Protein AF-A0A2E8MEG9-F1 (afdb_monomer)

Nearest PDB structures (foldseek):
  6i50-assembly1_A  TM=1.799E-01  e=8.057E-01  Spodoptera frugiperda

Structure (mmCIF, N/CA/C/O backbone):
data_AF-A0A2E8MEG9-F1
#
_entry.id   AF-A0A2E8MEG9-F1
#
loop_
_atom_site.group_PDB
_atom_site.id
_atom_site.type_symbol
_atom_site.label_atom_id
_atom_site.label_alt_id
_atom_site.label_comp_id
_atom_site.label_asym_id
_atom_site.label_entity_id
_atom_site.label_seq_id
_atom_site.pdbx_PDB_ins_code
_atom_site.Cartn_x
_atom_site.Cartn_y
_atom_site.Cartn_z
_atom_site.occupancy
_atom_site.B_iso_or_equiv
_atom_site.auth_seq_id
_atom_site.auth_comp_id
_atom_site.auth_asym_id
_atom_site.auth_atom_id
_atom_site.pdbx_PDB_model_num
ATOM 1 N N . MET A 1 1 ? -13.287 -32.154 57.785 1.00 28.23 1 MET A N 1
ATOM 2 C CA . MET A 1 1 ? -14.737 -32.148 57.503 1.00 28.23 1 MET A CA 1
ATOM 3 C C . MET A 1 1 ? -14.896 -32.378 56.016 1.00 28.23 1 MET A C 1
ATOM 5 O O . MET A 1 1 ? -14.355 -31.595 55.249 1.00 28.23 1 MET A O 1
ATOM 9 N N . ASN A 1 2 ? -15.532 -33.488 55.642 1.00 28.30 2 ASN A N 1
ATOM 10 C CA . ASN A 1 2 ? -15.845 -33.823 54.256 1.00 28.30 2 ASN A CA 1
ATOM 11 C C . ASN A 1 2 ? -16.824 -32.796 53.682 1.00 28.30 2 ASN A C 1
ATOM 13 O O . ASN A 1 2 ? -17.896 -32.609 54.253 1.00 28.30 2 ASN A O 1
ATOM 17 N N . VAL A 1 3 ? -16.477 -32.196 52.545 1.00 24.28 3 VAL A N 1
ATOM 18 C CA . VAL A 1 3 ? -17.452 -31.635 51.609 1.00 24.28 3 VAL A CA 1
ATOM 19 C C . VAL A 1 3 ? -17.237 -32.379 50.299 1.00 24.28 3 VAL A C 1
ATOM 21 O O . VAL A 1 3 ? -16.159 -32.345 49.712 1.00 24.28 3 VAL A O 1
ATOM 24 N N . SER A 1 4 ? -18.248 -33.159 49.945 1.00 22.20 4 SER A N 1
ATOM 25 C CA . SER A 1 4 ? -18.367 -33.967 48.741 1.00 22.20 4 SER A CA 1
ATOM 26 C C . SER A 1 4 ? -18.271 -33.099 47.488 1.00 22.20 4 SER A C 1
ATOM 28 O O . SER A 1 4 ? -19.048 -32.160 47.325 1.00 22.20 4 SER A O 1
ATOM 30 N N . VAL A 1 5 ? -17.332 -33.442 46.610 1.00 24.45 5 VAL A N 1
ATOM 31 C CA . VAL A 1 5 ? -17.238 -32.934 45.240 1.00 24.45 5 VAL A CA 1
ATOM 32 C C . VAL A 1 5 ? -18.034 -33.897 44.364 1.00 24.45 5 VAL A C 1
ATOM 34 O O . VAL A 1 5 ? -17.640 -35.054 44.223 1.00 24.45 5 VAL A O 1
ATOM 37 N N . GLU A 1 6 ? -19.162 -33.452 43.815 1.00 23.41 6 GLU A N 1
ATOM 38 C CA . GLU A 1 6 ? -19.813 -34.169 42.717 1.00 23.41 6 GLU A CA 1
ATOM 39 C C . GLU A 1 6 ? -19.018 -33.926 41.429 1.00 23.41 6 GLU A C 1
ATOM 41 O O . GLU A 1 6 ? -18.715 -32.794 41.053 1.00 23.41 6 GLU A O 1
ATOM 46 N N . VAL A 1 7 ? -18.618 -35.033 40.810 1.00 25.20 7 VAL A N 1
ATOM 47 C CA . VAL A 1 7 ? -17.787 -35.137 39.610 1.00 25.20 7 VAL A CA 1
ATOM 48 C C . VAL A 1 7 ? -18.721 -35.466 38.446 1.00 25.20 7 VAL A C 1
ATOM 50 O O . VAL A 1 7 ? -19.502 -36.408 38.551 1.00 25.20 7 VAL A O 1
ATOM 53 N N . MET A 1 8 ? -18.626 -34.734 37.334 1.00 24.84 8 MET A N 1
ATOM 54 C CA . MET A 1 8 ? -19.164 -35.181 36.045 1.00 24.84 8 MET A CA 1
ATOM 55 C C . MET A 1 8 ? -18.037 -35.250 35.012 1.00 24.84 8 MET A C 1
ATOM 57 O O . MET A 1 8 ? -17.285 -34.291 34.838 1.00 24.84 8 MET A O 1
ATOM 61 N N . GLU A 1 9 ? -17.918 -36.413 34.371 1.00 24.98 9 GLU A N 1
ATOM 62 C CA . GLU A 1 9 ? -16.908 -36.768 33.370 1.00 24.98 9 GLU A CA 1
ATOM 63 C C . GLU A 1 9 ? -17.319 -36.317 31.956 1.00 24.98 9 GLU A C 1
ATOM 65 O O . GLU A 1 9 ? -18.491 -36.377 31.583 1.00 24.98 9 GLU A O 1
ATOM 70 N N . GLY A 1 10 ? -16.334 -35.888 31.160 1.00 28.39 10 GLY A N 1
ATOM 71 C CA . GLY A 1 10 ? -16.440 -35.645 29.718 1.00 28.39 10 GLY A CA 1
ATOM 72 C C . GLY A 1 10 ? -15.236 -36.251 28.981 1.00 28.39 10 GLY A C 1
ATOM 73 O O . GLY A 1 10 ? -14.130 -36.277 29.521 1.00 28.39 10 GLY A O 1
ATOM 74 N N . GLU A 1 11 ? -15.466 -36.744 27.760 1.00 33.59 11 GLU A N 1
ATOM 75 C CA . GLU A 1 11 ? -14.656 -37.740 27.024 1.00 33.59 11 GLU A CA 1
ATOM 76 C C . GLU A 1 11 ? -13.222 -37.351 26.590 1.00 33.59 11 GLU A C 1
ATOM 78 O O . GLU A 1 11 ? -12.560 -38.162 25.949 1.00 33.59 11 GLU A O 1
ATOM 83 N N . SER A 1 12 ? -12.673 -36.187 26.958 1.00 37.06 12 SER A N 1
ATOM 84 C CA . SER A 1 12 ? -11.257 -35.855 26.680 1.00 37.06 12 SER A CA 1
ATOM 85 C C . SER A 1 12 ? -10.356 -35.763 27.915 1.00 37.06 12 SER A C 1
ATOM 87 O O . SER A 1 12 ? -9.155 -35.564 27.768 1.00 37.06 12 SER A O 1
ATOM 89 N N . GLY A 1 13 ? -10.883 -35.941 29.132 1.00 27.03 13 GLY A N 1
ATOM 90 C CA . GLY A 1 13 ? -10.065 -36.131 30.339 1.00 27.03 13 GLY A CA 1
ATOM 91 C C . GLY A 1 13 ? -9.182 -34.954 30.791 1.00 27.03 13 GLY A C 1
ATOM 92 O O . GLY A 1 13 ? -8.553 -35.060 31.842 1.00 27.03 13 GLY A O 1
ATOM 93 N N . THR A 1 14 ? -9.153 -33.819 30.087 1.00 26.39 14 THR A N 1
ATOM 94 C CA . THR A 1 14 ? -8.329 -32.663 30.474 1.00 26.39 14 THR A CA 1
ATOM 95 C C . THR A 1 14 ? -9.180 -31.584 31.144 1.00 26.39 14 THR A C 1
ATOM 97 O O . THR A 1 14 ? -9.912 -30.843 30.490 1.00 26.39 14 THR A O 1
ATOM 100 N N . ARG A 1 15 ? -9.064 -31.465 32.474 1.00 27.94 15 ARG A N 1
ATOM 101 C CA . ARG A 1 15 ? -9.470 -30.260 33.216 1.00 27.94 15 ARG A CA 1
ATOM 102 C C . ARG A 1 15 ? -8.554 -29.106 32.801 1.00 27.94 15 ARG A C 1
ATOM 104 O O . ARG A 1 15 ? -7.378 -29.129 33.143 1.00 27.94 15 ARG A O 1
ATOM 111 N N . LEU A 1 16 ? -9.078 -28.070 32.150 1.00 27.38 16 LEU A N 1
ATOM 112 C CA . LEU A 1 16 ? -8.387 -26.778 32.091 1.00 27.38 16 LEU A CA 1
ATOM 113 C C . LEU A 1 16 ? -8.713 -25.983 33.360 1.00 27.38 16 LEU A C 1
ATOM 115 O O . LEU A 1 16 ? -9.565 -25.090 33.371 1.00 27.38 16 LEU A O 1
ATOM 119 N N . GLU A 1 17 ? -8.021 -26.321 34.450 1.00 29.55 17 GLU A N 1
ATOM 120 C CA . GLU A 1 17 ? -7.773 -25.340 35.503 1.00 29.55 17 GLU A CA 1
ATOM 121 C C . GLU A 1 17 ? -6.985 -24.192 34.859 1.00 29.55 17 GLU A C 1
ATOM 123 O O . GLU A 1 17 ? -5.905 -24.402 34.315 1.00 29.55 17 GLU A O 1
ATOM 128 N N . LEU A 1 18 ? -7.544 -22.978 34.845 1.00 31.56 18 LEU A N 1
ATOM 129 C CA . LEU A 1 18 ? -6.774 -21.802 34.440 1.00 31.56 18 LEU A CA 1
ATOM 130 C C . LEU A 1 18 ? -5.615 -21.653 35.429 1.00 31.56 18 LEU A C 1
ATOM 132 O O . LEU A 1 18 ? -5.858 -21.363 36.606 1.00 31.56 18 LEU A O 1
ATOM 136 N N . GLU A 1 19 ? -4.383 -21.843 34.958 1.00 38.91 19 GLU A N 1
ATOM 137 C CA . GLU A 1 19 ? -3.193 -21.517 35.739 1.00 38.91 19 GLU A CA 1
ATOM 138 C C . GLU A 1 19 ? -3.262 -20.054 36.201 1.00 38.91 19 GLU A C 1
ATOM 140 O O . GLU A 1 19 ? -3.795 -19.177 35.509 1.00 38.91 19 GLU A O 1
ATOM 145 N N . GLU A 1 20 ? -2.750 -19.785 37.403 1.00 43.16 20 GLU A N 1
ATOM 146 C CA . GLU A 1 20 ? -2.835 -18.467 38.044 1.00 43.16 20 GLU A CA 1
ATOM 147 C C . GLU A 1 20 ? -2.249 -17.336 37.183 1.00 43.16 20 GLU A C 1
ATOM 149 O O . GLU A 1 20 ? -2.760 -16.216 37.231 1.00 43.16 20 GLU A O 1
ATOM 154 N N . ASP A 1 21 ? -1.263 -17.627 36.333 1.00 45.53 21 ASP A N 1
ATOM 155 C CA . ASP A 1 21 ? -0.681 -16.647 35.410 1.00 45.53 21 ASP A CA 1
ATOM 156 C C . ASP A 1 21 ? -1.572 -16.321 34.210 1.00 45.53 21 ASP A C 1
ATOM 158 O O . ASP A 1 21 ? -1.576 -15.182 33.745 1.00 45.53 21 ASP A O 1
ATOM 162 N N . THR A 1 22 ? -2.425 -17.248 33.769 1.00 44.69 22 THR A N 1
ATOM 163 C CA . THR A 1 22 ? -3.424 -16.954 32.729 1.00 44.69 22 THR A CA 1
ATOM 164 C C . THR A 1 22 ? -4.550 -16.076 33.286 1.00 44.69 22 THR A C 1
ATOM 166 O O . THR A 1 22 ? -5.076 -15.217 32.583 1.00 44.69 22 THR A O 1
ATOM 169 N N . LYS A 1 23 ? -4.889 -16.216 34.578 1.00 41.72 23 LYS A N 1
ATOM 170 C CA . LYS A 1 23 ? -5.914 -15.378 35.230 1.00 41.72 23 LYS A CA 1
ATOM 171 C C . LYS A 1 23 ? -5.493 -13.914 35.383 1.00 41.72 23 LYS A C 1
ATOM 173 O O . LYS A 1 23 ? -6.356 -13.048 35.327 1.00 41.72 23 LYS A O 1
ATOM 178 N N . LYS A 1 24 ? -4.198 -13.620 35.563 1.00 47.66 24 LYS A N 1
ATOM 179 C CA . LYS A 1 24 ? -3.685 -12.235 35.647 1.00 47.66 24 LYS A CA 1
ATOM 180 C C . LYS A 1 24 ? -3.814 -11.482 34.317 1.00 47.66 24 LYS A C 1
ATOM 182 O O . LYS A 1 24 ? -4.026 -10.274 34.322 1.00 47.66 24 LYS A O 1
ATOM 187 N N . LYS A 1 25 ? -3.754 -12.200 33.189 1.00 50.53 25 LYS A N 1
ATOM 188 C CA . LYS A 1 25 ? -3.904 -11.656 31.824 1.00 50.53 25 LYS A CA 1
ATOM 189 C C . LYS A 1 25 ? -5.346 -11.250 31.470 1.00 50.53 25 LYS A C 1
ATOM 191 O O . LYS A 1 25 ? -5.564 -10.569 30.474 1.00 50.53 25 LYS A O 1
ATOM 196 N N . LEU A 1 26 ? -6.335 -11.627 32.287 1.00 47.44 26 LEU A N 1
ATOM 197 C CA . LEU A 1 26 ? -7.734 -11.201 32.155 1.00 47.44 26 LEU A CA 1
ATOM 198 C C . LEU A 1 26 ? -7.957 -9.905 32.934 1.00 47.44 26 LEU A C 1
ATOM 200 O O . LEU A 1 26 ? -7.698 -9.940 34.136 1.00 47.44 26 LEU A O 1
ATOM 204 N N . ILE A 1 27 ? -8.485 -8.837 32.301 1.00 50.03 27 ILE A N 1
ATOM 205 C CA . ILE A 1 27 ? -8.783 -7.528 32.939 1.00 50.03 27 ILE A CA 1
ATOM 206 C C . ILE A 1 27 ? -9.724 -7.715 34.134 1.00 50.03 27 ILE A C 1
ATOM 208 O O . ILE A 1 27 ? -10.947 -7.677 34.019 1.00 50.03 27 ILE A O 1
ATOM 212 N N . THR A 1 28 ? -9.113 -7.923 35.291 1.00 52.62 28 THR A N 1
ATOM 213 C CA . THR A 1 28 ? -9.723 -8.201 36.593 1.00 52.62 28 THR A CA 1
ATOM 214 C C . THR A 1 28 ? -8.899 -7.489 37.668 1.00 52.62 28 THR A C 1
ATOM 216 O O . THR A 1 28 ? -7.893 -6.842 37.363 1.00 52.62 28 THR A O 1
ATOM 219 N N . ASP A 1 29 ? -9.260 -7.636 38.947 1.00 49.31 29 ASP A N 1
ATOM 220 C CA . ASP A 1 29 ? -8.415 -7.152 40.052 1.00 49.31 29 ASP A CA 1
ATOM 221 C C . ASP A 1 29 ? -6.985 -7.722 39.996 1.00 49.31 29 ASP A C 1
ATOM 223 O O . ASP A 1 29 ? -6.046 -7.093 40.480 1.00 49.31 29 ASP A O 1
ATOM 227 N N . ARG A 1 30 ? -6.810 -8.891 39.365 1.00 54.12 30 ARG A N 1
ATOM 228 C CA . ARG A 1 30 ? -5.523 -9.565 39.193 1.00 54.12 30 ARG A CA 1
ATOM 229 C C . ARG A 1 30 ? -4.687 -9.003 38.051 1.00 54.12 30 ARG A C 1
ATOM 231 O O . ARG A 1 30 ? -3.485 -9.224 38.056 1.00 54.12 30 ARG A O 1
ATOM 238 N N . SER A 1 31 ? -5.249 -8.239 37.113 1.00 57.75 31 SER A N 1
ATOM 239 C CA . SER A 1 31 ? -4.428 -7.558 36.092 1.00 57.75 31 SER A CA 1
ATOM 240 C C . SER A 1 31 ? -3.558 -6.468 36.676 1.00 57.75 31 SER A C 1
ATOM 242 O O . SER A 1 31 ? -2.495 -6.170 36.146 1.00 57.75 31 SER A O 1
ATOM 244 N N . LEU A 1 32 ? -3.966 -5.919 37.816 1.00 59.88 32 LEU A N 1
ATOM 245 C CA . LEU A 1 32 ? -3.130 -5.026 38.596 1.00 59.88 32 LEU A CA 1
ATOM 246 C C . LEU A 1 32 ? -1.842 -5.763 39.059 1.00 59.88 32 LEU A C 1
ATOM 248 O O . LEU A 1 32 ? -0.781 -5.147 39.128 1.00 59.88 32 LEU A O 1
ATOM 252 N N . ASP A 1 33 ? -1.852 -7.090 39.249 1.00 61.41 33 ASP A N 1
ATOM 253 C CA . ASP A 1 33 ? -0.630 -7.863 39.561 1.00 61.41 33 ASP A CA 1
ATOM 254 C C . ASP A 1 33 ? 0.383 -7.934 38.420 1.00 61.41 33 ASP A C 1
ATOM 256 O O . ASP A 1 33 ? 1.547 -8.248 38.666 1.00 61.41 33 ASP A O 1
ATOM 260 N N . LEU A 1 34 ? -0.032 -7.648 37.182 1.00 59.22 34 LEU A N 1
ATOM 261 C CA . LEU A 1 34 ? 0.905 -7.510 36.066 1.00 59.22 34 LEU A CA 1
ATOM 262 C C . LEU A 1 34 ? 1.777 -6.259 36.225 1.00 59.22 34 LEU A C 1
ATOM 264 O O . LEU A 1 34 ? 2.869 -6.208 35.671 1.00 59.22 34 LEU A O 1
ATOM 268 N N . VAL A 1 35 ? 1.304 -5.274 36.997 1.00 62.88 35 VAL A N 1
ATOM 269 C CA . VAL A 1 35 ? 1.916 -3.949 37.133 1.00 62.88 35 VAL A CA 1
ATOM 270 C C . VAL A 1 35 ? 2.602 -3.764 38.491 1.00 62.88 35 VAL A C 1
ATOM 272 O O . VAL A 1 35 ? 3.703 -3.220 38.577 1.00 62.88 35 VAL A O 1
ATOM 275 N N . GLY A 1 36 ? 1.985 -4.231 39.579 1.00 59.94 36 GLY A N 1
ATOM 276 C CA . GLY A 1 36 ? 2.583 -4.220 40.913 1.00 59.94 36 GLY A CA 1
ATOM 277 C C . GLY A 1 36 ? 3.261 -5.552 41.225 1.00 59.94 36 GLY A C 1
ATOM 278 O O . GLY A 1 36 ? 2.625 -6.587 41.094 1.00 59.94 36 GLY A O 1
ATOM 279 N N . LYS A 1 37 ? 4.513 -5.551 41.719 1.00 57.34 37 LYS A N 1
ATOM 280 C CA . LYS A 1 37 ? 5.269 -6.756 42.153 1.00 57.34 37 LYS A CA 1
ATOM 281 C C . LYS A 1 37 ? 4.584 -7.527 43.308 1.00 57.34 37 LYS A C 1
ATOM 283 O O . LYS A 1 37 ? 5.076 -7.513 44.435 1.00 57.34 37 LYS A O 1
ATOM 288 N N . ASN A 1 38 ? 3.434 -8.158 43.062 1.00 55.94 38 ASN A N 1
ATOM 289 C CA . ASN A 1 38 ? 2.628 -8.958 43.993 1.00 55.94 38 ASN A CA 1
ATOM 290 C C . ASN A 1 38 ? 2.406 -8.333 45.392 1.00 55.94 38 ASN A C 1
ATOM 292 O O . ASN A 1 38 ? 2.306 -9.056 46.386 1.00 55.94 38 ASN A O 1
ATOM 296 N N . SER A 1 39 ? 2.334 -6.999 45.524 1.00 59.97 39 SER A N 1
ATOM 297 C CA . SER A 1 39 ? 2.170 -6.365 46.842 1.00 59.97 39 SER A CA 1
ATOM 298 C C . SER A 1 39 ? 0.700 -6.030 47.133 1.00 59.97 39 SER A C 1
ATOM 300 O O . SER A 1 39 ? 0.082 -5.200 46.466 1.00 59.97 39 SER A O 1
ATOM 302 N N . GLN A 1 40 ? 0.130 -6.646 48.178 1.00 62.12 40 GLN A N 1
ATOM 303 C CA . GLN A 1 40 ? -1.236 -6.357 48.656 1.00 62.12 40 GLN A CA 1
ATOM 304 C C . GLN A 1 40 ? -1.464 -4.868 48.963 1.00 62.12 40 GLN A C 1
ATOM 306 O O . GLN A 1 40 ? -2.588 -4.378 48.874 1.00 62.12 40 GLN A O 1
ATOM 311 N N . ARG A 1 41 ? -0.400 -4.149 49.341 1.00 64.81 41 ARG A N 1
ATOM 312 C CA . ARG A 1 41 ? -0.440 -2.710 49.609 1.00 64.81 41 ARG A CA 1
ATOM 313 C C . ARG A 1 41 ? -0.724 -1.914 48.339 1.00 64.81 41 ARG A C 1
ATOM 315 O O . ARG A 1 41 ? -1.647 -1.114 48.330 1.00 64.81 41 ARG A O 1
ATOM 322 N N . TRP A 1 42 ? -0.017 -2.215 47.254 1.00 66.44 42 TRP A N 1
ATOM 323 C CA . TRP A 1 42 ? -0.220 -1.530 45.983 1.00 66.44 42 TRP A CA 1
ATOM 324 C C . TRP A 1 42 ? -1.625 -1.788 45.406 1.00 66.44 42 TRP A C 1
ATOM 326 O O . TRP A 1 42 ? -2.245 -0.848 44.917 1.00 66.44 42 TRP A O 1
ATOM 336 N N . ARG A 1 43 ? -2.196 -2.997 45.573 1.00 65.19 43 ARG A N 1
ATOM 337 C CA . ARG A 1 43 ? -3.607 -3.255 45.208 1.00 65.19 43 ARG A CA 1
ATOM 338 C C . ARG A 1 43 ? -4.597 -2.401 45.997 1.00 65.19 43 ARG A C 1
ATOM 340 O O . ARG A 1 43 ? -5.585 -1.953 45.431 1.00 65.19 43 ARG A O 1
ATOM 347 N N . LYS A 1 44 ? -4.359 -2.188 47.296 1.00 65.25 44 LYS A N 1
ATOM 348 C CA . LYS A 1 44 ? -5.211 -1.311 48.117 1.00 65.25 44 LYS A CA 1
ATOM 349 C C . LYS A 1 44 ? -5.124 0.139 47.658 1.00 65.25 44 LYS A C 1
ATOM 351 O O . LYS A 1 44 ? -6.157 0.784 47.529 1.00 65.25 44 LYS A O 1
ATOM 356 N N . ASP A 1 45 ? -3.915 0.609 47.372 1.00 68.81 45 ASP A N 1
ATOM 357 C CA . ASP A 1 45 ? -3.673 1.993 46.957 1.00 68.81 45 ASP A CA 1
ATOM 358 C C . ASP A 1 45 ? -4.282 2.295 45.568 1.00 68.81 45 ASP A C 1
ATOM 360 O O . ASP A 1 45 ? -4.660 3.431 45.297 1.00 68.81 45 ASP A O 1
ATOM 364 N N . HIS A 1 46 ? -4.456 1.272 44.719 1.00 66.44 46 HIS A N 1
ATOM 365 C CA . HIS A 1 46 ? -4.991 1.388 43.352 1.00 66.44 46 HIS A CA 1
ATOM 366 C C . HIS A 1 46 ? -6.324 0.654 43.150 1.00 66.44 46 HIS A C 1
ATOM 368 O O . HIS A 1 46 ? -6.723 0.379 42.019 1.00 66.44 46 HIS A O 1
ATOM 374 N N . PHE A 1 47 ? -7.043 0.348 44.233 1.00 63.44 47 PHE A N 1
ATOM 375 C CA . PHE A 1 47 ? -8.305 -0.397 44.176 1.00 63.44 47 PHE A CA 1
ATOM 376 C C . PHE A 1 47 ? -9.348 0.282 43.270 1.00 63.44 47 PHE A C 1
ATOM 378 O O . PHE A 1 47 ? -10.097 -0.388 42.567 1.00 63.44 47 PHE A O 1
ATOM 385 N N . HIS A 1 48 ? -9.357 1.618 43.232 1.00 67.62 48 HIS A N 1
ATOM 386 C CA . HIS A 1 48 ? -10.270 2.415 42.406 1.00 67.62 48 HIS A CA 1
ATOM 387 C C . HIS A 1 48 ? -9.817 2.608 40.956 1.00 67.62 48 HIS A C 1
ATOM 389 O O . HIS A 1 48 ? -10.541 3.210 40.167 1.00 67.62 48 HIS A O 1
ATOM 395 N N . SER A 1 49 ? -8.642 2.097 40.589 1.00 64.00 49 SER A N 1
ATOM 396 C CA . SER A 1 49 ? -8.101 2.239 39.238 1.00 64.00 49 SER A CA 1
ATOM 397 C C . SER A 1 49 ? -8.750 1.292 38.227 1.00 64.00 49 SER A C 1
ATOM 399 O O . SER A 1 49 ? -8.626 1.532 37.031 1.00 64.00 49 SER A O 1
ATOM 401 N N . SER A 1 50 ? -9.438 0.230 38.667 1.00 60.03 50 SER A N 1
ATOM 402 C CA . SER A 1 50 ? -10.098 -0.734 37.776 1.00 60.03 50 SER A CA 1
ATOM 403 C C . SER A 1 50 ? -11.442 -1.205 38.340 1.00 60.03 50 SER A C 1
ATOM 405 O O . SER A 1 50 ? -11.631 -1.265 39.553 1.00 60.03 50 SER A O 1
ATOM 407 N N . THR A 1 51 ? -12.389 -1.543 37.460 1.00 59.19 51 THR A N 1
ATOM 408 C CA . THR A 1 51 ? -13.672 -2.139 37.864 1.00 59.19 51 THR A CA 1
ATOM 409 C C . THR A 1 51 ? -13.586 -3.655 37.722 1.00 59.19 51 THR A C 1
ATOM 411 O O . THR A 1 51 ? -13.580 -4.183 36.616 1.00 59.19 51 THR A O 1
ATOM 414 N N . ILE A 1 52 ? -13.547 -4.354 38.854 1.00 53.84 52 ILE A N 1
ATOM 415 C CA . ILE A 1 52 ? -13.281 -5.802 38.961 1.00 53.84 52 ILE A CA 1
ATOM 416 C C . ILE A 1 52 ? -14.441 -6.703 38.490 1.00 53.84 52 ILE A C 1
ATOM 418 O O . ILE A 1 52 ? -14.293 -7.918 38.417 1.00 53.84 52 ILE A O 1
ATOM 422 N N . HIS A 1 53 ? -15.596 -6.104 38.188 1.00 60.84 53 HIS A N 1
ATOM 423 C CA . HIS A 1 53 ? -16.814 -6.763 37.701 1.00 60.84 53 HIS A CA 1
ATOM 424 C C . HIS A 1 53 ? -17.268 -6.202 36.345 1.00 60.84 53 HIS A C 1
ATOM 426 O O . HIS A 1 53 ? -18.445 -6.296 36.013 1.00 60.84 53 HIS A O 1
ATOM 432 N N . SER A 1 54 ? -16.377 -5.529 35.604 1.00 76.06 54 SER A N 1
ATOM 433 C CA . SER A 1 54 ? -16.765 -4.842 34.369 1.00 76.06 54 SER A CA 1
ATOM 434 C C . SER A 1 54 ? -17.261 -5.846 33.336 1.00 76.06 54 SER A C 1
ATOM 436 O O . SER A 1 54 ? -16.507 -6.713 32.919 1.00 76.06 54 SER A O 1
ATOM 438 N N . GLN A 1 55 ? -18.504 -5.712 32.892 1.00 86.50 55 GLN A N 1
ATOM 439 C CA . GLN A 1 55 ? -19.011 -6.395 31.709 1.00 86.50 55 GLN A CA 1
ATOM 440 C C . GLN A 1 55 ? -19.534 -5.350 30.724 1.00 86.50 55 GLN A C 1
ATOM 442 O O . GLN A 1 55 ? -20.279 -4.448 31.115 1.00 86.50 55 GLN A O 1
ATOM 447 N N . GLY A 1 56 ? -19.100 -5.449 29.467 1.00 89.25 56 GLY A N 1
ATOM 448 C CA . GLY A 1 56 ? -19.415 -4.514 28.389 1.00 89.25 56 GLY A CA 1
ATOM 449 C C . GLY A 1 56 ? -20.480 -5.050 27.447 1.00 89.25 56 GLY A C 1
ATOM 450 O O . GLY A 1 56 ? -20.399 -6.194 26.997 1.00 89.25 56 GLY A O 1
ATOM 451 N N . VAL A 1 57 ? -21.454 -4.208 27.115 1.00 92.75 57 VAL A N 1
ATOM 452 C CA . VAL A 1 57 ? -22.467 -4.507 26.104 1.00 92.75 57 VAL A CA 1
ATOM 453 C C . VAL A 1 57 ? -21.890 -4.197 24.726 1.00 92.75 57 VAL A C 1
ATOM 455 O O . VAL A 1 57 ? -21.337 -3.123 24.498 1.00 92.75 57 VAL A O 1
ATOM 458 N N . LEU A 1 58 ? -22.080 -5.111 23.775 1.00 93.69 58 LEU A N 1
ATOM 459 C CA . LEU A 1 58 ? -21.703 -4.932 22.371 1.00 93.69 58 LEU A CA 1
ATOM 460 C C . LEU A 1 58 ? -22.694 -3.993 21.662 1.00 93.69 58 LEU A C 1
ATOM 462 O O . LEU A 1 58 ? -23.469 -4.405 20.804 1.00 93.69 58 LEU A O 1
ATOM 466 N N . ALA A 1 59 ? -22.721 -2.728 22.077 1.00 90.62 59 ALA A N 1
ATOM 467 C CA . ALA A 1 59 ? -23.625 -1.715 21.546 1.00 90.62 59 ALA A CA 1
ATOM 468 C C . ALA A 1 59 ? -23.037 -1.026 20.306 1.00 90.62 59 ALA A C 1
ATOM 470 O O . ALA A 1 59 ? -21.875 -0.615 20.324 1.00 90.62 59 ALA A O 1
ATOM 471 N N . ASP A 1 60 ? -23.863 -0.840 19.274 1.00 89.94 60 ASP A N 1
ATOM 472 C CA . ASP A 1 60 ? -23.567 0.109 18.199 1.00 89.94 60 ASP A CA 1
ATOM 473 C C . ASP A 1 60 ? -23.868 1.513 18.730 1.00 89.94 60 ASP A C 1
ATOM 475 O O . ASP A 1 60 ? -25.004 1.842 19.091 1.00 89.94 60 ASP A O 1
ATOM 479 N N . VAL A 1 61 ? -22.819 2.318 18.883 1.00 82.38 61 VAL A N 1
ATOM 480 C CA . VAL A 1 61 ? -22.927 3.657 19.466 1.00 82.38 61 VAL A CA 1
ATOM 481 C C . VAL A 1 61 ? -23.264 4.713 18.416 1.00 82.38 61 VAL A C 1
ATOM 483 O O . VAL A 1 61 ? -23.843 5.739 18.778 1.00 82.38 61 VAL A O 1
ATOM 486 N N . ARG A 1 62 ? -22.925 4.467 17.146 1.00 81.69 62 ARG A N 1
ATOM 487 C CA . ARG A 1 62 ? -23.104 5.428 16.056 1.00 81.69 62 ARG A CA 1
ATOM 488 C C . ARG A 1 62 ? -24.543 5.415 15.559 1.00 81.69 62 ARG A C 1
ATOM 490 O O . ARG A 1 62 ? -25.197 6.451 15.564 1.00 81.69 62 ARG A O 1
ATOM 497 N N . ASP A 1 63 ? -25.022 4.243 15.154 1.00 78.50 63 ASP A N 1
ATOM 498 C CA . ASP A 1 63 ? -26.355 4.071 14.568 1.00 78.50 63 ASP A CA 1
ATOM 499 C C . ASP A 1 63 ? -27.413 3.714 15.633 1.00 78.50 63 ASP A C 1
ATOM 501 O O . ASP A 1 63 ? -28.619 3.831 15.400 1.00 78.50 63 ASP A O 1
ATOM 505 N N . GLY A 1 64 ? -26.963 3.337 16.836 1.00 80.31 64 GLY A N 1
ATOM 506 C CA . GLY A 1 64 ? -27.814 2.841 17.910 1.00 80.31 64 GLY A CA 1
ATOM 507 C C . GLY A 1 64 ? -28.155 1.359 17.734 1.00 80.31 64 GLY A C 1
ATOM 508 O O . GLY A 1 64 ? -28.161 0.821 16.634 1.00 80.31 64 GLY A O 1
ATOM 509 N N . GLY A 1 65 ? -28.456 0.675 18.839 1.00 87.44 65 GLY A N 1
ATOM 510 C CA . GLY A 1 65 ? -28.756 -0.759 18.816 1.00 87.44 65 GLY A CA 1
ATOM 511 C C . GLY A 1 65 ? -27.606 -1.619 19.341 1.00 87.44 65 GLY A C 1
ATOM 512 O O . GLY A 1 65 ? -26.988 -1.268 20.354 1.00 87.44 65 GLY A O 1
ATOM 513 N N . LEU A 1 66 ? -27.428 -2.808 18.770 1.00 92.12 66 LEU A N 1
ATOM 514 C CA . LEU A 1 66 ? -26.329 -3.735 19.057 1.00 92.12 66 LEU A CA 1
ATOM 515 C C . LEU A 1 66 ? -25.444 -3.885 17.821 1.00 92.12 66 LEU A C 1
ATOM 517 O O . LEU A 1 66 ? -25.916 -3.724 16.700 1.00 92.12 66 LEU A O 1
ATOM 521 N N . LYS A 1 67 ? -24.174 -4.218 18.047 1.00 94.44 67 LYS A N 1
ATOM 522 C CA . LYS A 1 67 ? -23.227 -4.532 16.980 1.00 94.44 67 LYS A CA 1
ATOM 523 C C . LYS A 1 67 ? -23.607 -5.833 16.280 1.00 94.44 67 LYS A C 1
ATOM 525 O O . LYS A 1 67 ? -24.063 -6.772 16.930 1.00 94.44 67 LYS A O 1
ATOM 530 N N . ALA A 1 68 ? -23.312 -5.918 14.990 1.00 95.12 68 ALA A N 1
ATOM 531 C CA . ALA A 1 68 ? -23.453 -7.148 14.225 1.00 95.12 68 ALA A CA 1
ATOM 532 C C . ALA A 1 68 ? -22.201 -8.036 14.344 1.00 95.12 68 ALA A C 1
ATOM 534 O O . ALA A 1 68 ? -21.067 -7.542 14.384 1.00 95.12 68 ALA A O 1
ATOM 535 N N . ASN A 1 69 ? -22.396 -9.355 14.393 1.00 95.12 69 ASN A N 1
ATOM 536 C CA . ASN A 1 69 ? -21.303 -10.321 14.482 1.00 95.12 69 ASN A CA 1
ATOM 537 C C . ASN A 1 69 ? -20.704 -10.603 13.103 1.00 95.12 69 ASN A C 1
ATOM 539 O O . ASN A 1 69 ? -21.190 -11.453 12.353 1.00 95.12 69 ASN A O 1
ATOM 543 N N . LEU A 1 70 ? -19.608 -9.923 12.775 1.00 95.81 70 LEU A N 1
ATOM 544 C CA . LEU A 1 70 ? -18.962 -10.061 11.473 1.00 95.81 70 LEU A CA 1
ATOM 545 C C . LEU A 1 70 ? -18.407 -11.478 11.250 1.00 95.81 70 LEU A C 1
ATOM 547 O O . LEU A 1 70 ? -18.370 -11.939 10.113 1.00 95.81 70 LEU A O 1
ATOM 551 N N . THR A 1 71 ? -18.064 -12.217 12.314 1.00 92.25 71 THR A N 1
ATOM 552 C CA . THR A 1 71 ? -17.610 -13.615 12.213 1.00 92.25 71 THR A CA 1
ATOM 553 C C . THR A 1 71 ? -18.625 -14.504 11.488 1.00 92.25 71 THR A C 1
ATOM 555 O O . THR A 1 71 ? -18.218 -15.392 10.737 1.00 92.25 71 THR A O 1
ATOM 558 N N . THR A 1 72 ? -19.930 -14.246 11.643 1.00 93.00 72 THR A N 1
ATOM 559 C CA . THR A 1 72 ? -20.982 -14.981 10.927 1.00 93.00 72 THR A CA 1
ATOM 560 C C . THR A 1 72 ? -20.845 -14.791 9.416 1.00 93.00 72 THR A C 1
ATOM 562 O O . THR A 1 72 ? -20.756 -15.773 8.682 1.00 93.00 72 THR A O 1
ATOM 565 N N . PHE A 1 73 ? -20.735 -13.544 8.949 1.00 95.06 73 PHE A N 1
ATOM 566 C CA . PHE A 1 73 ? -20.579 -13.225 7.525 1.00 95.06 73 PHE A CA 1
ATOM 567 C C . PHE A 1 73 ? -19.296 -13.814 6.926 1.00 95.06 73 PHE A C 1
ATOM 569 O O . PHE A 1 73 ? -19.325 -14.423 5.857 1.00 95.06 73 PHE A O 1
ATOM 576 N N . LEU A 1 74 ? -18.171 -13.692 7.640 1.00 93.38 74 LEU A N 1
ATOM 577 C CA . LEU A 1 74 ? -16.883 -14.222 7.179 1.00 93.38 74 LEU A CA 1
ATOM 578 C C . LEU A 1 74 ? -16.947 -15.747 6.968 1.00 93.38 74 LEU A C 1
ATOM 580 O O . LEU A 1 74 ? -16.315 -16.297 6.060 1.00 93.38 74 LEU A O 1
ATOM 584 N N . ASN A 1 75 ? -17.763 -16.446 7.764 1.00 87.56 75 ASN A N 1
ATOM 585 C CA . ASN A 1 75 ? -17.801 -17.901 7.764 1.00 87.56 75 ASN A CA 1
ATOM 586 C C . ASN A 1 75 ? -18.853 -18.549 6.855 1.00 87.56 75 ASN A C 1
ATOM 588 O O . ASN A 1 75 ? -18.602 -19.675 6.416 1.00 87.56 75 ASN A O 1
ATOM 592 N N . ILE A 1 76 ? -19.953 -17.866 6.510 1.00 88.62 76 ILE A N 1
ATOM 593 C CA . ILE A 1 76 ? -21.050 -18.436 5.700 1.00 88.62 76 ILE A CA 1
ATOM 594 C C . ILE A 1 76 ? -21.022 -17.998 4.235 1.00 88.62 76 ILE A C 1
ATOM 596 O O . ILE A 1 76 ? -20.703 -16.856 3.911 1.00 88.62 76 ILE A O 1
ATOM 600 N N . ASP A 1 77 ? -21.346 -18.901 3.314 1.00 90.38 77 ASP A N 1
ATOM 601 C CA . ASP A 1 77 ? -21.284 -18.625 1.874 1.00 90.38 77 ASP A CA 1
ATOM 602 C C . ASP A 1 77 ? -22.606 -18.097 1.304 1.00 90.38 77 ASP A C 1
ATOM 604 O O . ASP A 1 77 ? -23.183 -18.655 0.377 1.00 90.38 77 ASP A O 1
ATOM 608 N N . ARG A 1 78 ? -23.143 -17.048 1.934 1.00 93.62 78 ARG A N 1
ATOM 609 C CA . ARG A 1 78 ? -24.356 -16.348 1.493 1.00 93.62 78 ARG A CA 1
ATOM 610 C C . ARG A 1 78 ? -24.418 -14.944 2.080 1.00 93.62 78 ARG A C 1
ATOM 612 O O . ARG A 1 78 ? -23.803 -14.689 3.115 1.00 93.62 78 ARG A O 1
ATOM 619 N N . ASP A 1 79 ? -25.200 -14.085 1.444 1.00 96.06 79 ASP A N 1
ATOM 620 C CA . ASP A 1 79 ? -25.531 -12.768 1.978 1.00 96.06 79 ASP A CA 1
ATOM 621 C C . ASP A 1 79 ? -26.481 -12.881 3.179 1.00 96.06 79 ASP A C 1
ATOM 623 O O . ASP A 1 79 ? -27.209 -13.867 3.356 1.00 96.06 79 ASP A O 1
ATOM 627 N N . LEU A 1 80 ? -26.449 -11.861 4.028 1.00 95.88 80 LEU A N 1
ATOM 628 C CA . LEU A 1 80 ? -27.224 -11.762 5.254 1.00 95.88 80 LEU A CA 1
ATOM 629 C C . LEU A 1 80 ? -28.325 -10.727 5.071 1.00 95.88 80 LEU A C 1
ATOM 631 O O . LEU A 1 80 ? -28.052 -9.568 4.774 1.00 95.88 80 LEU A O 1
ATOM 635 N N . ALA A 1 81 ? -29.572 -11.147 5.265 1.00 94.06 81 ALA A N 1
ATOM 636 C CA . ALA A 1 81 ? -30.729 -10.281 5.091 1.00 94.06 81 ALA A CA 1
ATOM 637 C C . ALA A 1 81 ? -30.819 -9.199 6.181 1.00 94.06 81 ALA A C 1
ATOM 639 O O . ALA A 1 81 ? -30.396 -9.397 7.325 1.00 94.06 81 ALA A O 1
ATOM 640 N N . SER A 1 82 ? -31.428 -8.067 5.825 1.00 92.06 82 SER A N 1
ATOM 641 C CA . SER A 1 82 ? -31.838 -7.033 6.776 1.00 92.06 82 SER A CA 1
ATOM 642 C C . SER A 1 82 ? -32.877 -7.571 7.765 1.00 92.06 82 SER A C 1
ATOM 644 O O . SER A 1 82 ? -33.726 -8.395 7.422 1.00 92.06 82 SER A O 1
ATOM 646 N N . LEU A 1 83 ? -32.812 -7.094 9.007 1.00 89.69 83 LEU A N 1
ATOM 647 C CA . LEU A 1 83 ? -33.723 -7.472 10.084 1.00 89.69 83 LEU A CA 1
ATOM 648 C C . LEU A 1 83 ? -34.784 -6.385 10.264 1.00 89.69 83 LEU A C 1
ATOM 650 O O . LEU A 1 83 ? -34.449 -5.266 10.639 1.00 89.69 83 LEU A O 1
ATOM 654 N N . GLY A 1 84 ? -36.058 -6.705 10.035 1.00 85.19 84 GLY A N 1
ATOM 655 C CA . GLY A 1 84 ? -37.158 -5.758 10.246 1.00 85.19 84 GLY A CA 1
ATOM 656 C C . GLY A 1 84 ? -37.368 -5.417 11.726 1.00 85.19 84 GLY A C 1
ATOM 657 O O . GLY A 1 84 ? -37.422 -6.312 12.570 1.00 85.19 84 GLY A O 1
ATOM 658 N N . THR A 1 85 ? -37.518 -4.129 12.035 1.00 81.00 85 THR A N 1
ATOM 659 C CA . THR A 1 85 ? -37.722 -3.601 13.397 1.00 81.00 85 THR A CA 1
ATOM 660 C C . THR A 1 85 ? -39.056 -2.872 13.582 1.00 81.00 85 THR A C 1
ATOM 662 O O . THR A 1 85 ? -39.425 -2.562 14.713 1.00 81.00 85 THR A O 1
ATOM 665 N N . GLY A 1 86 ? -39.818 -2.648 12.507 1.00 76.62 86 GLY A N 1
ATOM 666 C CA . GLY A 1 86 ? -41.123 -1.981 12.533 1.00 76.62 86 GLY A CA 1
ATOM 667 C C . GLY A 1 86 ? -41.720 -1.805 11.133 1.00 76.62 86 GLY A C 1
ATOM 668 O O . GLY A 1 86 ? -41.234 -2.397 10.169 1.00 76.62 86 GLY A O 1
ATOM 669 N N . GLU A 1 87 ? -42.768 -0.984 11.002 1.00 68.31 87 GLU A N 1
ATOM 670 C CA . GLU A 1 87 ? -43.301 -0.598 9.686 1.00 68.31 87 GLU A CA 1
ATOM 671 C C . GLU A 1 87 ? -42.274 0.284 8.955 1.00 68.31 87 GLU A C 1
ATOM 673 O O . GLU A 1 87 ? -42.078 1.441 9.311 1.00 68.31 87 GLU A O 1
ATOM 678 N N . ASN A 1 88 ? -41.613 -0.275 7.934 1.00 64.94 88 ASN A N 1
ATOM 679 C CA . ASN A 1 88 ? -40.543 0.363 7.148 1.00 64.94 88 ASN A CA 1
ATOM 680 C C . ASN A 1 88 ? -39.255 0.704 7.929 1.00 64.94 88 ASN A C 1
ATOM 682 O O . ASN A 1 88 ? -38.450 1.503 7.457 1.00 64.94 88 ASN A O 1
ATOM 686 N N . GLU A 1 89 ? -39.023 0.081 9.088 1.00 76.75 89 GLU A N 1
ATOM 687 C CA . GLU A 1 89 ? -37.751 0.177 9.814 1.00 76.75 89 GLU A CA 1
ATOM 688 C C . GLU A 1 89 ? -37.009 -1.163 9.805 1.00 76.75 89 GLU A C 1
ATOM 690 O O . GLU A 1 89 ? -37.622 -2.226 9.944 1.00 76.75 89 GLU A O 1
ATOM 695 N N . TYR A 1 90 ? -35.683 -1.117 9.667 1.00 81.12 90 TYR A N 1
ATOM 696 C CA . TYR A 1 90 ? -34.831 -2.301 9.682 1.00 81.12 90 TYR A CA 1
ATOM 697 C C . TYR A 1 90 ? -33.413 -1.999 10.188 1.00 81.12 90 TYR A C 1
ATOM 699 O O . TYR A 1 90 ? -32.920 -0.872 10.098 1.00 81.12 90 TYR A O 1
ATOM 707 N N . VAL A 1 91 ? -32.739 -3.038 10.687 1.00 86.56 91 VAL A N 1
ATOM 708 C CA . VAL A 1 91 ? -31.281 -3.082 10.852 1.00 86.56 91 VAL A CA 1
ATOM 709 C C . VAL A 1 91 ? -30.690 -3.669 9.569 1.00 86.56 91 VAL A C 1
ATOM 711 O O . VAL A 1 91 ? -31.089 -4.775 9.185 1.00 86.56 91 VAL A O 1
ATOM 714 N N . PRO A 1 92 ? -29.769 -2.971 8.878 1.00 89.81 92 PRO A N 1
ATOM 715 C CA . PRO A 1 92 ? -29.304 -3.434 7.578 1.00 89.81 92 PRO A CA 1
ATOM 716 C C . PRO A 1 92 ? -28.502 -4.731 7.687 1.00 89.81 92 PRO A C 1
ATOM 718 O O . PRO A 1 92 ? -27.692 -4.901 8.606 1.00 89.81 92 PRO A O 1
ATOM 721 N N . GLY A 1 93 ? -28.734 -5.624 6.727 1.00 93.88 93 GLY A N 1
ATOM 722 C CA . GLY A 1 93 ? -27.975 -6.851 6.526 1.00 93.88 93 GLY A CA 1
ATOM 723 C C . GLY A 1 93 ? -26.549 -6.594 6.035 1.00 93.88 93 GLY A C 1
ATOM 724 O O . GLY A 1 93 ? -25.993 -5.509 6.236 1.00 93.88 93 GLY A O 1
ATOM 725 N N . LEU A 1 94 ? -25.958 -7.615 5.416 1.00 96.56 94 LEU A N 1
ATOM 726 C CA . LEU A 1 94 ? -24.623 -7.529 4.833 1.00 96.56 94 LEU A CA 1
ATOM 727 C C . LEU A 1 94 ? -24.476 -8.473 3.640 1.00 96.56 94 LEU A C 1
ATOM 729 O O . LEU A 1 94 ? -24.654 -9.687 3.779 1.00 96.56 94 LEU A O 1
ATOM 733 N N . ALA A 1 95 ? -24.111 -7.920 2.492 1.00 96.69 95 ALA A N 1
ATOM 734 C CA . ALA A 1 95 ? -23.855 -8.648 1.260 1.00 96.69 95 ALA A CA 1
ATOM 735 C C . ALA A 1 95 ? -22.390 -8.536 0.825 1.00 96.69 95 ALA A C 1
ATOM 737 O O . ALA A 1 95 ? -21.660 -7.626 1.217 1.00 96.69 95 ALA A O 1
ATOM 738 N N . VAL A 1 96 ? -21.946 -9.456 -0.031 1.00 96.31 96 VAL A N 1
ATOM 739 C CA . VAL A 1 96 ? -20.583 -9.417 -0.596 1.00 96.31 96 VAL A CA 1
ATOM 740 C C . VAL A 1 96 ? -20.293 -8.168 -1.410 1.00 96.31 96 VAL A C 1
ATOM 742 O O . VAL A 1 96 ? -19.154 -7.715 -1.412 1.00 96.31 96 VAL A O 1
ATOM 745 N N . GLY A 1 97 ? -21.311 -7.635 -2.086 1.00 94.94 97 GLY A N 1
ATOM 746 C CA . GLY A 1 97 ? -21.208 -6.450 -2.932 1.00 94.94 97 GLY A CA 1
ATOM 747 C C . GLY A 1 97 ? -21.327 -5.133 -2.170 1.00 94.94 97 GLY A C 1
ATOM 748 O O . GLY A 1 97 ? -21.248 -4.085 -2.802 1.00 94.94 97 GLY A O 1
ATOM 749 N N . ASP A 1 98 ? -21.519 -5.170 -0.848 1.00 96.06 98 ASP A N 1
ATOM 750 C CA . ASP A 1 98 ? -21.607 -3.954 -0.044 1.00 96.06 98 ASP A CA 1
ATOM 751 C C . ASP A 1 98 ? -20.238 -3.273 0.060 1.00 96.06 98 ASP A C 1
ATOM 753 O O . ASP A 1 98 ? -19.215 -3.919 0.300 1.00 96.06 98 ASP A O 1
ATOM 757 N N . ASN A 1 99 ? -20.235 -1.953 -0.073 1.00 96.31 99 ASN A N 1
ATOM 758 C CA . ASN A 1 99 ? -19.061 -1.098 0.033 1.00 96.31 99 ASN A CA 1
ATOM 759 C C . ASN A 1 99 ? -18.563 -0.973 1.482 1.00 96.31 99 ASN A C 1
ATOM 761 O O . ASN A 1 99 ? -19.349 -0.851 2.425 1.00 96.31 99 ASN A O 1
ATOM 765 N N . LEU A 1 100 ? -17.240 -0.948 1.660 1.00 96.25 100 LEU A N 1
ATOM 766 C CA . LEU A 1 100 ? -16.588 -0.660 2.944 1.00 96.25 100 LEU A CA 1
ATOM 767 C C . LEU A 1 100 ? -16.371 0.840 3.179 1.00 96.25 100 LEU A C 1
ATOM 769 O O . LEU A 1 100 ? -16.260 1.270 4.327 1.00 96.25 100 LEU A O 1
ATOM 773 N N . VAL A 1 101 ? -16.298 1.624 2.107 1.00 95.25 101 VAL A N 1
ATOM 774 C CA . VAL A 1 101 ? -16.134 3.084 2.118 1.00 95.25 101 VAL A CA 1
ATOM 775 C C . VAL A 1 101 ? -17.385 3.738 1.538 1.00 95.25 101 VAL A C 1
ATOM 777 O O . VAL A 1 101 ? -17.921 3.244 0.545 1.00 95.25 101 VAL A O 1
ATOM 780 N N . GLY A 1 102 ? -17.833 4.842 2.141 1.00 93.44 102 GLY A N 1
ATOM 781 C CA . GLY A 1 102 ? -19.057 5.536 1.743 1.00 93.44 102 GLY A CA 1
ATOM 782 C C . GLY A 1 102 ? -20.335 4.823 2.201 1.00 93.44 102 GLY A C 1
ATOM 783 O O . GLY A 1 102 ? -20.388 4.210 3.274 1.00 93.44 102 GLY A O 1
ATOM 784 N N . TYR A 1 103 ? -21.401 4.935 1.407 1.00 94.25 103 TYR A N 1
ATOM 785 C CA . TYR A 1 103 ? -22.621 4.158 1.633 1.00 94.25 103 TYR A CA 1
ATOM 786 C C . TYR A 1 103 ? -22.372 2.698 1.277 1.00 94.25 103 TYR A C 1
ATOM 788 O O . TYR A 1 103 ? -21.760 2.426 0.252 1.00 94.25 103 TYR A O 1
ATOM 796 N N . ALA A 1 104 ? -22.867 1.761 2.089 1.00 93.81 104 ALA A N 1
ATOM 797 C CA . ALA A 1 104 ? -22.679 0.334 1.816 1.00 93.81 104 ALA A CA 1
ATOM 798 C C . ALA A 1 104 ? -23.385 -0.097 0.517 1.00 93.81 104 ALA A C 1
ATOM 800 O O . ALA A 1 104 ? -22.849 -0.869 -0.270 1.00 93.81 104 ALA A O 1
ATOM 801 N N . ASN A 1 105 ? -24.593 0.417 0.300 1.00 94.31 105 ASN A N 1
ATOM 802 C CA . ASN A 1 105 ? -25.449 0.144 -0.847 1.00 94.31 105 ASN A CA 1
ATOM 803 C C . ASN A 1 105 ? -26.556 1.213 -0.920 1.00 94.31 105 ASN A C 1
ATOM 805 O O . ASN A 1 105 ? -26.604 2.137 -0.098 1.00 94.31 105 ASN A O 1
ATOM 809 N N . LYS A 1 106 ? -27.475 1.071 -1.883 1.00 93.75 106 LYS A N 1
ATOM 810 C CA . LYS A 1 106 ? -28.598 1.999 -2.072 1.00 93.75 106 LYS A CA 1
ATOM 811 C C . LYS A 1 106 ? -29.505 2.120 -0.841 1.00 93.75 106 LYS A C 1
ATOM 813 O O . LYS A 1 106 ? -29.869 3.230 -0.467 1.00 93.75 106 LYS A O 1
ATOM 818 N N . GLU A 1 107 ? -29.814 1.004 -0.181 1.00 90.38 107 GLU A N 1
ATOM 819 C CA . GLU A 1 107 ? -30.640 0.999 1.034 1.00 90.38 107 GLU A CA 1
ATOM 820 C C . GLU A 1 107 ? -29.970 1.771 2.185 1.00 90.38 107 GLU A C 1
ATOM 822 O O . GLU A 1 107 ? -30.637 2.483 2.936 1.00 90.38 107 GLU A O 1
ATOM 827 N N . ASP A 1 108 ? -28.647 1.656 2.343 1.00 90.75 108 ASP A N 1
ATOM 828 C CA . ASP A 1 108 ? -27.901 2.403 3.361 1.00 90.75 108 ASP A CA 1
ATOM 829 C C . ASP A 1 108 ? -27.814 3.902 3.036 1.00 90.75 108 ASP A C 1
ATOM 831 O O . ASP A 1 108 ? -27.911 4.717 3.955 1.00 90.75 108 ASP A O 1
ATOM 835 N N . ALA A 1 109 ? -27.692 4.275 1.757 1.00 92.94 109 ALA A N 1
ATOM 836 C CA . ALA A 1 109 ? -27.749 5.674 1.330 1.00 92.94 109 ALA A CA 1
ATOM 837 C C . ALA A 1 109 ? -29.098 6.308 1.701 1.00 92.94 109 ALA A C 1
ATOM 839 O O . ALA A 1 109 ? -29.127 7.308 2.421 1.00 92.94 109 ALA A O 1
ATOM 840 N N . GLU A 1 110 ? -30.208 5.667 1.323 1.00 89.94 110 GLU A N 1
ATOM 841 C CA . GLU A 1 110 ? -31.566 6.127 1.638 1.00 89.94 110 GLU A CA 1
ATOM 842 C C . GLU A 1 110 ? -31.783 6.249 3.157 1.00 89.94 110 GLU A C 1
ATOM 844 O O . GLU A 1 110 ? -32.276 7.270 3.643 1.00 89.94 110 GLU A O 1
ATOM 849 N N . ARG A 1 111 ? -31.329 5.256 3.936 1.00 85.06 111 ARG A N 1
ATOM 850 C CA . ARG A 1 111 ? -31.408 5.267 5.409 1.00 85.06 111 ARG A CA 1
ATOM 851 C C . ARG A 1 111 ? -30.644 6.436 6.033 1.00 85.06 111 ARG A C 1
ATOM 853 O O . ARG A 1 111 ? -31.089 6.993 7.037 1.00 85.06 111 ARG A O 1
ATOM 860 N N . ARG A 1 112 ? -29.483 6.789 5.476 1.00 87.12 112 ARG A N 1
ATOM 861 C CA . ARG A 1 112 ? -28.656 7.914 5.941 1.00 87.12 112 ARG A CA 1
ATOM 862 C C . ARG A 1 112 ? -29.085 9.259 5.334 1.00 87.12 112 ARG A C 1
ATOM 864 O O . ARG A 1 112 ? -28.442 10.266 5.617 1.00 87.12 112 ARG A O 1
ATOM 871 N N . GLY A 1 113 ? -30.164 9.288 4.545 1.00 89.88 113 GLY A N 1
ATOM 872 C CA . GLY A 1 113 ? -30.681 10.492 3.890 1.00 89.88 113 GLY A CA 1
ATOM 873 C C . GLY A 1 113 ? -29.813 10.996 2.734 1.00 89.88 113 GLY A C 1
ATOM 874 O O . GLY A 1 113 ? -29.874 12.180 2.410 1.00 89.88 113 GLY A O 1
ATOM 875 N N . GLY A 1 114 ? -28.981 10.127 2.160 1.00 92.38 114 GLY A N 1
ATOM 876 C CA . GLY A 1 114 ? -28.131 10.412 1.009 1.00 92.38 114 GLY A CA 1
ATOM 877 C C . GLY A 1 114 ? -28.689 9.868 -0.301 1.00 92.38 114 GLY A C 1
ATOM 878 O O . GLY A 1 114 ? -29.652 9.102 -0.317 1.00 92.38 114 GLY A O 1
ATOM 879 N N . ASP A 1 115 ? -28.039 10.248 -1.398 1.00 93.25 115 ASP A N 1
ATOM 880 C CA . ASP A 1 115 ? -28.305 9.724 -2.735 1.00 93.25 115 ASP A CA 1
ATOM 881 C C . ASP A 1 115 ? -27.164 8.787 -3.160 1.00 93.25 115 ASP A C 1
ATOM 883 O O . ASP A 1 115 ? -25.985 9.146 -3.138 1.00 93.25 115 ASP A O 1
ATOM 887 N N . TRP A 1 116 ? -27.527 7.552 -3.501 1.00 93.62 116 TRP A N 1
ATOM 888 C CA . TRP A 1 116 ? -26.595 6.528 -3.965 1.00 93.62 116 TRP A CA 1
ATOM 889 C C . TRP A 1 116 ? -26.034 6.848 -5.347 1.00 93.62 116 TRP A C 1
ATOM 891 O O . TRP A 1 116 ? -24.865 6.578 -5.614 1.00 93.62 116 TRP A O 1
ATOM 901 N N . ASP A 1 117 ? -26.862 7.407 -6.229 1.00 91.69 117 ASP A N 1
ATOM 902 C CA . ASP A 1 117 ? -26.493 7.602 -7.628 1.00 91.69 117 ASP A CA 1
ATOM 903 C C . ASP A 1 117 ? -25.575 8.818 -7.808 1.00 91.69 117 ASP A C 1
ATOM 905 O O . ASP A 1 117 ? -24.781 8.839 -8.744 1.00 91.69 117 ASP A O 1
ATOM 909 N N . SER A 1 118 ? -25.599 9.771 -6.869 1.00 89.25 118 SER A N 1
ATOM 910 C CA . SER A 1 118 ? -24.644 10.884 -6.803 1.00 89.25 118 SER A CA 1
ATOM 911 C C . SER A 1 118 ? -23.394 10.584 -5.959 1.00 89.25 118 SER A C 1
ATOM 913 O O . SER A 1 118 ? -22.556 11.467 -5.773 1.00 89.25 118 SER A O 1
ATOM 915 N N . SER A 1 119 ? -23.286 9.394 -5.357 1.00 90.81 119 SER A N 1
ATOM 916 C CA . SER A 1 119 ? -22.171 9.051 -4.471 1.00 90.81 119 SER A CA 1
ATOM 917 C C . SER A 1 119 ? -20.926 8.661 -5.266 1.00 90.81 119 SER A C 1
ATOM 919 O O . SER A 1 119 ? -20.951 7.717 -6.051 1.00 90.81 119 SER A O 1
ATOM 921 N N . ARG A 1 120 ? -19.809 9.332 -4.976 1.00 92.38 120 ARG A N 1
ATOM 922 C CA . ARG A 1 120 ? -18.479 9.052 -5.537 1.00 92.38 120 ARG A CA 1
ATOM 923 C C . ARG A 1 120 ? -17.642 8.146 -4.630 1.00 92.38 120 ARG A C 1
ATOM 925 O O . ARG A 1 120 ? -16.490 8.445 -4.348 1.00 92.38 120 ARG A O 1
ATOM 932 N N . PHE A 1 121 ? -18.265 7.096 -4.104 1.00 90.88 121 PHE A N 1
ATOM 933 C CA . PHE A 1 121 ? -17.599 6.000 -3.389 1.00 90.88 121 PHE A CA 1
ATOM 934 C C . PHE A 1 121 ? -18.261 4.672 -3.762 1.00 90.88 121 PHE A C 1
ATOM 936 O O . PHE A 1 121 ? -18.620 3.874 -2.895 1.00 90.88 121 PHE A O 1
ATOM 943 N N . LYS A 1 122 ? -18.534 4.462 -5.053 1.00 88.56 122 LYS A N 1
ATOM 944 C CA . LYS A 1 122 ? -19.458 3.420 -5.526 1.00 88.56 122 LYS A CA 1
ATOM 945 C C . LYS A 1 122 ? -18.728 2.259 -6.192 1.00 88.56 122 LYS A C 1
ATOM 947 O O . LYS A 1 122 ? -18.865 1.120 -5.742 1.00 88.56 122 LYS A O 1
ATOM 952 N N . LYS A 1 123 ? -17.968 2.541 -7.244 1.00 87.06 123 LYS A N 1
ATOM 953 C CA . LYS A 1 123 ? -17.138 1.605 -8.004 1.00 87.06 123 LYS A CA 1
ATOM 954 C C . LYS A 1 123 ? -15.872 1.247 -7.220 1.00 87.06 123 LYS A C 1
ATOM 956 O O . LYS A 1 123 ? -15.701 0.076 -6.898 1.00 87.06 123 LYS A O 1
ATOM 961 N N . THR A 1 124 ? -15.063 2.232 -6.825 1.00 89.94 124 THR A N 1
ATOM 962 C CA . THR A 1 124 ? -13.693 2.029 -6.287 1.00 89.94 124 THR A CA 1
ATOM 963 C C . THR A 1 124 ? -13.633 1.515 -4.856 1.00 89.94 124 THR A C 1
ATOM 965 O O . THR A 1 124 ? -12.611 0.985 -4.417 1.00 89.94 124 THR A O 1
ATOM 968 N N . SER A 1 125 ? -14.729 1.669 -4.113 1.00 93.94 125 SER A N 1
ATOM 969 C CA . SER A 1 125 ? -14.820 1.232 -2.725 1.00 93.94 125 SER A CA 1
ATOM 970 C C . SER A 1 125 ? -14.578 -0.283 -2.619 1.00 93.94 125 SER A C 1
ATOM 972 O O . SER A 1 125 ? -15.275 -1.045 -3.307 1.00 93.94 125 SER A O 1
ATOM 974 N N . PRO A 1 126 ? -13.636 -0.752 -1.770 1.00 95.31 126 PRO A N 1
ATOM 975 C CA . PRO A 1 126 ? -13.435 -2.180 -1.548 1.00 95.31 126 PRO A CA 1
ATOM 976 C C . PRO A 1 126 ? -14.708 -2.790 -0.955 1.00 95.31 126 PRO A C 1
ATOM 978 O O . PRO A 1 126 ? -15.393 -2.156 -0.148 1.00 95.31 126 PRO A O 1
ATOM 981 N N . LYS A 1 127 ? -15.044 -4.021 -1.346 1.00 95.94 127 LYS A N 1
ATOM 982 C CA . LYS A 1 127 ? -16.302 -4.652 -0.924 1.00 95.94 127 LYS A CA 1
ATOM 983 C C . LYS A 1 127 ? -16.123 -5.529 0.314 1.00 95.94 127 LYS A C 1
ATOM 985 O O . LYS A 1 127 ? -15.053 -6.088 0.550 1.00 95.94 127 LYS A O 1
ATOM 990 N N . PHE A 1 128 ? -17.191 -5.751 1.077 1.00 97.19 128 PHE A N 1
ATOM 991 C CA . PHE A 1 128 ? -17.182 -6.700 2.200 1.00 97.19 128 PHE A CA 1
ATOM 992 C C . PHE A 1 128 ? -16.838 -8.132 1.765 1.00 97.19 128 PHE A C 1
ATOM 994 O O . PHE A 1 128 ? -16.229 -8.878 2.540 1.00 97.19 128 PHE A O 1
ATOM 1001 N N . GLY A 1 129 ? -17.159 -8.508 0.521 1.00 96.25 129 GLY A N 1
ATOM 1002 C CA . GLY A 1 129 ? -16.739 -9.769 -0.091 1.00 96.25 129 GLY A CA 1
ATOM 1003 C C . GLY A 1 129 ? -15.231 -10.011 0.013 1.00 96.25 129 GLY A C 1
ATOM 1004 O O . GLY A 1 129 ? -14.828 -11.132 0.325 1.00 96.25 129 GLY A O 1
ATOM 1005 N N . LEU A 1 130 ? -14.418 -8.953 -0.100 1.00 96.06 130 LEU A N 1
ATOM 1006 C CA . LEU A 1 130 ? -12.962 -9.037 -0.009 1.00 96.06 130 LEU A CA 1
ATOM 1007 C C . LEU A 1 130 ? -12.511 -9.463 1.388 1.00 96.06 130 LEU A C 1
ATOM 1009 O O . LEU A 1 130 ? -11.666 -10.346 1.512 1.00 96.06 130 LEU A O 1
ATOM 1013 N N . LEU A 1 131 ? -13.098 -8.902 2.452 1.00 96.00 131 LEU A N 1
ATOM 1014 C CA . LEU A 1 131 ? -12.769 -9.302 3.828 1.00 96.00 131 LEU A CA 1
ATOM 1015 C C . LEU A 1 131 ? -13.125 -10.767 4.086 1.00 96.00 131 LEU A C 1
ATOM 1017 O O . LEU A 1 131 ? -12.378 -11.479 4.760 1.00 96.00 131 LEU A O 1
ATOM 1021 N N . ARG A 1 132 ? -14.260 -11.222 3.542 1.00 94.62 132 ARG A N 1
ATOM 1022 C CA . ARG A 1 132 ? -14.693 -12.620 3.632 1.00 94.62 132 ARG A CA 1
ATOM 1023 C C . ARG A 1 132 ? -13.739 -13.546 2.890 1.00 94.62 132 ARG A C 1
ATOM 1025 O O . ARG A 1 132 ? -13.355 -14.571 3.446 1.00 94.62 132 ARG A O 1
ATOM 1032 N N . ASP A 1 133 ? -13.367 -13.194 1.666 1.00 94.06 133 ASP A N 1
ATOM 1033 C CA . ASP A 1 133 ? -12.426 -13.963 0.856 1.00 94.06 133 ASP A CA 1
ATOM 1034 C C . ASP A 1 133 ? -11.037 -14.024 1.515 1.00 94.06 133 ASP A C 1
ATOM 1036 O O . ASP A 1 133 ? -10.487 -15.109 1.701 1.00 94.06 133 ASP A O 1
ATOM 1040 N N . TRP A 1 134 ? -10.530 -12.886 2.004 1.00 93.56 134 TRP A N 1
ATOM 1041 C CA . TRP A 1 134 ? -9.268 -12.808 2.742 1.00 93.56 134 TRP A CA 1
ATOM 1042 C C . TRP A 1 134 ? -9.284 -13.673 4.006 1.00 93.56 134 TRP A C 1
ATOM 1044 O O . TRP A 1 134 ? -8.392 -14.492 4.201 1.00 93.56 134 TRP A O 1
ATOM 1054 N N . ALA A 1 135 ? -10.320 -13.569 4.847 1.00 91.06 135 ALA A N 1
ATOM 1055 C CA . ALA A 1 135 ? -10.430 -14.380 6.062 1.00 91.06 135 ALA A CA 1
ATOM 1056 C C . ALA A 1 135 ? -10.478 -15.891 5.760 1.00 91.06 135 ALA A C 1
ATOM 1058 O O . ALA A 1 135 ? -10.023 -16.709 6.563 1.00 91.06 135 ALA A O 1
ATOM 1059 N N . ARG A 1 136 ? -11.019 -16.274 4.598 1.00 88.31 136 ARG A N 1
ATOM 1060 C CA . ARG A 1 136 ? -11.139 -17.671 4.168 1.00 88.31 136 ARG A CA 1
ATOM 1061 C C . ARG A 1 136 ? -9.884 -18.248 3.543 1.00 88.31 136 ARG A C 1
ATOM 1063 O O . ARG A 1 136 ? -9.768 -19.470 3.585 1.00 88.31 136 ARG A O 1
ATOM 1070 N N . LEU A 1 137 ? -8.938 -17.430 3.077 1.00 85.94 137 LEU A N 1
ATOM 1071 C CA . LEU A 1 137 ? -7.603 -17.905 2.680 1.00 85.94 137 LEU A CA 1
ATOM 1072 C C . LEU A 1 137 ? -6.976 -18.786 3.765 1.00 85.94 137 LEU A C 1
ATOM 1074 O O . LEU A 1 137 ? -6.393 -19.827 3.475 1.00 85.94 137 LEU A O 1
ATOM 1078 N N . GLY A 1 138 ? -7.195 -18.436 5.035 1.00 74.19 138 GLY A N 1
ATOM 1079 C CA . GLY A 1 138 ? -6.702 -19.227 6.157 1.00 74.19 138 GLY A CA 1
ATOM 1080 C C . GLY A 1 138 ? -7.288 -20.630 6.264 1.00 74.19 138 GLY A C 1
ATOM 1081 O O . GLY A 1 138 ? -6.711 -21.458 6.950 1.00 74.19 138 GLY A O 1
ATOM 1082 N N . ARG A 1 139 ? -8.388 -20.966 5.580 1.00 76.69 139 ARG A N 1
ATOM 1083 C CA . ARG A 1 139 ? -8.893 -22.351 5.537 1.00 76.69 139 ARG A CA 1
ATOM 1084 C C . ARG A 1 139 ? -7.984 -23.271 4.723 1.00 76.69 139 ARG A C 1
ATOM 1086 O O . ARG A 1 139 ? -7.976 -24.474 4.976 1.00 76.69 139 ARG A O 1
ATOM 1093 N N . GLU A 1 140 ? -7.244 -22.701 3.778 1.00 74.62 140 GLU A N 1
ATOM 1094 C CA . GLU A 1 140 ? -6.345 -23.403 2.860 1.00 74.62 140 GLU A CA 1
ATOM 1095 C C . GLU A 1 140 ? -4.893 -23.388 3.359 1.00 74.62 140 GLU A C 1
ATOM 1097 O O . GLU A 1 140 ? -4.098 -24.225 2.940 1.00 74.62 140 GLU A O 1
ATOM 1102 N N . ILE A 1 141 ? -4.566 -22.478 4.287 1.00 75.00 141 ILE A N 1
ATOM 1103 C CA . ILE A 1 141 ? -3.206 -22.223 4.771 1.00 75.00 141 ILE A CA 1
ATOM 1104 C C . ILE A 1 141 ? -3.090 -22.565 6.267 1.00 75.00 141 ILE A C 1
ATOM 1106 O O . ILE A 1 141 ? -3.731 -21.982 7.145 1.00 75.00 141 ILE A O 1
ATOM 1110 N N . THR A 1 142 ? -2.222 -23.525 6.558 1.00 67.12 142 THR A N 1
ATOM 1111 C CA . THR A 1 142 ? -1.785 -23.989 7.884 1.00 67.12 142 THR A CA 1
ATOM 1112 C C . THR A 1 142 ? -0.346 -23.548 8.166 1.00 67.12 142 THR A C 1
ATOM 1114 O O . THR A 1 142 ? 0.374 -23.122 7.264 1.00 67.12 142 THR A O 1
ATOM 1117 N N . LEU A 1 143 ? 0.111 -23.697 9.414 1.00 61.47 143 LEU A N 1
ATOM 1118 C CA . LEU A 1 143 ? 1.504 -23.420 9.806 1.00 61.47 143 LEU A CA 1
ATOM 1119 C C . LEU A 1 143 ? 2.555 -24.255 9.047 1.00 61.47 143 LEU A C 1
ATOM 1121 O O . LEU A 1 143 ? 3.700 -23.829 8.939 1.00 61.47 143 LEU A O 1
ATOM 1125 N N . GLU A 1 144 ? 2.168 -25.420 8.527 1.00 65.50 144 GLU A N 1
ATOM 1126 C CA . GLU A 1 144 ? 3.032 -26.355 7.788 1.00 65.50 144 GLU A CA 1
ATOM 1127 C C . GLU A 1 144 ? 2.708 -26.391 6.284 1.00 65.50 144 GLU A C 1
ATOM 1129 O O . GLU A 1 144 ? 3.113 -27.316 5.579 1.00 65.50 144 GLU A O 1
ATOM 1134 N N . SER A 1 145 ? 1.910 -25.441 5.788 1.00 61.19 145 SER A N 1
ATOM 1135 C CA . SER A 1 145 ? 1.403 -25.511 4.419 1.00 61.19 145 SER A CA 1
ATOM 1136 C C . SER A 1 145 ? 2.499 -25.413 3.358 1.00 61.19 145 SER A C 1
ATOM 1138 O O . SER A 1 145 ? 3.505 -24.730 3.565 1.00 61.19 145 SER A O 1
ATOM 1140 N N . PRO A 1 146 ? 2.301 -26.078 2.203 1.00 70.69 146 PRO A N 1
ATOM 1141 C CA . PRO A 1 146 ? 3.159 -25.885 1.042 1.00 70.69 146 PRO A CA 1
ATOM 1142 C C . PRO A 1 146 ? 3.120 -24.419 0.573 1.00 70.69 146 PRO A C 1
ATOM 1144 O O . PRO A 1 146 ? 2.210 -23.677 0.958 1.00 70.69 146 PRO A O 1
ATOM 1147 N N . PRO A 1 147 ? 4.073 -24.003 -0.282 1.00 80.62 147 PRO A N 1
ATOM 1148 C CA . PRO A 1 147 ? 4.025 -22.701 -0.936 1.00 80.62 147 PRO A CA 1
ATOM 1149 C C . PRO A 1 147 ? 2.644 -22.397 -1.523 1.00 80.62 147 PRO A C 1
ATOM 1151 O O . PRO A 1 147 ? 2.019 -23.247 -2.164 1.00 80.62 147 PRO A O 1
ATOM 1154 N N . VAL A 1 148 ? 2.165 -21.178 -1.292 1.00 87.88 148 VAL A N 1
ATOM 1155 C CA . VAL A 1 148 ? 0.852 -20.735 -1.754 1.00 87.88 148 VAL A CA 1
ATOM 1156 C C . VAL A 1 148 ? 0.969 -20.333 -3.218 1.00 87.88 148 VAL A C 1
ATOM 1158 O O . VAL A 1 148 ? 1.837 -19.545 -3.590 1.00 87.88 148 VAL A O 1
ATOM 1161 N N . THR A 1 149 ? 0.100 -20.865 -4.074 1.00 90.38 149 THR A N 1
ATOM 1162 C CA . THR A 1 149 ? 0.032 -20.408 -5.467 1.00 90.38 149 THR A CA 1
ATOM 1163 C C . THR A 1 149 ? -0.440 -18.957 -5.504 1.00 90.38 149 THR A C 1
ATOM 1165 O O . THR A 1 149 ? -1.419 -18.608 -4.844 1.00 90.38 149 THR A O 1
ATOM 1168 N N . VAL A 1 150 ? 0.248 -18.116 -6.279 1.00 92.31 150 VAL A N 1
ATOM 1169 C CA . VAL A 1 150 ? -0.116 -16.703 -6.446 1.00 92.31 150 VAL A CA 1
ATOM 1170 C C . VAL A 1 150 ? -1.583 -16.564 -6.868 1.00 92.31 150 VAL A C 1
ATOM 1172 O O . VAL A 1 150 ? -2.028 -17.172 -7.844 1.00 92.31 150 VAL A O 1
ATOM 1175 N N . ARG A 1 151 ? -2.326 -15.719 -6.146 1.00 92.56 151 ARG A N 1
ATOM 1176 C CA . ARG A 1 151 ? -3.676 -15.272 -6.510 1.00 92.56 151 ARG A CA 1
ATOM 1177 C C . ARG A 1 151 ? -3.564 -13.869 -7.085 1.00 92.56 151 ARG A C 1
ATOM 1179 O O . ARG A 1 151 ? -3.358 -12.921 -6.334 1.00 92.56 151 ARG A O 1
ATOM 1186 N N . ILE A 1 152 ? -3.659 -13.738 -8.400 1.00 92.69 152 ILE A N 1
ATOM 1187 C CA . ILE A 1 152 ? -3.585 -12.433 -9.069 1.00 92.69 152 ILE A CA 1
ATOM 1188 C C . ILE A 1 152 ? -4.854 -11.597 -8.806 1.00 92.69 152 ILE A C 1
ATOM 1190 O O . ILE A 1 152 ? -5.874 -12.165 -8.396 1.00 92.69 152 ILE A O 1
ATOM 1194 N N . PRO A 1 153 ? -4.817 -10.268 -9.011 1.00 92.38 153 PRO A N 1
ATOM 1195 C CA . PRO A 1 153 ? -6.022 -9.444 -9.003 1.00 92.38 153 PRO A CA 1
ATOM 1196 C C . PRO A 1 153 ? -7.082 -9.981 -9.972 1.00 92.38 153 PRO A C 1
ATOM 1198 O O . PRO A 1 153 ? -6.761 -10.475 -11.051 1.00 92.38 153 PRO A O 1
ATOM 1201 N N . LYS A 1 154 ? -8.356 -9.885 -9.581 1.00 92.00 154 LYS A N 1
ATOM 1202 C CA . LYS A 1 154 ? -9.488 -10.196 -10.462 1.00 92.00 154 LYS A CA 1
ATOM 1203 C C . LYS A 1 154 ? -9.468 -9.225 -11.638 1.00 92.00 154 LYS A C 1
ATOM 1205 O O . LYS A 1 154 ? -9.342 -8.027 -11.412 1.00 92.00 154 LYS A O 1
ATOM 1210 N N . SER A 1 155 ? -9.610 -9.723 -12.858 1.00 89.12 155 SER A N 1
ATOM 1211 C CA . SER A 1 155 ? -9.617 -8.868 -14.042 1.00 89.12 155 SER A CA 1
ATOM 1212 C C . SER A 1 155 ? -11.001 -8.302 -14.367 1.00 89.12 155 SER A C 1
ATOM 1214 O O . SER A 1 155 ? -12.025 -8.874 -13.987 1.00 89.12 155 SER A O 1
ATOM 1216 N N . GLU A 1 156 ? -11.027 -7.198 -15.110 1.00 82.12 156 GLU A N 1
ATOM 1217 C CA . GLU A 1 156 ? -12.236 -6.555 -15.640 1.00 82.12 156 GLU A CA 1
ATOM 1218 C C . GLU A 1 156 ? -12.139 -6.435 -17.175 1.00 82.12 156 GLU A C 1
ATOM 1220 O O . GLU A 1 156 ? -11.760 -5.386 -17.698 1.00 82.12 156 GLU A O 1
ATOM 1225 N N . PRO A 1 157 ? -12.424 -7.530 -17.913 1.00 67.94 157 PRO A N 1
ATOM 1226 C CA . PRO A 1 157 ? -12.213 -7.605 -19.356 1.00 67.94 157 PRO A CA 1
ATOM 1227 C C . PRO A 1 157 ? -13.416 -7.049 -20.127 1.00 67.94 157 PRO A C 1
ATOM 1229 O O . PRO A 1 157 ? -14.145 -7.832 -20.720 1.00 67.94 157 PRO A O 1
ATOM 1232 N N . ASP A 1 158 ? -13.694 -5.743 -20.085 1.00 53.06 158 ASP A N 1
ATOM 1233 C CA . ASP A 1 158 ? -14.706 -5.147 -20.989 1.00 53.06 158 ASP A CA 1
ATOM 1234 C C . ASP A 1 158 ? -14.756 -3.608 -20.984 1.00 53.06 158 ASP A C 1
ATOM 1236 O O . ASP A 1 158 ? -15.819 -3.013 -21.171 1.00 53.06 158 ASP A O 1
ATOM 1240 N N . PHE A 1 159 ? -13.638 -2.912 -20.758 1.00 54.34 159 PHE A N 1
ATOM 1241 C CA . PHE A 1 159 ? -13.627 -1.492 -21.107 1.00 54.34 159 PHE A CA 1
ATOM 1242 C C . PHE A 1 159 ? -13.472 -1.397 -22.617 1.00 54.34 159 PHE A C 1
ATOM 1244 O O . PHE A 1 159 ? -12.466 -1.845 -23.170 1.00 54.34 159 PHE A O 1
ATOM 1251 N N . SER A 1 160 ? -14.501 -0.859 -23.282 1.00 43.22 160 SER A N 1
ATOM 1252 C CA . SER A 1 160 ? -14.416 -0.451 -24.680 1.00 43.22 160 SER A CA 1
ATOM 1253 C C . SER A 1 160 ? -13.097 0.285 -24.846 1.00 43.22 160 SER A C 1
ATOM 1255 O O . SER A 1 160 ? -12.908 1.316 -24.199 1.00 43.22 160 SER A O 1
ATOM 1257 N N . THR A 1 161 ? -12.186 -0.255 -25.661 1.00 43.56 161 THR A N 1
ATOM 1258 C CA . THR A 1 161 ? -11.044 0.511 -26.168 1.00 43.56 161 THR A CA 1
ATOM 1259 C C . THR A 1 161 ? -11.575 1.898 -26.498 1.00 43.56 161 THR A C 1
ATOM 1261 O O . THR A 1 161 ? -12.527 1.954 -27.288 1.00 43.56 161 THR A O 1
ATOM 1264 N N . PRO A 1 162 ? -11.070 2.976 -25.870 1.00 44.19 162 PRO A N 1
ATOM 1265 C CA . PRO A 1 162 ? -11.516 4.316 -26.209 1.00 44.19 162 PRO A CA 1
ATOM 1266 C C . PRO A 1 162 ? -11.504 4.456 -27.736 1.00 44.19 162 PRO A C 1
ATOM 1268 O O . PRO A 1 162 ? -10.603 3.921 -28.389 1.00 44.19 162 PRO A O 1
ATOM 1271 N N . ASP A 1 163 ? -12.513 5.118 -28.319 1.00 38.34 163 ASP A N 1
ATOM 1272 C CA . ASP A 1 163 ? -12.680 5.235 -29.785 1.00 38.34 163 ASP A CA 1
ATOM 1273 C C . ASP A 1 163 ? -11.418 5.789 -30.488 1.00 38.34 163 ASP A C 1
ATOM 1275 O O . ASP A 1 163 ? -11.250 5.651 -31.702 1.00 38.34 163 ASP A O 1
ATOM 1279 N N . VAL A 1 164 ? -10.501 6.379 -29.716 1.00 41.31 164 VAL A N 1
ATOM 1280 C CA . VAL A 1 164 ? -9.123 6.672 -30.094 1.00 41.31 164 VAL A CA 1
ATOM 1281 C C . VAL A 1 164 ? -8.193 5.874 -29.171 1.00 41.31 164 VAL A C 1
ATOM 1283 O O . VAL A 1 164 ? -8.178 6.099 -27.966 1.00 41.31 164 VAL A O 1
ATOM 1286 N N . LEU A 1 165 ? -7.407 4.945 -29.725 1.00 42.41 165 LEU A N 1
ATOM 1287 C CA . LEU A 1 165 ? -6.307 4.261 -29.027 1.00 42.41 165 LEU A CA 1
ATOM 1288 C C . LEU A 1 165 ? -5.237 5.295 -28.635 1.00 42.41 165 LEU A C 1
ATOM 1290 O O . LEU A 1 165 ? -4.253 5.473 -29.351 1.00 42.41 165 LEU A O 1
ATOM 1294 N N . VAL A 1 166 ? -5.437 6.017 -27.532 1.00 45.19 166 VAL A N 1
ATOM 1295 C CA . VAL A 1 166 ? -4.447 6.963 -27.007 1.00 45.19 166 VAL A CA 1
ATOM 1296 C C . VAL A 1 166 ? -3.593 6.264 -25.948 1.00 45.19 166 VAL A C 1
ATOM 1298 O O . VAL A 1 166 ? -3.821 6.383 -24.752 1.00 45.19 166 VAL A O 1
ATOM 1301 N N . GLY A 1 167 ? -2.655 5.448 -26.439 1.00 45.41 167 GLY A N 1
ATOM 1302 C CA . GLY A 1 167 ? -1.416 4.973 -25.802 1.00 45.41 167 GLY A CA 1
ATOM 1303 C C . GLY A 1 167 ? -1.458 4.161 -24.492 1.00 45.41 167 GLY A C 1
ATOM 1304 O O . GLY A 1 167 ? -0.665 3.238 -24.368 1.00 45.41 167 GLY A O 1
ATOM 1305 N N . SER A 1 168 ? -2.408 4.341 -23.569 1.00 49.59 168 SER A N 1
ATOM 1306 C CA . SER A 1 168 ? -2.495 3.550 -22.321 1.00 49.59 168 SER A CA 1
ATOM 1307 C C . SER A 1 168 ? -3.132 2.157 -22.519 1.00 49.59 168 SER A C 1
ATOM 1309 O O . SER A 1 168 ? -3.300 1.381 -21.579 1.00 49.59 168 SER A O 1
ATOM 1311 N N . SER A 1 169 ? -3.462 1.807 -23.766 1.00 52.91 169 SER A N 1
ATOM 1312 C CA . SER A 1 169 ? -4.338 0.701 -24.178 1.00 52.91 169 SER A CA 1
ATOM 1313 C C . SER A 1 169 ? -3.689 -0.687 -24.340 1.00 52.91 169 SER A C 1
ATOM 1315 O O . SER A 1 169 ? -4.321 -1.578 -24.901 1.00 52.91 169 SER A O 1
ATOM 1317 N N . GLN A 1 170 ? -2.466 -0.926 -23.847 1.00 63.69 170 GLN A N 1
ATOM 1318 C CA . GLN A 1 170 ? -1.819 -2.263 -23.898 1.00 63.69 170 GLN A CA 1
ATOM 1319 C C . GLN A 1 170 ? -2.346 -3.255 -22.851 1.00 63.69 170 GLN A C 1
ATOM 1321 O O . GLN A 1 170 ? -1.889 -4.394 -22.720 1.00 63.69 170 GLN A O 1
ATOM 1326 N N . ASN A 1 171 ? -3.279 -2.826 -22.014 1.00 79.25 171 ASN A N 1
ATOM 1327 C CA . ASN A 1 171 ? -3.802 -3.671 -20.963 1.00 79.25 171 ASN A CA 1
ATOM 1328 C C . ASN A 1 171 ? -5.299 -3.866 -21.132 1.00 79.25 171 ASN A C 1
ATOM 1330 O O . ASN A 1 171 ? -6.107 -3.273 -20.428 1.00 79.25 171 ASN A O 1
ATOM 1334 N N . LEU A 1 172 ? -5.642 -4.721 -22.095 1.00 83.38 172 LEU A N 1
ATOM 1335 C CA . LEU A 1 172 ? -7.015 -5.070 -22.457 1.00 83.38 172 LEU A CA 1
ATOM 1336 C C . LEU A 1 172 ? -7.657 -6.065 -21.479 1.00 83.38 172 LEU A C 1
ATOM 1338 O O . LEU A 1 172 ? -8.832 -6.394 -21.614 1.00 83.38 172 LEU A O 1
ATOM 1342 N N . ASN A 1 173 ? -6.900 -6.551 -20.494 1.00 87.75 173 ASN A N 1
ATOM 1343 C CA . ASN A 1 173 ? -7.406 -7.406 -19.425 1.00 87.75 173 ASN A CA 1
ATOM 1344 C C . ASN A 1 173 ? -6.878 -6.945 -18.050 1.00 87.75 173 ASN A C 1
ATOM 1346 O O . ASN A 1 173 ? -6.132 -7.671 -17.372 1.00 87.75 173 ASN A O 1
ATOM 1350 N N . PRO A 1 174 ? -7.207 -5.699 -17.663 1.00 89.69 174 PRO A N 1
ATOM 1351 C CA . PRO A 1 174 ? -6.611 -5.051 -16.513 1.00 89.69 174 PRO A CA 1
ATOM 1352 C C . PRO A 1 174 ? -7.250 -5.534 -15.200 1.00 89.69 174 PRO A C 1
ATOM 1354 O O . PRO A 1 174 ? -8.294 -6.192 -15.201 1.00 89.69 174 PRO A O 1
ATOM 1357 N N . ALA A 1 175 ? -6.620 -5.226 -14.066 1.00 91.38 175 ALA A N 1
ATOM 1358 C CA . ALA A 1 175 ? -7.171 -5.522 -12.744 1.00 91.38 175 ALA A CA 1
ATOM 1359 C C . ALA A 1 175 ? -8.461 -4.715 -12.491 1.00 91.38 175 ALA A C 1
ATOM 1361 O O . ALA A 1 175 ? -8.567 -3.557 -12.864 1.00 91.38 175 ALA A O 1
ATOM 1362 N N . THR A 1 176 ? -9.464 -5.298 -11.841 1.00 89.75 176 THR A N 1
ATOM 1363 C CA . THR A 1 176 ? -10.736 -4.602 -11.602 1.00 89.75 176 THR A CA 1
ATOM 1364 C C . THR A 1 176 ? -10.574 -3.427 -10.639 1.00 89.75 176 THR A C 1
ATOM 1366 O O . THR A 1 176 ? -9.931 -3.553 -9.595 1.00 89.75 176 THR A O 1
ATOM 1369 N N . LEU A 1 177 ? -11.225 -2.306 -10.961 1.00 86.25 177 LEU A N 1
ATOM 1370 C CA . LEU A 1 177 ? -11.394 -1.168 -10.051 1.00 86.25 177 LEU A CA 1
ATOM 1371 C C . LEU A 1 177 ? -12.830 -1.066 -9.513 1.00 86.25 177 LEU A C 1
ATOM 1373 O O . LEU A 1 177 ? -13.037 -0.451 -8.473 1.00 86.25 177 LEU A O 1
ATOM 1377 N N . SER A 1 178 ? -13.822 -1.673 -10.178 1.00 79.44 178 SER A N 1
ATOM 1378 C CA . SER A 1 178 ? -15.248 -1.532 -9.832 1.00 79.44 178 SER A CA 1
ATOM 1379 C C . SER A 1 178 ? -15.805 -2.661 -8.950 1.00 79.44 178 SER A C 1
ATOM 1381 O O . SER A 1 178 ? -16.758 -2.476 -8.186 1.00 79.44 178 SER A O 1
ATOM 1383 N N . SER A 1 179 ? -15.214 -3.854 -9.056 1.00 78.94 179 SER A N 1
ATOM 1384 C CA . SER A 1 179 ? -15.716 -5.098 -8.466 1.00 78.94 179 SER A CA 1
ATOM 1385 C C . SER A 1 179 ? -14.693 -5.711 -7.517 1.00 78.94 179 SER A C 1
ATOM 1387 O O . SER A 1 179 ? -14.431 -6.915 -7.573 1.00 78.94 179 SER A O 1
ATOM 1389 N N . TYR A 1 180 ? -14.097 -4.875 -6.663 1.00 90.12 180 TYR A N 1
ATOM 1390 C CA . TYR A 1 180 ? -13.015 -5.270 -5.765 1.00 90.12 180 TYR A CA 1
ATOM 1391 C C . TYR A 1 180 ? -13.522 -6.047 -4.534 1.00 90.12 180 TYR A C 1
ATOM 1393 O O . TYR A 1 180 ? -13.585 -5.544 -3.410 1.00 90.12 180 TYR A O 1
ATOM 1401 N N . ASP A 1 181 ? -13.940 -7.289 -4.784 1.00 92.44 181 ASP A N 1
ATOM 1402 C CA . ASP A 1 181 ? -14.626 -8.201 -3.862 1.00 92.44 181 ASP A CA 1
ATOM 1403 C C . ASP A 1 181 ? -13.824 -9.469 -3.517 1.00 92.44 181 ASP A C 1
ATOM 1405 O O . ASP A 1 181 ? -14.320 -10.334 -2.795 1.00 92.44 181 ASP A O 1
ATOM 1409 N N . GLN A 1 182 ? -12.590 -9.586 -4.011 1.00 91.75 182 GLN A N 1
ATOM 1410 C CA . GLN A 1 182 ? -11.717 -10.745 -3.817 1.00 91.75 182 GLN A CA 1
ATOM 1411 C C . GLN A 1 182 ? -10.327 -10.307 -3.373 1.00 91.75 182 GLN A C 1
ATOM 1413 O O . GLN A 1 182 ? -9.774 -9.329 -3.875 1.00 91.75 182 GLN A O 1
ATOM 1418 N N . ALA A 1 183 ? -9.744 -11.059 -2.443 1.00 92.12 183 ALA A N 1
ATOM 1419 C CA . ALA A 1 183 ? -8.390 -10.819 -1.985 1.00 92.12 183 ALA A CA 1
ATOM 1420 C C . ALA A 1 183 ? -7.384 -11.419 -2.975 1.00 92.12 183 ALA A C 1
ATOM 1422 O O . ALA A 1 183 ? -7.510 -12.572 -3.391 1.00 92.12 183 ALA A O 1
ATOM 1423 N N . ASN A 1 184 ? -6.350 -10.649 -3.310 1.00 92.12 184 ASN A N 1
ATOM 1424 C CA . ASN A 1 184 ? -5.207 -11.127 -4.081 1.00 92.12 184 ASN A CA 1
ATOM 1425 C C . ASN A 1 184 ? -3.942 -11.253 -3.215 1.00 92.12 184 ASN A C 1
ATOM 1427 O O . ASN A 1 184 ? -3.800 -10.633 -2.157 1.00 92.12 184 ASN A O 1
ATOM 1431 N N . LEU A 1 185 ? -3.053 -12.132 -3.666 1.00 92.69 185 LEU A N 1
ATOM 1432 C CA . LEU A 1 185 ? -1.808 -12.535 -3.028 1.00 92.69 185 LEU A CA 1
ATOM 1433 C C . LEU A 1 185 ? -0.770 -12.733 -4.138 1.00 92.69 185 LEU A C 1
ATOM 1435 O O . LEU A 1 185 ? -0.645 -13.826 -4.694 1.00 92.69 185 LEU A O 1
ATOM 1439 N N . ALA A 1 186 ? -0.075 -11.654 -4.490 1.00 94.88 186 ALA A N 1
ATOM 1440 C CA . ALA A 1 186 ? 0.879 -11.611 -5.592 1.00 94.88 186 ALA A CA 1
ATOM 1441 C C . ALA A 1 186 ? 2.172 -10.895 -5.172 1.00 94.88 186 ALA A C 1
ATOM 1443 O O . ALA A 1 186 ? 2.129 -10.035 -4.288 1.00 94.88 186 ALA A O 1
ATOM 1444 N N . PRO A 1 187 ? 3.324 -11.239 -5.773 1.00 96.88 187 PRO A N 1
ATOM 1445 C CA . PRO A 1 187 ? 4.558 -10.509 -5.526 1.00 96.88 187 PRO A CA 1
ATOM 1446 C C . PRO A 1 187 ? 4.477 -9.072 -6.055 1.00 96.88 187 PRO A C 1
ATOM 1448 O O . PRO A 1 187 ? 3.754 -8.777 -7.006 1.00 96.88 187 PRO A O 1
ATOM 1451 N N . VAL A 1 188 ? 5.261 -8.189 -5.445 1.00 98.00 188 VAL A N 1
ATOM 1452 C CA . VAL A 1 188 ? 5.413 -6.785 -5.832 1.00 98.00 188 VAL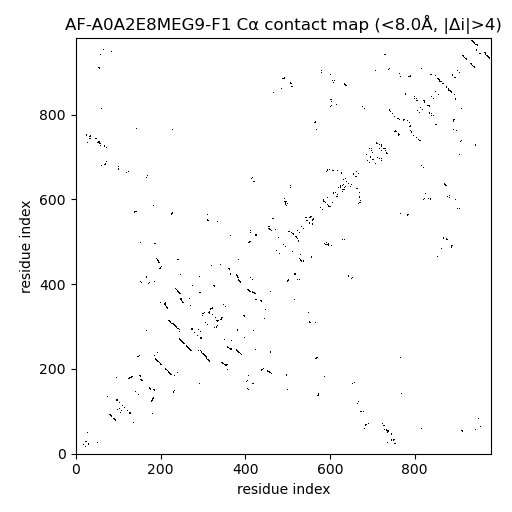 A CA 1
ATOM 1453 C C . VAL A 1 188 ? 6.438 -6.675 -6.957 1.00 98.00 188 VAL A C 1
ATOM 1455 O O . VAL A 1 188 ? 7.539 -7.217 -6.834 1.00 98.00 188 VAL A O 1
ATOM 1458 N N . LEU A 1 189 ? 6.093 -5.958 -8.030 1.00 97.94 189 LEU A N 1
ATOM 1459 C CA . LEU A 1 189 ? 7.020 -5.587 -9.100 1.00 97.94 189 LEU A CA 1
ATOM 1460 C C . LEU A 1 189 ? 7.883 -4.408 -8.636 1.00 97.94 189 LEU A C 1
ATOM 1462 O O . LEU A 1 189 ? 7.490 -3.256 -8.761 1.00 97.94 189 LEU A O 1
ATOM 1466 N N . VAL A 1 190 ? 9.051 -4.707 -8.073 1.00 97.81 190 VAL A N 1
ATOM 1467 C CA . VAL A 1 190 ? 9.950 -3.703 -7.480 1.00 97.81 190 VAL A CA 1
ATOM 1468 C C . VAL A 1 190 ? 10.675 -2.905 -8.557 1.00 97.81 190 VAL A C 1
ATOM 1470 O O . VAL A 1 190 ? 10.922 -1.713 -8.389 1.00 97.81 190 VAL A O 1
ATOM 1473 N N . GLU A 1 191 ? 11.043 -3.559 -9.657 1.00 97.06 191 GLU A N 1
ATOM 1474 C CA . GLU A 1 191 ? 11.850 -2.945 -10.702 1.00 97.06 191 GLU A CA 1
ATOM 1475 C C . GLU A 1 191 ? 11.694 -3.645 -12.050 1.00 97.06 191 GLU A C 1
ATOM 1477 O O . GLU A 1 191 ? 11.651 -4.876 -12.125 1.00 97.06 191 GLU A O 1
ATOM 1482 N N . GLY A 1 192 ? 11.729 -2.835 -13.105 1.00 96.38 192 GLY A N 1
ATOM 1483 C CA . GLY A 1 192 ? 11.960 -3.234 -14.484 1.00 96.38 192 GLY A CA 1
ATOM 1484 C C . GLY A 1 192 ? 12.988 -2.286 -15.091 1.00 96.38 192 GLY A C 1
ATOM 1485 O O . GLY A 1 192 ? 12.699 -1.112 -15.321 1.00 96.38 192 GLY A O 1
ATOM 1486 N N . SER A 1 193 ? 14.201 -2.780 -15.326 1.00 94.56 193 SER A N 1
ATOM 1487 C CA . SER A 1 193 ? 15.289 -1.994 -15.911 1.00 94.56 193 SER A CA 1
ATOM 1488 C C . SER A 1 193 ? 16.094 -2.792 -16.923 1.00 94.56 193 SER A C 1
ATOM 1490 O O . SER A 1 193 ? 16.003 -4.015 -16.995 1.00 94.56 193 SER A O 1
ATOM 1492 N N . MET A 1 194 ? 16.887 -2.103 -17.735 1.00 92.81 194 MET A N 1
ATOM 1493 C CA . MET A 1 194 ? 17.864 -2.734 -18.607 1.00 92.81 194 MET A CA 1
ATOM 1494 C C . MET A 1 194 ? 19.050 -1.819 -18.870 1.00 92.81 194 MET A C 1
ATOM 1496 O O . MET A 1 194 ? 18.909 -0.600 -18.949 1.00 92.81 194 MET A O 1
ATOM 1500 N N . PHE A 1 195 ? 20.222 -2.413 -19.058 1.00 94.00 195 PHE A N 1
ATOM 1501 C CA . PHE A 1 195 ? 21.330 -1.723 -19.711 1.00 94.00 195 PHE A CA 1
ATOM 1502 C C . PHE A 1 195 ? 21.296 -1.972 -21.216 1.00 94.00 195 PHE A C 1
ATOM 1504 O O . PHE A 1 195 ? 20.780 -3.002 -21.659 1.00 94.00 195 PHE A O 1
ATOM 1511 N N . VAL A 1 196 ? 21.901 -1.068 -21.989 1.00 90.69 196 VAL A N 1
ATOM 1512 C CA . VAL A 1 196 ? 22.052 -1.222 -23.441 1.00 90.69 196 VAL A CA 1
ATOM 1513 C C . VAL A 1 196 ? 23.486 -0.919 -23.864 1.00 90.69 196 VAL A C 1
ATOM 1515 O O . VAL A 1 196 ? 24.003 0.157 -23.589 1.00 90.69 196 VAL A O 1
ATOM 1518 N N . THR A 1 197 ? 24.135 -1.823 -24.592 1.00 92.44 197 THR A N 1
ATOM 1519 C CA . THR A 1 197 ? 25.423 -1.534 -25.242 1.00 92.44 197 THR A CA 1
ATOM 1520 C C . THR A 1 197 ? 25.390 -1.899 -26.718 1.00 92.44 197 THR A C 1
ATOM 1522 O O . THR A 1 197 ? 24.464 -2.559 -27.183 1.00 92.44 197 THR A O 1
ATOM 1525 N N . HIS A 1 198 ? 26.408 -1.471 -27.459 1.00 91.56 198 HIS A N 1
ATOM 1526 C CA . HIS A 1 198 ? 26.513 -1.719 -28.889 1.00 91.56 198 HIS A CA 1
ATOM 1527 C C . HIS A 1 198 ? 27.835 -2.408 -29.230 1.00 91.56 198 HIS A C 1
ATOM 1529 O O . HIS A 1 198 ? 28.905 -2.030 -28.744 1.00 91.56 198 HIS A O 1
ATOM 1535 N N . SER A 1 199 ? 27.765 -3.406 -30.106 1.00 93.25 199 SER A N 1
ATOM 1536 C CA . SER A 1 199 ? 28.925 -4.088 -30.679 1.00 93.25 199 SER A CA 1
ATOM 1537 C C . SER A 1 199 ? 28.951 -3.946 -32.197 1.00 93.25 199 SER A C 1
ATOM 1539 O O . SER A 1 199 ? 28.019 -3.430 -32.817 1.00 93.25 199 SER A O 1
ATOM 1541 N N . ILE A 1 200 ? 30.059 -4.364 -32.800 1.00 92.75 200 ILE A N 1
ATOM 1542 C CA . ILE A 1 200 ? 30.307 -4.287 -34.235 1.00 92.75 200 ILE A CA 1
ATOM 1543 C C . ILE A 1 200 ? 30.675 -5.678 -34.718 1.00 92.75 200 ILE A C 1
ATOM 1545 O O . ILE A 1 200 ? 31.500 -6.355 -34.103 1.00 92.75 200 ILE A O 1
ATOM 1549 N N . HIS A 1 201 ? 30.132 -6.089 -35.857 1.00 91.56 201 HIS A N 1
ATOM 1550 C CA . HIS A 1 201 ? 30.541 -7.328 -36.507 1.00 91.56 201 HIS A CA 1
ATOM 1551 C C . HIS A 1 201 ? 30.802 -7.125 -37.999 1.00 91.56 201 HIS A C 1
ATOM 1553 O O . HIS A 1 201 ? 30.366 -6.153 -38.619 1.00 91.56 201 HIS A O 1
ATOM 1559 N N . LEU A 1 202 ? 31.535 -8.068 -38.593 1.00 90.31 202 LEU A N 1
ATOM 1560 C CA . LEU A 1 202 ? 31.707 -8.134 -40.041 1.00 90.31 202 LEU A CA 1
ATOM 1561 C C . LEU A 1 202 ? 30.476 -8.771 -40.681 1.00 90.31 202 LEU A C 1
ATOM 1563 O O . LEU A 1 202 ? 29.958 -9.789 -40.206 1.00 90.31 202 LEU A O 1
ATOM 1567 N N . ASN A 1 203 ? 30.033 -8.189 -41.787 1.00 87.31 203 ASN A N 1
ATOM 1568 C CA . ASN A 1 203 ? 29.054 -8.818 -42.656 1.00 87.31 203 ASN A CA 1
ATOM 1569 C C . ASN A 1 203 ? 29.714 -9.889 -43.546 1.00 87.31 203 ASN A C 1
ATOM 1571 O O . ASN A 1 203 ? 30.921 -9.828 -43.810 1.00 87.31 203 ASN A O 1
ATOM 1575 N N . PRO A 1 204 ? 28.946 -10.888 -44.026 1.00 87.75 204 PRO A N 1
ATOM 1576 C CA . PRO A 1 204 ? 29.428 -11.883 -44.973 1.00 87.75 204 PRO A CA 1
ATOM 1577 C C . PRO A 1 204 ? 30.042 -11.236 -46.223 1.00 87.75 204 PRO A C 1
ATOM 1579 O O . PRO A 1 204 ? 29.540 -10.206 -46.687 1.00 87.75 204 PRO A O 1
ATOM 1582 N N . PRO A 1 205 ? 31.089 -11.840 -46.817 1.00 87.12 205 PRO A N 1
ATOM 1583 C CA . PRO A 1 205 ? 31.639 -11.366 -48.081 1.00 87.12 205 PRO A CA 1
ATOM 1584 C C . PRO A 1 205 ? 30.562 -11.228 -49.169 1.00 87.12 205 PRO A C 1
ATOM 1586 O O . PRO A 1 205 ? 29.790 -12.157 -49.390 1.00 87.12 205 PRO A O 1
ATOM 1589 N N . GLY A 1 206 ? 30.535 -10.086 -49.860 1.00 84.19 206 GLY A N 1
ATOM 1590 C CA . GLY A 1 206 ? 29.537 -9.775 -50.894 1.00 84.19 206 GLY A CA 1
ATOM 1591 C C . GLY A 1 206 ? 28.285 -9.045 -50.394 1.00 84.19 206 GLY A C 1
ATOM 1592 O O . GLY A 1 206 ? 27.437 -8.712 -51.215 1.00 84.19 206 GLY A O 1
ATOM 1593 N N . SER A 1 207 ? 28.177 -8.775 -49.088 1.00 85.62 207 SER A N 1
ATOM 1594 C CA . SER A 1 207 ? 27.171 -7.844 -48.551 1.00 85.62 207 SER A CA 1
ATOM 1595 C C . SER A 1 207 ? 27.431 -6.416 -49.044 1.00 85.62 207 SER A C 1
ATOM 1597 O O . SER A 1 207 ? 28.582 -6.071 -49.312 1.00 85.62 207 SER A O 1
ATOM 1599 N N . GLU A 1 208 ? 26.376 -5.599 -49.136 1.00 85.69 208 GLU A N 1
ATOM 1600 C CA . GLU A 1 208 ? 26.464 -4.191 -49.561 1.00 85.69 208 GLU A CA 1
ATOM 1601 C C . GLU A 1 208 ? 27.444 -3.393 -48.697 1.00 85.69 208 GLU A C 1
ATOM 1603 O O . GLU A 1 208 ? 28.314 -2.710 -49.229 1.00 85.69 208 GLU A O 1
ATOM 1608 N N . PHE A 1 209 ? 27.364 -3.573 -47.376 1.00 88.25 209 PHE A N 1
ATOM 1609 C CA . PHE A 1 209 ? 28.255 -2.940 -46.414 1.00 88.25 209 PHE A CA 1
ATOM 1610 C C . PHE A 1 209 ? 29.103 -3.963 -45.664 1.00 88.25 209 PHE A C 1
ATOM 1612 O O . PHE A 1 209 ? 28.643 -5.059 -45.324 1.00 88.25 209 PHE A O 1
ATOM 1619 N N . LYS A 1 210 ? 30.351 -3.591 -45.362 1.00 89.25 210 LYS A N 1
ATOM 1620 C CA . LYS A 1 210 ? 31.331 -4.484 -44.725 1.00 89.25 210 LYS A CA 1
ATOM 1621 C C . LYS A 1 210 ? 31.099 -4.718 -43.227 1.00 89.25 210 LYS A C 1
ATOM 1623 O O . LYS A 1 210 ? 31.382 -5.816 -42.741 1.00 89.25 210 LYS A O 1
ATOM 1628 N N . TYR A 1 211 ? 30.641 -3.710 -42.500 1.00 90.75 211 TYR A N 1
ATOM 1629 C CA . TYR A 1 211 ? 30.447 -3.737 -41.051 1.00 90.75 211 TYR A CA 1
ATOM 1630 C C . TYR A 1 211 ? 28.979 -3.501 -40.707 1.00 90.75 211 TYR A C 1
ATOM 1632 O O . TYR A 1 211 ? 28.253 -2.886 -41.484 1.00 90.75 211 TYR A O 1
ATOM 1640 N N . ASN A 1 212 ? 28.549 -3.959 -39.535 1.00 89.19 212 ASN A N 1
ATOM 1641 C CA . ASN A 1 212 ? 27.241 -3.620 -38.986 1.00 89.19 212 ASN A CA 1
ATOM 1642 C C . ASN A 1 212 ? 27.322 -3.406 -37.468 1.00 89.19 212 ASN A C 1
ATOM 1644 O O . ASN A 1 212 ? 28.210 -3.968 -36.817 1.00 89.19 212 ASN A O 1
ATOM 1648 N N . ILE A 1 213 ? 26.410 -2.592 -36.934 1.00 88.69 213 ILE A N 1
ATOM 1649 C CA . ILE A 1 213 ? 26.217 -2.378 -35.497 1.00 88.69 213 ILE A CA 1
ATOM 1650 C C . ILE A 1 213 ? 25.139 -3.345 -35.004 1.00 88.69 213 ILE A C 1
ATOM 1652 O O . ILE A 1 213 ? 24.157 -3.603 -35.695 1.00 88.69 213 ILE A O 1
ATOM 1656 N N . ARG A 1 214 ? 25.333 -3.861 -33.793 1.00 88.88 214 ARG A N 1
ATOM 1657 C CA . ARG A 1 214 ? 24.392 -4.716 -33.070 1.00 88.88 214 ARG A CA 1
ATOM 1658 C C . ARG A 1 214 ? 24.119 -4.116 -31.696 1.00 88.88 214 ARG A C 1
ATOM 1660 O O . ARG A 1 214 ? 25.072 -3.765 -30.998 1.00 88.88 214 ARG A O 1
ATOM 1667 N N . SER A 1 215 ? 22.854 -4.045 -31.299 1.00 89.94 215 SER A N 1
ATOM 1668 C CA . SER A 1 215 ? 22.442 -3.674 -29.942 1.00 89.94 215 SER A CA 1
ATOM 1669 C C . SER A 1 215 ? 22.446 -4.909 -29.028 1.00 89.94 215 SER A C 1
ATOM 1671 O O . SER A 1 215 ? 22.221 -6.038 -29.469 1.00 89.94 215 SER A O 1
ATOM 1673 N N . HIS A 1 216 ? 22.760 -4.702 -27.752 1.00 92.75 216 HIS A N 1
ATOM 1674 C CA . HIS A 1 216 ? 22.761 -5.713 -26.696 1.00 92.75 216 HIS A CA 1
ATOM 1675 C C . HIS A 1 216 ? 22.027 -5.157 -25.479 1.00 92.75 216 HIS A C 1
ATOM 1677 O O . HIS A 1 216 ? 22.367 -4.074 -25.005 1.00 92.75 216 HIS A O 1
ATOM 1683 N N . THR A 1 217 ? 21.069 -5.909 -24.953 1.00 93.50 217 THR A N 1
ATOM 1684 C CA . THR A 1 217 ? 20.212 -5.535 -23.828 1.00 93.50 217 THR A CA 1
ATOM 1685 C C . THR A 1 217 ? 20.408 -6.486 -22.650 1.00 93.50 217 THR A C 1
ATOM 1687 O O . THR A 1 217 ? 20.478 -7.708 -22.803 1.00 93.50 217 THR A O 1
ATOM 1690 N N . PHE A 1 218 ? 20.492 -5.911 -21.451 1.00 96.69 218 PHE A N 1
ATOM 1691 C CA . PHE A 1 218 ? 20.701 -6.635 -20.194 1.00 96.69 218 PHE A CA 1
ATOM 1692 C C . PHE A 1 218 ? 19.512 -6.364 -19.271 1.00 96.69 218 PHE A C 1
ATOM 1694 O O . PHE A 1 218 ? 19.610 -5.502 -18.393 1.00 96.69 218 PHE A O 1
ATOM 1701 N N . PRO A 1 219 ? 18.361 -7.011 -19.516 1.00 96.50 219 PRO A N 1
ATOM 1702 C CA . PRO A 1 219 ? 17.149 -6.781 -18.743 1.00 96.50 219 PRO A CA 1
ATOM 1703 C C . PRO A 1 219 ? 17.271 -7.305 -17.313 1.00 96.50 219 PRO A C 1
ATOM 1705 O O . PRO A 1 219 ? 17.924 -8.312 -17.042 1.00 96.50 219 PRO A O 1
ATOM 1708 N N . ARG A 1 220 ? 16.582 -6.630 -16.401 1.00 96.69 220 ARG A N 1
ATOM 1709 C CA . ARG A 1 220 ? 16.456 -6.982 -14.996 1.00 96.69 220 ARG A CA 1
ATOM 1710 C C . ARG A 1 220 ? 15.021 -6.744 -14.556 1.00 96.69 220 ARG A C 1
ATOM 1712 O O . ARG A 1 220 ? 14.495 -5.645 -14.717 1.00 96.69 220 ARG A O 1
ATOM 1719 N N . VAL A 1 221 ? 14.416 -7.768 -13.962 1.00 98.38 221 VAL A N 1
ATOM 1720 C CA . VAL A 1 221 ? 13.104 -7.664 -13.312 1.00 98.38 221 VAL A CA 1
ATOM 1721 C C . VAL A 1 221 ? 13.246 -8.109 -11.867 1.00 98.38 221 VAL A C 1
ATOM 1723 O O . VAL A 1 221 ? 13.851 -9.146 -11.601 1.00 98.38 221 VAL A O 1
ATOM 1726 N N . VAL A 1 222 ? 12.717 -7.334 -10.925 1.00 98.38 222 VAL A N 1
ATOM 1727 C CA . VAL A 1 222 ? 12.824 -7.638 -9.493 1.00 98.38 222 VAL A CA 1
ATOM 1728 C C . VAL A 1 222 ? 11.436 -7.855 -8.911 1.00 98.38 222 VAL A C 1
ATOM 1730 O O . VAL A 1 222 ? 10.566 -6.993 -9.036 1.00 98.38 222 VAL A O 1
ATOM 1733 N N . LEU A 1 223 ? 11.240 -9.009 -8.269 1.00 98.50 223 LEU A N 1
ATOM 1734 C CA . LEU A 1 223 ? 9.988 -9.370 -7.608 1.00 98.50 223 LEU A CA 1
ATOM 1735 C C . LEU A 1 223 ? 10.211 -9.590 -6.115 1.00 98.50 223 LEU A C 1
ATOM 1737 O O . LEU A 1 223 ? 11.120 -10.318 -5.715 1.00 98.50 223 LEU A O 1
ATOM 1741 N N . TRP A 1 224 ? 9.338 -9.019 -5.292 1.00 98.31 224 TRP A N 1
ATOM 1742 C CA . TRP A 1 224 ? 9.374 -9.175 -3.841 1.00 98.31 224 TRP A CA 1
ATOM 1743 C C . TRP A 1 224 ? 8.117 -9.865 -3.323 1.00 98.31 224 TRP A C 1
ATOM 1745 O O . TRP A 1 224 ? 7.003 -9.495 -3.682 1.00 98.31 224 TRP A O 1
ATOM 1755 N N . ASN A 1 225 ? 8.290 -10.868 -2.463 1.00 97.50 225 ASN A N 1
ATOM 1756 C CA . ASN A 1 225 ? 7.207 -11.451 -1.682 1.00 97.50 225 ASN A CA 1
ATOM 1757 C C . ASN A 1 225 ? 7.130 -10.758 -0.305 1.00 97.50 225 ASN A C 1
ATOM 1759 O O . ASN A 1 225 ? 7.900 -11.125 0.583 1.00 97.50 225 ASN A O 1
ATOM 1763 N N . PRO A 1 226 ? 6.206 -9.804 -0.082 1.00 96.19 226 PRO A N 1
ATOM 1764 C CA . PRO A 1 226 ? 6.091 -9.096 1.194 1.00 96.19 226 PRO A CA 1
ATOM 1765 C C . PRO A 1 226 ? 5.318 -9.885 2.266 1.00 96.19 226 PRO A C 1
ATOM 1767 O O . PRO A 1 226 ? 5.047 -9.348 3.342 1.00 96.19 226 PRO A O 1
ATOM 1770 N N . TYR A 1 227 ? 4.908 -11.123 1.984 1.00 93.94 227 TYR A N 1
ATOM 1771 C CA . TYR A 1 227 ? 4.053 -11.921 2.857 1.00 93.94 227 TYR A CA 1
ATOM 1772 C C . TYR A 1 227 ? 4.861 -12.892 3.717 1.00 93.94 227 TYR A C 1
ATOM 1774 O O . TYR A 1 227 ? 5.990 -13.271 3.401 1.00 93.94 227 TYR A O 1
ATOM 1782 N N . ASN A 1 228 ? 4.255 -13.340 4.813 1.00 89.56 228 ASN A N 1
ATOM 1783 C CA . ASN A 1 228 ? 4.851 -14.297 5.744 1.00 89.56 228 ASN A CA 1
ATOM 1784 C C . ASN A 1 228 ? 4.720 -15.776 5.321 1.00 89.56 228 ASN A C 1
ATOM 1786 O O . ASN A 1 228 ? 4.964 -16.668 6.136 1.00 89.56 228 ASN A O 1
ATOM 1790 N N . VAL A 1 229 ? 4.350 -16.036 4.064 1.00 89.25 229 VAL A N 1
ATOM 1791 C CA . VAL A 1 229 ? 4.246 -17.373 3.458 1.00 89.25 229 VAL A CA 1
ATOM 1792 C C . VAL A 1 229 ? 5.007 -17.412 2.127 1.00 89.25 229 VAL A C 1
ATOM 1794 O O . VAL A 1 229 ? 5.072 -16.387 1.446 1.00 89.25 229 VAL A O 1
ATOM 1797 N N . PRO A 1 230 ? 5.587 -18.556 1.722 1.00 93.12 230 PRO A N 1
ATOM 1798 C CA . PRO A 1 230 ? 6.186 -18.697 0.395 1.00 93.12 230 PRO A CA 1
ATOM 1799 C C . PRO A 1 230 ? 5.124 -18.581 -0.705 1.00 93.12 230 PRO A C 1
ATOM 1801 O O . PRO A 1 230 ? 4.033 -19.137 -0.559 1.00 93.12 230 PRO A O 1
ATOM 1804 N N . LEU A 1 231 ? 5.451 -17.900 -1.807 1.00 94.50 231 LEU A N 1
ATOM 1805 C CA . LEU A 1 231 ? 4.574 -17.739 -2.969 1.00 94.50 231 LEU A CA 1
ATOM 1806 C C . LEU A 1 231 ? 5.162 -18.423 -4.200 1.00 94.50 231 LEU A C 1
ATOM 1808 O O . LEU A 1 231 ? 6.285 -18.117 -4.592 1.00 94.50 231 LEU A O 1
ATOM 1812 N N . THR A 1 232 ? 4.394 -19.292 -4.850 1.00 95.00 232 THR A N 1
ATOM 1813 C CA . THR A 1 232 ? 4.757 -19.867 -6.151 1.00 95.00 232 THR A CA 1
ATOM 1814 C C . THR A 1 232 ? 4.105 -19.056 -7.260 1.00 95.00 232 THR A C 1
ATOM 1816 O O . THR A 1 232 ? 2.884 -19.098 -7.445 1.00 95.00 232 THR A O 1
ATOM 1819 N N . LEU A 1 233 ? 4.930 -18.306 -7.990 1.00 93.75 233 LEU A N 1
ATOM 1820 C CA . LEU A 1 233 ? 4.534 -17.616 -9.208 1.00 93.75 233 LEU A CA 1
ATOM 1821 C C . LEU A 1 233 ? 4.812 -18.553 -10.384 1.00 93.75 233 LEU A C 1
ATOM 1823 O O . LEU A 1 233 ? 5.969 -18.883 -10.641 1.00 93.75 233 LEU A O 1
ATOM 1827 N N . GLY A 1 234 ? 3.754 -18.983 -11.077 1.00 93.12 234 GLY A N 1
ATOM 1828 C CA . GLY A 1 234 ? 3.885 -19.710 -12.342 1.00 93.12 234 GLY A CA 1
ATOM 1829 C C . GLY A 1 234 ? 4.566 -18.859 -13.417 1.00 93.12 234 GLY A C 1
ATOM 1830 O O . GLY A 1 234 ? 4.801 -17.665 -13.214 1.00 93.12 234 GLY A O 1
ATOM 1831 N N . ASP A 1 235 ? 4.848 -19.453 -14.578 1.00 94.12 235 ASP A N 1
ATOM 1832 C CA . ASP A 1 235 ? 5.394 -18.699 -15.710 1.00 94.12 235 ASP A CA 1
ATOM 1833 C C . ASP A 1 235 ? 4.598 -17.395 -15.932 1.00 94.12 235 ASP A C 1
ATOM 1835 O O . ASP A 1 235 ? 3.361 -17.371 -15.960 1.00 94.12 235 ASP A O 1
ATOM 1839 N N . SER A 1 236 ? 5.331 -16.292 -16.034 1.00 96.31 236 SER A N 1
ATOM 1840 C CA . SER A 1 236 ? 4.783 -14.936 -16.114 1.00 96.31 236 SER A CA 1
ATOM 1841 C C . SER A 1 236 ? 5.508 -14.151 -17.199 1.00 96.31 236 SER A C 1
ATOM 1843 O O . SER A 1 236 ? 6.595 -14.534 -17.623 1.00 96.31 236 SER A O 1
ATOM 1845 N N . MET A 1 237 ? 4.914 -13.059 -17.666 1.00 96.44 237 MET A N 1
ATOM 1846 C CA . MET A 1 237 ? 5.493 -12.196 -18.691 1.00 96.44 237 MET A CA 1
ATOM 1847 C C . MET A 1 237 ? 5.624 -10.781 -18.138 1.00 96.44 237 MET A C 1
ATOM 1849 O O . MET A 1 237 ? 4.642 -10.201 -17.677 1.00 96.44 237 MET A O 1
ATOM 1853 N N . ALA A 1 238 ? 6.834 -10.236 -18.173 1.00 96.56 238 ALA A N 1
ATOM 1854 C CA . ALA A 1 238 ? 7.117 -8.858 -17.813 1.00 96.56 238 ALA A CA 1
ATOM 1855 C C . ALA A 1 238 ? 7.383 -8.049 -19.081 1.00 96.56 238 ALA A C 1
ATOM 1857 O O . ALA A 1 238 ? 8.233 -8.422 -19.885 1.00 96.56 238 ALA A O 1
ATOM 1858 N N . MET A 1 239 ? 6.683 -6.935 -19.240 1.00 94.25 239 MET A N 1
ATOM 1859 C CA . MET A 1 239 ? 7.011 -5.908 -20.215 1.00 94.25 239 MET A CA 1
ATOM 1860 C C . MET A 1 239 ? 7.795 -4.798 -19.522 1.00 94.25 239 MET A C 1
ATOM 1862 O O . MET A 1 239 ? 7.399 -4.344 -18.448 1.00 94.25 239 MET A O 1
ATOM 1866 N N . ILE A 1 240 ? 8.878 -4.352 -20.147 1.00 93.06 240 ILE A N 1
ATOM 1867 C CA . ILE A 1 240 ? 9.626 -3.154 -19.773 1.00 93.06 240 ILE A CA 1
ATOM 1868 C C . ILE A 1 240 ? 9.622 -2.242 -20.995 1.00 93.06 240 ILE A C 1
ATOM 1870 O O . ILE A 1 240 ? 10.222 -2.580 -22.018 1.00 93.06 240 ILE A O 1
ATOM 1874 N N . GLN A 1 241 ? 8.952 -1.101 -20.890 1.00 88.81 241 GLN A N 1
ATOM 1875 C CA . GLN A 1 241 ? 8.993 -0.067 -21.909 1.00 88.81 241 GLN A CA 1
ATOM 1876 C C . GLN A 1 241 ? 9.981 1.014 -21.489 1.00 88.81 241 GLN A C 1
ATOM 1878 O O . GLN A 1 241 ? 9.873 1.626 -20.424 1.00 88.81 241 GLN A O 1
ATOM 1883 N N . VAL A 1 242 ? 10.996 1.178 -22.325 1.00 84.62 242 VAL A N 1
ATOM 1884 C CA . VAL A 1 242 ? 12.032 2.196 -22.183 1.00 84.62 242 VAL A CA 1
ATOM 1885 C C . VAL A 1 242 ? 12.090 3.025 -23.458 1.00 84.62 242 VAL A C 1
ATOM 1887 O O . VAL A 1 242 ? 11.341 2.798 -24.405 1.00 84.62 242 VAL A O 1
ATOM 1890 N N . ASN A 1 243 ? 13.034 3.959 -23.524 1.00 80.31 243 ASN A N 1
ATOM 1891 C CA . ASN A 1 243 ? 13.219 4.802 -24.691 1.00 80.31 243 ASN A CA 1
ATOM 1892 C C . ASN A 1 243 ? 13.556 3.974 -25.945 1.00 80.31 243 ASN A C 1
ATOM 1894 O O . ASN A 1 243 ? 14.708 3.559 -26.149 1.00 80.31 243 ASN A O 1
ATOM 1898 N N . GLY A 1 244 ? 12.530 3.755 -26.768 1.00 76.75 244 GLY A N 1
ATOM 1899 C CA . GLY A 1 244 ? 12.590 2.950 -27.975 1.00 76.75 244 GLY A CA 1
ATOM 1900 C C . GLY A 1 244 ? 13.111 3.670 -29.212 1.00 76.75 244 GLY A C 1
ATOM 1901 O O . GLY A 1 244 ? 13.570 2.983 -30.113 1.00 76.75 244 GLY A O 1
ATOM 1902 N N . ARG A 1 245 ? 13.086 5.013 -29.252 1.00 79.56 245 ARG A N 1
ATOM 1903 C CA . ARG A 1 245 ? 13.523 5.844 -30.399 1.00 79.56 245 ARG A CA 1
ATOM 1904 C C . ARG A 1 245 ? 14.861 6.519 -30.110 1.00 79.56 245 ARG A C 1
ATOM 1906 O O . ARG A 1 245 ? 14.969 7.746 -30.033 1.00 79.56 245 ARG A O 1
ATOM 1913 N N . ARG A 1 246 ? 15.852 5.662 -29.870 1.00 80.44 246 ARG A N 1
ATOM 1914 C CA . ARG A 1 246 ? 17.208 5.950 -29.385 1.00 80.44 246 ARG A CA 1
ATOM 1915 C C . ARG A 1 246 ? 18.066 6.779 -30.339 1.00 80.44 246 ARG A C 1
ATOM 1917 O O . ARG A 1 246 ? 18.698 6.166 -31.192 1.00 80.44 246 ARG A O 1
ATOM 1924 N N . GLY A 1 247 ? 18.164 8.101 -30.204 1.00 81.88 247 GLY A N 1
ATOM 1925 C CA . GLY A 1 247 ? 19.202 8.878 -30.892 1.00 81.88 247 GLY A CA 1
ATOM 1926 C C . GLY A 1 247 ? 20.599 8.586 -30.325 1.00 81.88 247 GLY A C 1
ATOM 1927 O O . GLY A 1 247 ? 20.820 8.683 -29.115 1.00 81.88 247 GLY A O 1
ATOM 1928 N N . PHE A 1 248 ? 21.561 8.217 -31.173 1.00 86.31 248 PHE A N 1
ATOM 1929 C CA . PHE A 1 248 ? 22.961 8.101 -30.751 1.00 86.31 248 PHE A CA 1
ATOM 1930 C C . PHE A 1 248 ? 23.943 8.477 -31.853 1.00 86.31 248 PHE A C 1
ATOM 1932 O O . PHE A 1 248 ? 23.644 8.430 -33.044 1.00 86.31 248 PHE A O 1
ATOM 1939 N N . ARG A 1 249 ? 25.155 8.842 -31.442 1.00 89.00 249 ARG A N 1
ATOM 1940 C CA . ARG A 1 249 ? 26.273 9.128 -32.335 1.00 89.00 249 ARG A CA 1
ATOM 1941 C C . ARG A 1 249 ? 27.392 8.133 -32.150 1.00 89.00 249 ARG A C 1
ATOM 1943 O O . ARG A 1 249 ? 27.627 7.656 -31.044 1.00 89.00 249 ARG A O 1
ATOM 1950 N N . THR A 1 250 ? 28.127 7.885 -33.224 1.00 91.88 250 THR A N 1
ATOM 1951 C CA . THR A 1 250 ? 29.363 7.105 -33.194 1.00 91.88 250 THR A CA 1
ATOM 1952 C C . THR A 1 250 ? 30.498 7.854 -33.869 1.00 91.88 250 THR A C 1
ATOM 1954 O O . THR A 1 250 ? 30.274 8.664 -34.770 1.00 91.88 250 THR A O 1
ATOM 1957 N N . ASP A 1 251 ? 31.736 7.556 -33.488 1.00 93.06 251 ASP A N 1
ATOM 1958 C CA . ASP A 1 251 ? 32.886 7.924 -34.307 1.00 93.06 251 ASP A CA 1
ATOM 1959 C C . ASP A 1 251 ? 32.974 7.002 -35.534 1.00 93.06 251 ASP A C 1
ATOM 1961 O O . ASP A 1 251 ? 32.419 5.907 -35.551 1.00 93.06 251 ASP A O 1
ATOM 1965 N N . ALA A 1 252 ? 33.636 7.454 -36.596 1.00 93.12 252 ALA A N 1
ATOM 1966 C CA . ALA A 1 252 ? 33.782 6.675 -37.821 1.00 93.12 252 ALA A CA 1
ATOM 1967 C C . ALA A 1 252 ? 35.258 6.457 -38.147 1.00 93.12 252 ALA A C 1
ATOM 1969 O O . ALA A 1 252 ? 35.996 7.418 -38.367 1.00 93.12 252 ALA A O 1
ATOM 1970 N N . TRP A 1 253 ? 35.693 5.196 -38.214 1.00 94.06 253 TRP A N 1
ATOM 1971 C CA . TRP A 1 253 ? 37.069 4.819 -38.537 1.00 94.06 253 TRP A CA 1
ATOM 1972 C C . TRP A 1 253 ? 37.143 3.910 -39.752 1.00 94.06 253 TRP A C 1
ATOM 1974 O O . TRP A 1 253 ? 36.325 3.018 -39.944 1.00 94.06 253 TRP A O 1
ATOM 1984 N N . MET A 1 254 ? 38.184 4.082 -40.558 1.00 92.50 254 MET A N 1
ATOM 1985 C CA . MET A 1 254 ? 38.453 3.196 -41.683 1.00 92.50 254 MET A CA 1
ATOM 1986 C C . MET A 1 254 ? 39.904 2.744 -41.672 1.00 92.50 254 MET A C 1
ATOM 1988 O O . MET A 1 254 ? 40.823 3.528 -41.422 1.00 92.50 254 MET A O 1
ATOM 1992 N N . ARG A 1 255 ? 40.126 1.466 -41.991 1.00 88.19 255 ARG A N 1
ATOM 1993 C CA . ARG A 1 255 ? 41.468 0.935 -42.215 1.00 88.19 255 ARG A CA 1
ATOM 1994 C C . ARG A 1 255 ? 41.832 1.080 -43.693 1.00 88.19 255 ARG A C 1
ATOM 1996 O O . ARG A 1 255 ? 41.214 0.472 -44.560 1.00 88.19 255 ARG A O 1
ATOM 2003 N N . THR A 1 256 ? 42.846 1.892 -43.966 1.00 84.50 256 THR A N 1
ATOM 2004 C CA . THR A 1 256 ? 43.381 2.135 -45.314 1.00 84.50 256 THR A CA 1
ATOM 2005 C C . THR A 1 256 ? 44.050 0.885 -45.896 1.00 84.50 256 THR A C 1
ATOM 2007 O O . THR A 1 256 ? 44.431 -0.034 -45.167 1.00 84.50 256 THR A O 1
ATOM 2010 N N . SER A 1 257 ? 44.285 0.875 -47.212 1.00 81.00 257 SER A N 1
ATOM 2011 C CA . SER A 1 257 ? 45.015 -0.197 -47.914 1.00 81.00 257 SER A CA 1
ATOM 2012 C C . SER A 1 257 ? 46.444 -0.428 -47.396 1.00 81.00 257 SER A C 1
ATOM 2014 O O . SER A 1 257 ? 46.998 -1.507 -47.583 1.00 81.00 257 SER A O 1
ATOM 2016 N N . LEU A 1 258 ? 47.029 0.558 -46.704 1.00 84.62 258 LEU A N 1
ATOM 2017 C CA . LEU A 1 258 ? 48.344 0.488 -46.053 1.00 84.62 258 LEU A CA 1
ATOM 2018 C C . LEU A 1 258 ? 48.272 0.021 -44.584 1.00 84.62 258 LEU A C 1
ATOM 2020 O O . LEU A 1 258 ? 49.270 0.090 -43.870 1.00 84.62 258 LEU A O 1
ATOM 2024 N N . GLY A 1 259 ? 47.097 -0.398 -44.104 1.00 82.69 259 GLY A N 1
ATOM 2025 C CA . GLY A 1 259 ? 46.886 -0.885 -42.738 1.00 82.69 259 GLY A CA 1
ATOM 2026 C C . GLY A 1 259 ? 46.786 0.204 -41.663 1.00 82.69 259 GLY A C 1
ATOM 2027 O O . GLY A 1 259 ? 46.638 -0.131 -40.491 1.00 82.69 259 GLY A O 1
ATOM 2028 N N . ARG A 1 260 ? 46.841 1.493 -42.030 1.00 89.06 260 ARG A N 1
ATOM 2029 C CA . ARG A 1 260 ? 46.646 2.617 -41.094 1.00 89.06 260 ARG A CA 1
ATOM 2030 C C . ARG A 1 260 ? 45.164 2.865 -40.850 1.00 89.06 260 ARG A C 1
ATOM 2032 O O . ARG A 1 260 ? 44.392 2.827 -41.807 1.00 89.06 260 ARG A O 1
ATOM 2039 N N . GLU A 1 261 ? 44.797 3.170 -39.612 1.00 91.31 261 GLU A N 1
ATOM 2040 C CA . GLU A 1 261 ? 43.447 3.611 -39.251 1.00 91.31 261 GLU A CA 1
ATOM 2041 C C . GLU A 1 261 ? 43.351 5.135 -39.347 1.00 91.31 261 GLU A C 1
ATOM 2043 O O . GLU A 1 261 ? 44.234 5.845 -38.864 1.00 91.31 261 GLU A O 1
ATOM 2048 N N . VAL A 1 262 ? 42.293 5.630 -39.986 1.00 92.19 262 VAL A N 1
ATOM 2049 C CA . VAL A 1 262 ? 41.987 7.060 -40.111 1.00 92.19 262 VAL A CA 1
ATOM 2050 C C . VAL A 1 262 ? 40.572 7.324 -39.610 1.00 92.19 262 VAL A C 1
ATOM 2052 O O . VAL A 1 262 ? 39.671 6.531 -39.886 1.00 92.19 262 VAL A O 1
ATOM 2055 N N . GLN A 1 263 ? 40.387 8.416 -38.868 1.00 91.62 263 GLN A N 1
ATOM 2056 C CA . GLN A 1 263 ? 39.065 8.885 -38.459 1.00 91.62 263 GLN A CA 1
ATOM 2057 C C . GLN A 1 263 ? 38.438 9.660 -39.622 1.00 91.62 263 GLN A C 1
ATOM 2059 O O . GLN A 1 263 ? 39.080 10.537 -40.201 1.00 91.62 263 GLN A O 1
ATOM 2064 N N . LEU A 1 264 ? 37.204 9.315 -39.971 1.00 91.50 264 LEU A N 1
ATOM 2065 C CA . LEU A 1 264 ? 36.429 9.936 -41.045 1.00 91.50 264 LEU A CA 1
ATOM 2066 C C . LEU A 1 264 ? 35.506 11.050 -40.534 1.00 91.50 264 LEU A C 1
ATOM 2068 O O . LEU A 1 264 ? 35.125 11.921 -41.309 1.00 91.50 264 LEU A O 1
ATOM 2072 N N . GLY A 1 265 ? 35.159 11.026 -39.246 1.00 91.12 265 GLY A N 1
ATOM 2073 C CA . GLY A 1 265 ? 34.237 11.970 -38.620 1.00 91.12 265 GLY A CA 1
ATOM 2074 C C . GLY A 1 265 ? 33.342 11.269 -37.603 1.00 91.12 265 GLY A C 1
ATOM 2075 O O . GLY A 1 265 ? 33.798 10.356 -36.907 1.00 91.12 265 GLY A O 1
ATOM 2076 N N . TYR A 1 266 ? 32.082 11.696 -37.557 1.00 89.69 266 TYR A N 1
ATOM 2077 C CA . TYR A 1 266 ? 31.022 11.127 -36.728 1.00 89.69 266 TYR A CA 1
ATOM 2078 C C . TYR A 1 266 ? 29.823 10.755 -37.598 1.00 89.69 266 TYR A C 1
ATOM 2080 O O . TYR A 1 266 ? 29.620 11.350 -38.657 1.00 89.69 266 TYR A O 1
ATOM 2088 N N . ALA A 1 267 ? 29.036 9.792 -37.136 1.00 88.06 267 ALA A N 1
ATOM 2089 C CA . ALA A 1 267 ? 27.773 9.401 -37.743 1.00 88.06 267 ALA A CA 1
ATOM 2090 C C . ALA A 1 267 ? 26.654 9.464 -36.701 1.00 88.06 267 ALA A C 1
ATOM 2092 O O . ALA A 1 267 ? 26.892 9.179 -35.525 1.00 88.06 267 ALA A O 1
ATOM 2093 N N . SER A 1 268 ? 25.457 9.833 -37.150 1.00 86.00 268 SER A N 1
ATOM 2094 C CA . SER A 1 268 ? 24.241 9.872 -36.337 1.00 86.00 268 SER A CA 1
ATOM 2095 C C . SER A 1 268 ? 23.351 8.685 -36.689 1.00 86.00 268 SER A C 1
ATOM 2097 O O . SER A 1 268 ? 23.212 8.328 -37.859 1.00 86.00 268 SER A O 1
ATOM 2099 N N . TRP A 1 269 ? 22.748 8.096 -35.666 1.00 83.75 269 TRP A N 1
ATOM 2100 C CA . TRP A 1 269 ? 21.948 6.884 -35.740 1.00 83.75 269 TRP A CA 1
ATOM 2101 C C . TRP A 1 269 ? 20.656 7.050 -34.946 1.00 83.75 269 TRP A C 1
ATOM 2103 O O . TRP A 1 269 ? 20.576 7.856 -34.016 1.00 83.75 269 TRP A O 1
ATOM 2113 N N . LEU A 1 270 ? 19.654 6.258 -35.320 1.00 80.88 270 LEU A N 1
ATOM 2114 C CA . LEU A 1 270 ? 18.405 6.111 -34.589 1.00 80.88 270 LEU A CA 1
ATOM 2115 C C . LEU A 1 270 ? 18.150 4.612 -34.395 1.00 80.88 270 LEU A C 1
ATOM 2117 O O . LEU A 1 270 ? 18.095 3.874 -35.374 1.00 80.88 270 LEU A O 1
ATOM 2121 N N . SER A 1 271 ? 18.080 4.176 -33.140 1.00 78.25 271 SER A N 1
ATOM 2122 C CA . SER A 1 271 ? 17.769 2.799 -32.737 1.00 78.25 271 SER A CA 1
ATOM 2123 C C . SER A 1 271 ? 16.267 2.630 -32.526 1.00 78.25 271 SER A C 1
ATOM 2125 O O . SER A 1 271 ? 15.618 3.563 -32.043 1.00 78.25 271 SER A O 1
ATOM 2127 N N . TRP A 1 272 ? 15.762 1.431 -32.834 1.00 76.06 272 TRP A N 1
ATOM 2128 C CA . TRP A 1 272 ? 14.378 0.999 -32.620 1.00 76.06 272 TRP A CA 1
ATOM 2129 C C . TRP A 1 272 ? 14.373 -0.281 -31.790 1.00 76.06 272 TRP A C 1
ATOM 2131 O O . TRP A 1 272 ? 14.737 -1.348 -32.279 1.00 76.06 272 TRP A O 1
ATOM 2141 N N . GLY A 1 273 ? 13.988 -0.172 -30.523 1.00 71.19 273 GLY A N 1
ATOM 2142 C CA . GLY A 1 273 ? 13.975 -1.307 -29.598 1.00 71.19 273 GLY A CA 1
ATOM 2143 C C . GLY A 1 273 ? 12.624 -2.016 -29.499 1.00 71.19 273 GLY A C 1
ATOM 2144 O O . GLY A 1 273 ? 11.581 -1.375 -29.620 1.00 71.19 273 GLY A O 1
ATOM 2145 N N . GLY A 1 274 ? 12.625 -3.313 -29.178 1.00 75.06 274 GLY A N 1
ATOM 2146 C CA . GLY A 1 274 ? 11.431 -4.010 -28.682 1.00 75.06 274 GLY A CA 1
ATOM 2147 C C . GLY A 1 274 ? 10.467 -4.558 -29.748 1.00 75.06 274 GLY A C 1
ATOM 2148 O O . GLY A 1 274 ? 10.876 -5.334 -30.611 1.00 75.06 274 GLY A O 1
ATOM 2149 N N . ARG A 1 275 ? 9.173 -4.207 -29.636 1.00 73.31 275 ARG A N 1
ATOM 2150 C CA . ARG A 1 275 ? 8.029 -4.780 -30.384 1.00 73.31 275 ARG A CA 1
ATOM 2151 C C . ARG A 1 275 ? 8.111 -4.653 -31.910 1.00 73.31 275 ARG A C 1
ATOM 2153 O O . ARG A 1 275 ? 7.701 -5.576 -32.603 1.00 73.31 275 ARG A O 1
ATOM 2160 N N . ASN A 1 276 ? 8.599 -3.529 -32.436 1.00 69.88 276 ASN A N 1
ATOM 2161 C CA . ASN A 1 276 ? 8.493 -3.216 -33.866 1.00 69.88 276 ASN A CA 1
ATOM 2162 C C . ASN A 1 276 ? 9.814 -2.698 -34.467 1.00 69.88 276 ASN A C 1
ATOM 2164 O O . ASN A 1 276 ? 9.958 -1.501 -34.731 1.00 69.88 276 ASN A O 1
ATOM 2168 N N . PRO A 1 277 ? 10.802 -3.581 -34.695 1.00 63.19 277 PRO A N 1
ATOM 2169 C CA . PRO A 1 277 ? 12.136 -3.161 -35.112 1.00 63.19 277 PRO A CA 1
ATOM 2170 C C . PRO A 1 277 ? 12.267 -2.878 -36.624 1.00 63.19 277 PRO A C 1
ATOM 2172 O O . PRO A 1 277 ? 13.373 -2.593 -37.081 1.00 63.19 277 PRO A O 1
ATOM 2175 N N . VAL A 1 278 ? 11.194 -2.998 -37.422 1.00 64.31 278 VAL A N 1
ATOM 2176 C CA . VAL A 1 278 ? 11.253 -2.909 -38.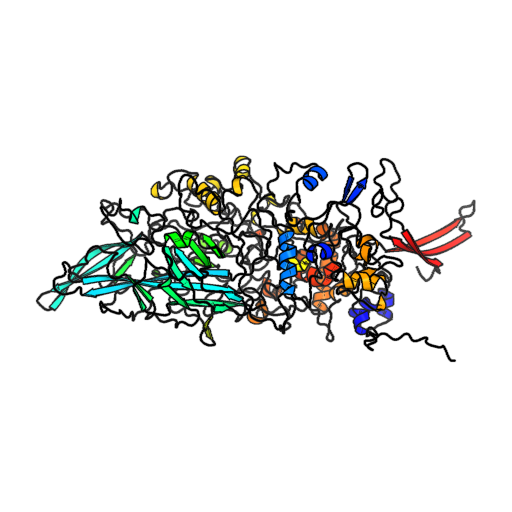894 1.00 64.31 278 VAL A CA 1
ATOM 2177 C C . VAL A 1 278 ? 10.761 -1.553 -39.395 1.00 64.31 278 VAL A C 1
ATOM 2179 O O . VAL A 1 278 ? 9.566 -1.279 -39.410 1.00 64.31 278 VAL A O 1
ATOM 2182 N N . VAL A 1 279 ? 11.682 -0.735 -39.904 1.00 65.75 279 VAL A N 1
ATOM 2183 C CA . VAL A 1 279 ? 11.356 0.555 -40.526 1.00 65.75 279 VAL A CA 1
ATOM 2184 C C . VAL A 1 279 ? 11.069 0.373 -42.017 1.00 65.75 279 VAL A C 1
ATOM 2186 O O . VAL A 1 279 ? 11.978 0.096 -42.801 1.00 65.75 279 VAL A O 1
ATOM 2189 N N . GLU A 1 280 ? 9.820 0.587 -42.430 1.00 64.44 280 GLU A N 1
ATOM 2190 C CA . GLU A 1 280 ? 9.446 0.732 -43.842 1.00 64.44 280 GLU A CA 1
ATOM 2191 C C . GLU A 1 280 ? 9.225 2.214 -44.194 1.00 64.44 280 GLU A C 1
ATOM 2193 O O . GLU A 1 280 ? 8.502 2.929 -43.499 1.00 64.44 280 GLU A O 1
ATOM 2198 N N . GLY A 1 281 ? 9.818 2.682 -45.298 1.00 70.00 281 GLY A N 1
ATOM 2199 C CA . GLY A 1 281 ? 9.637 4.053 -45.792 1.00 70.00 281 GLY A CA 1
ATOM 2200 C C . GLY A 1 281 ? 10.579 5.090 -45.166 1.00 70.00 281 GLY A C 1
ATOM 2201 O O . GLY A 1 281 ? 11.704 4.781 -44.780 1.00 70.00 281 GLY A O 1
ATOM 2202 N N . GLU A 1 282 ? 10.147 6.352 -45.145 1.00 74.69 282 GLU A N 1
ATOM 2203 C CA . GLU A 1 282 ? 10.897 7.455 -44.534 1.00 74.69 282 GLU A CA 1
ATOM 2204 C C . GLU A 1 282 ? 10.834 7.358 -43.003 1.00 74.69 282 GLU A C 1
ATOM 2206 O O . GLU A 1 282 ? 9.761 7.178 -42.432 1.00 74.69 282 GLU A O 1
ATOM 2211 N N . ILE A 1 283 ? 11.983 7.492 -42.330 1.00 74.81 283 ILE A N 1
ATOM 2212 C CA . ILE A 1 283 ? 12.121 7.262 -40.883 1.00 74.81 283 ILE A CA 1
ATOM 2213 C C . ILE A 1 283 ? 11.086 8.042 -40.063 1.00 74.81 283 ILE A C 1
ATOM 2215 O O . ILE A 1 283 ? 10.410 7.439 -39.237 1.00 74.81 283 ILE A O 1
ATOM 2219 N N . THR A 1 284 ? 10.908 9.337 -40.324 1.00 74.88 284 THR A N 1
ATOM 2220 C CA . THR A 1 284 ? 10.031 10.242 -39.556 1.00 74.88 284 THR A CA 1
ATOM 2221 C C . THR A 1 284 ? 8.536 10.055 -39.820 1.00 74.88 284 THR A C 1
ATOM 2223 O O . THR A 1 284 ? 7.714 10.607 -39.094 1.00 74.88 284 THR A O 1
ATOM 2226 N N . SER A 1 285 ? 8.159 9.270 -40.831 1.00 75.50 285 SER A N 1
ATOM 2227 C CA . SER A 1 285 ? 6.762 8.940 -41.144 1.00 75.50 285 SER A CA 1
ATOM 2228 C C . SER A 1 285 ? 6.466 7.436 -41.104 1.00 75.50 285 SER A C 1
ATOM 2230 O O . SER A 1 285 ? 5.324 7.027 -41.321 1.00 75.50 285 SER A O 1
ATOM 2232 N N . SER A 1 286 ? 7.472 6.615 -40.790 1.00 74.50 286 SER A N 1
ATOM 2233 C CA . SER A 1 286 ? 7.370 5.156 -40.731 1.00 74.50 286 SER A CA 1
ATOM 2234 C C . SER A 1 286 ? 6.399 4.665 -39.652 1.00 74.50 286 SER A C 1
ATOM 2236 O O . SER A 1 286 ? 6.112 5.357 -38.670 1.00 74.50 286 SER A O 1
ATOM 2238 N N . SER A 1 287 ? 5.915 3.430 -39.810 1.00 73.81 287 SER A N 1
ATOM 2239 C CA . SER A 1 287 ? 5.081 2.761 -38.806 1.00 73.81 287 SER A CA 1
ATOM 2240 C C . SER A 1 287 ? 5.797 2.634 -37.463 1.00 73.81 287 SER A C 1
ATOM 2242 O O . SER A 1 287 ? 5.198 2.965 -36.451 1.00 73.81 287 SER A O 1
ATOM 2244 N N . SER A 1 288 ? 7.080 2.255 -37.438 1.00 72.94 288 SER A N 1
ATOM 2245 C CA . SER A 1 288 ? 7.867 2.172 -36.195 1.00 72.94 288 SER A CA 1
ATOM 2246 C C . SER A 1 288 ? 8.034 3.532 -35.513 1.00 72.94 288 SER A C 1
ATOM 2248 O O . SER A 1 288 ? 7.980 3.631 -34.290 1.00 72.94 288 SER A O 1
ATOM 2250 N N . TYR A 1 289 ? 8.183 4.619 -36.277 1.00 73.94 289 TYR A N 1
ATOM 2251 C CA . TYR A 1 289 ? 8.275 5.954 -35.679 1.00 73.94 289 TYR A CA 1
ATOM 2252 C C . TYR A 1 289 ? 6.959 6.454 -35.092 1.00 73.94 289 TYR A C 1
ATOM 2254 O O . TYR A 1 289 ? 6.988 7.197 -34.116 1.00 73.94 289 TYR A O 1
ATOM 2262 N N . ASN A 1 290 ? 5.821 6.029 -35.635 1.00 73.94 290 ASN A N 1
ATOM 2263 C CA . ASN A 1 290 ? 4.503 6.420 -35.135 1.00 73.94 290 ASN A CA 1
ATOM 2264 C C . ASN A 1 290 ? 3.888 5.408 -34.153 1.00 73.94 290 ASN A C 1
ATOM 2266 O O . ASN A 1 290 ? 2.854 5.695 -33.556 1.00 73.94 290 ASN A O 1
ATOM 2270 N N . ASP A 1 291 ? 4.509 4.242 -33.973 1.00 74.44 291 ASP A N 1
ATOM 2271 C CA . ASP A 1 291 ? 4.068 3.207 -33.040 1.00 74.44 291 ASP A CA 1
ATOM 2272 C C . ASP A 1 291 ? 4.393 3.607 -31.596 1.00 74.44 291 ASP A C 1
ATOM 2274 O O . ASP A 1 291 ? 5.559 3.555 -31.198 1.00 74.44 291 ASP A O 1
ATOM 2278 N N . ALA A 1 292 ? 3.364 3.969 -30.822 1.00 72.19 292 ALA A N 1
ATOM 2279 C CA . ALA A 1 292 ? 3.445 4.351 -29.405 1.00 72.19 292 ALA A CA 1
ATOM 2280 C C . ALA A 1 292 ? 4.058 3.268 -28.492 1.00 72.19 292 ALA A C 1
ATOM 2282 O O . ALA A 1 292 ? 4.350 3.513 -27.324 1.00 72.19 292 ALA A O 1
ATOM 2283 N N . TYR A 1 293 ? 4.249 2.052 -29.008 1.00 75.69 293 TYR A N 1
ATOM 2284 C CA . TYR A 1 293 ? 4.755 0.903 -28.262 1.00 75.69 293 TYR A CA 1
ATOM 2285 C C . TYR A 1 293 ? 6.189 0.532 -28.603 1.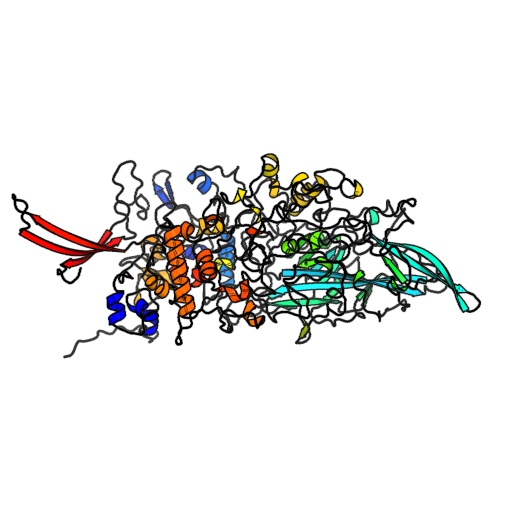00 75.69 293 TYR A C 1
ATOM 2287 O O . TYR A 1 293 ? 6.721 -0.458 -28.083 1.00 75.69 293 TYR A O 1
ATOM 2295 N N . THR A 1 294 ? 6.841 1.318 -29.453 1.00 79.81 294 THR A N 1
ATOM 2296 C CA . THR A 1 294 ? 8.272 1.172 -29.693 1.00 79.81 294 THR A CA 1
ATOM 2297 C C . THR A 1 294 ? 9.030 1.271 -28.359 1.00 79.81 294 THR A C 1
ATOM 2299 O O . THR A 1 294 ? 8.622 1.952 -27.429 1.00 79.81 294 THR A O 1
ATOM 2302 N N . GLY A 1 295 ? 10.091 0.484 -28.181 1.00 82.81 295 GLY A N 1
ATOM 2303 C CA . GLY A 1 295 ? 10.802 0.376 -26.899 1.00 82.81 295 GLY A CA 1
ATOM 2304 C C . GLY A 1 295 ? 10.185 -0.576 -25.873 1.00 82.81 295 GLY A C 1
ATOM 2305 O O . GLY A 1 295 ? 10.762 -0.725 -24.796 1.00 82.81 295 GLY A O 1
ATOM 2306 N N . SER A 1 296 ? 9.073 -1.249 -26.194 1.00 88.06 296 SER A N 1
ATOM 2307 C CA . SER A 1 296 ? 8.502 -2.314 -25.355 1.00 88.06 296 SER A CA 1
ATOM 2308 C C . SER A 1 296 ? 9.272 -3.620 -25.534 1.00 88.06 296 SER A C 1
ATOM 2310 O O . SER A 1 296 ? 9.221 -4.233 -26.603 1.00 88.06 296 SER A O 1
ATOM 2312 N N . TYR A 1 297 ? 9.966 -4.062 -24.488 1.00 92.00 297 TYR A N 1
ATOM 2313 C CA . TYR A 1 297 ? 10.618 -5.368 -24.434 1.00 92.00 297 TYR A CA 1
ATOM 2314 C C . TYR A 1 297 ? 9.852 -6.309 -23.514 1.00 92.00 297 TYR A C 1
ATOM 2316 O O . TYR A 1 297 ? 9.409 -5.900 -22.443 1.00 92.00 297 TYR A O 1
ATOM 2324 N N . TYR A 1 298 ? 9.746 -7.575 -23.901 1.00 94.75 298 TYR A N 1
ATOM 2325 C CA . TYR A 1 298 ? 8.966 -8.574 -23.182 1.00 94.75 298 TYR A CA 1
ATOM 2326 C C . TYR A 1 298 ? 9.849 -9.738 -22.770 1.00 94.75 298 TYR A C 1
ATOM 2328 O O . TYR A 1 298 ? 10.646 -10.246 -23.561 1.00 94.75 298 TYR A O 1
ATOM 2336 N N . PHE A 1 299 ? 9.680 -10.167 -21.526 1.00 96.88 299 PHE A N 1
ATOM 2337 C CA . PHE A 1 299 ? 10.504 -11.181 -20.905 1.00 96.88 299 PHE A CA 1
ATOM 2338 C C . PHE A 1 299 ? 9.658 -12.164 -20.105 1.00 96.88 299 PHE A C 1
ATOM 2340 O O . PHE A 1 299 ? 8.997 -11.806 -19.128 1.00 96.88 299 PHE A O 1
ATOM 2347 N N . LYS A 1 300 ? 9.737 -13.436 -20.482 1.00 97.56 300 LYS A N 1
ATOM 2348 C CA . LYS A 1 300 ? 9.202 -14.547 -19.712 1.00 97.56 300 LYS A CA 1
ATOM 2349 C C . LYS A 1 300 ? 10.011 -14.715 -18.428 1.00 97.56 300 LYS A C 1
ATOM 2351 O O . LYS A 1 300 ? 11.186 -15.082 -18.463 1.00 97.56 300 LYS A O 1
ATOM 2356 N N . LEU A 1 301 ? 9.368 -14.531 -17.285 1.00 97.56 301 LEU A N 1
ATOM 2357 C CA . LEU A 1 301 ? 9.903 -14.930 -15.990 1.00 97.56 301 LEU A CA 1
ATOM 2358 C C . LEU A 1 301 ? 9.560 -16.402 -15.775 1.00 97.56 301 LEU A C 1
ATOM 2360 O O . LEU A 1 301 ? 8.383 -16.772 -15.792 1.00 97.56 301 LEU A O 1
ATOM 2364 N N . LYS A 1 302 ? 10.584 -17.244 -15.617 1.00 94.88 302 LYS A N 1
ATOM 2365 C CA . LYS A 1 302 ? 10.377 -18.666 -15.318 1.00 94.88 302 LYS A CA 1
ATOM 2366 C C . LYS A 1 302 ? 9.678 -18.834 -13.974 1.00 94.88 302 LYS A C 1
ATOM 2368 O O . LYS A 1 302 ? 9.938 -18.058 -13.057 1.00 94.88 302 LYS A O 1
ATOM 2373 N N . GLU A 1 303 ? 8.855 -19.874 -13.865 1.00 95.12 303 GLU A N 1
ATOM 2374 C CA . GLU A 1 303 ? 8.241 -20.277 -12.600 1.00 95.12 303 GLU A CA 1
ATOM 2375 C C . GLU A 1 303 ? 9.267 -20.307 -11.456 1.00 95.12 303 GLU A C 1
ATOM 2377 O O . GLU A 1 303 ? 10.316 -20.957 -11.540 1.00 95.12 303 GLU A O 1
ATOM 2382 N N . THR A 1 304 ? 8.938 -19.610 -10.369 1.00 94.50 304 THR A N 1
ATOM 2383 C CA . THR A 1 304 ? 9.796 -19.474 -9.192 1.00 94.50 304 THR A CA 1
ATOM 2384 C C . THR A 1 304 ? 8.937 -19.457 -7.932 1.00 94.50 304 THR A C 1
ATOM 2386 O O . THR A 1 304 ? 7.900 -18.793 -7.865 1.00 94.50 304 THR A O 1
ATOM 2389 N N . THR A 1 305 ? 9.396 -20.163 -6.897 1.00 95.81 305 THR A N 1
ATOM 2390 C CA . THR A 1 305 ? 8.861 -20.002 -5.540 1.00 95.81 305 THR A CA 1
ATOM 2391 C C . THR A 1 305 ? 9.685 -18.960 -4.796 1.00 95.81 305 THR A C 1
ATOM 2393 O O . THR A 1 305 ? 10.871 -19.159 -4.549 1.00 95.81 305 THR A O 1
ATOM 2396 N N . ILE A 1 306 ? 9.056 -17.845 -4.442 1.00 96.06 306 ILE A N 1
ATOM 2397 C CA . ILE A 1 306 ? 9.662 -16.757 -3.680 1.00 96.06 306 ILE A CA 1
ATOM 2398 C C . ILE A 1 306 ? 9.326 -16.980 -2.204 1.00 96.06 306 ILE A C 1
ATOM 2400 O O . ILE A 1 306 ? 8.172 -16.839 -1.796 1.00 96.06 306 ILE A O 1
ATOM 2404 N N . GLU A 1 307 ? 10.315 -17.346 -1.388 1.00 94.50 307 GLU A N 1
ATOM 2405 C CA . GLU A 1 307 ? 10.096 -17.546 0.055 1.00 94.50 307 GLU A CA 1
ATOM 2406 C C . GLU A 1 307 ? 9.604 -16.269 0.753 1.00 94.50 307 GLU A C 1
ATOM 2408 O O . GLU A 1 307 ? 9.803 -15.156 0.263 1.00 94.50 307 GLU A O 1
ATOM 2413 N N . ALA A 1 308 ? 9.001 -16.440 1.931 1.00 92.44 308 ALA A N 1
ATOM 2414 C CA . ALA A 1 308 ? 8.477 -15.347 2.746 1.00 92.44 308 ALA A CA 1
ATOM 2415 C C . ALA A 1 308 ? 9.504 -14.217 2.947 1.00 92.44 308 ALA A C 1
ATOM 2417 O O . ALA A 1 308 ? 10.623 -14.449 3.421 1.00 92.44 308 ALA A O 1
ATOM 2418 N N . GLY A 1 309 ? 9.111 -12.995 2.592 1.00 93.75 309 GLY A N 1
ATOM 2419 C CA . GLY A 1 309 ? 9.921 -11.785 2.717 1.00 93.75 309 GLY A CA 1
ATOM 2420 C C . GLY A 1 309 ? 11.051 -11.623 1.698 1.00 93.75 309 GLY A C 1
ATOM 2421 O O . GLY A 1 309 ? 11.718 -10.589 1.722 1.00 93.75 309 GLY A O 1
ATOM 2422 N N . LYS A 1 310 ? 11.317 -12.603 0.824 1.00 95.75 310 LYS A N 1
ATOM 2423 C CA . LYS A 1 310 ? 12.453 -12.532 -0.108 1.00 95.75 310 LYS A CA 1
ATOM 2424 C C . LYS A 1 310 ? 12.164 -11.628 -1.303 1.00 95.75 310 LYS A C 1
ATOM 2426 O O . LYS A 1 310 ? 11.066 -11.635 -1.859 1.00 95.75 310 LYS A O 1
ATOM 2431 N N . CYS A 1 311 ? 13.197 -10.913 -1.737 1.00 97.69 311 CYS A N 1
ATOM 2432 C CA . CYS A 1 311 ? 13.227 -10.122 -2.962 1.00 97.69 311 CYS A CA 1
ATOM 2433 C C . CYS A 1 311 ? 14.217 -10.767 -3.940 1.00 97.69 311 CYS A C 1
ATOM 2435 O O . CYS A 1 311 ? 15.383 -10.946 -3.589 1.00 97.69 311 CYS A O 1
ATOM 2437 N N . LEU A 1 312 ? 13.759 -11.170 -5.128 1.00 97.81 312 LEU A N 1
ATOM 2438 C CA . LEU A 1 312 ? 14.557 -11.902 -6.118 1.00 97.81 312 LEU A CA 1
ATOM 2439 C C . LEU A 1 312 ? 14.774 -11.088 -7.391 1.00 97.81 312 LEU A C 1
ATOM 2441 O O . LEU A 1 312 ? 13.866 -10.413 -7.876 1.00 97.81 312 LEU A O 1
ATOM 2445 N N . VAL A 1 313 ? 15.972 -11.220 -7.960 1.00 98.00 313 VAL A N 1
ATOM 2446 C CA . VAL A 1 313 ? 16.401 -10.536 -9.185 1.00 98.00 313 VAL A CA 1
ATOM 2447 C C . VAL A 1 313 ? 16.440 -11.523 -10.351 1.00 98.00 313 VAL A C 1
ATOM 2449 O O . VAL A 1 313 ? 17.259 -12.443 -10.371 1.00 98.00 313 VAL A O 1
ATOM 2452 N N . PHE A 1 314 ? 15.575 -11.317 -11.340 1.00 98.44 314 PHE A N 1
ATOM 2453 C CA . PHE A 1 314 ? 15.489 -12.112 -12.562 1.00 98.44 314 PHE A CA 1
ATOM 2454 C C . PHE A 1 314 ? 16.382 -11.507 -13.646 1.00 98.44 314 PHE A C 1
ATOM 2456 O O . PHE A 1 314 ? 16.260 -10.326 -13.976 1.00 98.44 314 PHE A O 1
ATOM 2463 N N . LEU A 1 315 ? 17.272 -12.335 -14.195 1.00 98.12 315 LEU A N 1
ATOM 2464 C CA . LEU A 1 315 ? 18.304 -11.948 -15.164 1.00 98.12 315 LEU A CA 1
ATOM 2465 C C . LEU A 1 315 ? 18.285 -12.874 -16.391 1.00 98.12 315 LEU A C 1
ATOM 2467 O O . LEU A 1 315 ? 17.742 -13.981 -16.288 1.00 98.12 315 LEU A O 1
ATOM 2471 N N . PRO A 1 316 ? 18.910 -12.487 -17.522 1.00 97.69 316 PRO A N 1
ATOM 2472 C CA . PRO A 1 316 ? 19.066 -13.353 -18.683 1.00 97.69 316 PRO A CA 1
ATOM 2473 C C . PRO A 1 316 ? 19.797 -14.633 -18.307 1.00 97.69 316 PRO A C 1
ATOM 2475 O O . PRO A 1 316 ? 20.871 -14.609 -17.713 1.00 97.69 316 PRO A O 1
ATOM 2478 N N . ASP A 1 317 ? 19.228 -15.769 -18.683 1.00 95.25 317 ASP A N 1
ATOM 2479 C CA . ASP A 1 317 ? 19.835 -17.077 -18.458 1.00 95.25 317 ASP A CA 1
ATOM 2480 C C . ASP A 1 317 ? 20.654 -17.571 -19.661 1.00 95.25 317 ASP A C 1
ATOM 2482 O O . ASP A 1 317 ? 21.220 -18.666 -19.622 1.00 95.25 317 ASP A O 1
ATOM 2486 N N . ARG A 1 318 ? 20.733 -16.764 -20.727 1.00 95.38 318 ARG A N 1
ATOM 2487 C CA . ARG A 1 318 ? 21.453 -17.060 -21.969 1.00 95.38 318 ARG A CA 1
ATOM 2488 C C . ARG A 1 318 ? 21.866 -15.800 -22.726 1.00 95.38 318 ARG A C 1
ATOM 2490 O O . ARG A 1 318 ? 21.344 -14.719 -22.477 1.00 95.38 318 ARG A O 1
ATOM 2497 N N . ALA A 1 319 ? 22.769 -15.989 -23.688 1.00 94.88 319 ALA A N 1
ATOM 2498 C CA . ALA A 1 319 ? 22.982 -15.066 -24.797 1.00 94.88 319 ALA A CA 1
ATOM 2499 C C . ALA A 1 319 ? 22.151 -15.513 -26.004 1.00 94.88 319 ALA A C 1
ATOM 2501 O O . ALA A 1 319 ? 22.351 -16.632 -26.486 1.00 94.88 319 ALA A O 1
ATOM 2502 N N . ALA A 1 320 ? 21.243 -14.679 -26.505 1.00 94.81 320 ALA A N 1
ATOM 2503 C CA . ALA A 1 320 ? 20.410 -15.023 -27.659 1.00 94.81 320 ALA A CA 1
ATOM 2504 C C . ALA A 1 320 ? 20.000 -13.789 -28.469 1.00 94.81 320 ALA A C 1
ATOM 2506 O O . ALA A 1 320 ? 19.986 -12.675 -27.951 1.00 94.81 320 ALA A O 1
ATOM 2507 N N . GLU A 1 321 ? 19.652 -14.001 -29.738 1.00 92.00 321 GLU A N 1
ATOM 2508 C CA . GLU A 1 321 ? 18.937 -12.977 -30.501 1.00 92.00 321 GLU A CA 1
ATOM 2509 C C . GLU A 1 321 ? 17.580 -12.726 -29.812 1.00 92.00 321 GLU A C 1
ATOM 2511 O O . GLU A 1 321 ? 16.927 -13.687 -29.399 1.00 92.00 321 GLU A O 1
ATOM 2516 N N . TYR A 1 322 ? 17.191 -11.462 -29.637 1.00 92.12 322 TYR A N 1
ATOM 2517 C CA . TYR A 1 322 ? 15.886 -11.101 -29.079 1.00 92.12 322 TYR A CA 1
ATOM 2518 C C . TYR A 1 322 ? 14.771 -11.493 -30.053 1.00 92.12 322 TYR A C 1
ATOM 2520 O O . TYR A 1 322 ? 14.828 -11.143 -31.232 1.00 92.12 322 TYR A O 1
ATOM 2528 N N . ASP A 1 323 ? 13.757 -12.196 -29.556 1.00 91.94 323 ASP A N 1
ATOM 2529 C CA . ASP A 1 323 ? 12.620 -12.640 -30.357 1.00 91.94 323 ASP A CA 1
ATOM 2530 C C . ASP A 1 323 ? 11.442 -11.672 -30.183 1.00 91.94 323 ASP A C 1
ATOM 2532 O O . ASP A 1 323 ? 10.801 -11.634 -29.131 1.00 91.94 323 ASP A O 1
ATOM 2536 N N . SER A 1 324 ? 11.183 -10.845 -31.196 1.00 86.88 324 SER A N 1
ATOM 2537 C CA . SER A 1 324 ? 10.054 -9.906 -31.204 1.00 86.88 324 SER A CA 1
ATOM 2538 C C . SER A 1 324 ? 8.747 -10.528 -31.705 1.00 86.88 324 SER A C 1
ATOM 2540 O O . SER A 1 324 ? 7.715 -9.867 -31.634 1.00 86.88 324 SER A O 1
ATOM 2542 N N . GLU A 1 325 ? 8.778 -11.757 -32.229 1.00 88.12 325 GLU A N 1
ATOM 2543 C CA . GLU A 1 325 ? 7.598 -12.451 -32.762 1.00 88.12 325 GLU A CA 1
ATOM 2544 C C . GLU A 1 325 ? 7.006 -13.413 -31.728 1.00 88.12 325 GLU A C 1
ATOM 2546 O O . GLU A 1 325 ? 5.797 -13.411 -31.512 1.00 88.12 325 GLU A O 1
ATOM 2551 N N . ASP A 1 326 ? 7.848 -14.204 -31.059 1.00 93.50 326 ASP A N 1
ATOM 2552 C CA . ASP A 1 326 ? 7.450 -15.078 -29.957 1.00 93.50 326 ASP A CA 1
ATOM 2553 C C . ASP A 1 326 ? 8.159 -14.673 -28.664 1.00 93.50 326 ASP A C 1
ATOM 2555 O O . ASP A 1 326 ? 9.270 -15.098 -28.335 1.00 93.50 326 ASP A O 1
ATOM 2559 N N . LEU A 1 327 ? 7.446 -13.876 -27.874 1.00 93.25 327 LEU A N 1
ATOM 2560 C CA . LEU A 1 327 ? 7.942 -13.268 -26.646 1.00 93.25 327 LEU A CA 1
ATOM 2561 C C . LEU A 1 327 ? 8.340 -14.304 -25.582 1.00 93.25 327 LEU A C 1
ATOM 2563 O O . LEU A 1 327 ? 9.113 -14.006 -24.669 1.00 93.25 327 LEU A O 1
ATOM 2567 N N . THR A 1 328 ? 7.851 -15.546 -25.688 1.00 94.69 328 THR A N 1
ATOM 2568 C CA . THR A 1 328 ? 8.199 -16.623 -24.747 1.00 94.69 328 THR A CA 1
ATOM 2569 C C . THR A 1 328 ? 9.643 -17.107 -24.893 1.00 94.69 328 THR A C 1
ATOM 2571 O O . THR A 1 328 ? 10.184 -17.711 -23.958 1.00 94.69 328 THR A O 1
ATOM 2574 N N . ASN A 1 329 ? 10.298 -16.781 -26.013 1.00 95.00 329 ASN A N 1
ATOM 2575 C CA . ASN A 1 329 ? 11.711 -17.056 -26.257 1.00 95.00 329 ASN A CA 1
ATOM 2576 C C . ASN A 1 329 ? 12.649 -16.052 -25.569 1.00 95.00 329 ASN A C 1
ATOM 2578 O O . ASN A 1 329 ? 13.865 -16.238 -25.590 1.00 95.00 329 ASN A O 1
ATOM 2582 N N . ASN A 1 330 ? 12.140 -15.040 -24.877 1.00 96.00 330 ASN A N 1
ATOM 2583 C CA . ASN A 1 330 ? 12.970 -14.129 -24.094 1.00 96.00 330 ASN A CA 1
ATOM 2584 C C . ASN A 1 330 ? 12.836 -14.483 -22.606 1.00 96.00 330 ASN A C 1
ATOM 2586 O O . ASN A 1 330 ? 11.979 -13.951 -21.917 1.00 96.00 330 ASN A O 1
ATOM 2590 N N . SER A 1 331 ? 13.636 -15.416 -22.087 1.00 96.75 331 SER A N 1
ATOM 2591 C CA . SER A 1 331 ? 13.556 -15.875 -20.692 1.00 96.75 331 SER A CA 1
ATOM 2592 C C . SER A 1 331 ? 14.485 -15.144 -19.720 1.00 96.75 331 SER A C 1
ATOM 2594 O O . SER A 1 331 ? 15.646 -14.873 -20.037 1.00 96.75 331 SER A O 1
ATOM 2596 N N . LEU A 1 332 ? 13.992 -14.925 -18.498 1.00 98.38 332 LEU A N 1
ATOM 2597 C CA . LEU A 1 332 ? 14.761 -14.515 -17.323 1.00 98.38 332 LEU A CA 1
ATOM 2598 C C . LEU A 1 332 ? 14.574 -15.517 -16.176 1.00 98.38 332 LEU A C 1
ATOM 2600 O O . LEU A 1 332 ? 13.531 -16.164 -16.045 1.00 98.38 332 LEU A O 1
ATOM 2604 N N . SER A 1 333 ? 15.584 -15.637 -15.318 1.00 97.31 333 SER A N 1
ATOM 2605 C CA . SER A 1 333 ? 15.566 -16.527 -14.154 1.00 97.31 333 SER A CA 1
ATOM 2606 C C . SER A 1 333 ? 16.235 -15.885 -12.943 1.00 97.31 333 SER A C 1
ATOM 2608 O O . SER A 1 333 ? 17.286 -15.254 -13.071 1.00 97.31 333 SER A O 1
ATOM 2610 N N . SER A 1 334 ? 15.670 -16.111 -11.753 1.00 96.38 334 SER A N 1
ATOM 2611 C CA . SER A 1 334 ? 16.288 -15.732 -10.475 1.00 96.38 334 SER A CA 1
ATOM 2612 C C . SER A 1 334 ? 17.585 -16.494 -10.183 1.00 96.38 334 SER A C 1
ATOM 2614 O O . SER A 1 334 ? 18.390 -16.045 -9.371 1.00 96.38 334 SER A O 1
ATOM 2616 N N . SER A 1 335 ? 17.818 -17.635 -10.842 1.00 96.31 335 SER A N 1
ATOM 2617 C CA . SER A 1 335 ? 19.012 -18.469 -10.651 1.00 96.31 335 SER A CA 1
ATOM 2618 C C . SER A 1 335 ? 20.120 -18.221 -11.679 1.00 96.31 335 SER A C 1
ATOM 2620 O O . SER A 1 335 ? 21.206 -18.798 -11.563 1.00 96.31 335 SER A O 1
ATOM 2622 N N . ALA A 1 336 ? 19.882 -17.373 -12.685 1.00 96.31 336 ALA A N 1
ATOM 2623 C CA . ALA A 1 336 ? 20.886 -17.020 -13.689 1.00 96.31 336 ALA A CA 1
ATOM 2624 C C . ALA A 1 336 ? 22.112 -16.345 -13.048 1.00 96.31 336 ALA A C 1
ATOM 2626 O O . ALA A 1 336 ? 22.018 -15.775 -11.962 1.00 96.31 336 ALA A O 1
ATOM 2627 N N . ASN A 1 337 ? 23.285 -16.434 -13.675 1.00 95.19 337 ASN A N 1
ATOM 2628 C CA . ASN A 1 337 ? 24.464 -15.716 -13.185 1.00 95.19 337 ASN A CA 1
ATOM 2629 C C . ASN A 1 337 ? 24.361 -14.233 -13.565 1.00 95.19 337 ASN A C 1
ATOM 2631 O O . ASN A 1 337 ? 23.900 -13.911 -14.655 1.00 95.19 337 ASN A O 1
ATOM 2635 N N . TYR A 1 338 ? 24.827 -13.339 -12.694 1.00 95.19 338 TYR A N 1
ATOM 2636 C CA . TYR A 1 338 ? 25.020 -11.936 -13.056 1.00 95.19 338 TYR A CA 1
ATOM 2637 C C . TYR A 1 338 ? 26.317 -11.803 -13.863 1.00 95.19 338 TYR A C 1
ATOM 2639 O O . TYR A 1 338 ? 27.408 -11.741 -13.298 1.00 95.19 338 TYR A O 1
ATOM 2647 N N . ASP A 1 339 ? 26.195 -11.875 -15.188 1.00 95.38 339 ASP A N 1
ATOM 2648 C CA . ASP A 1 339 ? 27.318 -11.968 -16.124 1.00 95.38 339 ASP A CA 1
ATOM 2649 C C . ASP A 1 339 ? 26.972 -11.233 -17.425 1.00 95.38 339 ASP A C 1
ATOM 2651 O O . ASP A 1 339 ? 25.947 -11.518 -18.045 1.00 95.38 339 ASP A O 1
ATOM 2655 N N . GLN A 1 340 ? 27.829 -10.305 -17.864 1.00 94.38 340 GLN A N 1
ATOM 2656 C CA . GLN A 1 340 ? 27.631 -9.559 -19.111 1.00 94.38 340 GLN A CA 1
ATOM 2657 C C . GLN A 1 340 ? 27.624 -10.464 -20.357 1.00 94.38 340 GLN A C 1
ATOM 2659 O O . GLN A 1 340 ? 27.102 -10.092 -21.408 1.00 94.38 340 GLN A O 1
ATOM 2664 N N . ALA A 1 341 ? 28.153 -11.684 -20.270 1.00 95.50 341 ALA A N 1
ATOM 2665 C CA . ALA A 1 341 ? 28.036 -12.648 -21.353 1.00 95.50 341 ALA A CA 1
ATOM 2666 C C . ALA A 1 341 ? 26.583 -13.105 -21.589 1.00 95.50 341 ALA A C 1
ATOM 2668 O O . ALA A 1 341 ? 26.300 -13.601 -22.673 1.00 95.50 341 ALA A O 1
ATOM 2669 N N . LEU A 1 342 ? 25.666 -12.938 -20.625 1.00 96.38 342 LEU A N 1
ATOM 2670 C CA . LEU A 1 342 ? 24.254 -13.319 -20.728 1.00 96.38 342 LEU A CA 1
ATOM 2671 C C . LEU A 1 342 ? 23.396 -12.077 -21.026 1.00 96.38 342 LEU A C 1
ATOM 2673 O O . LEU A 1 342 ? 23.223 -11.206 -20.178 1.00 96.38 342 LEU A O 1
ATOM 2677 N N . ASN A 1 343 ? 22.890 -11.972 -22.255 1.00 96.44 343 ASN A N 1
ATOM 2678 C CA . ASN A 1 343 ? 22.151 -10.809 -22.755 1.00 96.44 343 ASN A CA 1
ATOM 2679 C C . ASN A 1 343 ? 21.285 -11.171 -23.972 1.00 96.44 343 ASN A C 1
ATOM 2681 O O . ASN A 1 343 ? 21.477 -12.215 -24.596 1.00 96.44 343 ASN A O 1
ATOM 2685 N N . TYR A 1 344 ? 20.370 -10.282 -24.345 1.00 94.81 344 TYR A N 1
ATOM 2686 C CA . TYR A 1 344 ? 19.643 -10.384 -25.610 1.00 94.81 344 TYR A CA 1
ATOM 2687 C C . TYR A 1 344 ? 20.205 -9.389 -26.622 1.00 94.81 344 TYR A C 1
ATOM 2689 O O . TYR A 1 344 ? 20.531 -8.265 -26.252 1.00 94.81 344 TYR A O 1
ATOM 2697 N N . TYR A 1 345 ? 20.337 -9.773 -27.890 1.00 91.06 345 TYR A N 1
ATOM 2698 C CA . TYR A 1 345 ? 20.920 -8.911 -28.924 1.00 91.06 345 TYR A CA 1
ATOM 2699 C C . TYR A 1 345 ? 20.088 -8.851 -30.205 1.00 91.06 345 TYR A C 1
ATOM 2701 O O . TYR A 1 345 ? 19.330 -9.771 -30.493 1.00 91.06 345 TYR A O 1
ATOM 2709 N N . GLN A 1 346 ? 20.239 -7.776 -30.984 1.00 86.56 346 GLN A N 1
ATOM 2710 C CA . GLN A 1 346 ? 19.537 -7.586 -32.262 1.00 86.56 346 GLN A CA 1
ATOM 2711 C C . GLN A 1 346 ? 20.547 -7.271 -33.378 1.00 86.56 346 GLN A C 1
ATOM 2713 O O . GLN A 1 346 ? 21.282 -6.284 -33.327 1.00 86.56 346 GLN A O 1
ATOM 2718 N N . SER A 1 347 ? 20.635 -8.152 -34.379 1.00 75.12 347 SER A N 1
ATOM 2719 C CA . SER A 1 347 ? 21.747 -8.231 -35.338 1.00 75.12 347 SER A CA 1
ATOM 2720 C C . SER A 1 347 ? 21.480 -7.613 -36.715 1.00 75.12 347 SER A C 1
ATOM 2722 O O . SER A 1 347 ? 22.438 -7.350 -37.444 1.00 75.12 347 SER A O 1
ATOM 2724 N N . SER A 1 348 ? 20.222 -7.457 -37.146 1.00 58.78 348 SER A N 1
ATOM 2725 C CA . SER A 1 348 ? 19.943 -7.169 -38.569 1.00 58.78 348 SER A CA 1
ATOM 2726 C C . SER A 1 348 ? 18.719 -6.312 -38.904 1.00 58.78 348 SER A C 1
ATOM 2728 O O . SER A 1 348 ? 18.477 -6.099 -40.089 1.00 58.78 348 SER A O 1
ATOM 2730 N N . SER A 1 349 ? 17.983 -5.783 -37.928 1.00 51.50 349 SER A N 1
ATOM 2731 C CA . SER A 1 349 ? 16.772 -4.982 -38.184 1.00 51.50 349 SER A CA 1
ATOM 2732 C C . SER A 1 349 ? 16.961 -3.469 -38.005 1.00 51.50 349 SER A C 1
ATOM 2734 O O . SER A 1 349 ? 16.383 -2.704 -38.765 1.00 51.50 349 SER A O 1
ATOM 2736 N N . GLU A 1 350 ? 17.810 -3.015 -37.075 1.00 54.62 350 GLU A N 1
ATOM 2737 C CA . GLU A 1 350 ? 17.786 -1.605 -36.641 1.00 54.62 350 GLU A CA 1
ATOM 2738 C C . GLU A 1 350 ? 18.429 -0.584 -37.611 1.00 54.62 350 GLU A C 1
ATOM 2740 O O . GLU A 1 350 ? 17.999 0.566 -37.630 1.00 54.62 350 GLU A O 1
ATOM 2745 N N . TYR A 1 351 ? 19.435 -0.956 -38.424 1.00 61.59 351 TYR A N 1
ATOM 2746 C CA . TYR A 1 351 ? 20.309 0.033 -39.106 1.00 61.59 351 TYR A CA 1
ATOM 2747 C C . TYR A 1 351 ? 20.486 -0.137 -40.626 1.00 61.59 351 TYR A C 1
ATOM 2749 O O . TYR A 1 351 ? 21.531 0.216 -41.174 1.00 61.59 351 TYR A O 1
ATOM 2757 N N . GLY A 1 352 ? 19.482 -0.673 -41.330 1.00 57.41 352 GLY A N 1
ATOM 2758 C CA . GLY A 1 352 ? 19.334 -0.457 -42.782 1.00 57.41 352 GLY A CA 1
ATOM 2759 C C . GLY A 1 352 ? 20.517 -0.865 -43.680 1.00 57.41 352 GLY A C 1
ATOM 2760 O O . GLY A 1 352 ? 20.763 -0.211 -44.688 1.00 57.41 352 GLY A O 1
ATOM 2761 N N . GLY A 1 353 ? 21.254 -1.927 -43.333 1.00 62.03 353 GLY A N 1
ATOM 2762 C CA . GLY A 1 353 ? 22.267 -2.547 -44.204 1.00 62.03 353 GLY A CA 1
ATOM 2763 C C . GLY A 1 353 ? 23.713 -2.497 -43.692 1.00 62.03 353 GLY A C 1
ATOM 2764 O O . GLY A 1 353 ? 24.495 -3.381 -44.052 1.00 62.03 353 GLY A O 1
ATOM 2765 N N . GLY A 1 354 ? 24.067 -1.553 -42.812 1.00 79.00 354 GLY A N 1
ATOM 2766 C CA . GLY A 1 354 ? 25.397 -1.455 -42.190 1.00 79.00 354 GLY A CA 1
ATOM 2767 C C . GLY A 1 354 ? 26.246 -0.265 -42.666 1.00 79.00 354 GLY A C 1
ATOM 2768 O O . GLY A 1 354 ? 25.726 0.780 -43.039 1.00 79.00 354 GLY A O 1
ATOM 2769 N N . MET A 1 355 ? 27.576 -0.389 -42.590 1.00 89.56 355 MET A N 1
ATOM 2770 C CA . MET A 1 355 ? 28.539 0.673 -42.921 1.00 89.56 355 MET A CA 1
ATOM 2771 C C . MET A 1 355 ? 29.880 0.141 -43.478 1.00 89.56 355 MET A C 1
ATOM 2773 O O . MET A 1 355 ? 30.306 -0.972 -43.172 1.00 89.56 355 MET A O 1
ATOM 2777 N N . ASP A 1 356 ? 30.579 0.935 -44.300 1.00 89.38 356 ASP A N 1
ATOM 2778 C CA . ASP A 1 356 ? 31.910 0.586 -44.856 1.00 89.38 356 ASP A CA 1
ATOM 2779 C C . ASP A 1 356 ? 33.096 0.970 -43.955 1.00 89.38 356 ASP A C 1
ATOM 2781 O O . ASP A 1 356 ? 34.242 0.552 -44.166 1.00 89.38 356 ASP A O 1
ATOM 2785 N N . TRP A 1 357 ? 32.817 1.770 -42.936 1.00 91.75 357 TRP A N 1
ATOM 2786 C CA . TRP A 1 357 ? 33.716 2.145 -41.852 1.00 91.75 357 TRP A CA 1
ATOM 2787 C C . TRP A 1 357 ? 33.330 1.365 -40.585 1.00 91.75 357 TRP A C 1
ATOM 2789 O O . TRP A 1 357 ? 32.472 0.497 -40.636 1.00 91.75 357 TRP A O 1
ATOM 2799 N N . TYR A 1 358 ? 33.978 1.593 -39.450 1.00 92.00 358 TYR A N 1
ATOM 2800 C CA . TYR A 1 358 ? 33.560 1.007 -38.176 1.00 92.00 358 TYR A CA 1
ATOM 2801 C C . TYR A 1 358 ? 33.704 2.006 -37.031 1.00 92.00 358 TYR A C 1
ATOM 2803 O O . TYR A 1 358 ? 34.670 2.779 -37.023 1.00 92.00 358 TYR A O 1
ATOM 2811 N N . PRO A 1 359 ? 32.776 2.003 -36.066 1.00 93.38 359 PRO A N 1
ATOM 2812 C CA . PRO A 1 359 ? 32.924 2.809 -34.871 1.00 93.38 359 PRO A CA 1
ATOM 2813 C C . PRO A 1 359 ? 33.883 2.178 -33.860 1.00 93.38 359 PRO A C 1
ATOM 2815 O O . PRO A 1 359 ? 34.318 1.035 -33.982 1.00 93.38 359 PRO A O 1
ATOM 2818 N N . LYS A 1 360 ? 34.270 2.953 -32.859 1.00 93.50 360 LYS A N 1
ATOM 2819 C CA . LYS A 1 360 ? 34.983 2.497 -31.661 1.00 93.50 360 LYS A CA 1
ATOM 2820 C C . LYS A 1 360 ? 34.271 2.952 -30.396 1.00 93.50 360 LYS A C 1
ATOM 2822 O O . LYS A 1 360 ? 34.391 2.274 -29.376 1.00 93.50 360 LYS A O 1
ATOM 2827 N N . TYR A 1 361 ? 33.556 4.071 -30.466 1.00 94.44 361 TYR A N 1
ATOM 2828 C CA . TYR A 1 361 ? 32.823 4.656 -29.356 1.00 94.44 361 TYR A CA 1
ATOM 2829 C C . TYR A 1 361 ? 31.448 5.155 -29.803 1.00 94.44 361 TYR A C 1
ATOM 2831 O O . TYR A 1 361 ? 31.285 5.593 -30.945 1.00 94.44 361 TYR A O 1
ATOM 2839 N N . PHE A 1 362 ? 30.487 5.130 -28.879 1.00 92.81 362 PHE A N 1
ATOM 2840 C CA . PHE A 1 362 ? 29.178 5.751 -29.051 1.00 92.81 362 PHE A CA 1
ATOM 2841 C C . PHE A 1 362 ? 28.811 6.690 -27.895 1.00 92.81 362 PHE A C 1
ATOM 2843 O O . PHE A 1 362 ? 29.340 6.576 -26.787 1.00 92.81 362 PHE A O 1
ATOM 2850 N N . TRP A 1 363 ? 27.883 7.608 -28.165 1.00 91.00 363 TRP A N 1
ATOM 2851 C CA . TRP A 1 363 ? 27.308 8.567 -27.218 1.00 91.00 363 TRP A CA 1
ATOM 2852 C C . TRP A 1 363 ? 25.805 8.684 -27.469 1.00 91.00 363 TRP A C 1
ATOM 2854 O O . TRP A 1 363 ? 25.405 8.730 -28.633 1.00 91.00 363 TRP A O 1
ATOM 2864 N N . TYR A 1 364 ? 24.976 8.794 -26.425 1.00 85.56 364 TYR A N 1
ATOM 2865 C CA . TYR A 1 364 ? 23.581 9.203 -26.631 1.00 85.56 364 TYR A CA 1
ATOM 2866 C C . TYR A 1 364 ? 23.502 10.714 -26.820 1.00 85.56 364 TYR A C 1
ATOM 2868 O O . TYR A 1 364 ? 23.998 11.486 -25.994 1.00 85.56 364 TYR A O 1
ATOM 2876 N N . ALA A 1 365 ? 22.912 11.098 -27.948 1.00 81.81 365 ALA A N 1
ATOM 2877 C CA . ALA A 1 365 ? 22.729 12.468 -28.392 1.00 81.81 365 ALA A CA 1
ATOM 2878 C C . ALA A 1 365 ? 21.579 12.509 -29.414 1.00 81.81 365 ALA A C 1
ATOM 2880 O O . ALA A 1 365 ? 21.406 11.528 -30.147 1.00 81.81 365 ALA A O 1
ATOM 2881 N N . PRO A 1 366 ? 20.838 13.626 -29.522 1.00 78.94 366 PRO A N 1
ATOM 2882 C CA . PRO A 1 366 ? 19.742 13.740 -30.473 1.00 78.94 366 PRO A CA 1
ATOM 2883 C C . PRO A 1 366 ? 20.253 13.553 -31.905 1.00 78.94 366 PRO A C 1
ATOM 2885 O O . PRO A 1 366 ? 21.302 14.091 -32.276 1.00 78.94 366 PRO A O 1
ATOM 2888 N N . SER A 1 367 ? 19.527 12.783 -32.716 1.00 77.81 367 SER A N 1
ATOM 2889 C CA . SER A 1 367 ? 19.916 12.552 -34.110 1.00 77.81 367 SER A CA 1
ATOM 2890 C C . SER A 1 367 ? 19.543 13.750 -34.985 1.00 77.81 367 SER A C 1
ATOM 2892 O O . SER A 1 367 ? 18.406 14.202 -34.959 1.00 77.81 367 SER A O 1
ATOM 2894 N N . ASP A 1 368 ? 20.479 14.255 -35.786 1.00 77.62 368 ASP A N 1
ATOM 2895 C CA . ASP A 1 368 ? 20.282 15.349 -36.752 1.00 77.62 368 ASP A CA 1
ATOM 2896 C C . ASP A 1 368 ? 20.114 14.870 -38.201 1.00 77.62 368 ASP A C 1
ATOM 2898 O O . ASP A 1 368 ? 19.646 15.620 -39.055 1.00 77.62 368 ASP A O 1
ATOM 2902 N N . ALA A 1 369 ? 20.452 13.610 -38.482 1.00 75.62 369 ALA A N 1
ATOM 2903 C CA . ALA A 1 369 ? 20.486 13.065 -39.839 1.00 75.62 369 ALA A CA 1
ATOM 2904 C C . ALA A 1 369 ? 19.099 12.870 -40.478 1.00 75.62 369 ALA A C 1
ATOM 2906 O O . ALA A 1 369 ? 19.010 12.774 -41.700 1.00 75.62 369 ALA A O 1
ATOM 2907 N N . PHE A 1 370 ? 18.037 12.805 -39.668 1.00 74.88 370 PHE A N 1
ATOM 2908 C CA . PHE A 1 370 ? 16.683 12.443 -40.111 1.00 74.88 370 PHE A CA 1
ATOM 2909 C C . PHE A 1 370 ? 15.642 13.553 -39.904 1.00 74.88 370 PHE A C 1
ATOM 2911 O O . PHE A 1 370 ? 14.475 13.337 -40.199 1.00 74.88 370 PHE A O 1
ATOM 2918 N N . PHE A 1 371 ? 16.050 14.724 -39.406 1.00 75.25 371 PHE A N 1
ATOM 2919 C CA . PHE A 1 371 ? 15.148 15.797 -38.962 1.00 75.25 371 PHE A CA 1
ATOM 2920 C C . PHE A 1 371 ? 15.518 17.149 -39.587 1.00 75.25 371 PHE A C 1
ATOM 2922 O O . PHE A 1 371 ? 15.660 18.142 -38.881 1.00 75.25 371 PHE A O 1
ATOM 2929 N N . ASP A 1 372 ? 15.791 17.172 -40.896 1.00 71.31 372 ASP A N 1
ATOM 2930 C CA . ASP A 1 372 ? 16.143 18.379 -41.671 1.00 71.31 372 ASP A CA 1
ATOM 2931 C C . ASP A 1 372 ? 17.278 19.247 -41.078 1.00 71.31 372 ASP A C 1
ATOM 2933 O 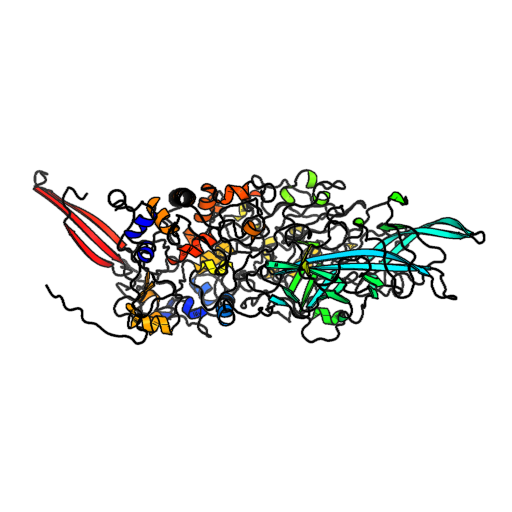O . ASP A 1 372 ? 17.431 20.425 -41.402 1.00 71.31 372 ASP A O 1
ATOM 2937 N N . GLY A 1 373 ? 18.128 18.653 -40.233 1.00 68.94 373 GLY A N 1
ATOM 2938 C CA . GLY A 1 373 ? 19.211 19.335 -39.526 1.00 68.94 373 GLY A CA 1
ATOM 2939 C C . GLY A 1 373 ? 18.799 20.086 -38.254 1.00 68.94 373 GLY A C 1
ATOM 2940 O O . GLY A 1 373 ? 19.680 20.641 -37.600 1.00 68.94 373 GLY A O 1
ATOM 2941 N N . GLU A 1 374 ? 17.517 20.086 -37.870 1.00 66.12 374 GLU A N 1
ATOM 2942 C CA . GLU A 1 374 ? 17.041 20.688 -36.610 1.00 66.12 374 GLU A CA 1
ATOM 2943 C C . GLU A 1 374 ? 17.322 19.803 -35.385 1.00 66.12 374 GLU A C 1
ATOM 2945 O O . GLU A 1 374 ? 17.389 20.298 -34.260 1.00 66.12 374 GLU A O 1
ATOM 2950 N N . GLY A 1 375 ? 17.591 18.513 -35.610 1.00 70.75 375 GLY A N 1
ATOM 2951 C CA . GLY A 1 375 ? 17.834 17.547 -34.543 1.00 70.75 375 GLY A CA 1
ATOM 2952 C C . GLY A 1 375 ? 16.541 16.995 -33.949 1.00 70.75 375 GLY A C 1
ATOM 2953 O O . GLY A 1 375 ? 15.489 17.620 -33.986 1.00 70.75 375 GLY A O 1
ATOM 2954 N N . GLN A 1 376 ? 16.622 15.788 -33.402 1.00 73.06 376 GLN A N 1
ATOM 2955 C CA . GLN A 1 376 ? 15.513 15.138 -32.717 1.00 73.06 376 GLN A CA 1
ATOM 2956 C C . GLN A 1 376 ? 15.078 15.949 -31.478 1.00 73.06 376 GLN A C 1
ATOM 2958 O O . GLN A 1 376 ? 15.811 16.037 -30.496 1.00 73.06 376 GLN A O 1
ATOM 2963 N N . THR A 1 377 ? 13.880 16.529 -31.516 1.00 68.19 377 THR A N 1
ATOM 2964 C CA . THR A 1 377 ? 13.306 17.393 -30.463 1.00 68.19 377 THR A CA 1
ATOM 2965 C C . THR A 1 377 ? 12.665 16.616 -29.317 1.00 68.19 377 THR A C 1
ATOM 2967 O O . THR A 1 377 ? 12.689 17.056 -28.167 1.00 68.19 377 THR A O 1
ATOM 2970 N N . VAL A 1 378 ? 12.115 15.441 -29.615 1.00 69.75 378 VAL A N 1
ATOM 2971 C CA . VAL A 1 378 ? 11.555 14.494 -28.644 1.00 69.75 378 VAL A CA 1
ATOM 2972 C C . VAL A 1 378 ? 12.045 13.093 -28.960 1.00 69.75 378 VAL A C 1
ATOM 2974 O O . VAL A 1 378 ? 12.251 12.731 -30.126 1.00 69.75 378 VAL A O 1
ATOM 2977 N N . GLN A 1 379 ? 12.233 12.277 -27.930 1.00 65.69 379 GLN A N 1
ATOM 2978 C CA . GLN A 1 379 ? 12.649 10.904 -28.127 1.00 65.69 379 GLN A CA 1
ATOM 2979 C C . GLN A 1 379 ? 12.090 9.973 -27.065 1.00 65.69 379 GLN A C 1
ATOM 2981 O O . GLN A 1 379 ? 11.972 10.317 -25.895 1.00 65.69 379 GLN A O 1
ATOM 2986 N N . GLY A 1 380 ? 11.823 8.749 -27.494 1.00 61.59 380 GLY A N 1
ATOM 2987 C CA . GLY A 1 380 ? 11.255 7.725 -26.642 1.00 61.59 380 GLY A CA 1
ATOM 2988 C C . GLY A 1 380 ? 9.745 7.691 -26.683 1.00 61.59 380 GLY A C 1
ATOM 2989 O O . GLY A 1 380 ? 9.061 8.704 -26.821 1.00 61.59 380 GLY A O 1
ATOM 2990 N N . ASP A 1 381 ? 9.280 6.460 -26.619 1.00 63.47 381 ASP A N 1
ATOM 2991 C CA . ASP A 1 381 ? 7.961 6.094 -26.162 1.00 63.47 381 ASP A CA 1
ATOM 2992 C C . ASP A 1 381 ? 7.995 5.908 -24.653 1.00 63.47 381 ASP A C 1
ATOM 2994 O O . ASP A 1 381 ? 9.042 5.964 -23.998 1.00 63.47 381 ASP A O 1
ATOM 2998 N N . ASP A 1 382 ? 6.811 5.677 -24.143 1.00 73.38 382 ASP A N 1
ATOM 2999 C CA . ASP A 1 382 ? 6.444 5.655 -22.756 1.00 73.38 382 ASP A CA 1
ATOM 3000 C C . ASP A 1 382 ? 7.303 4.854 -21.788 1.00 73.38 382 ASP A C 1
ATOM 3002 O O . ASP A 1 382 ? 7.948 3.853 -22.082 1.00 73.38 382 ASP A O 1
ATOM 3006 N N . SER A 1 383 ? 7.266 5.336 -20.556 1.00 81.88 383 SER A N 1
ATOM 3007 C CA . SER A 1 383 ? 8.014 4.818 -19.426 1.00 81.88 383 SER A CA 1
ATOM 3008 C C . SER A 1 383 ? 7.095 3.958 -18.569 1.00 81.88 383 SER A C 1
ATOM 3010 O O . SER A 1 383 ? 6.393 4.491 -17.712 1.00 81.88 383 SER A O 1
ATOM 3012 N N . GLN A 1 384 ? 7.061 2.645 -18.795 1.00 87.31 384 GLN A N 1
ATOM 3013 C CA . GLN A 1 384 ? 6.189 1.749 -18.029 1.00 87.31 384 GLN A CA 1
ATOM 3014 C C . GLN A 1 384 ? 6.743 0.333 -17.884 1.00 87.31 384 GLN A C 1
ATOM 3016 O O . GLN A 1 384 ? 7.612 -0.112 -18.632 1.00 87.31 384 GLN A O 1
ATOM 3021 N N . MET A 1 385 ? 6.209 -0.400 -16.913 1.00 92.94 385 MET A N 1
ATOM 3022 C CA . MET A 1 385 ? 6.435 -1.830 -16.762 1.00 92.94 385 MET A CA 1
ATOM 3023 C C . MET A 1 385 ? 5.148 -2.536 -16.348 1.00 92.94 385 MET A C 1
ATOM 3025 O O . MET A 1 385 ? 4.404 -2.056 -15.493 1.00 92.94 385 MET A O 1
ATOM 3029 N N . ILE A 1 386 ? 4.880 -3.687 -16.960 1.00 94.12 386 ILE A N 1
ATOM 3030 C CA . ILE A 1 386 ? 3.652 -4.451 -16.724 1.00 94.12 386 ILE A CA 1
ATOM 3031 C C . ILE A 1 386 ? 4.022 -5.909 -16.490 1.00 94.12 386 ILE A C 1
ATOM 3033 O O . ILE A 1 386 ? 4.706 -6.523 -17.304 1.00 94.12 386 ILE A O 1
ATOM 3037 N N . LEU A 1 387 ? 3.544 -6.477 -15.387 1.00 97.00 387 LEU A N 1
ATOM 3038 C CA . LEU A 1 387 ? 3.646 -7.899 -15.092 1.00 97.00 387 LEU A CA 1
ATOM 3039 C C . LEU A 1 387 ? 2.297 -8.559 -15.362 1.00 97.00 387 LEU A C 1
ATOM 3041 O O . LEU A 1 387 ? 1.280 -8.148 -14.800 1.00 97.00 387 LEU A O 1
ATOM 3045 N N . LYS A 1 388 ? 2.296 -9.605 -16.186 1.00 95.62 388 LYS A N 1
ATOM 3046 C CA . LYS A 1 388 ? 1.111 -10.393 -16.528 1.00 95.62 388 LYS A CA 1
ATOM 3047 C C . LYS A 1 388 ? 1.348 -11.880 -16.299 1.00 95.62 388 LYS A C 1
ATOM 3049 O O . LYS A 1 388 ? 2.472 -12.377 -16.395 1.00 95.62 388 LYS A O 1
ATOM 3054 N N . LYS A 1 389 ? 0.278 -12.609 -16.007 1.00 94.25 389 LYS A N 1
ATOM 3055 C CA . LYS A 1 389 ? 0.310 -14.068 -15.868 1.00 94.25 389 LYS A CA 1
ATOM 3056 C C . LYS A 1 389 ? 0.296 -14.716 -17.255 1.00 94.25 389 LYS A C 1
ATOM 3058 O O . LYS A 1 389 ? -0.574 -14.407 -18.061 1.00 94.25 389 LYS A O 1
ATOM 3063 N N . LEU A 1 390 ? 1.229 -15.635 -17.526 1.00 92.38 390 LEU A N 1
ATOM 3064 C CA . LEU A 1 390 ? 1.326 -16.302 -18.836 1.00 92.38 390 LEU A CA 1
ATOM 3065 C C . LEU A 1 390 ? 0.321 -17.457 -18.984 1.00 92.38 390 LEU A C 1
ATOM 3067 O O . LEU A 1 390 ? -0.178 -17.727 -20.074 1.00 92.38 390 LEU A O 1
ATOM 3071 N N . GLY A 1 391 ? 0.021 -18.155 -17.885 1.00 84.12 391 GLY A N 1
ATOM 3072 C CA . GLY A 1 391 ? -0.868 -19.318 -17.895 1.00 84.12 391 GLY A CA 1
ATOM 3073 C C . GLY A 1 391 ? -0.235 -20.523 -18.597 1.00 84.12 391 GLY A C 1
ATOM 3074 O O . GLY A 1 391 ? 0.903 -20.883 -18.314 1.00 84.12 391 GLY A O 1
ATOM 3075 N N . THR A 1 392 ? -0.983 -21.179 -19.488 1.00 83.31 392 THR A N 1
ATOM 3076 C CA . THR A 1 392 ? -0.525 -22.373 -20.230 1.00 83.31 392 THR A CA 1
ATOM 3077 C C . THR A 1 392 ? -0.067 -22.065 -21.657 1.00 83.31 392 THR A C 1
ATOM 3079 O O . THR A 1 392 ? 0.166 -22.993 -22.432 1.00 83.31 392 THR A O 1
ATOM 3082 N N . SER A 1 393 ? 0.007 -20.788 -22.036 1.00 84.88 393 SER A N 1
ATOM 3083 C CA . SER A 1 393 ? 0.391 -20.367 -23.383 1.00 84.88 393 SER A CA 1
ATOM 3084 C C . SER A 1 393 ? 1.843 -20.741 -23.673 1.00 84.88 393 SER A C 1
ATOM 3086 O O . SER A 1 393 ? 2.752 -20.400 -22.918 1.00 84.88 393 SER A O 1
ATOM 3088 N N . SER A 1 394 ? 2.062 -21.460 -24.775 1.00 85.50 394 SER A N 1
ATOM 3089 C CA . SER A 1 394 ? 3.396 -21.904 -25.197 1.00 85.50 394 SER A CA 1
ATOM 3090 C C . SER A 1 394 ? 4.122 -20.910 -26.098 1.00 85.50 394 SER A C 1
ATOM 3092 O O . SER A 1 394 ? 5.328 -21.033 -26.249 1.00 85.50 394 SER A O 1
ATOM 3094 N N . THR A 1 395 ? 3.383 -19.983 -26.706 1.00 91.19 395 THR A N 1
ATOM 3095 C CA . THR A 1 395 ? 3.863 -18.935 -27.615 1.00 91.19 395 THR A CA 1
ATOM 3096 C C . THR A 1 395 ? 3.012 -17.693 -27.385 1.00 91.19 395 THR A C 1
ATOM 3098 O O . THR A 1 395 ? 1.809 -17.833 -27.144 1.00 91.19 395 THR A O 1
ATOM 3101 N N . VAL A 1 396 ? 3.604 -16.504 -27.450 1.00 92.31 396 VAL A N 1
ATOM 3102 C CA . VAL A 1 396 ? 2.886 -15.231 -27.259 1.00 92.31 396 VAL A CA 1
ATOM 3103 C C . VAL A 1 396 ? 3.420 -14.211 -28.249 1.00 92.31 396 VAL A C 1
ATOM 3105 O O . VAL A 1 396 ? 4.600 -13.873 -28.177 1.00 92.31 396 VAL A O 1
ATOM 3108 N N . ALA A 1 397 ? 2.555 -13.717 -29.136 1.00 90.25 397 ALA A N 1
ATOM 3109 C CA . ALA A 1 397 ? 2.853 -12.566 -29.979 1.00 90.25 397 ALA A CA 1
ATOM 3110 C C . ALA A 1 397 ? 2.666 -11.250 -29.198 1.00 90.25 397 ALA A C 1
ATOM 3112 O O . ALA A 1 397 ? 1.986 -11.239 -28.166 1.00 90.25 397 ALA A O 1
ATOM 3113 N N . PRO A 1 398 ? 3.228 -10.120 -29.661 1.00 83.88 398 PRO A N 1
ATOM 3114 C CA . PRO A 1 398 ? 3.071 -8.838 -28.979 1.00 83.88 398 PRO A CA 1
ATOM 3115 C C . PRO A 1 398 ? 1.622 -8.410 -28.712 1.00 83.88 398 PRO A C 1
ATOM 3117 O O . PRO A 1 398 ? 1.325 -7.926 -27.629 1.00 83.88 398 PRO A O 1
ATOM 3120 N N . GLU A 1 399 ? 0.705 -8.608 -29.655 1.00 82.38 399 GLU A N 1
ATOM 3121 C CA . GLU A 1 399 ? -0.726 -8.325 -29.485 1.00 82.38 399 GLU A CA 1
ATOM 3122 C C . GLU A 1 399 ? -1.423 -9.270 -28.494 1.00 82.38 399 GLU A C 1
ATOM 3124 O O . GLU A 1 399 ? -2.363 -8.866 -27.811 1.00 82.38 399 GLU A O 1
ATOM 3129 N N . ASP A 1 400 ? -0.939 -10.507 -28.355 1.00 87.94 400 ASP A N 1
ATOM 3130 C CA . ASP A 1 400 ? -1.494 -11.479 -27.410 1.00 87.94 400 ASP A CA 1
ATOM 3131 C C . ASP A 1 400 ? -1.096 -11.155 -25.962 1.00 87.94 400 ASP A C 1
ATOM 3133 O O . ASP A 1 400 ? -1.792 -11.548 -25.023 1.00 87.94 400 ASP A O 1
ATOM 3137 N N . PHE A 1 401 ? 0.001 -10.414 -25.753 1.00 89.69 401 PHE A N 1
ATOM 3138 C CA . PHE A 1 401 ? 0.363 -9.906 -24.428 1.00 89.69 401 PHE A CA 1
ATOM 3139 C C . PHE A 1 401 ? -0.738 -9.005 -23.859 1.00 89.69 401 PHE A C 1
ATOM 3141 O O . PHE A 1 401 ? -1.008 -9.038 -22.654 1.00 89.69 401 PHE A O 1
ATOM 3148 N N . ASP A 1 402 ? -1.401 -8.220 -24.709 1.00 85.88 402 ASP A N 1
ATOM 3149 C CA . ASP A 1 402 ? -2.318 -7.166 -24.280 1.00 85.88 402 ASP A CA 1
ATOM 3150 C C . ASP A 1 402 ? -3.565 -7.731 -23.568 1.00 85.88 402 ASP A C 1
ATOM 3152 O O . ASP A 1 402 ? -4.102 -7.093 -22.658 1.00 85.88 402 ASP A O 1
ATOM 3156 N N . VAL A 1 403 ? -3.940 -8.979 -23.869 1.00 87.50 403 VAL A N 1
ATOM 3157 C CA . VAL A 1 403 ? -5.093 -9.691 -23.283 1.00 87.50 403 VAL A CA 1
ATOM 3158 C C . VAL A 1 403 ? -4.742 -10.642 -22.127 1.00 87.50 403 VAL A C 1
ATOM 3160 O O . VAL A 1 403 ? -5.642 -11.233 -21.520 1.00 87.50 403 VAL A O 1
ATOM 3163 N N . LEU A 1 404 ? -3.456 -10.805 -21.785 1.00 91.31 404 LEU A N 1
ATOM 3164 C CA . LEU A 1 404 ? -3.052 -11.575 -20.601 1.00 91.31 404 LEU A CA 1
ATOM 3165 C C . LEU A 1 404 ? -3.530 -10.891 -19.309 1.00 91.31 404 LEU A C 1
ATOM 3167 O O . LEU A 1 404 ? -3.632 -9.668 -19.238 1.00 91.31 404 LEU A O 1
ATOM 3171 N N . GLU A 1 405 ? -3.794 -11.684 -18.269 1.00 92.44 405 GLU A N 1
ATOM 3172 C CA . GLU A 1 405 ? -4.289 -11.173 -16.984 1.00 92.44 405 GLU A CA 1
ATOM 3173 C C . GLU A 1 405 ? -3.204 -10.338 -16.271 1.00 92.44 405 GLU A C 1
ATOM 3175 O O . GLU A 1 405 ? -2.095 -10.830 -16.020 1.00 92.44 405 GLU A O 1
ATOM 3180 N N . GLN A 1 406 ? -3.523 -9.086 -15.920 1.00 93.44 406 GLN A N 1
ATOM 3181 C CA . GLN A 1 406 ? -2.627 -8.194 -15.174 1.00 93.44 406 GLN A CA 1
ATOM 3182 C C . GLN A 1 406 ? -2.337 -8.713 -13.758 1.00 93.44 406 GLN A C 1
ATOM 3184 O O . GLN A 1 406 ? -3.238 -9.033 -12.986 1.00 93.44 406 GLN A O 1
ATOM 3189 N N . VAL A 1 407 ? -1.058 -8.694 -13.383 1.00 94.94 407 VAL A N 1
ATOM 3190 C CA . VAL A 1 407 ? -0.601 -8.799 -11.989 1.00 94.94 407 VAL A CA 1
ATOM 3191 C C . VAL A 1 407 ? -0.328 -7.406 -11.423 1.00 94.94 407 VAL A C 1
ATOM 3193 O O . VAL A 1 407 ? -0.828 -7.071 -10.353 1.00 94.94 407 VAL A O 1
ATOM 3196 N N . ALA A 1 408 ? 0.438 -6.593 -12.155 1.00 95.12 408 ALA A N 1
ATOM 3197 C CA . ALA A 1 408 ? 0.762 -5.213 -11.803 1.00 95.12 408 ALA A CA 1
ATOM 3198 C C . ALA A 1 408 ? 1.042 -4.388 -13.067 1.00 95.12 408 ALA A C 1
ATOM 3200 O O . ALA A 1 408 ? 1.597 -4.909 -14.033 1.00 95.12 408 ALA A O 1
ATOM 3201 N N . ALA A 1 409 ? 0.687 -3.107 -13.043 1.00 93.69 409 ALA A N 1
ATOM 3202 C CA . ALA A 1 409 ? 0.988 -2.124 -14.073 1.00 93.69 409 ALA A CA 1
ATOM 3203 C C . ALA A 1 409 ? 1.546 -0.866 -13.400 1.00 93.69 409 ALA A C 1
ATOM 3205 O O . ALA A 1 409 ? 0.900 -0.269 -12.534 1.00 93.69 409 ALA A O 1
ATOM 3206 N N . VAL A 1 410 ? 2.762 -0.488 -13.786 1.00 93.56 410 VAL A N 1
ATOM 3207 C CA . VAL A 1 410 ? 3.470 0.672 -13.251 1.00 93.56 410 VAL A CA 1
ATOM 3208 C C . VAL A 1 410 ? 3.783 1.625 -14.393 1.00 93.56 410 VAL A C 1
ATOM 3210 O O . VAL A 1 410 ? 4.499 1.261 -15.323 1.00 93.56 410 VAL A O 1
ATOM 3213 N N . SER A 1 411 ? 3.262 2.844 -14.304 1.00 90.44 411 SER A N 1
ATOM 3214 C CA . SER A 1 411 ? 3.538 3.932 -15.230 1.00 90.44 411 SER A CA 1
ATOM 3215 C C . SER A 1 411 ? 4.429 4.969 -14.560 1.00 90.44 411 SER A C 1
ATOM 3217 O O . SER A 1 411 ? 4.079 5.573 -13.545 1.00 90.44 411 SER A O 1
ATOM 3219 N N . CYS A 1 412 ? 5.596 5.169 -15.155 1.00 86.81 412 CYS A N 1
ATOM 3220 C CA . CYS A 1 412 ? 6.615 6.126 -14.752 1.00 86.81 412 CYS A CA 1
ATOM 3221 C C . CYS A 1 412 ? 6.805 7.199 -15.834 1.00 86.81 412 CYS A C 1
ATOM 3223 O O . CYS A 1 412 ? 7.936 7.555 -16.169 1.00 86.81 412 CYS A O 1
ATOM 3225 N N . SER A 1 413 ? 5.700 7.669 -16.418 1.00 83.00 413 SER A N 1
ATOM 3226 C CA . SER A 1 413 ? 5.670 8.711 -17.447 1.00 83.00 413 SER A CA 1
ATOM 3227 C C . SER A 1 413 ? 4.809 9.890 -17.008 1.00 83.00 413 SER A C 1
ATOM 3229 O O . SER A 1 413 ? 3.774 9.724 -16.356 1.00 83.00 413 SER A O 1
ATOM 3231 N N . LEU A 1 414 ? 5.193 11.096 -17.438 1.00 81.62 414 LEU A N 1
ATOM 3232 C CA . LEU A 1 414 ? 4.368 12.297 -17.278 1.00 81.62 414 LEU A CA 1
ATOM 3233 C C . LEU A 1 414 ? 3.017 12.163 -17.993 1.00 81.62 414 LEU A C 1
ATOM 3235 O O . LEU A 1 414 ? 2.035 12.761 -17.552 1.00 81.62 414 LEU A O 1
ATOM 3239 N N . GLN A 1 415 ? 2.965 11.340 -19.043 1.00 81.31 415 GLN A N 1
ATOM 3240 C CA . GLN A 1 415 ? 1.809 11.134 -19.915 1.00 81.31 415 GLN A CA 1
ATOM 3241 C C . GLN A 1 415 ? 1.127 9.785 -19.678 1.00 81.31 415 GLN A C 1
ATOM 3243 O O . GLN A 1 415 ? 0.396 9.316 -20.546 1.00 81.31 415 GLN A O 1
ATOM 3248 N N . TYR A 1 416 ? 1.378 9.156 -18.524 1.00 82.25 416 TYR A N 1
ATOM 3249 C CA . TYR A 1 416 ? 0.734 7.915 -18.077 1.00 82.25 416 TYR A CA 1
ATOM 3250 C C . TYR A 1 416 ? 0.921 6.692 -18.974 1.00 82.25 416 TYR A C 1
ATOM 3252 O O . TYR A 1 416 ? 0.309 5.656 -18.723 1.00 82.25 416 TYR A O 1
ATOM 3260 N N . GLY A 1 417 ? 1.834 6.748 -19.936 1.00 73.88 417 GLY A N 1
ATOM 3261 C CA . GLY A 1 417 ? 2.113 5.619 -20.805 1.00 73.88 417 GLY A CA 1
ATOM 3262 C C . GLY A 1 417 ? 1.554 5.763 -22.219 1.00 73.88 417 GLY A C 1
ATOM 3263 O O . GLY A 1 417 ? 1.340 4.743 -22.862 1.00 73.88 417 GLY A O 1
ATOM 3264 N N . ALA A 1 418 ? 1.304 6.996 -22.681 1.00 68.56 418 ALA A N 1
ATOM 3265 C CA . ALA A 1 418 ? 0.741 7.288 -23.998 1.00 68.56 418 ALA A CA 1
ATOM 3266 C C . ALA A 1 418 ? 1.388 8.471 -24.771 1.00 68.56 418 ALA A C 1
ATOM 3268 O O . ALA A 1 418 ? 0.727 9.119 -25.585 1.00 68.56 418 ALA A O 1
ATOM 3269 N N . GLY A 1 419 ? 2.651 8.810 -24.507 1.00 69.00 419 GLY A N 1
ATOM 3270 C CA . GLY A 1 419 ? 3.297 10.054 -24.916 1.00 69.00 419 GLY A CA 1
ATOM 3271 C C . GLY A 1 419 ? 4.731 9.963 -25.443 1.00 69.00 419 GLY A C 1
ATOM 3272 O O . GLY A 1 419 ? 5.376 8.920 -25.445 1.00 69.00 419 GLY A O 1
ATOM 3273 N N . LYS A 1 420 ? 5.262 11.116 -25.878 1.00 74.88 420 LYS A N 1
ATOM 3274 C CA . LYS A 1 420 ? 6.683 11.285 -26.236 1.00 74.88 420 LYS A CA 1
ATOM 3275 C C . LYS A 1 420 ? 7.447 12.004 -25.128 1.00 74.88 420 LYS A C 1
ATOM 3277 O O . LYS A 1 420 ? 7.041 13.080 -24.680 1.00 74.88 420 LYS A O 1
ATOM 3282 N N . GLU A 1 421 ? 8.573 11.440 -24.714 1.00 74.62 421 GLU A N 1
ATOM 3283 C CA . GLU A 1 421 ? 9.450 12.057 -23.714 1.00 74.62 421 GLU A CA 1
ATOM 3284 C C . GLU A 1 421 ? 10.492 12.991 -24.377 1.00 74.62 421 GLU A C 1
ATOM 3286 O O . GLU A 1 421 ? 10.731 12.919 -25.589 1.00 74.62 421 GLU A O 1
ATOM 3291 N N . PRO A 1 422 ? 11.112 13.921 -23.628 1.00 73.88 422 PRO A N 1
ATOM 3292 C CA . PRO A 1 422 ? 12.220 14.728 -24.138 1.00 73.88 422 PRO A CA 1
ATOM 3293 C C . PRO A 1 422 ? 13.424 13.887 -24.587 1.00 73.88 422 PRO A C 1
ATOM 3295 O O . PRO A 1 422 ? 13.674 12.792 -24.074 1.00 73.88 422 PRO A O 1
ATOM 3298 N N . ALA A 1 423 ? 14.214 14.430 -25.517 1.00 72.88 423 ALA A N 1
ATOM 3299 C CA . ALA A 1 423 ? 15.409 13.764 -26.019 1.00 72.88 423 ALA A CA 1
ATOM 3300 C C . ALA A 1 423 ? 16.462 13.512 -24.910 1.00 72.88 423 ALA A C 1
ATOM 3302 O O . ALA A 1 423 ? 16.989 14.439 -24.299 1.00 72.88 423 ALA A O 1
ATOM 3303 N N . GLU A 1 424 ? 16.804 12.248 -24.651 1.00 73.31 424 GLU A N 1
ATOM 3304 C CA . GLU A 1 424 ? 17.915 11.841 -23.784 1.00 73.31 424 GLU A CA 1
ATOM 3305 C C . GLU A 1 424 ? 19.260 12.104 -24.473 1.00 73.31 424 GLU A C 1
ATOM 3307 O O . GLU A 1 424 ? 19.585 11.547 -25.527 1.00 73.31 424 GLU A O 1
ATOM 3312 N N . ALA A 1 425 ? 20.072 12.926 -23.823 1.00 74.00 425 ALA A N 1
ATOM 3313 C CA . ALA A 1 425 ? 21.448 13.176 -24.198 1.00 74.00 425 ALA A CA 1
ATOM 3314 C C . ALA A 1 425 ? 22.274 13.399 -22.936 1.00 74.00 425 ALA A C 1
ATOM 3316 O O . ALA A 1 425 ? 21.811 14.032 -21.988 1.00 74.00 425 ALA A O 1
ATOM 3317 N N . TRP A 1 426 ? 23.491 12.865 -22.935 1.00 77.69 426 TRP A N 1
ATOM 3318 C CA . TRP A 1 426 ? 24.434 13.043 -21.829 1.00 77.69 426 TRP A CA 1
ATOM 3319 C C . TRP A 1 426 ? 25.804 13.560 -22.290 1.00 77.69 426 TRP A C 1
ATOM 3321 O O . TRP A 1 426 ? 26.700 13.769 -21.471 1.00 77.69 426 TRP A O 1
ATOM 3331 N N . SER A 1 427 ? 26.001 13.779 -23.596 1.00 69.75 427 SER A N 1
ATOM 3332 C CA . SER A 1 427 ? 27.227 14.377 -24.125 1.00 69.75 427 SER A CA 1
ATOM 3333 C C . SER A 1 427 ? 27.028 15.068 -25.476 1.00 69.75 427 SER A C 1
ATOM 3335 O O . SER A 1 427 ? 26.476 14.487 -26.409 1.00 69.75 427 SER A O 1
ATOM 3337 N N . HIS A 1 428 ? 27.581 16.278 -25.602 1.00 68.88 428 HIS A N 1
ATOM 3338 C CA . HIS A 1 428 ? 27.792 16.983 -26.879 1.00 68.88 428 HIS A CA 1
ATOM 3339 C C . HIS A 1 428 ? 29.266 17.049 -27.284 1.00 68.88 428 HIS A C 1
ATOM 3341 O O . HIS A 1 428 ? 29.586 17.504 -28.382 1.00 68.88 428 HIS A O 1
ATOM 3347 N N . ASP A 1 429 ? 30.164 16.623 -26.392 1.00 75.50 429 ASP A N 1
ATOM 3348 C CA . ASP A 1 429 ? 31.597 16.519 -26.645 1.00 75.50 429 ASP A CA 1
ATOM 3349 C C . ASP A 1 429 ? 31.942 15.069 -26.992 1.00 75.50 429 ASP A C 1
ATOM 3351 O O . ASP A 1 429 ? 32.104 14.207 -26.126 1.00 75.50 429 ASP A O 1
ATOM 3355 N N . PHE A 1 430 ? 32.082 14.805 -28.289 1.00 82.56 430 PHE A N 1
ATOM 3356 C CA . PHE A 1 430 ? 32.345 13.469 -28.828 1.00 82.56 430 PHE A CA 1
ATOM 3357 C C . PHE A 1 430 ? 33.820 13.039 -28.697 1.00 82.56 430 PHE A C 1
ATOM 3359 O O . PHE A 1 430 ? 34.336 12.250 -29.492 1.00 82.56 430 PHE A O 1
ATOM 3366 N N . ALA A 1 431 ? 34.533 13.556 -27.694 1.00 83.81 431 ALA A N 1
ATOM 3367 C CA . ALA A 1 431 ? 35.858 13.082 -27.334 1.00 83.81 431 ALA A CA 1
ATOM 3368 C C . ALA A 1 431 ? 35.797 11.619 -26.842 1.00 83.81 431 ALA A C 1
ATOM 3370 O O . ALA A 1 431 ? 34.950 11.292 -26.008 1.00 83.81 431 ALA A O 1
ATOM 3371 N N . PRO A 1 432 ? 36.731 10.730 -27.247 1.00 80.69 432 PRO A N 1
ATOM 3372 C CA . PRO A 1 432 ? 36.721 9.315 -26.850 1.00 80.69 432 PRO A CA 1
ATOM 3373 C C . PRO A 1 432 ? 36.643 9.055 -25.340 1.00 80.69 432 PRO A C 1
ATOM 3375 O O . PRO A 1 432 ? 36.067 8.060 -24.925 1.00 80.69 432 PRO A O 1
ATOM 3378 N N . ALA A 1 433 ? 37.186 9.954 -24.510 1.00 82.69 433 ALA A N 1
ATOM 3379 C CA . ALA A 1 433 ? 37.116 9.849 -23.049 1.00 82.69 433 ALA A CA 1
ATOM 3380 C C . ALA A 1 433 ? 35.683 9.953 -22.495 1.00 82.69 433 ALA A C 1
ATOM 3382 O O . ALA A 1 433 ? 35.425 9.501 -21.384 1.00 82.69 433 ALA A O 1
ATOM 3383 N N . GLN A 1 434 ? 34.768 10.547 -23.261 1.00 84.44 434 GLN A N 1
ATOM 3384 C CA . GLN A 1 434 ? 33.350 10.627 -22.938 1.00 84.44 434 GLN A CA 1
ATOM 3385 C C . GLN A 1 434 ? 32.556 9.484 -23.584 1.00 84.44 434 GLN A C 1
ATOM 3387 O O . GLN A 1 434 ? 31.431 9.250 -23.176 1.00 84.44 434 GLN A O 1
ATOM 3392 N N . GLY A 1 435 ? 33.100 8.747 -24.554 1.00 89.31 435 GLY A N 1
ATOM 3393 C CA . GLY A 1 435 ? 32.352 7.721 -25.287 1.00 89.31 435 GLY A CA 1
ATOM 3394 C C . GLY A 1 435 ? 32.247 6.390 -24.554 1.00 89.31 435 GLY A C 1
ATOM 3395 O O . GLY A 1 435 ? 33.115 6.030 -23.758 1.00 89.31 435 GLY A O 1
ATOM 3396 N N . VAL A 1 436 ? 31.201 5.627 -24.858 1.00 93.19 436 VAL A N 1
ATOM 3397 C CA . VAL A 1 436 ? 31.082 4.221 -24.455 1.00 93.19 436 VAL A CA 1
ATOM 3398 C C . VAL A 1 436 ? 31.742 3.359 -25.522 1.00 93.19 436 VAL A C 1
ATOM 3400 O O . VAL A 1 436 ? 31.443 3.481 -26.708 1.00 93.19 436 VAL A O 1
ATOM 3403 N N . ARG A 1 437 ? 32.678 2.504 -25.114 1.00 93.75 437 ARG A N 1
ATOM 3404 C CA . ARG A 1 437 ? 33.464 1.676 -26.034 1.00 93.75 437 ARG A CA 1
ATOM 3405 C C . ARG A 1 437 ? 32.607 0.582 -26.680 1.00 93.75 437 ARG A C 1
ATOM 3407 O O . ARG A 1 437 ? 31.869 -0.108 -25.988 1.00 93.75 437 ARG A O 1
ATOM 3414 N N . MET A 1 438 ? 32.805 0.367 -27.979 1.00 93.69 438 MET A N 1
ATOM 3415 C CA . MET A 1 438 ? 32.186 -0.713 -28.754 1.00 93.69 438 MET A CA 1
ATOM 3416 C C . MET A 1 438 ? 33.178 -1.856 -29.005 1.00 93.69 438 MET A C 1
ATOM 3418 O O . MET A 1 438 ? 34.354 -1.628 -29.313 1.00 93.69 438 MET A O 1
ATOM 3422 N N . GLU A 1 439 ? 32.708 -3.097 -28.874 1.00 94.44 439 GLU A N 1
ATOM 3423 C CA . GLU A 1 439 ? 33.502 -4.309 -29.114 1.00 94.44 439 GLU A CA 1
ATOM 3424 C C . GLU A 1 439 ? 33.340 -4.828 -30.543 1.00 94.44 439 GLU A C 1
ATOM 3426 O O . GLU A 1 439 ? 32.248 -4.791 -31.103 1.00 94.44 439 GLU A O 1
ATOM 3431 N N . PHE A 1 440 ? 34.418 -5.373 -31.112 1.00 93.62 440 PHE A N 1
ATOM 3432 C CA . PHE A 1 440 ? 34.333 -6.195 -32.317 1.00 93.62 440 PHE A CA 1
ATOM 3433 C C . PHE A 1 440 ? 34.030 -7.634 -31.919 1.00 93.62 440 PHE A C 1
ATOM 3435 O O . PHE A 1 440 ? 34.899 -8.299 -31.355 1.00 93.62 440 PHE A O 1
ATOM 3442 N N . LEU A 1 441 ? 32.824 -8.104 -32.228 1.00 93.88 441 LEU A N 1
ATOM 3443 C CA . LEU A 1 441 ? 32.344 -9.433 -31.864 1.00 93.88 441 LEU A CA 1
ATOM 3444 C C . LEU A 1 441 ? 32.026 -10.279 -33.097 1.00 93.88 441 LEU A C 1
ATOM 3446 O O . LEU A 1 441 ? 31.831 -9.776 -34.208 1.00 93.88 441 LEU A O 1
ATOM 3450 N N . ASP A 1 442 ? 31.955 -11.591 -32.884 1.00 90.56 442 ASP A N 1
ATOM 3451 C CA . ASP A 1 442 ? 31.532 -12.522 -33.919 1.00 90.56 442 ASP A CA 1
ATOM 3452 C C . ASP A 1 442 ? 30.073 -12.270 -34.323 1.00 90.56 442 ASP A C 1
ATOM 3454 O O . ASP A 1 442 ? 29.194 -11.962 -33.511 1.00 90.56 442 ASP A O 1
ATOM 3458 N N . ARG A 1 443 ? 29.787 -12.432 -35.619 1.00 86.31 443 ARG A N 1
ATOM 3459 C CA . ARG A 1 443 ? 28.416 -12.315 -36.134 1.00 86.31 443 ARG A CA 1
ATOM 3460 C C . ARG A 1 443 ? 27.509 -13.412 -35.565 1.00 86.31 443 ARG A C 1
ATOM 3462 O O . ARG A 1 443 ? 26.328 -13.164 -35.374 1.00 86.31 443 ARG A O 1
ATOM 3469 N N . VAL A 1 444 ? 28.023 -14.613 -35.324 1.00 87.50 444 VAL A N 1
ATOM 3470 C CA . VAL A 1 444 ? 27.239 -15.744 -34.807 1.00 87.50 444 VAL A CA 1
ATOM 3471 C C . VAL A 1 444 ? 27.654 -15.991 -33.362 1.00 87.50 444 VAL A C 1
ATOM 3473 O O . VAL A 1 444 ? 28.841 -16.167 -33.115 1.00 87.50 444 VAL A O 1
ATOM 3476 N N . ASN A 1 445 ? 26.688 -16.030 -32.439 1.00 89.12 445 ASN A N 1
ATOM 3477 C CA . ASN A 1 445 ? 26.908 -16.215 -30.997 1.00 89.12 445 ASN A CA 1
ATOM 3478 C C . ASN A 1 445 ? 27.892 -15.192 -30.384 1.00 89.12 445 ASN A C 1
ATOM 3480 O O . ASN A 1 445 ? 28.927 -15.591 -29.845 1.00 89.12 445 ASN A O 1
ATOM 3484 N N . PRO A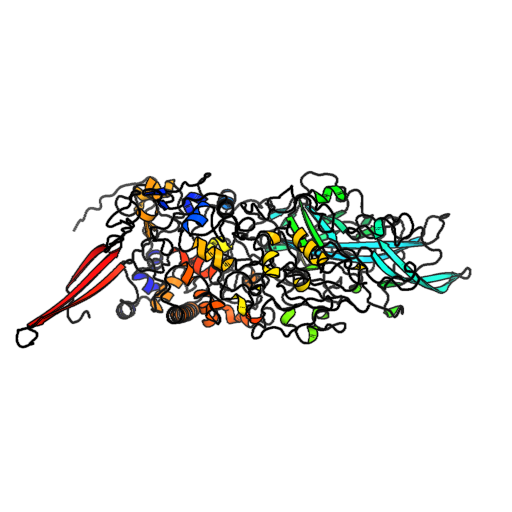 1 446 ? 27.610 -13.879 -30.477 1.00 92.69 446 PRO A N 1
ATOM 3485 C CA . PRO A 1 446 ? 28.446 -12.861 -29.851 1.00 92.69 446 PRO A CA 1
ATOM 3486 C C . PRO A 1 446 ? 28.533 -13.049 -28.335 1.00 92.69 446 PRO A C 1
ATOM 3488 O O . PRO A 1 446 ? 27.548 -13.384 -27.681 1.00 92.69 446 PRO A O 1
ATOM 3491 N N . VAL A 1 447 ? 29.706 -12.751 -27.777 1.00 94.25 447 VAL A N 1
ATOM 3492 C CA . VAL A 1 447 ? 29.947 -12.744 -26.331 1.00 94.25 447 VAL A CA 1
ATOM 3493 C C . VAL A 1 447 ? 30.507 -11.383 -25.946 1.00 94.25 447 VAL A C 1
ATOM 3495 O O . VAL A 1 447 ? 31.622 -11.042 -26.334 1.00 94.25 447 VAL A O 1
ATOM 3498 N N . ILE A 1 448 ? 29.723 -10.605 -25.202 1.00 95.12 448 ILE A N 1
ATOM 3499 C CA . ILE A 1 448 ? 30.153 -9.319 -24.645 1.00 95.12 448 ILE A CA 1
ATOM 3500 C C . ILE A 1 448 ? 31.184 -9.578 -23.547 1.00 95.12 448 ILE A C 1
ATOM 3502 O O . ILE A 1 448 ? 31.003 -10.481 -22.729 1.00 95.12 448 ILE A O 1
ATOM 3506 N N . THR A 1 449 ? 32.262 -8.793 -23.520 1.00 94.12 449 THR A N 1
ATOM 3507 C CA . THR A 1 449 ? 33.309 -8.934 -22.498 1.00 94.12 449 THR A CA 1
ATOM 3508 C C . THR A 1 449 ? 33.384 -7.734 -21.566 1.00 94.12 449 THR A C 1
ATOM 3510 O O . THR A 1 449 ? 33.775 -7.900 -20.406 1.00 94.12 449 THR A O 1
ATOM 3513 N N . PHE A 1 450 ? 32.954 -6.552 -22.014 1.00 92.31 450 PHE A N 1
ATOM 3514 C CA . PHE A 1 450 ? 32.871 -5.367 -21.167 1.00 92.31 450 PHE A CA 1
ATOM 3515 C C . PHE A 1 450 ? 31.515 -5.267 -20.458 1.00 92.31 450 PHE A C 1
ATOM 3517 O O . PHE A 1 450 ? 30.479 -5.449 -21.098 1.00 92.31 450 PHE A O 1
ATOM 3524 N N . PRO A 1 451 ? 31.490 -4.949 -19.151 1.00 93.19 451 PRO A N 1
ATOM 3525 C CA . PRO A 1 451 ? 30.236 -4.616 -18.487 1.00 93.19 451 PRO A CA 1
ATOM 3526 C C . PRO A 1 451 ? 29.606 -3.383 -19.160 1.00 93.19 451 PRO A C 1
ATOM 3528 O O . PRO A 1 451 ? 30.343 -2.494 -19.606 1.00 93.19 451 PRO A O 1
ATOM 3531 N N . PRO A 1 452 ? 28.268 -3.309 -19.249 1.00 94.69 452 PRO A N 1
ATOM 3532 C CA . PRO A 1 452 ? 27.607 -2.147 -19.818 1.00 94.69 452 PRO A CA 1
ATOM 3533 C C . PRO A 1 452 ? 27.876 -0.890 -18.982 1.00 94.69 452 PRO A C 1
ATOM 3535 O O . PRO A 1 452 ? 28.026 -0.936 -17.760 1.00 94.69 452 PRO A O 1
ATOM 3538 N N . ASP A 1 453 ? 27.930 0.252 -19.661 1.00 93.44 453 ASP A N 1
ATOM 3539 C CA . ASP A 1 453 ? 28.198 1.539 -19.027 1.00 93.44 453 ASP A CA 1
ATOM 3540 C C . ASP A 1 453 ? 26.964 2.032 -18.258 1.00 93.44 453 ASP A C 1
ATOM 3542 O O . ASP A 1 453 ? 25.844 1.987 -18.772 1.00 93.44 453 ASP A O 1
ATOM 3546 N N . ARG A 1 454 ? 27.164 2.553 -17.044 1.00 90.44 454 ARG A N 1
ATOM 3547 C CA . ARG A 1 454 ? 26.106 3.112 -16.181 1.00 90.44 454 ARG A CA 1
ATOM 3548 C C . ARG A 1 454 ? 25.192 4.122 -16.888 1.00 90.44 454 ARG A C 1
ATOM 3550 O O . ARG A 1 454 ? 23.998 4.149 -16.623 1.00 90.44 454 ARG A O 1
ATOM 3557 N N . ARG A 1 455 ? 25.728 4.897 -17.841 1.00 87.81 455 ARG A N 1
ATOM 3558 C CA . ARG A 1 455 ? 24.994 5.908 -18.633 1.00 87.81 455 ARG A CA 1
ATOM 3559 C C . ARG A 1 455 ? 23.980 5.315 -19.605 1.00 87.81 455 ARG A C 1
ATOM 3561 O O . ARG A 1 455 ? 23.260 6.050 -20.265 1.00 87.81 455 ARG A O 1
ATOM 3568 N N . THR A 1 456 ? 23.971 3.995 -19.745 1.00 89.00 456 THR A N 1
ATOM 3569 C CA . THR A 1 456 ? 23.086 3.273 -20.660 1.00 89.00 456 THR A CA 1
ATOM 3570 C C . THR A 1 456 ? 21.957 2.539 -19.952 1.00 89.00 456 THR A C 1
ATOM 3572 O O . THR A 1 456 ? 21.133 1.912 -20.619 1.00 89.00 456 THR A O 1
ATOM 3575 N N . ARG A 1 457 ? 21.931 2.596 -18.615 1.00 89.50 457 ARG A N 1
ATOM 3576 C CA . ARG A 1 457 ? 20.853 2.044 -17.802 1.00 89.50 457 ARG A CA 1
ATOM 3577 C C . ARG A 1 457 ? 19.571 2.825 -18.044 1.00 89.50 457 ARG A C 1
ATOM 3579 O O . ARG A 1 457 ? 19.573 4.051 -18.018 1.00 89.50 457 ARG A O 1
ATOM 3586 N N . GLN A 1 458 ? 18.478 2.104 -18.225 1.00 86.50 458 GLN A N 1
ATOM 3587 C CA . GLN A 1 458 ? 17.136 2.653 -18.335 1.00 86.50 458 GLN A CA 1
ATOM 3588 C C . GLN A 1 458 ? 16.141 1.796 -17.568 1.00 86.50 458 GLN A C 1
ATOM 3590 O O . GLN A 1 458 ? 16.412 0.632 -17.281 1.00 86.50 458 GLN A O 1
ATOM 3595 N N . GLY A 1 459 ? 14.981 2.370 -17.275 1.00 88.31 459 GLY A N 1
ATOM 3596 C CA . GLY A 1 459 ? 13.910 1.727 -16.529 1.00 88.31 459 GLY A CA 1
ATOM 3597 C C . GLY A 1 459 ? 13.672 2.387 -15.180 1.00 88.31 459 GLY A C 1
ATOM 3598 O O . GLY A 1 459 ? 14.112 3.513 -14.937 1.00 88.31 459 GLY A O 1
ATOM 3599 N N . TYR A 1 460 ? 12.940 1.678 -14.327 1.00 90.75 460 TYR A N 1
ATOM 3600 C CA . TYR A 1 460 ? 12.317 2.255 -13.141 1.00 90.75 460 TYR A CA 1
ATOM 3601 C C . TYR A 1 460 ? 12.340 1.266 -11.992 1.00 90.75 460 TYR A C 1
ATOM 3603 O O . TYR A 1 460 ? 12.206 0.056 -12.193 1.00 90.75 460 TYR A O 1
ATOM 3611 N N . ARG A 1 461 ? 12.462 1.801 -10.782 1.00 93.94 461 ARG A N 1
ATOM 3612 C CA . ARG A 1 461 ? 12.481 1.033 -9.539 1.00 93.94 461 ARG A CA 1
ATOM 3613 C C . ARG A 1 461 ? 11.656 1.720 -8.465 1.00 93.94 461 ARG A C 1
ATOM 3615 O O . ARG A 1 461 ? 11.427 2.928 -8.528 1.00 93.94 461 ARG A O 1
ATOM 3622 N N . MET A 1 462 ? 11.248 0.954 -7.461 1.00 95.38 462 MET A N 1
ATOM 3623 C CA . MET A 1 462 ? 10.785 1.522 -6.202 1.00 95.38 462 MET A CA 1
ATOM 3624 C C . MET A 1 462 ? 11.875 2.415 -5.593 1.00 95.38 462 MET A C 1
ATOM 3626 O O . MET A 1 462 ? 13.079 2.140 -5.686 1.00 95.38 462 MET A O 1
ATOM 3630 N N . ARG A 1 463 ? 11.437 3.510 -4.976 1.00 92.44 463 ARG A N 1
ATOM 3631 C CA . ARG A 1 463 ? 12.317 4.485 -4.330 1.00 92.44 463 ARG A CA 1
ATOM 3632 C C . ARG A 1 463 ? 13.059 3.860 -3.151 1.00 92.44 463 ARG A C 1
ATOM 3634 O O . ARG A 1 463 ? 12.508 3.053 -2.401 1.00 92.44 463 ARG A O 1
ATOM 3641 N N . TRP A 1 464 ? 14.319 4.240 -2.999 1.00 92.88 464 TRP A N 1
ATOM 3642 C CA . TRP A 1 464 ? 15.185 3.752 -1.935 1.00 92.88 464 TRP A CA 1
ATOM 3643 C C . TRP A 1 464 ? 15.034 4.614 -0.681 1.00 92.88 464 TRP A C 1
ATOM 3645 O O . TRP A 1 464 ? 14.759 5.808 -0.769 1.00 92.88 464 TRP A O 1
ATOM 3655 N N . PHE A 1 465 ? 15.260 4.037 0.504 1.00 91.81 465 PHE A N 1
ATOM 3656 C CA . PHE A 1 465 ? 15.286 4.824 1.749 1.00 91.81 465 PHE A CA 1
ATOM 3657 C C . PHE A 1 465 ? 16.387 5.885 1.734 1.00 91.81 465 PHE A C 1
ATOM 3659 O O . PHE A 1 465 ? 16.200 7.007 2.214 1.00 91.81 465 PHE A O 1
ATOM 3666 N N . ARG A 1 466 ? 17.528 5.507 1.151 1.00 89.56 466 ARG A N 1
ATOM 3667 C CA . ARG A 1 466 ? 18.632 6.392 0.811 1.00 89.56 466 ARG A CA 1
ATOM 3668 C C . ARG A 1 466 ? 18.757 6.432 -0.703 1.00 89.56 466 ARG A C 1
ATOM 3670 O O . ARG A 1 466 ? 19.247 5.485 -1.312 1.00 89.56 466 ARG A O 1
ATOM 3677 N N . GLU A 1 467 ? 18.291 7.523 -1.287 1.00 88.06 467 GLU A N 1
ATOM 3678 C CA . GLU A 1 467 ? 18.500 7.802 -2.704 1.00 88.06 467 GLU A CA 1
ATOM 3679 C C . GLU A 1 467 ? 19.972 8.118 -2.984 1.00 88.06 467 GLU A C 1
ATOM 3681 O O . GLU A 1 467 ? 20.697 8.597 -2.108 1.00 88.06 467 GLU A O 1
ATOM 3686 N N . HIS A 1 468 ? 20.424 7.789 -4.192 1.00 85.88 468 HIS A N 1
ATOM 3687 C CA . HIS A 1 468 ? 21.819 7.944 -4.595 1.00 85.88 468 HIS A CA 1
ATOM 3688 C C . HIS A 1 468 ? 22.124 9.369 -5.079 1.00 85.88 468 HIS A C 1
ATOM 3690 O O . HIS A 1 468 ? 21.233 10.146 -5.435 1.00 85.88 468 HIS A O 1
ATOM 3696 N N . ASP A 1 469 ? 23.410 9.721 -5.084 1.00 78.94 469 ASP A N 1
ATOM 3697 C CA . ASP A 1 469 ? 23.874 11.100 -5.250 1.00 78.94 469 ASP A CA 1
ATOM 3698 C C . ASP A 1 469 ? 23.426 11.745 -6.564 1.00 78.94 469 ASP A C 1
ATOM 3700 O O . ASP A 1 469 ? 23.232 12.966 -6.589 1.00 78.94 469 ASP A O 1
ATOM 3704 N N . SER A 1 470 ? 23.233 10.987 -7.652 1.00 74.19 470 SER A N 1
ATOM 3705 C CA . SER A 1 470 ? 22.753 11.597 -8.897 1.00 74.19 470 SER A CA 1
ATOM 3706 C C . SER A 1 470 ? 21.341 12.156 -8.801 1.00 74.19 470 SER A C 1
ATOM 3708 O O . SER A 1 470 ? 21.060 13.176 -9.430 1.00 74.19 470 SER A O 1
ATOM 3710 N N . HIS A 1 471 ? 20.487 11.575 -7.960 1.00 76.81 471 HIS A N 1
ATOM 3711 C CA . HIS A 1 471 ? 19.154 12.105 -7.682 1.00 76.81 471 HIS A CA 1
ATOM 3712 C C . HIS A 1 471 ? 19.156 13.321 -6.770 1.00 76.81 471 HIS A C 1
ATOM 3714 O O . HIS A 1 471 ? 18.195 14.088 -6.776 1.00 76.81 471 HIS A O 1
ATOM 3720 N N . LEU A 1 472 ? 20.235 13.518 -6.019 1.00 75.38 472 LEU A N 1
ATOM 3721 C CA . LEU A 1 472 ? 20.333 14.579 -5.026 1.00 75.38 472 LEU A CA 1
ATOM 3722 C C . LEU A 1 472 ? 21.198 15.753 -5.485 1.00 75.38 472 LEU A C 1
ATOM 3724 O O . LEU A 1 472 ? 20.999 16.857 -5.003 1.00 75.38 472 LEU A O 1
ATOM 3728 N N . SER A 1 473 ? 22.181 15.549 -6.369 1.00 63.75 473 SER A N 1
ATOM 3729 C CA . SER A 1 473 ? 23.273 16.527 -6.518 1.00 63.75 473 SER A CA 1
ATOM 3730 C C . SER A 1 473 ? 23.841 16.744 -7.926 1.00 63.75 473 SER A C 1
ATOM 3732 O O . SER A 1 473 ? 24.533 17.738 -8.160 1.00 63.75 473 SER A O 1
ATOM 3734 N N . ILE A 1 474 ? 23.585 15.849 -8.881 1.00 55.72 474 ILE A N 1
ATOM 3735 C CA . ILE A 1 474 ? 24.309 15.821 -10.164 1.00 55.72 474 ILE A CA 1
ATOM 3736 C C . ILE A 1 474 ? 23.537 16.568 -11.274 1.00 55.72 474 ILE A C 1
ATOM 3738 O O . ILE A 1 474 ? 22.314 16.647 -11.257 1.00 55.72 474 ILE A O 1
ATOM 3742 N N . LEU A 1 475 ? 24.271 17.138 -12.245 1.00 56.22 475 LEU A N 1
ATOM 3743 C CA . LEU A 1 475 ? 23.769 17.746 -13.501 1.00 56.22 475 LEU A CA 1
ATOM 3744 C C . LEU A 1 475 ? 22.844 18.972 -13.357 1.00 56.22 475 LEU A C 1
ATOM 3746 O O . LEU A 1 475 ? 22.031 19.247 -14.233 1.00 56.22 475 LEU A O 1
ATOM 3750 N N . GLY A 1 476 ? 23.007 19.760 -12.290 1.00 55.16 476 GLY A N 1
ATOM 3751 C CA . GLY A 1 476 ? 22.197 20.969 -12.092 1.00 55.16 476 GLY A CA 1
ATOM 3752 C C . GLY A 1 476 ? 20.764 20.662 -11.659 1.00 55.16 476 GLY A C 1
ATOM 3753 O O . GLY A 1 476 ? 19.874 21.476 -11.889 1.00 55.16 476 GLY A O 1
ATOM 3754 N N . ASN A 1 477 ? 20.555 19.494 -11.042 1.00 64.06 477 ASN A N 1
ATOM 3755 C CA . ASN A 1 477 ? 19.284 19.096 -10.462 1.00 64.06 477 ASN A CA 1
ATOM 3756 C C . ASN A 1 477 ? 18.741 20.207 -9.536 1.00 64.06 477 ASN A C 1
ATOM 3758 O O . ASN A 1 477 ? 19.390 20.543 -8.544 1.00 64.06 477 ASN A O 1
ATOM 3762 N N . PRO A 1 478 ? 17.567 20.792 -9.821 1.00 61.75 478 PRO A N 1
ATOM 3763 C CA . PRO A 1 478 ? 17.023 21.870 -8.998 1.00 61.75 478 PRO A CA 1
ATOM 3764 C C . PRO A 1 478 ? 16.701 21.417 -7.562 1.00 61.75 478 PRO A C 1
ATOM 3766 O O . PRO A 1 478 ? 16.630 22.251 -6.661 1.00 61.75 478 PRO A O 1
ATOM 3769 N N . LEU A 1 479 ? 16.581 20.105 -7.327 1.00 71.00 479 LEU A N 1
ATOM 3770 C CA . LEU A 1 479 ? 16.268 19.506 -6.030 1.00 71.00 479 LEU A CA 1
ATOM 3771 C C . LEU A 1 479 ? 17.457 19.400 -5.071 1.00 71.00 479 LEU A C 1
ATOM 3773 O O . LEU A 1 479 ? 17.247 19.039 -3.919 1.00 71.00 479 LEU A O 1
ATOM 3777 N N . VAL A 1 480 ? 18.684 19.773 -5.472 1.00 71.81 480 VAL A N 1
ATOM 3778 C CA . VAL A 1 480 ? 19.838 19.807 -4.539 1.00 71.81 480 VAL A CA 1
ATOM 3779 C C . VAL A 1 480 ? 19.538 20.646 -3.294 1.00 71.81 480 VAL A C 1
ATOM 3781 O O . VAL A 1 480 ? 20.043 20.372 -2.209 1.00 71.81 480 VAL A O 1
ATOM 3784 N N . GLN A 1 481 ? 18.733 21.696 -3.458 1.00 75.38 481 GLN A N 1
ATOM 3785 C CA . GLN A 1 481 ? 18.381 22.619 -2.381 1.00 75.38 481 GLN A CA 1
ATOM 3786 C C . GLN A 1 481 ? 17.130 22.192 -1.602 1.00 75.38 481 GLN A C 1
ATOM 3788 O O . GLN A 1 481 ? 16.815 22.847 -0.614 1.00 75.38 481 GLN A O 1
ATOM 3793 N N . GLN A 1 482 ? 16.431 21.145 -2.052 1.00 79.56 482 GLN A N 1
ATOM 3794 C CA . GLN A 1 482 ? 15.216 20.610 -1.433 1.00 79.56 482 GLN A CA 1
ATOM 3795 C C . GLN A 1 482 ? 15.221 19.063 -1.461 1.00 79.56 482 GLN A C 1
ATOM 3797 O O . GLN A 1 482 ? 14.402 18.445 -2.153 1.00 79.56 482 GLN A O 1
ATOM 3802 N N . PRO A 1 483 ? 16.176 18.401 -0.778 1.00 81.56 483 PRO A N 1
ATOM 3803 C CA . PRO A 1 483 ? 16.261 16.938 -0.746 1.00 81.56 483 PRO A CA 1
ATOM 3804 C C . PRO A 1 483 ? 15.019 16.265 -0.133 1.00 81.56 483 PRO A C 1
ATOM 3806 O O . PRO A 1 483 ? 14.792 15.082 -0.378 1.00 81.56 483 PRO A O 1
ATOM 3809 N N . GLU A 1 484 ? 14.180 17.001 0.599 1.00 86.94 484 GLU A N 1
ATOM 3810 C CA . GLU A 1 484 ? 12.948 16.538 1.248 1.00 86.94 484 GLU A CA 1
ATOM 3811 C C . GLU A 1 484 ? 11.919 15.978 0.245 1.00 86.94 484 GLU A C 1
ATOM 3813 O O . GLU A 1 484 ? 11.118 15.110 0.600 1.00 86.94 484 GLU A O 1
ATOM 3818 N N . PHE A 1 485 ? 11.986 16.389 -1.032 1.00 85.56 485 PHE A N 1
ATOM 3819 C CA . PHE A 1 485 ? 11.226 15.780 -2.137 1.00 85.56 485 PHE A CA 1
ATOM 3820 C C . PHE A 1 485 ? 11.473 14.268 -2.259 1.00 85.56 485 PHE A C 1
ATOM 3822 O O . PHE A 1 485 ? 10.575 13.498 -2.626 1.00 85.56 485 PHE A O 1
ATOM 3829 N N . TRP A 1 486 ? 12.689 13.825 -1.930 1.00 84.75 486 TRP A N 1
ATOM 3830 C CA . TRP A 1 486 ? 13.085 12.423 -1.990 1.00 84.75 486 TRP A CA 1
ATOM 3831 C C . TRP A 1 486 ? 12.625 11.608 -0.786 1.00 84.75 486 TRP A C 1
ATOM 3833 O O . TRP A 1 486 ? 12.666 10.376 -0.837 1.00 84.75 486 TRP A O 1
ATOM 3843 N N . GLU A 1 487 ? 12.106 12.253 0.251 1.00 88.12 487 GLU A N 1
ATOM 3844 C CA . GLU A 1 487 ? 11.798 11.593 1.507 1.00 88.12 487 GLU A CA 1
ATOM 3845 C C . GLU A 1 487 ? 10.337 11.166 1.612 1.00 88.12 487 GLU A C 1
ATOM 3847 O O . GLU A 1 487 ? 9.418 11.982 1.670 1.00 88.12 487 GLU A O 1
ATOM 3852 N N . GLU A 1 488 ? 10.120 9.853 1.668 1.00 90.44 488 GLU A N 1
ATOM 3853 C CA . GLU A 1 488 ? 8.801 9.232 1.774 1.00 90.44 488 GLU A CA 1
ATOM 3854 C C . GLU A 1 488 ? 8.843 8.008 2.687 1.00 90.44 488 GLU A C 1
ATOM 3856 O O . GLU A 1 488 ? 9.879 7.358 2.830 1.00 90.44 488 GLU A O 1
ATOM 3861 N N . SER A 1 489 ? 7.689 7.646 3.252 1.00 93.81 489 SER A N 1
ATOM 3862 C CA . SER A 1 489 ? 7.483 6.332 3.867 1.00 93.81 489 SER A CA 1
ATOM 3863 C C . SER A 1 489 ? 6.759 5.411 2.876 1.00 93.81 489 SER A C 1
ATOM 3865 O O . SER A 1 489 ? 5.555 5.593 2.668 1.00 93.81 489 SER A O 1
ATOM 3867 N N . PRO A 1 490 ? 7.433 4.397 2.293 1.00 93.81 490 PRO A N 1
ATOM 3868 C CA . PRO A 1 490 ? 6.845 3.462 1.326 1.00 93.81 490 PRO A CA 1
ATOM 3869 C C . PRO A 1 490 ? 5.613 2.703 1.821 1.00 93.81 490 PRO A C 1
ATOM 3871 O O . PRO A 1 490 ? 4.861 2.163 1.021 1.00 93.81 490 PRO A O 1
ATOM 3874 N N . ILE A 1 491 ? 5.429 2.614 3.137 1.00 94.75 491 ILE A N 1
ATOM 3875 C CA . ILE A 1 491 ? 4.382 1.798 3.756 1.00 94.75 491 ILE A CA 1
ATOM 3876 C C . ILE A 1 491 ? 3.320 2.689 4.403 1.00 94.75 491 ILE A C 1
ATOM 3878 O O . ILE A 1 491 ? 2.128 2.387 4.316 1.00 94.75 491 ILE A O 1
ATOM 3882 N N . GLY A 1 492 ? 3.736 3.795 5.032 1.00 93.00 492 GLY A N 1
ATOM 3883 C CA . GLY A 1 492 ? 2.824 4.733 5.684 1.00 93.00 492 GLY A CA 1
ATOM 3884 C C . GLY A 1 492 ? 2.050 5.620 4.715 1.00 93.00 492 GLY A C 1
ATOM 3885 O O . GLY A 1 492 ? 0.887 5.908 4.979 1.00 93.00 492 GLY A O 1
ATOM 3886 N N . SER A 1 493 ? 2.661 5.998 3.588 1.00 92.44 493 SER A N 1
ATOM 3887 C CA . SER A 1 493 ? 2.059 6.908 2.596 1.00 92.44 493 SER A CA 1
ATOM 3888 C C . SER A 1 493 ? 1.671 6.226 1.279 1.00 92.44 493 SER A C 1
ATOM 3890 O O . SER A 1 493 ? 1.070 6.871 0.417 1.00 92.44 493 SER A O 1
ATOM 3892 N N . TRP A 1 494 ? 2.048 4.954 1.099 1.00 95.75 494 TRP A N 1
ATOM 3893 C CA . TRP A 1 494 ? 1.892 4.225 -0.161 1.00 95.75 494 TRP A CA 1
ATOM 3894 C C . TRP A 1 494 ? 1.512 2.754 0.061 1.00 95.75 494 TRP A C 1
ATOM 3896 O O . TRP A 1 494 ? 1.769 2.159 1.114 1.00 95.75 494 TRP A O 1
ATOM 3906 N N . ASN A 1 495 ? 0.909 2.155 -0.962 1.00 96.06 495 ASN A N 1
ATOM 3907 C CA . ASN A 1 495 ? 0.500 0.762 -1.042 1.00 96.06 495 ASN A CA 1
ATOM 3908 C C . ASN A 1 495 ? 1.473 0.024 -1.952 1.00 96.06 495 ASN A C 1
ATOM 3910 O O . ASN A 1 495 ? 1.330 0.023 -3.176 1.00 96.06 495 ASN A O 1
ATOM 3914 N N . VAL A 1 496 ? 2.436 -0.664 -1.341 1.00 96.38 496 VAL A N 1
ATOM 3915 C CA . VAL A 1 496 ? 3.456 -1.429 -2.073 1.00 96.38 496 VAL A CA 1
ATOM 3916 C C . VAL A 1 496 ? 2.868 -2.586 -2.889 1.00 96.38 496 VAL A C 1
ATOM 3918 O O . VAL A 1 496 ? 3.540 -3.114 -3.763 1.00 96.38 496 VAL A O 1
ATOM 3921 N N . ARG A 1 497 ? 1.621 -3.002 -2.619 1.00 95.38 497 ARG A N 1
ATOM 3922 C CA . ARG A 1 497 ? 0.953 -4.143 -3.272 1.00 95.38 497 ARG A CA 1
ATOM 3923 C C . ARG A 1 497 ? 0.008 -3.740 -4.406 1.00 95.38 497 ARG A C 1
ATOM 3925 O O . ARG A 1 497 ? -0.726 -4.597 -4.895 1.00 95.38 497 ARG A O 1
ATOM 3932 N N . ALA A 1 498 ? -0.062 -2.460 -4.761 1.00 94.69 498 ALA A N 1
ATOM 3933 C CA . ALA A 1 498 ? -1.016 -1.938 -5.738 1.00 94.69 498 ALA A CA 1
ATOM 3934 C C . ALA A 1 498 ? -0.901 -2.629 -7.108 1.00 94.69 498 ALA A C 1
ATOM 3936 O O . ALA A 1 498 ? 0.208 -2.832 -7.602 1.00 94.69 498 ALA A O 1
ATOM 3937 N N . ALA A 1 499 ? -2.035 -2.976 -7.733 1.00 94.19 499 ALA A N 1
ATOM 3938 C CA . ALA A 1 499 ? -2.019 -3.408 -9.131 1.00 94.19 499 ALA A CA 1
ATOM 3939 C C . ALA A 1 499 ? -1.794 -2.226 -10.079 1.00 94.19 499 ALA A C 1
ATOM 3941 O O . ALA A 1 499 ? -1.256 -2.441 -11.162 1.00 94.19 499 ALA A O 1
ATOM 3942 N N . TYR A 1 500 ? -2.167 -1.009 -9.671 1.00 93.12 500 TYR A N 1
ATOM 3943 C CA . TYR A 1 500 ? -1.959 0.220 -10.426 1.00 93.12 500 TYR A CA 1
ATOM 3944 C C . TYR A 1 500 ? -1.030 1.169 -9.681 1.00 93.12 500 TYR A C 1
ATOM 3946 O O . TYR A 1 500 ? -1.367 1.678 -8.606 1.00 93.12 500 TYR A O 1
ATOM 3954 N N . ALA A 1 501 ? 0.117 1.459 -10.287 1.00 94.06 501 ALA A N 1
ATOM 3955 C CA . ALA A 1 501 ? 1.028 2.481 -9.803 1.00 94.06 501 ALA A CA 1
ATOM 3956 C C . ALA A 1 501 ? 1.306 3.518 -10.890 1.00 94.06 501 ALA A C 1
ATOM 3958 O O . ALA A 1 501 ? 1.894 3.212 -11.917 1.00 94.06 501 ALA A O 1
ATOM 3959 N N . ALA A 1 502 ? 0.884 4.750 -10.644 1.00 91.69 502 ALA A N 1
ATOM 3960 C CA . ALA A 1 502 ? 1.251 5.940 -11.399 1.00 91.69 502 ALA A CA 1
ATOM 3961 C C . ALA A 1 502 ? 1.138 7.144 -10.452 1.00 91.69 502 ALA A C 1
ATOM 3963 O O . ALA A 1 502 ? 0.673 6.991 -9.316 1.00 91.69 502 ALA A O 1
ATOM 3964 N N . ARG A 1 503 ? 1.539 8.334 -10.905 1.00 90.00 503 ARG A N 1
ATOM 3965 C CA . ARG A 1 503 ? 1.325 9.558 -10.122 1.00 90.00 503 ARG A CA 1
ATOM 3966 C C . ARG A 1 503 ? -0.170 9.880 -10.007 1.00 90.00 503 ARG A C 1
ATOM 3968 O O . ARG A 1 503 ? -0.928 9.633 -10.939 1.00 90.00 503 ARG A O 1
ATOM 3975 N N . SER A 1 504 ? -0.588 10.435 -8.877 1.00 93.19 504 SER A N 1
ATOM 3976 C CA . SER A 1 504 ? -1.898 11.085 -8.736 1.00 93.19 504 SER A CA 1
ATOM 3977 C C . SER A 1 504 ? -1.809 12.584 -9.083 1.00 93.19 504 SER A C 1
ATOM 3979 O O . SER A 1 504 ? -0.704 13.131 -9.101 1.00 93.19 504 SER A O 1
ATOM 3981 N N . PRO A 1 505 ? -2.937 13.297 -9.279 1.00 93.25 505 PRO A N 1
ATOM 3982 C CA . PRO A 1 505 ? -2.946 14.759 -9.437 1.00 93.25 505 PRO A CA 1
ATOM 3983 C C . PRO A 1 505 ? -2.452 15.544 -8.216 1.00 93.25 505 PRO A C 1
ATOM 3985 O O . PRO A 1 505 ? -2.332 16.766 -8.276 1.00 93.25 505 PRO A O 1
ATOM 3988 N N . PHE A 1 506 ? -2.246 14.859 -7.092 1.00 93.62 506 PHE A N 1
ATOM 3989 C CA . PHE A 1 506 ? -1.842 15.445 -5.820 1.00 93.62 506 PHE A CA 1
ATOM 3990 C C . PHE A 1 506 ? -0.438 15.023 -5.414 1.00 93.62 506 PHE A C 1
ATOM 3992 O O . PHE A 1 506 ? 0.021 15.450 -4.364 1.00 93.62 506 PHE A O 1
ATOM 3999 N N . ASP A 1 507 ? 0.219 14.162 -6.191 1.00 91.38 507 ASP A N 1
ATOM 4000 C CA . ASP A 1 507 ? 1.580 13.746 -5.892 1.00 91.38 507 ASP A CA 1
ATOM 4001 C C . ASP A 1 507 ? 2.544 14.890 -6.201 1.00 91.38 507 ASP A C 1
ATOM 4003 O O . ASP A 1 507 ? 2.355 15.651 -7.152 1.00 91.38 507 ASP A O 1
ATOM 4007 N N . ASN A 1 508 ? 3.613 14.982 -5.413 1.00 89.19 508 ASN A N 1
ATOM 4008 C CA . ASN A 1 508 ? 4.684 15.914 -5.731 1.00 89.19 508 ASN A CA 1
ATOM 4009 C C . ASN A 1 508 ? 5.339 15.507 -7.055 1.00 89.19 508 ASN A C 1
ATOM 4011 O O . ASN A 1 508 ? 5.396 14.325 -7.402 1.00 89.19 508 ASN A O 1
ATOM 4015 N N . LEU A 1 509 ? 5.853 16.484 -7.787 1.00 84.06 509 LEU A N 1
ATOM 4016 C CA . LEU A 1 509 ? 6.621 16.252 -8.997 1.00 84.06 509 LEU A CA 1
ATOM 4017 C C . LEU A 1 509 ? 7.662 17.354 -9.148 1.00 84.06 509 LEU A C 1
ATOM 4019 O O . LEU A 1 509 ? 7.367 18.538 -9.001 1.00 84.06 509 LEU A O 1
ATOM 4023 N N . ALA A 1 510 ? 8.889 16.955 -9.449 1.00 79.50 510 ALA A N 1
ATOM 4024 C CA . ALA A 1 510 ? 9.978 17.871 -9.730 1.00 79.50 510 ALA A CA 1
ATOM 4025 C C . ALA A 1 510 ? 11.049 17.178 -10.572 1.00 79.50 510 ALA A C 1
ATOM 4027 O O . ALA A 1 510 ? 11.125 15.949 -10.573 1.00 79.50 510 ALA A O 1
ATOM 4028 N N . GLY A 1 511 ? 11.865 17.970 -11.271 1.00 74.88 511 GLY A N 1
ATOM 4029 C CA . GLY A 1 511 ? 12.919 17.488 -12.165 1.00 74.88 511 GLY A CA 1
ATOM 4030 C C . GLY A 1 511 ? 13.111 18.404 -13.379 1.00 74.88 511 GLY A C 1
ATOM 4031 O O . GLY A 1 511 ? 12.347 19.338 -13.605 1.00 74.88 511 GLY A O 1
ATOM 4032 N N . ASN A 1 512 ? 14.160 18.167 -14.169 1.00 69.75 512 ASN A N 1
ATOM 4033 C CA . ASN A 1 512 ? 14.449 18.957 -15.371 1.00 69.75 512 ASN A CA 1
ATOM 4034 C C . ASN A 1 512 ? 13.952 18.231 -16.639 1.00 69.75 512 ASN A C 1
ATOM 4036 O O . ASN A 1 512 ? 14.218 17.038 -16.791 1.00 69.75 512 ASN A O 1
ATOM 4040 N N . LEU A 1 513 ? 13.298 18.937 -17.579 1.00 64.06 513 LEU A N 1
ATOM 4041 C CA . LEU A 1 513 ? 12.928 18.394 -18.906 1.00 64.06 513 LEU A CA 1
ATOM 4042 C C . LEU A 1 513 ? 14.132 17.912 -19.712 1.00 64.06 513 LEU A C 1
ATOM 4044 O O . LEU A 1 513 ? 13.982 17.048 -20.570 1.00 64.06 513 LEU A O 1
ATOM 4048 N N . GLY A 1 514 ? 15.319 18.412 -19.387 1.00 59.62 514 GLY A N 1
ATOM 4049 C CA . GLY A 1 514 ? 16.574 17.994 -19.971 1.00 59.62 514 GLY A CA 1
ATOM 4050 C C . GLY A 1 514 ? 16.923 18.813 -21.200 1.00 59.62 514 GLY A C 1
ATOM 4051 O O . GLY A 1 514 ? 16.534 18.503 -22.319 1.00 59.62 514 GLY A O 1
ATOM 4052 N N . ASP A 1 515 ? 17.792 19.796 -20.999 1.00 52.66 515 ASP A N 1
ATOM 4053 C CA . ASP A 1 515 ? 18.387 20.610 -22.060 1.00 52.66 515 ASP A CA 1
ATOM 4054 C C . ASP A 1 515 ? 19.639 19.900 -22.594 1.00 52.66 515 ASP A C 1
ATOM 4056 O O . ASP A 1 515 ? 20.732 20.459 -22.676 1.00 52.66 515 ASP A O 1
ATOM 4060 N N . SER A 1 516 ? 19.488 18.614 -22.918 1.00 48.12 516 SER A N 1
ATOM 4061 C CA . SER A 1 516 ? 20.541 17.745 -23.448 1.00 48.12 516 SER A CA 1
ATOM 4062 C C . SER A 1 516 ? 21.693 17.344 -22.492 1.00 48.12 516 SER A C 1
ATOM 4064 O O . SER A 1 516 ? 22.700 16.805 -22.953 1.00 48.12 516 SER A O 1
ATOM 4066 N N . LEU A 1 517 ? 21.577 17.595 -21.182 1.00 46.62 517 LEU A N 1
ATOM 4067 C CA . LEU A 1 517 ? 22.564 17.170 -20.166 1.00 46.62 517 LEU A CA 1
ATOM 4068 C C . LEU A 1 517 ? 22.070 15.998 -19.291 1.00 46.62 517 LEU A C 1
ATOM 4070 O O . LEU A 1 517 ? 22.889 15.175 -18.888 1.00 46.62 517 LEU A O 1
ATOM 4074 N N . ALA A 1 518 ? 20.759 15.931 -19.020 1.00 49.56 518 ALA A N 1
ATOM 4075 C CA . ALA A 1 518 ? 19.959 14.779 -18.568 1.00 49.56 518 ALA A CA 1
ATOM 4076 C C . ALA A 1 518 ? 18.508 15.242 -18.320 1.00 49.56 518 ALA A C 1
ATOM 4078 O O . ALA A 1 518 ? 18.313 16.379 -17.893 1.00 49.56 518 ALA A O 1
ATOM 4079 N N . SER A 1 519 ? 17.507 14.383 -18.554 1.00 58.16 519 SER A N 1
ATOM 4080 C CA . SER A 1 519 ? 16.114 14.616 -18.137 1.00 58.16 519 SER A CA 1
ATOM 4081 C C . SER A 1 519 ? 15.795 13.834 -16.860 1.00 58.16 519 SER A C 1
ATOM 4083 O O . SER A 1 519 ? 16.185 12.671 -16.720 1.00 58.16 519 SER A O 1
ATOM 4085 N N . GLY A 1 520 ? 15.093 14.470 -15.925 1.00 65.25 520 GLY A N 1
ATOM 4086 C CA . GLY A 1 520 ? 14.831 13.946 -14.586 1.00 65.25 520 GLY A CA 1
ATOM 4087 C C . GLY A 1 520 ? 15.857 14.397 -13.529 1.00 65.25 520 GLY A C 1
ATOM 4088 O O . GLY A 1 520 ? 16.575 15.376 -13.740 1.00 65.25 520 GLY A O 1
ATOM 4089 N N . PRO A 1 521 ? 15.918 13.720 -12.373 1.00 60.66 521 PRO A N 1
ATOM 4090 C CA . PRO A 1 521 ? 15.079 12.577 -12.016 1.00 60.66 521 PRO A CA 1
ATOM 4091 C C . PRO A 1 521 ? 13.608 12.971 -11.840 1.00 60.66 521 PRO A C 1
ATOM 4093 O O . PRO A 1 521 ? 13.307 14.064 -11.377 1.00 60.66 521 PRO A O 1
ATOM 4096 N N . TRP A 1 522 ? 12.714 12.054 -12.202 1.00 72.56 522 TRP A N 1
ATOM 4097 C CA . TRP A 1 522 ? 11.275 12.167 -11.975 1.00 72.56 522 TRP A CA 1
ATOM 4098 C C . TRP A 1 522 ? 10.838 11.024 -11.070 1.00 72.56 522 TRP A C 1
ATOM 4100 O O . TRP A 1 522 ? 11.354 9.904 -11.177 1.00 72.56 522 TRP A O 1
ATOM 4110 N N . PHE A 1 523 ? 9.867 11.291 -10.211 1.00 79.19 523 PHE A N 1
ATOM 4111 C CA . PHE A 1 523 ? 9.228 10.280 -9.386 1.00 79.19 523 PHE A CA 1
ATOM 4112 C C . PHE A 1 523 ? 7.731 10.253 -9.687 1.00 79.19 523 PHE A C 1
ATOM 4114 O O . PHE A 1 523 ? 7.094 11.280 -9.910 1.00 79.19 523 PHE A O 1
ATOM 4121 N N . PHE A 1 524 ? 7.188 9.044 -9.731 1.00 85.25 524 PHE A N 1
ATOM 4122 C CA . PHE A 1 524 ? 5.815 8.740 -10.105 1.00 85.25 524 PHE A CA 1
ATOM 4123 C C . PHE A 1 524 ? 5.216 7.929 -8.965 1.00 85.25 524 PHE A C 1
ATOM 4125 O O . PHE A 1 524 ? 5.200 6.695 -8.955 1.00 85.25 524 PHE A O 1
ATOM 4132 N N . GLY A 1 525 ? 4.856 8.662 -7.916 1.00 87.12 525 GLY A N 1
ATOM 4133 C CA . GLY A 1 525 ? 4.520 8.106 -6.619 1.00 87.12 525 GLY A CA 1
ATOM 4134 C C . GLY A 1 525 ? 5.695 7.374 -5.963 1.00 87.12 525 GLY A C 1
ATOM 4135 O O . GLY A 1 525 ? 6.710 7.982 -5.604 1.00 87.12 525 GLY A O 1
ATOM 4136 N N . LEU A 1 526 ? 5.556 6.054 -5.802 1.00 92.06 526 LEU A N 1
ATOM 4137 C CA . LEU A 1 526 ? 6.547 5.197 -5.140 1.00 92.06 526 LEU A CA 1
ATOM 4138 C C . LEU A 1 526 ? 7.724 4.785 -6.044 1.00 92.06 526 LEU A C 1
ATOM 4140 O O . LEU A 1 526 ? 8.694 4.207 -5.556 1.00 92.06 526 LEU A O 1
ATOM 4144 N N . TYR A 1 527 ? 7.659 5.081 -7.342 1.00 93.50 527 TYR A N 1
ATOM 4145 C CA . TYR A 1 527 ? 8.679 4.695 -8.315 1.00 93.50 527 TYR A CA 1
ATOM 4146 C C . TYR A 1 527 ? 9.456 5.907 -8.818 1.00 93.50 527 TYR A C 1
ATOM 4148 O O . TYR A 1 527 ? 8.928 7.017 -8.874 1.00 93.50 527 TYR A O 1
ATOM 4156 N N . SER A 1 528 ? 10.709 5.701 -9.206 1.00 88.25 528 SER A N 1
ATOM 4157 C CA . SER A 1 528 ? 11.542 6.728 -9.829 1.00 88.25 528 SER A CA 1
ATOM 4158 C C . SER A 1 528 ? 12.315 6.178 -11.022 1.00 88.25 528 SER A C 1
ATOM 4160 O O . SER A 1 528 ? 12.552 4.971 -11.150 1.00 88.25 528 SER A O 1
ATOM 4162 N N . LYS A 1 529 ? 12.685 7.094 -11.919 1.00 82.69 529 LYS A N 1
ATOM 4163 C CA . LYS A 1 529 ? 13.639 6.849 -13.002 1.00 82.69 529 LYS A CA 1
ATOM 4164 C C . LYS A 1 529 ? 15.032 7.256 -12.536 1.00 82.69 529 LYS A C 1
ATOM 4166 O O . LYS A 1 529 ? 15.204 8.398 -12.114 1.00 82.69 529 LYS A O 1
ATOM 4171 N N . ASP A 1 530 ? 16.002 6.357 -12.682 1.00 79.12 530 ASP A N 1
ATOM 4172 C CA . ASP A 1 530 ? 17.383 6.621 -12.278 1.00 79.12 530 ASP A CA 1
ATOM 4173 C C . ASP A 1 530 ? 18.093 7.624 -13.207 1.00 79.12 530 ASP A C 1
ATOM 4175 O O . ASP A 1 530 ? 18.083 7.465 -14.432 1.00 79.12 530 ASP A O 1
ATOM 4179 N N . LEU A 1 531 ? 18.786 8.612 -12.632 1.00 77.50 531 LEU A N 1
ATOM 4180 C CA . LEU A 1 531 ? 19.909 9.279 -13.298 1.00 77.50 531 LEU A CA 1
ATOM 4181 C C . LEU A 1 531 ? 21.181 8.444 -13.135 1.00 77.50 531 LEU A C 1
ATOM 4183 O O . LEU A 1 531 ? 21.424 7.850 -12.086 1.00 77.50 531 LEU A O 1
ATOM 4187 N N . TYR A 1 532 ? 22.051 8.448 -14.142 1.00 80.44 532 TYR A N 1
ATOM 4188 C CA . TYR A 1 532 ? 23.259 7.628 -14.098 1.00 80.44 532 TYR A CA 1
ATOM 4189 C C . TYR A 1 532 ? 24.262 8.112 -13.032 1.00 80.44 532 TYR A C 1
ATOM 4191 O O . TYR A 1 532 ? 24.747 9.244 -13.053 1.00 80.44 532 TYR A O 1
ATOM 4199 N N . ASP A 1 533 ? 24.649 7.212 -12.134 1.00 85.38 533 ASP A N 1
ATOM 4200 C CA . ASP A 1 533 ? 25.862 7.298 -11.326 1.00 85.38 533 ASP A CA 1
ATOM 4201 C C . ASP A 1 533 ? 26.455 5.907 -11.058 1.00 85.38 533 ASP A C 1
ATOM 4203 O O . ASP A 1 533 ? 26.066 4.925 -11.690 1.00 85.38 533 ASP A O 1
ATOM 4207 N N . GLU A 1 534 ? 27.485 5.840 -10.211 1.00 89.88 534 GLU A N 1
ATOM 4208 C CA . GLU A 1 534 ? 28.134 4.566 -9.898 1.00 89.88 534 GLU A CA 1
ATOM 4209 C C . GLU A 1 534 ? 27.220 3.626 -9.113 1.00 89.88 534 GLU A C 1
ATOM 4211 O O . GLU A 1 534 ? 27.228 2.434 -9.403 1.00 89.88 534 GLU A O 1
ATOM 4216 N N . ALA A 1 535 ? 26.362 4.159 -8.233 1.00 89.81 535 ALA A N 1
ATOM 4217 C CA . ALA A 1 535 ? 25.457 3.359 -7.415 1.00 89.81 535 ALA A CA 1
ATOM 4218 C C . ALA A 1 535 ? 24.477 2.561 -8.281 1.00 89.81 535 ALA A C 1
ATOM 4220 O O . ALA A 1 535 ? 24.118 1.445 -7.925 1.00 89.81 535 ALA A O 1
ATOM 4221 N N . VAL A 1 536 ? 24.083 3.090 -9.443 1.00 90.12 536 VAL A N 1
ATOM 4222 C CA . VAL A 1 536 ? 23.251 2.389 -10.441 1.00 90.12 536 VAL A CA 1
ATOM 4223 C C . VAL A 1 536 ? 24.066 1.747 -11.576 1.00 90.12 536 VAL A C 1
ATOM 4225 O O . VAL A 1 536 ? 23.507 1.262 -12.561 1.00 90.12 536 VAL A O 1
ATOM 4228 N N . GLY A 1 537 ? 25.394 1.718 -11.459 1.00 93.12 537 GLY A N 1
ATOM 4229 C CA . GLY A 1 537 ? 26.301 1.067 -12.398 1.00 93.12 537 GLY A CA 1
ATOM 4230 C C . GLY A 1 537 ? 26.294 -0.458 -12.283 1.00 93.12 537 GLY A C 1
ATOM 4231 O O . GLY A 1 537 ? 25.876 -1.030 -11.281 1.00 93.12 537 GLY A O 1
ATOM 4232 N N . TRP A 1 538 ? 26.787 -1.145 -13.319 1.00 94.25 538 TRP A N 1
ATOM 4233 C CA . TRP A 1 538 ? 26.764 -2.613 -13.384 1.00 94.25 538 TRP A CA 1
ATOM 4234 C C . TRP A 1 538 ? 27.373 -3.292 -12.147 1.00 94.25 538 TRP A C 1
ATOM 4236 O O . TRP A 1 538 ? 26.829 -4.283 -11.673 1.00 94.25 538 TRP A O 1
ATOM 4246 N N . GLN A 1 539 ? 28.484 -2.776 -11.613 1.00 94.12 539 GLN A N 1
ATOM 4247 C CA . GLN A 1 539 ? 29.156 -3.382 -10.458 1.00 94.12 539 GLN A CA 1
ATOM 4248 C C . GLN A 1 539 ? 28.338 -3.231 -9.169 1.00 94.12 539 GLN A C 1
ATOM 4250 O O . GLN A 1 539 ? 28.073 -4.234 -8.505 1.00 94.12 539 GLN A O 1
ATOM 4255 N N . ASP A 1 540 ? 27.867 -2.025 -8.856 1.00 93.31 540 ASP A N 1
ATOM 4256 C CA . ASP A 1 540 ? 27.104 -1.752 -7.628 1.00 93.31 540 ASP A CA 1
ATOM 4257 C C . ASP A 1 540 ? 25.684 -2.339 -7.675 1.00 93.31 540 ASP A C 1
ATOM 4259 O O . ASP A 1 540 ? 25.059 -2.576 -6.645 1.00 93.31 540 ASP A O 1
ATOM 4263 N N . GLN A 1 541 ? 25.202 -2.678 -8.872 1.00 94.06 541 GLN A N 1
ATOM 4264 C CA . GLN A 1 541 ? 23.946 -3.395 -9.087 1.00 94.06 541 GLN A CA 1
ATOM 4265 C C . GLN A 1 541 ? 24.083 -4.926 -9.070 1.00 94.06 541 GLN A C 1
ATOM 4267 O O . GLN A 1 541 ? 23.112 -5.627 -9.376 1.00 94.06 541 GLN A O 1
ATOM 4272 N N . THR A 1 542 ? 25.249 -5.459 -8.686 1.00 95.31 542 THR A N 1
ATOM 4273 C CA . THR A 1 542 ? 25.455 -6.905 -8.519 1.00 95.31 542 THR A CA 1
ATOM 4274 C C . THR A 1 542 ? 24.575 -7.444 -7.383 1.00 95.31 542 THR A C 1
ATOM 4276 O O . THR A 1 542 ? 24.746 -7.029 -6.236 1.00 95.31 542 THR A O 1
ATOM 4279 N N . PRO A 1 543 ? 23.661 -8.392 -7.651 1.00 95.56 543 PRO A N 1
ATOM 4280 C CA . PRO A 1 543 ? 22.805 -8.954 -6.615 1.00 95.56 543 PRO A CA 1
ATOM 4281 C C . PRO A 1 543 ? 23.566 -9.895 -5.678 1.00 95.56 543 PRO A C 1
ATOM 4283 O O . PRO A 1 543 ? 24.520 -10.574 -6.072 1.00 95.56 543 PRO A O 1
ATOM 4286 N N . ILE A 1 544 ? 23.093 -10.006 -4.436 1.00 94.25 544 ILE A N 1
ATOM 4287 C CA . ILE A 1 544 ? 23.632 -10.971 -3.475 1.00 94.25 544 ILE A CA 1
ATOM 4288 C C . ILE A 1 544 ? 23.236 -12.386 -3.910 1.00 94.25 544 ILE A C 1
ATOM 4290 O O . ILE A 1 544 ? 22.059 -12.739 -3.937 1.00 94.25 544 ILE A O 1
ATOM 4294 N N . ARG A 1 545 ? 24.219 -13.243 -4.209 1.00 93.31 545 ARG A N 1
ATOM 4295 C CA . ARG A 1 545 ? 23.956 -14.638 -4.595 1.00 93.31 545 ARG A CA 1
ATOM 4296 C C . ARG A 1 545 ? 23.976 -15.571 -3.383 1.00 93.31 545 ARG A C 1
ATOM 4298 O O . ARG A 1 545 ? 25.029 -15.794 -2.786 1.00 93.31 545 ARG A O 1
ATOM 4305 N N . LYS A 1 546 ? 22.833 -16.175 -3.048 1.00 91.00 546 LYS A N 1
ATOM 4306 C CA . LYS A 1 546 ? 22.676 -17.142 -1.941 1.00 91.00 546 LYS A CA 1
ATOM 4307 C C . LYS A 1 546 ? 21.853 -18.340 -2.417 1.00 91.00 546 LYS A C 1
ATOM 4309 O O . LYS A 1 546 ? 20.872 -18.180 -3.126 1.00 91.00 546 LYS A O 1
ATOM 4314 N N . GLY A 1 547 ? 22.262 -19.563 -2.075 1.00 87.88 547 GLY A N 1
ATOM 4315 C CA . GLY A 1 547 ? 21.502 -20.773 -2.440 1.00 87.88 547 GLY A CA 1
ATOM 4316 C C . GLY A 1 547 ? 21.304 -21.006 -3.949 1.00 87.88 547 GLY A C 1
ATOM 4317 O O . GLY A 1 547 ? 20.441 -21.788 -4.322 1.00 87.88 547 GLY A O 1
ATOM 4318 N N . GLY A 1 548 ? 22.092 -20.349 -4.810 1.00 91.19 548 GLY A N 1
ATOM 4319 C CA . GLY A 1 548 ? 21.941 -20.414 -6.269 1.00 91.19 548 GLY A CA 1
ATOM 4320 C C . GLY A 1 548 ? 20.979 -19.383 -6.866 1.00 91.19 548 GLY A C 1
ATOM 4321 O O . GLY A 1 548 ? 20.826 -19.369 -8.082 1.00 91.19 548 GLY A O 1
ATOM 4322 N N . GLU A 1 549 ? 20.388 -18.509 -6.051 1.00 94.44 549 GLU A N 1
ATOM 4323 C CA . GLU A 1 549 ? 19.482 -17.440 -6.480 1.00 94.44 549 GLU A CA 1
ATOM 4324 C C . GLU A 1 549 ? 20.093 -16.056 -6.239 1.00 94.44 549 GLU A C 1
ATOM 4326 O O . GLU A 1 549 ? 20.970 -15.887 -5.386 1.00 94.44 549 GLU A O 1
ATOM 4331 N N . ASN A 1 550 ? 19.613 -15.069 -6.993 1.00 96.06 550 ASN A N 1
ATOM 4332 C CA . ASN A 1 550 ? 19.984 -13.667 -6.865 1.00 96.06 550 ASN A CA 1
ATOM 4333 C C . ASN A 1 550 ? 18.961 -12.927 -6.004 1.00 96.06 550 ASN A C 1
ATOM 4335 O O . ASN A 1 550 ? 17.782 -12.853 -6.354 1.00 96.06 550 ASN A O 1
ATOM 4339 N N . PHE A 1 551 ? 19.433 -12.359 -4.903 1.00 95.50 551 PHE A N 1
ATOM 4340 C CA . PHE A 1 551 ? 18.642 -11.579 -3.965 1.00 95.50 551 PHE A CA 1
ATOM 4341 C C . PHE A 1 551 ? 18.800 -10.090 -4.266 1.00 95.50 551 PHE A C 1
ATOM 4343 O O . PHE A 1 551 ? 19.880 -9.638 -4.649 1.00 95.50 551 PHE A O 1
ATOM 4350 N N . GLY A 1 552 ? 17.706 -9.354 -4.108 1.00 94.62 552 GLY A N 1
ATOM 4351 C CA . GLY A 1 552 ? 17.655 -7.901 -4.218 1.00 94.62 552 GLY A CA 1
ATOM 4352 C C . GLY A 1 552 ? 17.149 -7.256 -2.932 1.00 94.62 552 GLY A C 1
ATOM 4353 O O . GLY A 1 552 ? 16.982 -7.918 -1.909 1.00 94.62 552 GLY A O 1
ATOM 4354 N N . ASN A 1 553 ? 16.857 -5.961 -3.012 1.00 95.44 553 ASN A N 1
ATOM 4355 C CA . ASN A 1 553 ? 16.354 -5.154 -1.908 1.00 95.44 553 ASN A CA 1
ATOM 4356 C C . ASN A 1 553 ? 15.207 -4.267 -2.422 1.00 95.44 553 ASN A C 1
ATOM 4358 O O . ASN A 1 553 ? 15.412 -3.528 -3.383 1.00 95.44 553 ASN A O 1
ATOM 4362 N N . PRO A 1 554 ? 13.996 -4.338 -1.839 1.00 95.88 554 PRO A N 1
ATOM 4363 C CA . PRO A 1 554 ? 12.862 -3.538 -2.300 1.00 95.88 554 PRO A CA 1
ATOM 4364 C C . PRO A 1 554 ? 13.011 -2.029 -2.041 1.00 95.88 554 PRO A C 1
ATOM 4366 O O . PRO A 1 554 ? 12.321 -1.241 -2.680 1.00 95.88 554 PRO A O 1
ATOM 4369 N N . PHE A 1 555 ? 13.895 -1.619 -1.125 1.00 95.00 555 PHE A N 1
ATOM 4370 C CA . PHE A 1 555 ? 14.038 -0.231 -0.668 1.00 95.00 555 PHE A CA 1
ATOM 4371 C C . PHE A 1 555 ? 15.489 0.275 -0.715 1.00 95.00 555 PHE A C 1
ATOM 4373 O O . PHE A 1 555 ? 15.846 1.228 -0.017 1.00 95.00 555 PHE A O 1
ATOM 4380 N N . GLY A 1 556 ? 16.346 -0.371 -1.503 1.00 93.88 556 GLY A N 1
ATOM 4381 C CA . GLY A 1 556 ? 17.768 -0.053 -1.591 1.00 93.88 556 GLY A CA 1
ATOM 4382 C C . GLY A 1 556 ? 18.468 -0.793 -2.731 1.00 93.88 556 GLY A C 1
ATOM 4383 O O . GLY A 1 556 ? 17.820 -1.522 -3.489 1.00 93.88 556 GLY A O 1
ATOM 4384 N N . PRO A 1 557 ? 19.791 -0.627 -2.867 1.00 93.38 557 PRO A N 1
ATOM 4385 C CA . PRO A 1 557 ? 20.563 -1.348 -3.866 1.00 93.38 557 PRO A CA 1
ATOM 4386 C C . PRO A 1 557 ? 20.604 -2.855 -3.545 1.00 93.38 557 PRO A C 1
ATOM 4388 O O . PRO A 1 557 ? 20.515 -3.258 -2.382 1.00 93.38 557 PRO A O 1
ATOM 4391 N N . PRO A 1 558 ? 20.738 -3.724 -4.563 1.00 92.62 558 PRO A N 1
ATOM 4392 C CA . PRO A 1 558 ? 20.591 -5.177 -4.417 1.00 92.62 558 PRO A CA 1
ATOM 4393 C C . PRO A 1 558 ? 21.755 -5.857 -3.676 1.00 92.62 558 PRO A C 1
ATOM 4395 O O . PRO A 1 558 ? 21.694 -7.057 -3.409 1.00 92.62 558 PRO A O 1
ATOM 4398 N N . ASN A 1 559 ? 22.822 -5.114 -3.383 1.00 91.25 559 ASN A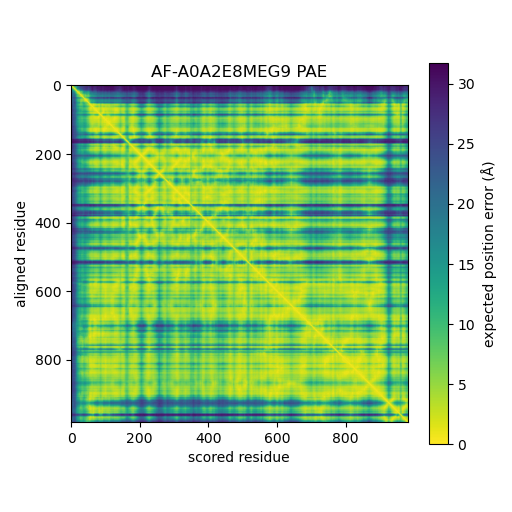 N 1
ATOM 4399 C CA . ASN A 1 559 ? 24.003 -5.550 -2.640 1.00 91.25 559 ASN A CA 1
ATOM 4400 C C . ASN A 1 559 ? 23.922 -5.239 -1.129 1.00 91.25 559 ASN A C 1
ATOM 4402 O O . ASN A 1 559 ? 24.834 -5.603 -0.385 1.00 91.25 559 ASN A O 1
ATOM 4406 N N . GLU A 1 560 ? 22.841 -4.603 -0.671 1.00 91.12 560 GLU A N 1
ATOM 4407 C CA . GLU A 1 560 ? 22.603 -4.207 0.720 1.00 91.12 560 GLU A CA 1
ATOM 4408 C C . GLU A 1 560 ? 21.184 -4.590 1.170 1.00 91.12 560 GLU A C 1
ATOM 4410 O O . GLU A 1 560 ? 20.331 -4.930 0.353 1.00 91.12 560 GLU A O 1
ATOM 4415 N N . GLY A 1 561 ? 20.901 -4.471 2.470 1.00 87.69 561 GLY A N 1
ATOM 4416 C CA . GLY A 1 561 ? 19.561 -4.646 3.040 1.00 87.69 561 GLY A CA 1
ATOM 4417 C C . GLY A 1 561 ? 19.414 -5.861 3.954 1.00 87.69 561 GLY A C 1
ATOM 4418 O O . GLY A 1 561 ? 20.387 -6.541 4.274 1.00 87.69 561 GLY A O 1
ATOM 4419 N N . ALA A 1 562 ? 18.180 -6.087 4.402 1.00 88.19 562 ALA A N 1
ATOM 4420 C CA . ALA A 1 562 ? 17.781 -7.271 5.154 1.00 88.19 562 ALA A CA 1
ATOM 4421 C C . ALA A 1 562 ? 17.700 -8.496 4.230 1.00 88.19 562 ALA A C 1
ATOM 4423 O O . ALA A 1 562 ? 17.379 -8.385 3.045 1.00 88.19 562 ALA A O 1
ATOM 4424 N N . ASP A 1 563 ? 17.896 -9.685 4.788 1.00 90.12 563 ASP A N 1
ATOM 4425 C CA . ASP A 1 563 ? 17.670 -10.946 4.085 1.00 90.12 563 ASP A CA 1
ATOM 4426 C C . ASP A 1 563 ? 16.178 -11.180 3.812 1.00 90.12 563 ASP A C 1
ATOM 4428 O O . ASP A 1 563 ? 15.821 -11.907 2.875 1.00 90.12 563 ASP A O 1
ATOM 4432 N N . LYS A 1 564 ? 15.298 -10.597 4.640 1.00 91.12 564 LYS A N 1
ATOM 4433 C CA . LYS A 1 564 ? 13.841 -10.723 4.522 1.00 91.12 564 LYS A CA 1
ATOM 4434 C C . LYS A 1 564 ? 13.117 -9.438 4.912 1.00 91.12 564 LYS A C 1
ATOM 4436 O O . LYS A 1 564 ? 13.327 -8.892 5.988 1.00 91.12 564 LYS A O 1
ATOM 4441 N N . TYR A 1 565 ? 12.155 -9.058 4.078 1.00 94.38 565 TYR A N 1
ATOM 4442 C CA . TYR A 1 565 ? 11.220 -7.963 4.312 1.00 94.38 565 TYR A CA 1
ATOM 4443 C C . TYR A 1 565 ? 9.800 -8.521 4.416 1.00 94.38 565 TYR A C 1
ATOM 4445 O O . TYR A 1 565 ? 9.120 -8.681 3.402 1.00 94.38 565 TYR A O 1
ATOM 4453 N N . VAL A 1 566 ? 9.359 -8.869 5.629 1.00 92.69 566 VAL A N 1
ATOM 4454 C CA . VAL A 1 566 ? 8.021 -9.436 5.861 1.00 92.69 566 VAL A CA 1
ATOM 4455 C C . VAL A 1 566 ? 7.105 -8.352 6.413 1.00 92.69 566 VAL A C 1
ATOM 4457 O O . VAL A 1 566 ? 7.307 -7.861 7.519 1.00 92.69 566 VAL A O 1
ATOM 4460 N N . LEU A 1 567 ? 6.074 -8.003 5.648 1.00 94.25 567 LEU A N 1
ATOM 4461 C CA . LEU A 1 567 ? 5.109 -6.969 6.013 1.00 94.25 567 LEU A CA 1
ATOM 4462 C C . LEU A 1 567 ? 3.744 -7.560 6.363 1.00 94.25 567 LEU A C 1
ATOM 4464 O O . LEU A 1 567 ? 3.191 -7.282 7.426 1.00 94.25 567 LEU A O 1
ATOM 4468 N N . PHE A 1 568 ? 3.206 -8.403 5.483 1.00 94.25 568 PHE A N 1
ATOM 4469 C CA . PHE A 1 568 ? 1.802 -8.788 5.550 1.00 94.25 568 PHE A CA 1
ATOM 4470 C C . PHE A 1 568 ? 1.611 -10.208 6.067 1.00 94.25 568 PHE A C 1
ATOM 4472 O O . PHE A 1 568 ? 2.229 -11.167 5.595 1.00 94.25 568 PHE A O 1
ATOM 4479 N N . ASP A 1 569 ? 0.696 -10.335 7.019 1.00 89.69 569 ASP A N 1
ATOM 4480 C CA . ASP A 1 569 ? 0.212 -11.618 7.497 1.00 89.69 569 ASP A CA 1
ATOM 4481 C C . ASP A 1 569 ? -0.817 -12.199 6.523 1.00 89.69 569 ASP A C 1
ATOM 4483 O O . ASP A 1 569 ? -1.731 -11.508 6.063 1.00 89.69 569 ASP A O 1
ATOM 4487 N N . VAL A 1 570 ? -0.696 -13.488 6.227 1.00 88.75 570 VAL A N 1
ATOM 4488 C CA . VAL A 1 570 ? -1.747 -14.244 5.548 1.00 88.75 570 VAL A CA 1
ATOM 4489 C C . VAL A 1 570 ? -2.500 -15.057 6.602 1.00 88.75 570 VAL A C 1
ATOM 4491 O O . VAL A 1 570 ? -1.856 -15.799 7.349 1.00 88.75 570 VAL A O 1
ATOM 4494 N N . PRO A 1 571 ? -3.844 -14.950 6.688 1.00 84.38 571 PRO A N 1
ATOM 4495 C CA . PRO A 1 571 ? -4.631 -15.661 7.688 1.00 84.38 571 PRO A CA 1
ATOM 4496 C C . PRO A 1 571 ? -4.324 -17.151 7.709 1.00 84.38 571 PRO A C 1
ATOM 4498 O O . PRO A 1 571 ? -4.085 -17.758 6.668 1.00 84.38 571 PRO A O 1
ATOM 4501 N N . ARG A 1 572 ? -4.387 -17.751 8.899 1.00 75.69 572 ARG A N 1
ATOM 4502 C CA . ARG A 1 572 ? -4.145 -19.183 9.108 1.00 75.69 572 ARG A CA 1
ATOM 4503 C C . ARG A 1 572 ? -5.311 -19.809 9.845 1.00 75.69 572 ARG A C 1
ATOM 4505 O O . ARG A 1 572 ? -5.906 -19.174 10.723 1.00 75.69 572 ARG A O 1
ATOM 4512 N N . ARG A 1 573 ? -5.590 -21.072 9.528 1.00 69.38 573 ARG A N 1
ATOM 4513 C CA . ARG A 1 573 ? -6.717 -21.825 10.095 1.00 69.38 573 ARG A CA 1
ATOM 4514 C C . ARG A 1 573 ? -6.726 -21.812 11.620 1.00 69.38 573 ARG A C 1
ATOM 4516 O O . ARG A 1 573 ? -7.785 -21.668 12.219 1.00 69.38 573 ARG A O 1
ATOM 4523 N N . ASP A 1 574 ? -5.546 -21.951 12.216 1.00 63.31 574 ASP A N 1
ATOM 4524 C CA . ASP A 1 574 ? -5.379 -22.161 13.656 1.00 63.31 574 ASP A CA 1
ATOM 4525 C C . ASP A 1 574 ? -5.536 -20.872 14.478 1.00 63.31 574 ASP A C 1
ATOM 4527 O O . ASP A 1 574 ? -5.747 -20.932 15.687 1.00 63.31 574 ASP A O 1
ATOM 4531 N N . LEU A 1 575 ? -5.427 -19.705 13.833 1.00 66.12 575 LEU A N 1
ATOM 4532 C CA . LEU A 1 575 ? -5.464 -18.397 14.493 1.00 66.12 575 LEU A CA 1
ATOM 4533 C C . LEU A 1 575 ? -6.785 -17.658 14.242 1.00 66.12 575 LEU A C 1
ATOM 4535 O O . LEU A 1 575 ? -7.305 -17.005 15.147 1.00 66.12 575 LEU A O 1
ATOM 4539 N N . GLY A 1 576 ? -7.342 -17.777 13.031 1.00 70.50 576 GLY A N 1
ATOM 4540 C CA . GLY A 1 576 ? -8.561 -17.074 12.630 1.00 70.50 576 GLY A CA 1
ATOM 4541 C C . GLY A 1 576 ? -8.453 -15.541 12.706 1.00 70.50 576 GLY A C 1
ATOM 4542 O O . GLY A 1 576 ? -7.373 -14.965 12.858 1.00 70.50 576 GLY A O 1
ATOM 4543 N N . VAL A 1 577 ? -9.603 -14.866 12.592 1.00 85.19 577 VAL A N 1
ATOM 4544 C CA . VAL A 1 577 ? -9.712 -13.406 12.757 1.00 85.19 577 VAL A CA 1
ATOM 4545 C C . VAL A 1 577 ? -10.348 -13.109 14.117 1.00 85.19 577 VAL A C 1
ATOM 4547 O O . VAL A 1 577 ? -11.537 -13.346 14.327 1.00 85.19 577 VAL A O 1
ATOM 4550 N N . ILE A 1 578 ? -9.536 -12.608 15.046 1.00 83.06 578 ILE A N 1
ATOM 4551 C CA . ILE A 1 578 ? -9.871 -12.288 16.438 1.00 83.06 578 ILE A CA 1
ATOM 4552 C C . ILE A 1 578 ? -9.966 -10.785 16.738 1.00 83.06 578 ILE A C 1
ATOM 4554 O O . ILE A 1 578 ? -10.584 -10.404 17.733 1.00 83.06 578 ILE A O 1
ATOM 4558 N N . SER A 1 579 ? -9.385 -9.933 15.891 1.00 89.56 579 SER A N 1
ATOM 4559 C CA . SER A 1 579 ? -9.444 -8.473 15.996 1.00 89.56 579 SER A CA 1
ATOM 4560 C C . SER A 1 579 ? -9.732 -7.853 14.633 1.00 89.56 579 SER A C 1
ATOM 4562 O O . SER A 1 579 ? -9.191 -8.291 13.621 1.00 89.56 579 SER A O 1
ATOM 4564 N N . LEU A 1 580 ? -10.542 -6.788 14.606 1.00 94.94 580 LEU A N 1
ATOM 4565 C CA . LEU A 1 580 ? -10.785 -6.015 13.382 1.00 94.94 580 LEU A CA 1
ATOM 4566 C C . LEU A 1 580 ? -9.487 -5.404 12.832 1.00 94.94 580 LEU A C 1
ATOM 4568 O O . LEU A 1 580 ? -9.355 -5.239 11.624 1.00 94.94 580 LEU A O 1
ATOM 4572 N N . ALA A 1 581 ? -8.513 -5.116 13.700 1.00 95.12 581 ALA A N 1
ATOM 4573 C CA . ALA A 1 581 ? -7.221 -4.577 13.287 1.00 95.12 581 ALA A CA 1
ATOM 4574 C C . ALA A 1 581 ? -6.382 -5.571 12.463 1.00 95.12 581 ALA A C 1
ATOM 4576 O O . ALA A 1 581 ? -5.523 -5.130 11.715 1.00 95.12 581 ALA A O 1
ATOM 4577 N N . GLN A 1 582 ? -6.659 -6.885 12.502 1.00 92.94 582 GLN A N 1
ATOM 4578 C CA . GLN A 1 582 ? -5.967 -7.848 11.628 1.00 92.94 582 GLN A CA 1
ATOM 4579 C C . GLN A 1 582 ? -6.240 -7.600 10.141 1.00 92.94 582 GLN A C 1
ATOM 4581 O O . GLN A 1 582 ? -5.418 -7.967 9.305 1.00 92.94 582 GLN A O 1
ATOM 4586 N N . PHE A 1 583 ? -7.349 -6.936 9.794 1.00 95.94 583 PHE A N 1
ATOM 4587 C CA . PHE A 1 583 ? -7.613 -6.536 8.412 1.00 95.94 583 PHE A CA 1
ATOM 4588 C C . PHE A 1 583 ? -6.632 -5.479 7.887 1.00 95.94 583 PHE A C 1
ATOM 4590 O O . PHE A 1 583 ? -6.677 -5.182 6.698 1.00 95.94 583 PHE A O 1
ATOM 4597 N N . GLN A 1 584 ? -5.701 -4.966 8.707 1.00 95.50 584 GLN A N 1
ATOM 4598 C CA . GLN A 1 584 ? -4.561 -4.181 8.216 1.00 95.50 584 GLN A CA 1
ATOM 4599 C C . GLN A 1 584 ? -3.765 -4.940 7.142 1.00 95.50 584 GLN A C 1
ATOM 4601 O O . GLN A 1 584 ? -3.191 -4.338 6.242 1.00 95.50 584 GLN A O 1
ATOM 4606 N N . HIS A 1 585 ? -3.788 -6.274 7.201 1.00 95.31 585 HIS A N 1
ATOM 4607 C CA . HIS A 1 585 ? -3.095 -7.162 6.273 1.00 95.31 585 HIS A CA 1
ATOM 4608 C C . HIS A 1 585 ? -3.875 -7.460 4.991 1.00 95.31 585 HIS A C 1
ATOM 4610 O O . HIS A 1 585 ? -3.289 -7.892 3.992 1.00 95.31 585 HIS A O 1
ATOM 4616 N N . ALA A 1 586 ? -5.183 -7.193 4.968 1.00 95.06 586 ALA A N 1
ATOM 4617 C CA . ALA A 1 586 ? -5.965 -7.263 3.744 1.00 95.06 586 ALA A CA 1
ATOM 4618 C C . ALA A 1 586 ? -5.546 -6.119 2.809 1.00 95.06 586 ALA A C 1
ATOM 4620 O O . ALA A 1 586 ? -5.351 -4.981 3.236 1.00 95.06 586 ALA A O 1
ATOM 4621 N N . LYS A 1 587 ? -5.372 -6.407 1.519 1.00 95.62 587 LYS A N 1
ATOM 4622 C CA . LYS A 1 587 ? -5.149 -5.360 0.518 1.00 95.62 587 LYS A CA 1
ATOM 4623 C C . LYS A 1 587 ? -6.496 -4.693 0.254 1.00 95.62 587 LYS A C 1
ATOM 4625 O O . LYS A 1 587 ? -7.364 -5.315 -0.338 1.00 95.62 587 LYS A O 1
ATOM 4630 N N . LEU A 1 588 ? -6.702 -3.463 0.719 1.00 95.31 588 LEU A N 1
ATOM 4631 C CA . LEU A 1 588 ? -7.999 -2.764 0.621 1.00 95.31 588 LEU A CA 1
ATOM 4632 C C . LEU A 1 588 ? -8.019 -1.651 -0.435 1.00 95.31 588 LEU A C 1
ATOM 4634 O O . LEU A 1 588 ? -8.957 -0.867 -0.487 1.00 95.31 588 LEU A O 1
ATOM 4638 N N . SER A 1 589 ? -7.004 -1.606 -1.298 1.00 94.19 589 SER A N 1
ATOM 4639 C CA . SER A 1 589 ? -6.927 -0.702 -2.443 1.00 94.19 589 SER A CA 1
ATOM 4640 C C . SER A 1 589 ? -6.079 -1.317 -3.552 1.00 94.19 589 SER A C 1
ATOM 4642 O O . SER A 1 589 ? -5.074 -1.977 -3.268 1.00 94.19 589 SER A O 1
ATOM 4644 N N . GLU A 1 590 ? -6.447 -1.039 -4.801 1.00 93.88 590 GLU A N 1
ATOM 4645 C CA . GLU A 1 590 ? -5.627 -1.337 -5.980 1.00 93.88 590 GLU A CA 1
ATOM 4646 C C . GLU A 1 590 ? -4.724 -0.175 -6.415 1.00 93.88 590 GLU A C 1
ATOM 4648 O O . GLU A 1 590 ? -3.816 -0.377 -7.218 1.00 93.88 590 GLU A O 1
ATOM 4653 N N . PHE A 1 591 ? -4.915 1.011 -5.830 1.00 95.06 591 PHE A N 1
ATOM 4654 C CA . PHE A 1 591 ? -4.109 2.203 -6.084 1.00 95.06 591 PHE A CA 1
ATOM 4655 C C . PHE A 1 591 ? -2.874 2.275 -5.183 1.00 95.06 591 PHE A C 1
ATOM 4657 O O . PHE A 1 591 ? -2.955 1.943 -3.992 1.00 95.06 591 PHE A O 1
ATOM 4664 N N . VAL A 1 592 ? -1.763 2.767 -5.742 1.00 95.75 592 VAL A N 1
ATOM 4665 C CA . VAL A 1 592 ? -0.466 2.934 -5.058 1.00 95.75 592 VAL A CA 1
ATOM 4666 C C . VAL A 1 592 ? -0.466 4.007 -3.970 1.00 95.75 592 VAL A C 1
ATOM 4668 O O . VAL A 1 592 ? 0.311 3.904 -3.031 1.00 95.75 592 VAL A O 1
ATOM 4671 N N . TRP A 1 593 ? -1.318 5.026 -4.055 1.00 94.69 593 TRP A N 1
ATOM 4672 C CA . TRP A 1 593 ? -1.293 6.174 -3.137 1.00 94.69 593 TRP A CA 1
ATOM 4673 C C . TRP A 1 593 ? -2.063 5.975 -1.829 1.00 94.69 593 TRP A C 1
ATOM 4675 O O . TRP A 1 593 ? -1.865 6.743 -0.894 1.00 94.69 593 TRP A O 1
ATOM 4685 N N . HIS A 1 594 ? -2.915 4.953 -1.730 1.00 95.12 594 HIS A N 1
ATOM 4686 C CA . HIS A 1 594 ? -3.508 4.576 -0.445 1.00 95.12 594 HIS A CA 1
ATOM 4687 C C . HIS A 1 594 ? -2.462 3.878 0.443 1.00 95.12 594 HIS A C 1
ATOM 4689 O O . HIS A 1 594 ? -1.513 3.310 -0.084 1.00 95.12 594 HIS A O 1
ATOM 4695 N N . PRO A 1 595 ? -2.592 3.878 1.778 1.00 94.69 595 PRO A N 1
ATOM 4696 C CA . PRO A 1 595 ? -1.581 3.283 2.651 1.00 94.69 595 PRO A CA 1
ATOM 4697 C C . PRO A 1 595 ? -1.590 1.748 2.610 1.00 94.69 595 PRO A C 1
ATOM 4699 O O . PRO A 1 595 ? -2.634 1.113 2.445 1.00 94.69 595 PRO A O 1
ATOM 4702 N N . SER A 1 596 ? -0.423 1.137 2.840 1.00 96.25 596 SER A N 1
ATOM 4703 C CA . SER A 1 596 ? -0.252 -0.324 2.871 1.00 96.25 596 SER A CA 1
ATOM 4704 C C . SER A 1 596 ? -1.023 -1.005 4.011 1.00 96.25 596 SER A C 1
ATOM 4706 O O . SER A 1 596 ? -1.518 -2.121 3.822 1.00 96.25 596 SER A O 1
ATOM 4708 N N . TYR A 1 597 ? -1.142 -0.325 5.161 1.00 96.69 597 TYR A N 1
ATOM 4709 C CA . TYR A 1 597 ? -1.918 -0.742 6.337 1.00 96.69 597 TYR A CA 1
ATOM 4710 C C . TYR A 1 597 ? -3.048 0.259 6.613 1.00 96.69 597 TYR A C 1
ATOM 4712 O O . TYR A 1 597 ? -2.879 1.181 7.415 1.00 96.69 597 TYR A O 1
ATOM 4720 N N . PRO A 1 598 ? -4.203 0.132 5.944 1.00 94.50 598 PRO A N 1
ATOM 4721 C CA . PRO A 1 598 ? -5.255 1.135 6.063 1.00 94.50 598 PRO A CA 1
ATOM 4722 C C . PRO A 1 598 ? -6.172 0.900 7.279 1.00 94.50 598 PRO A C 1
ATOM 4724 O O . PRO A 1 598 ? -6.665 1.847 7.881 1.00 94.50 598 PRO A O 1
ATOM 4727 N N . MET A 1 599 ? -6.385 -0.349 7.709 1.00 96.50 599 MET A N 1
ATOM 4728 C CA . MET A 1 599 ? -7.268 -0.634 8.847 1.00 96.50 599 MET A CA 1
ATOM 4729 C C . MET A 1 599 ? -6.554 -0.448 10.193 1.00 96.50 599 MET A C 1
ATOM 4731 O O . MET A 1 599 ? -5.459 -0.959 10.397 1.00 96.50 599 MET A O 1
ATOM 4735 N N . GLY A 1 600 ? -7.183 0.249 11.145 1.00 95.31 600 GLY A N 1
ATOM 4736 C CA . GLY A 1 600 ? -6.613 0.519 12.472 1.00 95.31 600 GLY A CA 1
ATOM 4737 C C . GLY A 1 600 ? -5.549 1.624 12.499 1.00 95.31 600 GLY A C 1
ATOM 4738 O O . GLY A 1 600 ? -5.276 2.163 13.571 1.00 95.31 600 GLY A O 1
ATOM 4739 N N . ASN A 1 601 ? -5.002 2.010 11.344 1.00 95.31 601 ASN A N 1
ATOM 4740 C CA . ASN A 1 601 ? -4.174 3.202 11.161 1.00 95.31 601 ASN A CA 1
ATOM 4741 C C . ASN A 1 601 ? -5.020 4.481 11.287 1.00 95.31 601 ASN A C 1
ATOM 4743 O O . ASN A 1 601 ? -6.231 4.451 11.101 1.00 95.31 601 ASN A O 1
ATOM 4747 N N . SER A 1 602 ? -4.396 5.609 11.611 1.00 96.62 602 SER A N 1
ATOM 4748 C CA . SER A 1 602 ? -5.067 6.906 11.723 1.00 96.62 602 SER A CA 1
ATOM 4749 C C . SER A 1 602 ? -4.270 8.089 11.186 1.00 96.62 602 SER A C 1
ATOM 4751 O O . SER A 1 602 ? -4.704 9.226 11.380 1.00 96.62 602 SER A O 1
ATOM 4753 N N . LEU A 1 603 ? -3.123 7.843 10.547 1.00 96.75 603 LEU A N 1
ATOM 4754 C CA . LEU A 1 603 ? -2.379 8.885 9.850 1.00 96.75 603 LEU A CA 1
ATOM 4755 C C . LEU A 1 603 ? -3.264 9.538 8.788 1.00 96.75 603 LEU A C 1
ATOM 4757 O O . LEU A 1 603 ? -3.983 8.853 8.063 1.00 96.75 603 LEU A O 1
ATOM 4761 N N . VAL A 1 604 ? -3.217 10.865 8.726 1.00 96.62 604 VAL A N 1
ATOM 4762 C CA . VAL A 1 604 ? -3.849 11.628 7.651 1.00 96.62 604 VAL A CA 1
ATOM 4763 C C . VAL A 1 604 ? -3.169 11.320 6.317 1.00 96.62 604 VAL A C 1
ATOM 4765 O O . VAL A 1 604 ? -1.947 11.195 6.273 1.00 96.62 604 VAL A O 1
ATOM 4768 N N . ASP A 1 605 ? -3.942 11.227 5.233 1.00 96.31 605 ASP A N 1
ATOM 4769 C CA . ASP A 1 605 ? -3.357 11.146 3.892 1.00 96.31 605 ASP A CA 1
ATOM 4770 C C . ASP A 1 605 ? -2.723 12.506 3.525 1.00 96.31 605 ASP A C 1
ATOM 4772 O O . ASP A 1 605 ? -3.431 13.522 3.523 1.00 96.31 605 ASP A O 1
ATOM 4776 N N . PRO A 1 606 ? -1.413 12.568 3.216 1.00 95.81 606 PRO A N 1
ATOM 4777 C CA . PRO A 1 606 ? -0.738 13.823 2.882 1.00 95.81 606 PRO A CA 1
ATOM 4778 C C . PRO A 1 606 ? -1.331 14.561 1.670 1.00 95.81 606 PRO A C 1
ATOM 4780 O O . PRO A 1 606 ? -1.172 15.777 1.559 1.00 95.81 606 PRO A O 1
ATOM 4783 N N . ARG A 1 607 ? -2.054 13.867 0.780 1.00 95.56 607 ARG A N 1
ATOM 4784 C CA . ARG A 1 607 ? -2.702 14.457 -0.408 1.00 95.56 607 ARG A CA 1
ATOM 4785 C C . ARG A 1 607 ? -3.949 15.263 -0.084 1.00 95.56 607 ARG A C 1
ATOM 4787 O O . ARG A 1 607 ? -4.440 15.996 -0.936 1.00 95.56 607 ARG A O 1
ATOM 4794 N N . LEU A 1 608 ? -4.461 15.172 1.145 1.00 95.56 608 LEU A N 1
ATOM 4795 C CA . LEU A 1 608 ? -5.522 16.071 1.591 1.00 95.56 608 LEU A CA 1
ATOM 4796 C C . LEU A 1 608 ? -5.048 17.522 1.701 1.00 95.56 608 LEU A C 1
ATOM 4798 O O . LEU A 1 608 ? -5.895 18.409 1.729 1.00 95.56 608 LEU A O 1
ATOM 4802 N N . SER A 1 609 ? -3.732 17.755 1.775 1.00 92.88 609 SER A N 1
ATOM 4803 C CA . SER A 1 609 ? -3.117 19.029 2.158 1.00 92.88 609 SER A CA 1
ATOM 4804 C C . SER A 1 609 ? -3.546 19.509 3.552 1.00 92.88 609 SER A C 1
ATOM 4806 O O . SER A 1 609 ? -4.415 18.929 4.211 1.00 92.88 609 SER A O 1
ATOM 4808 N N . LEU A 1 610 ? -2.940 20.594 4.042 1.00 92.62 610 LEU A N 1
ATOM 4809 C CA . LEU A 1 610 ? -3.344 21.203 5.315 1.00 92.62 610 LEU A CA 1
ATOM 4810 C C . LEU A 1 610 ? -4.796 21.710 5.287 1.00 92.62 610 LEU A C 1
ATOM 4812 O O . LEU A 1 610 ? -5.465 21.731 6.324 1.00 92.62 610 LEU A O 1
ATOM 4816 N N . GLU A 1 611 ? -5.295 22.101 4.113 1.00 89.19 611 GLU A N 1
ATOM 4817 C CA . GLU A 1 611 ? -6.642 22.646 3.955 1.00 89.19 611 GLU A CA 1
ATOM 4818 C C . GLU A 1 611 ? -7.730 21.566 3.862 1.00 89.19 611 GLU A C 1
ATOM 4820 O O . GLU A 1 611 ? -8.867 21.807 4.277 1.00 89.19 611 GLU A O 1
ATOM 4825 N N . GLY A 1 612 ? -7.413 20.367 3.363 1.00 92.38 612 GLY A N 1
ATOM 4826 C CA . GLY A 1 612 ? -8.372 19.262 3.256 1.00 92.38 612 GLY A CA 1
ATOM 4827 C C . GLY A 1 612 ? -8.467 18.380 4.502 1.00 92.38 612 GLY A C 1
ATOM 4828 O O . GLY A 1 612 ? -9.345 17.525 4.573 1.00 92.38 612 GLY A O 1
ATOM 4829 N N . MET A 1 613 ? -7.650 18.608 5.540 1.00 94.12 613 MET A N 1
ATOM 4830 C CA . MET A 1 613 ? -7.665 17.817 6.788 1.00 94.12 613 MET A CA 1
ATOM 4831 C C . MET A 1 613 ? -9.027 17.757 7.501 1.00 94.12 613 MET A C 1
ATOM 4833 O O . MET A 1 613 ? -9.260 16.869 8.326 1.00 94.12 613 MET A O 1
ATOM 4837 N N . SER A 1 614 ? -9.914 18.717 7.239 1.00 94.38 614 SER A N 1
ATOM 4838 C CA . SER A 1 614 ? -11.271 18.746 7.798 1.00 94.38 614 SER A CA 1
ATOM 4839 C C . SER A 1 614 ? -12.257 17.793 7.103 1.00 94.38 614 SER A C 1
ATOM 4841 O O . SER A 1 614 ? -13.394 17.671 7.550 1.00 94.38 614 SER A O 1
ATOM 4843 N N . GLY A 1 615 ? -11.822 17.090 6.056 1.00 95.88 615 GLY A N 1
ATOM 4844 C CA . GLY A 1 615 ? -12.571 16.042 5.370 1.00 95.88 615 GLY A CA 1
ATOM 4845 C C . GLY A 1 615 ? -11.723 14.792 5.127 1.00 95.88 615 GLY A C 1
ATOM 4846 O O . GLY A 1 615 ? -10.656 14.614 5.726 1.00 95.88 615 GLY A O 1
ATOM 4847 N N . THR A 1 616 ? -12.232 13.920 4.258 1.00 96.06 616 THR A N 1
ATOM 4848 C CA . THR A 1 616 ? -11.599 12.652 3.855 1.00 96.06 616 THR A CA 1
ATOM 4849 C C . THR A 1 616 ? -11.269 12.597 2.365 1.00 96.06 616 THR A C 1
ATOM 4851 O O . THR A 1 616 ? -10.703 11.615 1.911 1.00 96.06 616 THR A O 1
ATOM 4854 N N . VAL A 1 617 ? -11.558 13.651 1.604 1.00 95.38 617 VAL A N 1
ATOM 4855 C CA . VAL A 1 617 ? -11.235 13.780 0.174 1.00 95.38 617 VAL A CA 1
ATOM 4856 C C . VAL A 1 617 ? -10.416 15.060 -0.011 1.00 95.38 617 VAL A C 1
ATOM 4858 O O . VAL A 1 617 ? -10.689 16.033 0.706 1.00 95.38 617 VAL A O 1
ATOM 4861 N N . PRO A 1 618 ? -9.417 15.092 -0.917 1.00 94.25 618 PRO A N 1
ATOM 4862 C CA . PRO A 1 618 ? -8.677 16.312 -1.206 1.00 94.25 618 PRO A CA 1
ATOM 4863 C C . PRO A 1 618 ? -9.611 17.471 -1.546 1.00 94.25 618 PRO A C 1
ATOM 4865 O O . PRO A 1 618 ? -10.629 17.303 -2.221 1.00 94.25 618 PRO A O 1
ATOM 4868 N N . LYS A 1 619 ? -9.266 18.665 -1.068 1.00 91.25 619 LYS A N 1
ATOM 4869 C CA . LYS A 1 619 ? -10.014 19.872 -1.407 1.00 91.25 619 LYS A CA 1
ATOM 4870 C C . LYS A 1 619 ? -9.727 20.237 -2.866 1.00 91.25 619 LYS A C 1
ATOM 4872 O O . LYS A 1 619 ? -8.568 20.347 -3.254 1.00 91.25 619 LYS A O 1
ATOM 4877 N N . MET A 1 620 ? -10.789 20.423 -3.641 1.00 91.31 620 MET A N 1
ATOM 4878 C CA . MET A 1 620 ? -10.743 20.705 -5.075 1.00 91.31 620 MET A CA 1
ATOM 4879 C C . MET A 1 620 ? -11.694 21.856 -5.410 1.00 91.31 620 MET A C 1
ATOM 4881 O O . MET A 1 620 ? -12.729 22.019 -4.757 1.00 91.31 620 MET A O 1
ATOM 4885 N N . GLU A 1 621 ? -11.341 22.632 -6.433 1.00 89.75 621 GLU A N 1
ATOM 4886 C CA . GLU A 1 621 ? -12.281 23.532 -7.111 1.00 89.75 621 GLU A CA 1
ATOM 4887 C C . GLU A 1 621 ? -13.343 22.715 -7.870 1.00 89.75 621 GLU A C 1
ATOM 4889 O O . GLU A 1 621 ? -13.148 21.528 -8.115 1.00 89.75 621 GLU A O 1
ATOM 4894 N N . GLU A 1 622 ? -14.465 23.331 -8.252 1.00 88.56 622 GLU A N 1
ATOM 4895 C CA . GLU A 1 622 ? -15.607 22.626 -8.870 1.00 88.56 622 GLU A CA 1
ATOM 4896 C C . GLU A 1 622 ? -15.202 21.807 -10.113 1.00 88.56 622 GLU A C 1
ATOM 4898 O O . GLU A 1 622 ? -15.476 20.611 -10.167 1.00 88.56 622 GLU A O 1
ATOM 4903 N N . GLU A 1 623 ? -14.458 22.415 -11.044 1.00 89.19 623 GLU A N 1
ATOM 4904 C CA . GLU A 1 623 ? -13.959 21.768 -12.272 1.00 89.19 623 GLU A CA 1
ATOM 4905 C C . GLU A 1 623 ? -12.970 20.621 -11.987 1.00 89.19 623 GLU A C 1
ATOM 4907 O O . GLU A 1 623 ? -13.043 19.562 -12.606 1.00 89.19 623 GLU A O 1
ATOM 4912 N N . GLU A 1 624 ? -12.068 20.786 -11.009 1.00 91.50 624 GLU A N 1
ATOM 4913 C CA . GLU A 1 624 ? -11.192 19.691 -10.558 1.00 91.50 624 GLU A CA 1
ATOM 4914 C C . GLU A 1 624 ? -12.004 18.561 -9.933 1.00 91.50 624 GLU A C 1
ATOM 4916 O O . GLU A 1 624 ? -11.707 17.385 -10.145 1.00 91.50 624 GLU A O 1
ATOM 4921 N N . GLY A 1 625 ? -13.033 18.929 -9.170 1.00 90.38 625 GLY A N 1
ATOM 4922 C CA . GLY A 1 625 ? -13.930 18.018 -8.492 1.00 90.38 625 GLY A CA 1
ATOM 4923 C C . GLY A 1 625 ? -14.590 17.054 -9.463 1.00 90.38 625 GLY A C 1
ATOM 4924 O O . GLY A 1 625 ? -14.575 15.862 -9.185 1.00 90.38 625 GLY A O 1
ATOM 4925 N N . GLU A 1 626 ? -15.100 17.527 -10.605 1.00 91.31 626 GLU A N 1
ATOM 4926 C CA . GLU A 1 626 ? -15.767 16.696 -11.621 1.00 91.31 626 GLU A CA 1
ATOM 4927 C C . GLU A 1 626 ? -14.892 15.520 -12.078 1.00 91.31 626 GLU A C 1
ATOM 4929 O O . GLU A 1 626 ? -15.354 14.381 -12.067 1.00 91.31 626 GLU A O 1
ATOM 4934 N N . LEU A 1 627 ? -13.603 15.754 -12.329 1.00 92.81 627 LEU A N 1
ATOM 4935 C CA . LEU A 1 627 ? -12.668 14.751 -12.855 1.00 92.81 627 LEU A CA 1
ATOM 4936 C C . LEU A 1 627 ? -11.680 14.215 -11.801 1.00 92.81 627 LEU A C 1
ATOM 4938 O O . LEU A 1 627 ? -10.644 13.640 -12.137 1.00 92.81 627 LEU A O 1
ATOM 4942 N N . GLY A 1 628 ? -11.965 14.421 -10.509 1.00 91.62 628 GLY A N 1
ATOM 4943 C CA . GLY A 1 628 ? -11.141 13.915 -9.404 1.00 91.62 628 GLY A CA 1
ATOM 4944 C C . GLY A 1 628 ? -9.700 14.444 -9.404 1.00 91.62 628 GLY A C 1
ATOM 4945 O O . GLY A 1 628 ? -8.785 13.742 -8.973 1.00 91.62 628 GLY A O 1
ATOM 4946 N N . GLY A 1 629 ? -9.493 15.651 -9.933 1.00 93.56 629 GLY A N 1
ATOM 4947 C CA . GLY A 1 629 ? -8.193 16.290 -10.125 1.00 93.56 629 GLY A CA 1
ATOM 4948 C C . GLY A 1 629 ? -7.480 15.912 -11.428 1.00 93.56 629 GLY A C 1
ATOM 4949 O O . GLY A 1 629 ? -6.467 16.526 -11.749 1.00 93.56 629 GLY A O 1
ATOM 4950 N N . PHE A 1 630 ? -7.978 14.953 -12.215 1.00 93.81 630 PHE A N 1
ATOM 4951 C CA . PHE A 1 630 ? -7.369 14.567 -13.493 1.00 93.81 630 PHE A CA 1
ATOM 4952 C C . PHE A 1 630 ? -7.771 15.532 -14.613 1.00 93.81 630 PHE A C 1
ATOM 4954 O O . PHE A 1 630 ? -8.534 15.174 -15.510 1.00 93.81 630 PHE A O 1
ATOM 4961 N N . ILE A 1 631 ? -7.233 16.752 -14.556 1.00 93.88 631 ILE A N 1
ATOM 4962 C CA . ILE A 1 631 ? -7.408 17.817 -15.556 1.00 93.88 631 ILE A CA 1
ATOM 4963 C C . ILE A 1 631 ? -6.064 18.441 -15.935 1.00 93.88 631 ILE A C 1
ATOM 4965 O O . ILE A 1 631 ? -5.102 18.367 -15.164 1.00 93.88 631 ILE A O 1
ATOM 4969 N N . GLY A 1 632 ? -5.994 19.096 -17.094 1.00 92.06 632 GLY A N 1
ATOM 4970 C CA . GLY A 1 632 ? -4.750 19.601 -17.678 1.00 92.06 632 GLY A CA 1
ATOM 4971 C C . GLY A 1 632 ? -3.917 20.492 -16.752 1.00 92.06 632 GLY A C 1
ATOM 4972 O O . GLY A 1 632 ? -2.698 20.358 -16.711 1.00 92.06 632 GLY A O 1
ATOM 4973 N N . LYS A 1 633 ? -4.539 21.362 -15.946 1.00 91.12 633 LYS A N 1
ATOM 4974 C CA . LYS A 1 633 ? -3.802 22.257 -15.025 1.00 91.12 633 LYS A CA 1
ATOM 4975 C C . LYS A 1 633 ? -3.182 21.544 -13.813 1.00 91.12 633 LYS A C 1
ATOM 4977 O O . LYS A 1 633 ? -2.114 21.939 -13.356 1.00 91.12 633 LYS A O 1
ATOM 4982 N N . ALA A 1 634 ? -3.827 20.491 -13.310 1.00 91.94 634 ALA A N 1
ATOM 4983 C CA . ALA A 1 634 ? -3.356 19.730 -12.151 1.00 91.94 634 ALA A CA 1
ATOM 4984 C C . ALA A 1 634 ? -2.354 18.638 -12.555 1.00 91.94 634 ALA A C 1
ATOM 4986 O O . ALA A 1 634 ? -1.391 18.370 -11.845 1.00 91.94 634 ALA A O 1
ATOM 4987 N N . ILE A 1 635 ? -2.563 18.022 -13.719 1.00 90.88 635 ILE A N 1
ATOM 4988 C CA . ILE A 1 635 ? -1.678 16.991 -14.270 1.00 90.88 635 ILE A CA 1
ATOM 4989 C C . ILE A 1 635 ? -0.452 17.607 -14.960 1.00 90.88 635 ILE A C 1
ATOM 4991 O O . ILE A 1 635 ? 0.638 17.029 -14.905 1.00 90.88 635 ILE A O 1
ATOM 4995 N N . GLY A 1 636 ? -0.615 18.766 -15.595 1.00 89.94 636 GLY A N 1
ATOM 4996 C CA . GLY A 1 636 ? 0.382 19.400 -16.455 1.00 89.94 636 GLY A CA 1
ATOM 4997 C C . GLY A 1 636 ? 0.161 19.126 -17.937 1.00 89.94 636 GLY A C 1
ATOM 4998 O O . GLY A 1 636 ? -0.566 18.209 -18.324 1.00 89.94 636 GLY A O 1
ATOM 4999 N N . TRP A 1 63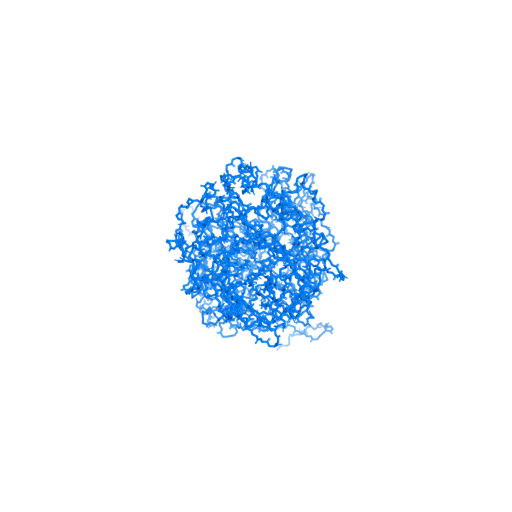7 ? 0.826 19.930 -18.762 1.00 88.94 637 TRP A N 1
ATOM 5000 C CA . TRP A 1 637 ? 0.844 19.830 -20.219 1.00 88.94 637 TRP A CA 1
ATOM 5001 C C . TRP A 1 637 ? 2.082 20.533 -20.795 1.00 88.94 637 TRP A C 1
ATOM 5003 O O . TRP A 1 637 ? 2.619 21.479 -20.216 1.00 88.94 637 TRP A O 1
ATOM 5013 N N . SER A 1 638 ? 2.525 20.112 -21.980 1.00 84.81 638 SER A N 1
ATOM 5014 C CA . SER A 1 638 ? 3.698 20.698 -22.640 1.00 84.81 638 SER A CA 1
ATOM 5015 C C . SER A 1 638 ? 3.321 21.678 -23.753 1.00 84.81 638 SER A C 1
ATOM 5017 O O . SER A 1 638 ? 2.376 21.438 -24.502 1.00 84.81 638 SER A O 1
ATOM 5019 N N . GLU A 1 639 ? 4.101 22.752 -23.925 1.00 83.56 639 GLU A N 1
ATOM 5020 C CA . GLU A 1 639 ? 4.005 23.630 -25.108 1.00 83.56 639 GLU A CA 1
ATOM 5021 C C . GLU A 1 639 ? 4.543 22.960 -26.385 1.00 83.56 639 GLU A C 1
ATOM 5023 O O . GLU A 1 639 ? 4.243 23.398 -27.497 1.00 83.56 639 GLU A O 1
ATOM 5028 N N . ASN A 1 640 ? 5.326 21.884 -26.244 1.00 80.62 640 ASN A N 1
ATOM 5029 C CA . ASN A 1 640 ? 5.791 21.096 -27.376 1.00 80.62 640 ASN A CA 1
ATOM 5030 C C . ASN A 1 640 ? 4.655 20.198 -27.896 1.00 80.62 640 ASN A C 1
ATOM 5032 O O . ASN A 1 640 ? 4.313 19.193 -27.271 1.00 80.62 640 ASN A O 1
ATOM 5036 N N . SER A 1 641 ? 4.130 20.518 -29.084 1.00 77.94 641 SER A N 1
ATOM 5037 C CA . SER A 1 641 ? 3.035 19.780 -29.727 1.00 77.94 641 SER A CA 1
ATOM 5038 C C . SER A 1 641 ? 3.337 18.300 -29.992 1.00 77.94 641 SER A C 1
ATOM 5040 O O . SER A 1 641 ? 2.419 17.489 -30.100 1.00 77.94 641 SER A O 1
ATOM 5042 N N . GLU A 1 642 ? 4.610 17.909 -30.091 1.00 75.31 642 GLU A N 1
ATOM 5043 C CA . GLU A 1 642 ? 4.994 16.503 -30.259 1.00 75.31 642 GLU A CA 1
ATOM 5044 C C . GLU A 1 642 ? 4.823 15.688 -28.970 1.00 75.31 642 GLU A C 1
ATOM 5046 O O . GLU A 1 642 ? 4.694 14.468 -29.036 1.00 75.31 642 GLU A O 1
ATOM 5051 N N . ARG A 1 643 ? 4.787 16.356 -27.809 1.00 78.06 643 ARG A N 1
ATOM 5052 C CA . ARG A 1 643 ? 4.504 15.754 -26.498 1.00 78.06 643 ARG A CA 1
ATOM 5053 C C . ARG A 1 643 ? 3.021 15.832 -26.127 1.00 78.06 643 ARG A C 1
ATOM 5055 O O . ARG A 1 643 ? 2.647 15.361 -25.064 1.00 78.06 643 ARG A O 1
ATOM 5062 N N . GLY A 1 644 ? 2.181 16.441 -26.959 1.00 76.75 644 GLY A N 1
ATOM 5063 C CA . GLY A 1 644 ? 0.747 16.555 -26.714 1.00 76.75 644 GLY A CA 1
ATOM 5064 C C . GLY A 1 644 ? 0.085 17.577 -27.632 1.00 76.75 644 GLY A C 1
ATOM 5065 O O . GLY A 1 644 ? 0.539 18.710 -27.743 1.00 76.75 644 GLY A O 1
ATOM 5066 N N . GLN A 1 645 ? -1.015 17.197 -28.284 1.00 77.00 645 GLN A N 1
ATOM 5067 C CA . GLN A 1 645 ? -1.735 18.068 -29.228 1.00 77.00 645 GLN A CA 1
ATOM 5068 C C . GLN A 1 645 ? -2.719 19.039 -28.538 1.00 77.00 645 GLN A C 1
ATOM 5070 O O . GLN A 1 645 ? -3.365 19.844 -29.209 1.00 77.00 645 GLN A O 1
ATOM 5075 N N . GLY A 1 646 ? -2.845 18.982 -27.207 1.00 84.62 646 GLY A N 1
ATOM 5076 C CA . GLY A 1 646 ? -3.750 19.821 -26.420 1.00 84.62 646 GLY A CA 1
ATOM 5077 C C . GLY A 1 646 ? -3.449 19.768 -24.920 1.00 84.62 646 GLY A C 1
ATOM 5078 O O . GLY A 1 646 ? -2.713 18.900 -24.461 1.00 84.62 646 GLY A O 1
ATOM 5079 N N . LYS A 1 647 ? -4.032 20.700 -24.154 1.00 90.62 647 LYS A N 1
ATOM 5080 C CA . LYS A 1 647 ? -3.779 20.835 -22.705 1.00 90.62 647 LYS A CA 1
ATOM 5081 C C . LYS A 1 647 ? -4.352 19.694 -21.860 1.00 90.62 647 LYS A C 1
ATOM 5083 O O . LYS A 1 647 ? -3.838 19.431 -20.784 1.00 90.62 647 LYS A O 1
ATOM 5088 N N . GLU A 1 648 ? -5.385 19.016 -22.352 1.00 89.75 648 GLU A N 1
ATOM 5089 C CA . GLU A 1 648 ? -6.065 17.943 -21.613 1.00 89.75 648 GLU A CA 1
ATOM 5090 C C . GLU A 1 648 ? -5.511 16.546 -21.904 1.00 89.75 648 GLU A C 1
ATOM 5092 O O . GLU A 1 648 ? -5.838 15.603 -21.193 1.00 89.75 648 GLU A O 1
ATOM 5097 N N . ILE A 1 649 ? -4.636 16.393 -22.901 1.00 85.44 649 ILE A N 1
ATOM 5098 C CA . ILE A 1 649 ? -4.262 15.073 -23.425 1.00 85.44 649 ILE A CA 1
ATOM 5099 C C . ILE A 1 649 ? -3.590 14.177 -22.371 1.00 85.44 649 ILE A C 1
ATOM 5101 O O . ILE A 1 649 ? -3.900 12.998 -22.261 1.00 85.44 649 ILE A O 1
ATOM 5105 N N . TRP A 1 650 ? -2.731 14.734 -21.510 1.00 87.12 650 TRP A N 1
ATOM 5106 C CA . TRP A 1 650 ? -2.104 13.959 -20.430 1.00 87.12 650 TRP A CA 1
ATOM 5107 C C . TRP A 1 650 ? -3.101 13.569 -19.344 1.00 87.12 650 TRP A C 1
ATOM 5109 O O . TRP A 1 650 ? -2.979 12.501 -18.745 1.00 87.12 650 TRP A O 1
ATOM 5119 N N . ALA A 1 651 ? -4.081 14.433 -19.085 1.00 90.19 651 ALA A N 1
ATOM 5120 C CA . ALA A 1 651 ? -5.140 14.160 -18.133 1.00 90.19 651 ALA A CA 1
ATOM 5121 C C . ALA A 1 651 ? -6.084 13.069 -18.660 1.00 90.19 651 ALA A C 1
ATOM 5123 O O . ALA A 1 651 ? -6.405 12.153 -17.911 1.00 90.19 651 ALA A O 1
ATOM 5124 N N . GLU A 1 652 ? -6.440 13.111 -19.948 1.00 87.56 652 GLU A N 1
ATOM 5125 C CA . GLU A 1 652 ? -7.168 12.046 -20.655 1.00 87.56 652 GLU A CA 1
ATOM 5126 C C . GLU A 1 652 ? -6.431 10.705 -20.553 1.00 87.56 652 GLU A C 1
ATOM 5128 O O . GLU A 1 652 ? -7.025 9.712 -20.142 1.00 87.56 652 GLU A O 1
ATOM 5133 N N . HIS A 1 653 ? -5.118 10.674 -20.811 1.00 85.12 653 HIS A N 1
ATOM 5134 C CA . HIS A 1 653 ? -4.324 9.451 -20.639 1.00 85.12 653 HIS A CA 1
ATOM 5135 C C . HIS A 1 653 ? -4.348 8.935 -19.197 1.00 85.12 653 HIS A C 1
ATOM 5137 O O . HIS A 1 653 ? -4.459 7.728 -18.971 1.00 85.12 653 HIS A O 1
ATOM 5143 N N . GLY A 1 654 ? -4.248 9.844 -18.222 1.00 87.88 654 GLY A N 1
ATOM 5144 C CA . GLY A 1 654 ? -4.320 9.511 -16.804 1.00 87.88 654 GLY A CA 1
ATOM 5145 C C . GLY A 1 654 ? -5.659 8.887 -16.425 1.00 87.88 654 GLY A C 1
ATOM 5146 O O . GLY A 1 654 ? -5.675 7.854 -15.758 1.00 87.88 654 GLY A O 1
ATOM 5147 N N . ARG A 1 655 ? -6.781 9.450 -16.890 1.00 89.00 655 ARG A N 1
ATOM 5148 C CA . ARG A 1 655 ? -8.108 8.862 -16.652 1.00 89.00 655 ARG A CA 1
ATOM 5149 C C . ARG A 1 655 ? -8.248 7.503 -17.336 1.00 89.00 655 ARG A C 1
ATOM 5151 O O . ARG A 1 655 ? -8.652 6.551 -16.667 1.00 89.00 655 ARG A O 1
ATOM 5158 N N . GLY A 1 656 ? -7.775 7.361 -18.575 1.00 83.88 656 GLY A N 1
ATOM 5159 C CA . GLY A 1 656 ? -7.749 6.085 -19.295 1.00 83.88 656 GLY A CA 1
ATOM 5160 C C . GLY A 1 656 ? -6.934 4.994 -18.588 1.00 83.88 656 GLY A C 1
ATOM 5161 O O . GLY A 1 656 ? -7.386 3.853 -18.490 1.00 83.88 656 GLY A O 1
ATOM 5162 N N . PHE A 1 657 ? -5.780 5.336 -17.997 1.00 85.69 657 PHE A N 1
ATOM 5163 C CA . PHE A 1 657 ? -4.976 4.398 -17.196 1.00 85.69 657 PHE A CA 1
ATOM 5164 C C . PHE A 1 657 ? -5.755 3.842 -15.989 1.00 85.69 657 PHE A C 1
ATOM 5166 O O . PHE A 1 657 ? -5.579 2.684 -15.606 1.00 85.69 657 PHE A O 1
ATOM 5173 N N . PHE A 1 658 ? -6.659 4.646 -15.419 1.00 87.50 658 PHE A N 1
ATOM 5174 C CA . PHE A 1 658 ? -7.562 4.266 -14.328 1.00 87.50 658 PHE A CA 1
ATOM 5175 C C . PHE A 1 658 ? -8.981 3.926 -14.810 1.00 87.50 658 PHE A C 1
ATOM 5177 O O . PHE A 1 658 ? -9.944 4.063 -14.050 1.00 87.50 658 PHE A O 1
ATOM 5184 N N . LEU A 1 659 ? -9.118 3.439 -16.047 1.00 85.69 659 LEU A N 1
ATOM 5185 C CA . LEU A 1 659 ? -10.371 2.932 -16.624 1.00 85.69 659 LEU A CA 1
ATOM 5186 C C . LEU A 1 659 ? -11.512 3.968 -16.632 1.00 85.69 659 LEU A C 1
ATOM 5188 O O . LEU A 1 659 ? -12.665 3.624 -16.383 1.00 85.69 659 LEU A O 1
ATOM 5192 N N . GLU A 1 660 ? -11.178 5.248 -16.816 1.00 87.38 660 GLU A N 1
ATOM 5193 C CA . GLU A 1 660 ? -12.090 6.405 -16.724 1.00 87.38 660 GLU A CA 1
ATOM 5194 C C . GLU A 1 660 ? -12.807 6.543 -15.367 1.00 87.38 660 GLU A C 1
ATOM 5196 O O . GLU A 1 660 ? -13.693 7.373 -15.169 1.00 87.38 660 GLU A O 1
ATOM 5201 N N . THR A 1 661 ? -12.388 5.769 -14.364 1.00 88.56 661 THR A N 1
ATOM 5202 C CA . THR A 1 661 ? -12.981 5.774 -13.024 1.00 88.56 661 THR A CA 1
ATOM 5203 C C . THR A 1 661 ? -12.958 7.149 -12.339 1.00 88.56 661 THR A C 1
ATOM 5205 O O . THR A 1 661 ? -13.932 7.461 -11.645 1.00 88.56 661 THR A O 1
ATOM 5208 N N . PRO A 1 662 ? -11.922 8.002 -12.515 1.00 91.12 662 PRO A N 1
ATOM 5209 C CA . PRO A 1 662 ? -11.917 9.347 -11.939 1.00 91.12 662 PRO A CA 1
ATOM 5210 C C . PRO A 1 662 ? -13.070 10.257 -12.392 1.00 91.12 662 PRO A C 1
ATOM 5212 O O . PRO A 1 662 ? -13.330 11.248 -11.714 1.00 91.12 662 PRO A O 1
ATOM 5215 N N . GLU A 1 663 ? -13.772 9.952 -13.490 1.00 89.69 663 GLU A N 1
ATOM 5216 C CA . GLU A 1 663 ? -14.939 10.731 -13.942 1.00 89.69 663 GLU A CA 1
ATOM 5217 C C . GLU A 1 663 ? -16.190 10.465 -13.090 1.00 89.69 663 GLU A C 1
ATOM 5219 O O . GLU A 1 663 ? -17.071 11.314 -12.971 1.00 89.69 663 GLU A O 1
ATOM 5224 N N . GLU A 1 664 ? -16.271 9.292 -12.458 1.00 89.56 664 GLU A N 1
ATOM 5225 C CA . GLU A 1 664 ? -17.471 8.844 -11.743 1.00 89.56 664 GLU A CA 1
ATOM 5226 C C . GLU A 1 664 ? -17.252 8.634 -10.239 1.00 89.56 664 GLU A C 1
ATOM 5228 O O . GLU A 1 664 ? -18.212 8.605 -9.468 1.00 89.56 664 GLU A O 1
ATOM 5233 N N . ASP A 1 665 ? -16.005 8.469 -9.797 1.00 92.88 665 ASP A N 1
ATOM 5234 C CA . ASP A 1 665 ? -15.689 8.043 -8.435 1.00 92.88 665 ASP A CA 1
ATOM 5235 C C . ASP A 1 665 ? -14.507 8.815 -7.839 1.00 92.88 665 ASP A C 1
ATOM 5237 O O . ASP A 1 665 ? -13.748 9.481 -8.548 1.00 92.88 665 ASP A O 1
ATOM 5241 N N . HIS A 1 666 ? -14.354 8.761 -6.517 1.00 93.44 666 HIS A N 1
ATOM 5242 C CA . HIS A 1 666 ? -13.127 9.199 -5.869 1.00 93.44 666 HIS A CA 1
ATOM 5243 C C . HIS A 1 666 ? -12.094 8.076 -5.934 1.00 93.44 666 HIS A C 1
ATOM 5245 O O . HIS A 1 666 ? -12.330 6.943 -5.506 1.00 93.44 666 HIS A O 1
ATOM 5251 N N . VAL A 1 667 ? -10.916 8.411 -6.459 1.00 93.19 667 VAL A N 1
ATOM 5252 C CA . VAL A 1 667 ? -9.758 7.507 -6.484 1.00 93.19 667 VAL A CA 1
ATOM 5253 C C . VAL A 1 667 ? -8.701 7.892 -5.448 1.00 93.19 667 VAL A C 1
ATOM 5255 O O . VAL A 1 667 ? -7.918 7.032 -5.064 1.00 93.19 667 VAL A O 1
ATOM 5258 N N . VAL A 1 668 ? -8.709 9.137 -4.947 1.00 94.69 668 VAL A N 1
ATOM 5259 C CA . VAL A 1 668 ? -7.840 9.630 -3.861 1.00 94.69 668 VAL A CA 1
ATOM 5260 C C . VAL A 1 668 ? -8.700 10.079 -2.684 1.00 94.69 668 VAL A C 1
ATOM 5262 O O . VAL A 1 668 ? -9.512 10.995 -2.822 1.00 94.69 668 VAL A O 1
ATOM 5265 N N . TYR A 1 669 ? -8.525 9.437 -1.531 1.00 95.44 669 TYR A N 1
ATOM 5266 C CA . TYR A 1 669 ? -9.219 9.766 -0.287 1.00 95.44 669 TYR A CA 1
ATOM 5267 C C . TYR A 1 669 ? -8.531 9.107 0.922 1.00 95.44 669 TYR A C 1
ATOM 5269 O O . TYR A 1 669 ? -7.704 8.207 0.789 1.00 95.44 669 TYR A O 1
ATOM 5277 N N . ASP A 1 670 ? -8.901 9.534 2.127 1.00 97.25 670 ASP A N 1
ATOM 5278 C CA . ASP A 1 670 ? -8.417 8.996 3.398 1.00 97.25 670 ASP A CA 1
ATOM 5279 C C . ASP A 1 670 ? -9.057 7.633 3.695 1.00 97.25 670 ASP A C 1
ATOM 5281 O O . ASP A 1 670 ? -10.027 7.502 4.449 1.00 97.25 670 ASP A O 1
ATOM 5285 N N . LEU A 1 671 ? -8.506 6.597 3.059 1.00 97.00 671 LEU A N 1
ATOM 5286 C CA . LEU A 1 671 ? -8.981 5.220 3.177 1.00 97.00 671 LEU A CA 1
ATOM 5287 C C . LEU A 1 671 ? -8.991 4.730 4.634 1.00 97.00 671 LEU A C 1
ATOM 5289 O O . LEU A 1 671 ? -9.921 4.030 5.041 1.00 97.00 671 LEU A O 1
ATOM 5293 N N . SER A 1 672 ? -7.982 5.102 5.426 1.00 97.31 672 SER A N 1
ATOM 5294 C CA . SER A 1 672 ? -7.875 4.676 6.825 1.00 97.31 672 SER A CA 1
ATOM 5295 C C . SER A 1 672 ? -9.034 5.219 7.660 1.00 97.31 672 SER A C 1
ATOM 5297 O O . SER A 1 672 ? -9.660 4.466 8.415 1.00 97.31 672 SER A O 1
ATOM 5299 N N . TYR A 1 673 ? -9.364 6.507 7.496 1.00 97.88 673 TYR A N 1
ATOM 5300 C CA . TYR A 1 673 ? -10.483 7.118 8.205 1.00 97.88 673 TYR A CA 1
ATOM 5301 C C . TYR A 1 673 ? -11.803 6.404 7.900 1.00 97.88 673 TYR A C 1
ATOM 5303 O O . TYR A 1 673 ? -12.522 6.010 8.828 1.00 97.88 673 TYR A O 1
ATOM 5311 N N . GLU A 1 674 ? -12.101 6.213 6.614 1.00 97.31 674 GLU A N 1
ATOM 5312 C CA . GLU A 1 674 ? -13.366 5.644 6.141 1.00 97.31 674 GLU A CA 1
ATOM 5313 C C . GLU A 1 674 ? -13.558 4.192 6.604 1.00 97.31 674 GLU A C 1
ATOM 5315 O O . GLU A 1 674 ? -14.609 3.839 7.147 1.00 97.31 674 GLU A O 1
ATOM 5320 N N . LEU A 1 675 ? -12.522 3.352 6.500 1.00 97.50 675 LEU A N 1
ATOM 5321 C CA . LEU A 1 675 ? -12.587 1.957 6.952 1.00 97.50 675 LEU A CA 1
ATOM 5322 C C . LEU A 1 675 ? -12.830 1.851 8.457 1.00 97.50 675 LEU A C 1
ATOM 5324 O O . LEU A 1 675 ? -13.688 1.084 8.910 1.00 97.50 675 LEU A O 1
ATOM 5328 N N . ASN A 1 676 ? -12.099 2.640 9.246 1.00 97.38 676 ASN A N 1
ATOM 5329 C CA . ASN A 1 676 ? -12.278 2.663 10.690 1.00 97.38 676 ASN A CA 1
ATOM 5330 C C . ASN A 1 676 ? -13.676 3.158 11.073 1.00 97.38 676 ASN A C 1
ATOM 5332 O O . ASN A 1 676 ? -14.269 2.639 12.023 1.00 97.38 676 ASN A O 1
ATOM 5336 N N . HIS A 1 677 ? -14.200 4.143 10.337 1.00 95.00 677 HIS A N 1
ATOM 5337 C CA . HIS A 1 677 ? -15.551 4.655 10.521 1.00 95.00 677 HIS A CA 1
ATOM 5338 C C . HIS A 1 677 ? -16.609 3.592 10.229 1.00 95.00 677 HIS A C 1
ATOM 5340 O O . HIS A 1 677 ? -17.560 3.433 10.997 1.00 95.00 677 HIS A O 1
ATOM 5346 N N . THR A 1 678 ? -16.437 2.805 9.171 1.00 94.12 678 THR A N 1
ATOM 5347 C CA . THR A 1 678 ? -17.368 1.729 8.823 1.00 94.12 678 THR A CA 1
ATOM 5348 C C . THR A 1 678 ? -17.316 0.560 9.807 1.00 94.12 678 THR A C 1
ATOM 5350 O O . THR A 1 678 ? -18.369 0.045 10.196 1.00 94.12 678 THR A O 1
ATOM 5353 N N . LEU A 1 679 ? -16.120 0.133 10.225 1.00 95.75 679 LEU A N 1
ATOM 5354 C CA . LEU A 1 679 ? -15.944 -1.159 10.891 1.00 95.75 679 LEU A CA 1
ATOM 5355 C C . LEU A 1 679 ? -16.015 -1.109 12.426 1.00 95.75 679 LEU A C 1
ATOM 5357 O O . LEU A 1 679 ? -16.699 -1.946 13.022 1.00 95.75 679 LEU A O 1
ATOM 5361 N N . TRP A 1 680 ? -15.345 -0.155 13.085 1.00 94.94 680 TRP A N 1
ATOM 5362 C CA . TRP A 1 680 ? -15.114 -0.221 14.540 1.00 94.94 680 TRP A CA 1
ATOM 5363 C C . TRP A 1 680 ? -16.369 -0.097 15.402 1.00 94.94 680 TRP A C 1
ATOM 5365 O O . TRP A 1 680 ? -16.391 -0.636 16.512 1.00 94.94 680 TRP A O 1
ATOM 5375 N N . ASP A 1 681 ? -17.405 0.594 14.932 1.00 92.12 681 ASP A N 1
ATOM 5376 C CA . ASP A 1 681 ? -18.609 0.852 15.731 1.00 92.12 681 ASP A CA 1
ATOM 5377 C C . ASP A 1 681 ? -19.749 -0.119 15.441 1.00 92.12 681 ASP A C 1
ATOM 5379 O O . ASP A 1 681 ? -20.438 -0.520 16.377 1.00 92.12 681 ASP A O 1
ATOM 5383 N N . ARG A 1 682 ? -19.907 -0.551 14.186 1.00 92.62 682 ARG A N 1
ATOM 5384 C CA . ARG A 1 682 ? -21.026 -1.405 13.763 1.00 92.62 682 ARG A CA 1
ATOM 5385 C C . ARG A 1 682 ? -20.773 -2.892 13.989 1.00 92.62 682 ARG A C 1
ATOM 5387 O O . ARG A 1 682 ? -21.714 -3.646 14.229 1.00 92.62 682 ARG A O 1
ATOM 5394 N N . TYR A 1 683 ? -19.514 -3.323 13.937 1.00 95.62 683 TYR A N 1
ATOM 5395 C CA . TYR A 1 683 ? -19.168 -4.741 13.947 1.00 95.62 683 TYR A CA 1
ATOM 5396 C C . TYR A 1 683 ? -18.360 -5.149 15.180 1.00 95.62 683 TYR A C 1
ATOM 5398 O O . TYR A 1 683 ? -17.663 -4.348 15.814 1.00 95.62 683 TYR A O 1
ATOM 5406 N N . PHE A 1 684 ? -18.465 -6.430 15.522 1.00 94.62 684 PHE A N 1
ATOM 5407 C CA . PHE A 1 684 ? -17.549 -7.134 16.414 1.00 94.62 684 PHE A CA 1
ATOM 5408 C C . PHE A 1 684 ? -17.236 -8.524 15.846 1.00 94.62 684 PHE A C 1
ATOM 5410 O O . PHE A 1 684 ? -17.884 -8.981 14.903 1.00 94.62 684 PHE A O 1
ATOM 5417 N N . LEU A 1 685 ? -16.244 -9.194 16.429 1.00 92.38 685 LEU A N 1
ATOM 5418 C CA . LEU A 1 685 ? -15.873 -10.565 16.088 1.00 92.38 685 LEU A CA 1
ATOM 5419 C C . LEU A 1 685 ? -16.107 -11.461 17.304 1.00 92.38 685 LEU A C 1
ATOM 5421 O O . LEU A 1 685 ? -15.524 -11.232 18.366 1.00 92.38 685 LEU A O 1
ATOM 5425 N N . SER A 1 686 ? -16.965 -12.473 17.159 1.00 88.75 686 SER A N 1
ATOM 5426 C CA . SER A 1 686 ? -17.062 -13.562 18.139 1.00 88.75 686 SER A CA 1
ATOM 5427 C C . SER A 1 686 ? -15.912 -14.560 17.999 1.00 88.75 686 SER A C 1
ATOM 5429 O O . SER A 1 686 ? -15.601 -15.279 18.947 1.00 88.75 686 SER A O 1
ATOM 5431 N N . SER A 1 687 ? -15.316 -14.627 16.805 1.00 83.00 687 SER A N 1
ATOM 5432 C CA . SER A 1 687 ? -14.156 -15.445 16.419 1.00 83.00 687 SER A CA 1
ATOM 5433 C C . SER A 1 687 ? -14.334 -16.963 16.492 1.00 83.00 687 SER A C 1
ATOM 5435 O O . SER A 1 687 ? -13.483 -17.685 15.989 1.00 83.00 687 SER A O 1
ATOM 5437 N N . GLY A 1 688 ? -15.422 -17.460 17.081 1.00 80.50 688 GLY A N 1
ATOM 5438 C CA . GLY A 1 688 ? -15.787 -18.874 17.033 1.00 80.50 688 GLY A CA 1
ATOM 5439 C C . GLY A 1 688 ? -16.609 -19.249 15.809 1.00 80.50 688 GLY A C 1
ATOM 5440 O O . GLY A 1 688 ? -17.324 -18.433 15.222 1.00 80.50 688 GLY A O 1
ATOM 5441 N N . THR A 1 689 ? -16.533 -20.525 15.471 1.00 82.12 689 THR A N 1
ATOM 5442 C CA . THR A 1 689 ? -17.403 -21.199 14.513 1.00 82.12 689 THR A CA 1
ATOM 5443 C C . THR A 1 689 ? -18.843 -21.292 15.028 1.00 82.12 689 THR A C 1
ATOM 5445 O O . THR A 1 689 ? -19.125 -21.177 16.222 1.00 82.12 689 THR A O 1
ATOM 5448 N N . GLU A 1 690 ? -19.779 -21.546 14.114 1.00 85.94 690 GLU A N 1
ATOM 5449 C CA . GLU A 1 690 ? -21.195 -21.753 14.443 1.00 85.94 690 GLU A CA 1
ATOM 5450 C C . GLU A 1 690 ? -21.395 -22.902 15.448 1.00 85.94 690 GLU A C 1
ATOM 5452 O O . GLU A 1 690 ? -22.247 -22.837 16.334 1.00 85.94 690 GLU A O 1
ATOM 5457 N N . GLU A 1 691 ? -20.582 -23.954 15.330 1.00 85.88 691 GLU A N 1
ATOM 5458 C CA . GLU A 1 691 ? -20.599 -25.101 16.234 1.00 85.88 691 GLU A CA 1
ATOM 5459 C C . GLU A 1 691 ? -20.098 -24.725 17.631 1.00 85.88 691 GLU A C 1
ATOM 5461 O O . GLU A 1 691 ? -20.782 -25.002 18.617 1.00 85.88 691 GLU A O 1
ATOM 5466 N N . GLU A 1 692 ? -18.968 -24.022 17.727 1.00 85.69 692 GLU A N 1
ATOM 5467 C CA . GLU A 1 692 ? -18.422 -23.546 19.003 1.00 85.69 692 GLU A CA 1
ATOM 5468 C C . GLU A 1 692 ? -19.392 -22.603 19.721 1.00 85.69 692 GLU A C 1
ATOM 5470 O O . GLU A 1 692 ? -19.613 -22.742 20.923 1.00 85.69 692 GLU A O 1
ATOM 5475 N N . LEU A 1 693 ? -20.044 -21.687 18.999 1.00 87.50 693 LEU A N 1
ATOM 5476 C CA . LEU A 1 693 ? -21.040 -20.777 19.577 1.00 87.50 693 LEU A CA 1
ATOM 5477 C C . LEU A 1 693 ? -22.258 -21.538 20.120 1.00 87.50 693 LEU A C 1
ATOM 5479 O O . LEU A 1 693 ? -22.735 -21.254 21.224 1.00 87.50 693 LEU A O 1
ATOM 5483 N N . ARG A 1 694 ? -22.733 -22.562 19.399 1.00 88.38 694 ARG A N 1
ATOM 5484 C CA . ARG A 1 694 ? -23.821 -23.431 19.874 1.00 88.38 694 ARG A CA 1
ATOM 5485 C C . ARG A 1 694 ? -23.420 -24.287 21.070 1.00 88.38 694 ARG A C 1
ATOM 5487 O O . ARG A 1 694 ? -24.244 -24.485 21.966 1.00 88.38 694 ARG A O 1
ATOM 5494 N N . LEU A 1 695 ? -22.193 -24.806 21.091 1.00 86.44 695 LEU A N 1
ATOM 5495 C CA . LEU A 1 695 ? -21.655 -25.574 22.214 1.00 86.44 695 LEU A CA 1
ATOM 5496 C C . LEU A 1 695 ? -21.507 -24.689 23.453 1.00 86.44 695 LEU A C 1
ATOM 5498 O O . LEU A 1 695 ? -21.977 -25.065 24.527 1.00 86.44 695 LEU A O 1
ATOM 5502 N N . MET A 1 696 ? -20.958 -23.487 23.285 1.00 85.75 696 MET A N 1
ATOM 5503 C CA . MET A 1 696 ? -20.793 -22.498 24.348 1.00 85.75 696 MET A CA 1
ATOM 5504 C C . MET A 1 696 ? -22.133 -22.083 24.972 1.00 85.75 696 MET A C 1
ATOM 5506 O O . MET A 1 696 ? -22.216 -21.930 26.189 1.00 85.75 696 MET A O 1
ATOM 5510 N N . ALA A 1 697 ? -23.201 -21.956 24.174 1.00 86.38 697 ALA A N 1
ATOM 5511 C CA . ALA A 1 697 ? -24.543 -21.677 24.694 1.00 86.38 697 ALA A CA 1
ATOM 5512 C C . ALA A 1 697 ? -25.096 -22.801 25.593 1.00 86.38 697 ALA A C 1
ATOM 5514 O O . ALA A 1 697 ? -25.872 -22.534 26.508 1.00 86.38 697 ALA A O 1
ATOM 5515 N N . ARG A 1 698 ? -24.727 -24.065 25.330 1.00 83.56 698 ARG A N 1
ATOM 5516 C CA . ARG A 1 698 ? -25.186 -25.226 26.115 1.00 83.56 698 ARG A CA 1
ATOM 5517 C C . ARG A 1 698 ? -24.374 -25.418 27.386 1.00 83.56 698 ARG A C 1
ATOM 5519 O O . ARG A 1 698 ? -24.941 -25.737 28.427 1.00 83.56 698 ARG A O 1
ATOM 5526 N N . ASP A 1 699 ? -23.059 -25.281 27.276 1.00 78.62 699 ASP A N 1
ATOM 5527 C CA . ASP A 1 699 ? -22.121 -25.536 28.360 1.00 78.62 699 ASP A CA 1
ATOM 5528 C C . ASP A 1 699 ? -20.905 -24.611 28.217 1.00 78.62 699 ASP A C 1
ATOM 5530 O O . ASP A 1 699 ? -19.951 -24.896 27.486 1.00 78.62 699 ASP A O 1
ATOM 5534 N N . ARG A 1 700 ? -20.959 -23.476 28.926 1.00 71.88 700 ARG A N 1
ATOM 5535 C CA . ARG A 1 700 ? -19.929 -22.427 28.893 1.00 71.88 700 ARG A CA 1
ATOM 5536 C C . ARG A 1 700 ? -18.544 -22.954 29.269 1.00 71.88 700 ARG A C 1
ATOM 5538 O O . ARG A 1 700 ? -17.540 -22.440 28.788 1.00 71.88 700 ARG A O 1
ATOM 5545 N N . ASP A 1 701 ? -18.477 -23.961 30.134 1.00 70.62 701 ASP A N 1
ATOM 5546 C CA . ASP A 1 701 ? -17.205 -24.443 30.664 1.00 70.62 701 ASP A CA 1
ATOM 5547 C C . ASP A 1 701 ? -16.544 -25.475 29.727 1.00 70.62 701 ASP A C 1
ATOM 5549 O O . ASP A 1 701 ? -15.350 -25.744 29.864 1.00 70.62 701 ASP A O 1
ATOM 5553 N N . LYS A 1 702 ? -17.282 -26.006 28.738 1.00 68.50 702 LYS A N 1
ATOM 5554 C CA . LYS A 1 702 ? -16.778 -26.979 27.749 1.00 68.50 702 LYS A CA 1
ATOM 5555 C C . LYS A 1 702 ? -16.298 -26.375 26.434 1.00 68.50 702 LYS A C 1
ATOM 5557 O O . LYS A 1 702 ? -15.606 -27.065 25.692 1.00 68.50 702 LYS A O 1
ATOM 5562 N N . CYS A 1 703 ? -16.647 -25.127 26.131 1.00 71.00 703 CYS A N 1
ATOM 5563 C CA . CYS A 1 703 ? -16.249 -24.469 24.889 1.00 71.00 703 CYS A CA 1
ATOM 5564 C C . CYS A 1 703 ? -15.789 -23.037 25.168 1.00 71.00 703 CYS A C 1
ATOM 5566 O O . CYS A 1 703 ? -16.563 -22.222 25.666 1.00 71.00 703 CYS A O 1
ATOM 5568 N N . ARG A 1 704 ? -14.532 -22.726 24.833 1.00 69.25 704 ARG A N 1
ATOM 5569 C CA . ARG A 1 704 ? -13.974 -21.372 24.922 1.00 69.25 704 ARG A CA 1
ATOM 5570 C C . ARG A 1 704 ? -13.698 -20.844 23.526 1.00 69.25 704 ARG A C 1
ATOM 5572 O O . ARG A 1 704 ? -12.995 -21.489 22.759 1.00 69.25 704 ARG A O 1
ATOM 5579 N N . LEU A 1 705 ? -14.234 -19.665 23.234 1.00 75.00 705 LEU A N 1
ATOM 5580 C CA . LEU A 1 705 ? -13.936 -18.947 21.999 1.00 75.00 705 LEU A CA 1
ATOM 5581 C C . LEU A 1 705 ? -12.472 -18.475 21.994 1.00 75.00 705 LEU A C 1
ATOM 5583 O O . LEU A 1 705 ? -11.912 -18.257 23.075 1.00 75.00 705 LEU A O 1
ATOM 5587 N N . PRO A 1 706 ? -11.876 -18.226 20.810 1.00 73.44 706 PRO A N 1
ATOM 5588 C CA . PRO A 1 706 ? -10.540 -17.633 20.712 1.00 73.44 706 PRO A CA 1
ATOM 5589 C C . PRO A 1 706 ? -10.410 -16.340 21.528 1.00 73.44 706 PRO A C 1
ATOM 5591 O O . PRO A 1 706 ? -9.429 -16.137 22.240 1.00 73.44 706 PRO A O 1
ATOM 5594 N N . ASN A 1 707 ? -11.453 -15.501 21.515 1.00 74.19 707 ASN A N 1
ATOM 5595 C CA . ASN A 1 707 ? -11.613 -14.451 22.512 1.00 74.19 707 ASN A CA 1
ATOM 5596 C C . ASN A 1 707 ? -12.319 -15.013 23.755 1.00 74.19 707 ASN A C 1
ATOM 5598 O O . ASN A 1 707 ? -13.544 -14.953 23.870 1.00 74.19 707 ASN A O 1
ATOM 5602 N N . ALA A 1 708 ? -11.540 -15.511 24.717 1.00 75.25 708 ALA A N 1
ATOM 5603 C CA . ALA A 1 708 ? -12.058 -16.109 25.952 1.00 75.25 708 ALA A CA 1
ATOM 5604 C C . ALA A 1 708 ? -12.876 -15.142 26.836 1.00 75.25 708 ALA A C 1
ATOM 5606 O O . ALA A 1 708 ? -13.505 -15.573 27.802 1.00 75.25 708 ALA A O 1
ATOM 5607 N N . ARG A 1 709 ? -12.861 -13.840 26.527 1.00 78.94 709 ARG A N 1
ATOM 5608 C CA . ARG A 1 709 ? -13.604 -12.795 27.244 1.00 78.94 709 ARG A CA 1
ATOM 5609 C C . ARG A 1 709 ? -15.021 -12.611 26.719 1.00 78.94 709 ARG A C 1
ATOM 5611 O O . ARG A 1 709 ? -15.823 -11.930 27.351 1.00 78.94 709 ARG A O 1
ATOM 5618 N N . MET A 1 710 ? -15.324 -13.178 25.559 1.00 85.38 710 MET A N 1
ATOM 5619 C CA . MET A 1 710 ? -16.664 -13.176 25.003 1.00 85.38 710 MET A CA 1
ATOM 5620 C C . MET A 1 710 ? -17.477 -14.268 25.698 1.00 85.38 710 MET A C 1
ATOM 5622 O O . MET A 1 710 ? -17.239 -15.455 25.479 1.00 85.38 710 MET A O 1
ATOM 5626 N N . LEU A 1 711 ? -18.408 -13.876 26.567 1.00 86.69 711 LEU A N 1
ATOM 5627 C CA . LEU A 1 711 ? -19.177 -14.809 27.389 1.00 86.69 711 LEU A CA 1
ATOM 5628 C C . LEU A 1 711 ? -20.656 -14.822 26.988 1.00 86.69 711 LEU A C 1
ATOM 5630 O O . LEU A 1 711 ? -21.230 -13.760 26.737 1.00 86.69 711 LEU A O 1
ATOM 5634 N N . PRO A 1 712 ? -21.311 -15.996 26.984 1.00 89.19 712 PRO A N 1
ATOM 5635 C CA . PRO A 1 712 ? -22.752 -16.073 26.811 1.00 89.19 712 PRO A CA 1
ATOM 5636 C C . PRO A 1 712 ? -23.470 -15.597 28.078 1.00 89.19 712 PRO A C 1
ATOM 5638 O O . PRO A 1 712 ? -23.068 -15.908 29.205 1.00 89.19 712 PRO A O 1
ATOM 5641 N N . LEU A 1 713 ? -24.580 -14.888 27.897 1.00 88.31 713 LEU A N 1
ATOM 5642 C CA . LEU A 1 713 ? -25.537 -14.629 28.963 1.00 88.31 713 LEU A CA 1
ATOM 5643 C C . LEU A 1 713 ? -26.299 -15.905 29.345 1.00 88.31 713 LEU A C 1
ATOM 5645 O O . LEU A 1 713 ? -26.489 -16.829 28.553 1.00 88.31 713 LEU A O 1
ATOM 5649 N N . ALA A 1 714 ? -26.748 -15.961 30.598 1.00 82.81 714 ALA A N 1
ATOM 5650 C CA . ALA A 1 714 ? -27.523 -17.092 31.088 1.00 82.81 714 ALA A CA 1
ATOM 5651 C C . ALA A 1 714 ? -28.847 -17.215 30.313 1.00 82.81 714 ALA A C 1
ATOM 5653 O O . ALA A 1 714 ? -29.649 -16.282 30.292 1.00 82.81 714 ALA A O 1
ATOM 5654 N N . GLY A 1 715 ? -29.085 -18.385 29.715 1.00 83.75 715 GLY A N 1
ATOM 5655 C CA . GLY A 1 715 ? -30.296 -18.671 28.940 1.00 83.75 715 GLY A CA 1
ATOM 5656 C C . GLY A 1 715 ? -30.226 -18.301 27.454 1.00 83.75 715 GLY A C 1
ATOM 5657 O O . GLY A 1 715 ? -31.213 -18.536 26.754 1.00 83.75 715 GLY A O 1
ATOM 5658 N N . SER A 1 716 ? -29.094 -17.777 26.966 1.00 87.56 716 SER A N 1
ATOM 5659 C CA . SER A 1 716 ? -28.875 -17.533 25.534 1.00 87.56 716 SER A CA 1
ATOM 5660 C C . SER A 1 716 ? -28.982 -18.824 24.724 1.00 87.56 716 SER A C 1
ATOM 5662 O O . SER A 1 716 ? -28.528 -19.889 25.151 1.00 87.56 716 SER A O 1
ATOM 5664 N N . LYS A 1 717 ? -29.569 -18.744 23.527 1.00 89.31 717 LYS A N 1
ATOM 5665 C CA . LYS A 1 717 ? -29.710 -19.904 22.634 1.00 89.31 717 LYS A CA 1
ATOM 5666 C C . LYS A 1 717 ? -28.537 -19.988 21.665 1.00 89.31 717 LYS A C 1
ATOM 5668 O O . LYS A 1 717 ? -28.061 -18.975 21.175 1.00 89.31 717 LYS A O 1
ATOM 5673 N N . GLY A 1 718 ? -28.120 -21.203 21.312 1.00 86.56 718 GLY A N 1
ATOM 5674 C CA . GLY A 1 718 ? -27.012 -21.404 20.370 1.00 86.56 718 GLY A CA 1
ATOM 5675 C C . GLY A 1 718 ? -27.228 -20.740 19.006 1.00 86.56 718 GLY A C 1
ATOM 5676 O O . GLY A 1 718 ? -26.309 -20.116 18.491 1.00 86.56 718 GLY A O 1
ATOM 5677 N N . ASP A 1 719 ? -28.443 -20.819 18.457 1.00 89.38 719 ASP A N 1
ATOM 5678 C CA . ASP A 1 719 ? -28.766 -20.179 17.172 1.00 89.38 719 ASP A CA 1
ATOM 5679 C C . ASP A 1 719 ? -28.771 -18.646 17.263 1.00 89.38 719 ASP A C 1
ATOM 5681 O O . ASP A 1 719 ? -28.416 -17.986 16.297 1.00 89.38 719 ASP A O 1
ATOM 5685 N N . GLU A 1 720 ? -29.105 -18.079 18.428 1.00 91.12 720 GLU A N 1
ATOM 5686 C CA . GLU A 1 720 ? -28.998 -16.635 18.678 1.00 91.12 720 GLU A CA 1
ATOM 5687 C C . GLU A 1 720 ? -27.529 -16.197 18.697 1.00 91.12 720 GLU A C 1
ATOM 5689 O O . GLU A 1 720 ? -27.183 -15.214 18.056 1.00 91.12 720 GLU A O 1
ATOM 5694 N N . LEU A 1 721 ? -26.644 -16.952 19.364 1.00 91.12 721 LEU A N 1
ATOM 5695 C CA . LEU A 1 721 ? -25.210 -16.631 19.429 1.00 91.12 721 LEU A CA 1
ATOM 5696 C C . LEU A 1 721 ? -24.497 -16.741 18.074 1.00 91.12 721 LEU A C 1
ATOM 5698 O O . LEU A 1 721 ? -23.469 -16.098 17.872 1.00 91.12 721 LEU A O 1
ATOM 5702 N N . ALA A 1 722 ? -25.023 -17.569 17.173 1.00 90.81 722 ALA A N 1
ATOM 5703 C CA . ALA A 1 722 ? -24.531 -17.741 15.811 1.00 90.81 722 ALA A CA 1
ATOM 5704 C C . ALA A 1 722 ? -25.093 -16.703 14.818 1.00 90.81 722 ALA A C 1
ATOM 5706 O O . ALA A 1 722 ? -24.539 -16.537 13.727 1.00 90.81 722 ALA A O 1
ATOM 5707 N N . ASP A 1 723 ? -26.182 -16.017 15.172 1.00 93.38 723 ASP A N 1
ATOM 5708 C CA . ASP A 1 723 ? -26.870 -15.087 14.282 1.00 93.38 723 ASP A CA 1
ATOM 5709 C C . ASP A 1 723 ? -26.117 -13.759 14.126 1.00 93.38 723 ASP A C 1
ATOM 5711 O O . ASP A 1 723 ? -25.549 -13.218 15.075 1.00 93.38 723 ASP A O 1
ATOM 5715 N N . PHE A 1 724 ? -26.141 -13.204 12.917 1.00 95.19 724 PHE A N 1
ATOM 5716 C CA . PHE A 1 724 ? -25.445 -11.957 12.601 1.00 95.19 724 PHE A CA 1
ATOM 5717 C C . PHE A 1 724 ? -25.982 -10.754 13.390 1.00 95.19 724 PHE A C 1
ATOM 5719 O O . PHE A 1 724 ? -25.187 -9.949 13.876 1.00 95.19 724 PHE A O 1
ATOM 5726 N N . HIS A 1 725 ? -27.305 -10.644 13.546 1.00 94.56 725 HIS A N 1
ATOM 5727 C CA . HIS A 1 725 ? -27.955 -9.543 14.266 1.00 94.56 725 HIS A CA 1
ATOM 5728 C C . HIS A 1 725 ? -28.146 -9.867 15.755 1.00 94.56 725 HIS A C 1
ATOM 5730 O O . HIS A 1 725 ? -28.046 -8.985 16.607 1.00 94.56 725 HIS A O 1
ATOM 5736 N N . GLY A 1 726 ? -28.425 -11.134 16.069 1.00 92.94 726 GLY A N 1
ATOM 5737 C CA . GLY A 1 726 ? -28.784 -11.622 17.400 1.00 92.94 726 GLY A CA 1
ATOM 5738 C C . GLY A 1 726 ? -27.610 -11.941 18.321 1.00 92.94 726 GLY A C 1
ATOM 5739 O O . GLY A 1 726 ? -27.770 -11.879 19.536 1.00 92.94 726 GLY A O 1
ATOM 5740 N N . ALA A 1 727 ? -26.407 -12.222 17.813 1.00 94.12 727 ALA A N 1
ATOM 5741 C CA . ALA A 1 727 ? -25.315 -12.676 18.681 1.00 94.12 727 ALA A CA 1
ATOM 5742 C C . ALA A 1 727 ? -25.009 -11.701 19.829 1.00 94.12 727 ALA A C 1
ATOM 5744 O O . ALA A 1 727 ? -24.810 -12.115 20.971 1.00 94.12 727 ALA A O 1
ATOM 5745 N N . ALA A 1 728 ? -25.038 -10.396 19.561 1.00 94.19 728 ALA A N 1
ATOM 5746 C CA . ALA A 1 728 ? -24.787 -9.381 20.577 1.00 94.19 728 ALA A CA 1
ATOM 5747 C C . ALA A 1 728 ? -25.881 -9.288 21.661 1.00 94.19 728 ALA A C 1
ATOM 5749 O O . ALA A 1 728 ? -25.612 -8.717 22.720 1.00 94.19 728 ALA A O 1
ATOM 5750 N N . SER A 1 729 ? -27.100 -9.816 21.449 1.00 93.31 729 SER A N 1
ATOM 5751 C CA . SER A 1 729 ? -28.125 -9.852 22.508 1.00 93.31 729 SER A CA 1
ATOM 5752 C C . SER A 1 729 ? -27.861 -10.943 23.536 1.00 93.31 729 SER A C 1
ATOM 5754 O O . SER A 1 729 ? -28.232 -10.783 24.701 1.00 93.31 729 SER A O 1
ATOM 5756 N N . GLY A 1 730 ? -27.176 -12.008 23.117 1.00 92.25 730 GLY A N 1
ATOM 5757 C CA . GLY A 1 730 ? -26.828 -13.148 23.952 1.00 92.25 730 GLY A CA 1
ATOM 5758 C C . GLY A 1 730 ? -25.378 -13.173 24.444 1.00 92.25 730 GLY A C 1
ATOM 5759 O O . GLY A 1 730 ? -25.066 -14.039 25.264 1.00 92.25 730 GLY A O 1
ATOM 5760 N N . LEU A 1 731 ? -24.510 -12.265 23.980 1.00 92.06 731 LEU A N 1
ATOM 5761 C CA . LEU A 1 731 ? -23.093 -12.168 24.357 1.00 92.06 731 LEU A CA 1
ATOM 5762 C C . LEU A 1 731 ? -22.786 -10.913 25.181 1.00 92.06 731 LEU A C 1
ATOM 5764 O O . LEU A 1 731 ? -23.406 -9.862 25.024 1.00 92.06 731 LEU A O 1
ATOM 5768 N N . ILE A 1 732 ? -21.769 -11.017 26.035 1.00 90.69 732 ILE A N 1
ATOM 5769 C CA . ILE A 1 732 ? -21.215 -9.897 26.793 1.00 90.69 732 ILE A CA 1
ATOM 5770 C C . ILE A 1 732 ? -19.689 -9.981 26.835 1.00 90.69 732 ILE A C 1
ATOM 5772 O O . ILE A 1 732 ? -19.117 -11.072 26.861 1.00 90.69 732 ILE A O 1
ATOM 5776 N N . LEU A 1 733 ? -19.026 -8.826 26.850 1.00 89.25 733 LEU A N 1
ATOM 5777 C CA . LEU A 1 733 ? -17.571 -8.747 26.927 1.00 89.25 733 LEU A CA 1
ATOM 5778 C C . LEU A 1 733 ? -17.121 -8.630 28.385 1.00 89.25 733 LEU A C 1
ATOM 5780 O O . LEU A 1 733 ? -17.307 -7.590 29.021 1.00 89.25 733 LEU A O 1
ATOM 5784 N N . ASP A 1 734 ? -16.497 -9.678 28.909 1.00 84.75 734 ASP A N 1
ATOM 5785 C CA . ASP A 1 734 ? -15.953 -9.693 30.263 1.00 84.75 734 ASP A CA 1
ATOM 5786 C C . ASP A 1 734 ? -14.700 -8.816 30.374 1.00 84.75 734 ASP A C 1
ATOM 5788 O O . ASP A 1 734 ? -13.777 -8.886 29.559 1.00 84.75 734 ASP A O 1
ATOM 5792 N N . GLY A 1 735 ? -14.671 -7.948 31.378 1.00 80.44 735 GLY A N 1
ATOM 5793 C CA . GLY A 1 735 ? -13.624 -6.966 31.650 1.00 80.44 735 GLY A CA 1
ATOM 5794 C C . GLY A 1 735 ? -13.536 -5.803 30.650 1.00 80.44 735 GLY A C 1
ATOM 5795 O O . GLY A 1 735 ? -12.458 -5.216 30.532 1.00 80.44 735 GLY A O 1
ATOM 5796 N N . ALA A 1 736 ? -14.588 -5.507 29.875 1.00 86.81 736 ALA A N 1
ATOM 5797 C CA . ALA A 1 736 ? -14.553 -4.461 28.845 1.00 86.81 736 ALA A CA 1
ATOM 5798 C C . ALA A 1 736 ? -13.934 -3.157 29.382 1.00 86.81 736 ALA A C 1
ATOM 5800 O O . ALA A 1 736 ? -14.375 -2.624 30.409 1.00 86.81 736 ALA A O 1
ATOM 5801 N N . PHE A 1 737 ? -12.889 -2.677 28.708 1.00 89.56 737 PHE A N 1
ATOM 5802 C CA . PHE A 1 737 ? -12.094 -1.545 29.161 1.00 89.56 737 PHE A CA 1
ATOM 5803 C C . PHE A 1 737 ? -12.530 -0.263 28.466 1.00 89.56 737 PHE A C 1
ATOM 5805 O O . PHE A 1 737 ? -12.550 -0.188 27.239 1.00 89.56 737 PHE A O 1
ATOM 5812 N N . ASN A 1 738 ? -12.859 0.761 29.253 1.00 92.12 738 ASN A N 1
ATOM 5813 C CA . ASN A 1 738 ? -13.259 2.046 28.705 1.00 92.12 738 ASN A CA 1
ATOM 5814 C C . ASN A 1 738 ? -12.027 2.856 28.272 1.00 92.12 738 ASN A C 1
ATOM 5816 O O . ASN A 1 738 ? -11.236 3.268 29.122 1.00 92.12 738 ASN A O 1
ATOM 5820 N N . VAL A 1 739 ? -11.902 3.141 26.973 1.00 94.75 739 VAL A N 1
ATOM 5821 C CA . VAL A 1 739 ? -10.802 3.947 26.404 1.00 94.75 739 VAL A CA 1
ATOM 5822 C C . VAL A 1 739 ? -10.768 5.378 26.953 1.00 94.75 739 VAL A C 1
ATOM 5824 O O . VAL A 1 739 ? -9.748 6.048 26.885 1.00 94.75 739 VAL A O 1
ATOM 5827 N N . ASN A 1 740 ? -11.851 5.848 27.572 1.00 95.19 740 ASN A N 1
ATOM 5828 C CA . ASN A 1 740 ? -11.897 7.135 28.266 1.00 95.19 740 ASN A CA 1
ATOM 5829 C C . ASN A 1 740 ? -11.274 7.106 29.673 1.00 95.19 740 ASN A C 1
ATOM 5831 O O . ASN A 1 740 ? -11.345 8.098 30.403 1.00 95.19 740 ASN A O 1
ATOM 5835 N N . SER A 1 741 ? -10.679 5.983 30.089 1.00 92.44 741 SER A N 1
ATOM 5836 C CA . SER A 1 741 ? -9.971 5.889 31.364 1.00 92.44 741 SER A CA 1
ATOM 5837 C C . SER A 1 741 ? -8.808 6.881 31.417 1.00 92.44 741 SER A C 1
ATOM 5839 O O . SER A 1 741 ? -7.931 6.897 30.556 1.00 92.44 741 SER A O 1
ATOM 5841 N N . THR A 1 742 ? -8.772 7.682 32.482 1.00 94.44 742 THR A N 1
ATOM 5842 C CA . THR A 1 742 ? -7.669 8.609 32.781 1.00 94.44 742 THR A CA 1
ATOM 5843 C C . THR A 1 742 ? -6.678 8.037 33.800 1.00 94.44 742 THR A C 1
ATOM 5845 O O . THR A 1 742 ? -5.819 8.763 34.305 1.00 94.44 742 THR A O 1
ATOM 5848 N N . SER A 1 743 ? -6.790 6.739 34.110 1.00 92.69 743 SER A N 1
ATOM 5849 C CA . SER A 1 743 ? -5.901 6.027 35.028 1.00 92.69 743 SER A CA 1
ATOM 5850 C C . SER A 1 743 ? -4.743 5.379 34.275 1.00 92.69 743 SER A C 1
ATOM 5852 O O . SER A 1 743 ? -4.947 4.462 33.479 1.00 92.69 743 SER A O 1
ATOM 5854 N N . VAL A 1 744 ? -3.524 5.833 34.571 1.00 93.88 744 VAL A N 1
ATOM 5855 C CA . VAL A 1 744 ? -2.282 5.294 33.991 1.00 93.88 744 VAL A CA 1
ATOM 5856 C C . VAL A 1 744 ? -2.114 3.818 34.350 1.00 93.88 744 VAL A C 1
ATOM 5858 O O . VAL A 1 744 ? -1.870 2.994 33.477 1.00 93.88 744 VAL A O 1
ATOM 5861 N N . GLU A 1 745 ? -2.334 3.451 35.613 1.00 88.00 745 GLU A N 1
ATOM 5862 C CA . GLU A 1 745 ? -2.194 2.058 36.058 1.00 88.00 745 GLU A CA 1
ATOM 5863 C C . GLU A 1 745 ? -3.211 1.121 35.395 1.00 88.00 745 GLU A C 1
ATOM 5865 O O . GLU A 1 745 ? -2.910 -0.046 35.151 1.00 88.00 745 GLU A O 1
ATOM 5870 N N . ALA A 1 746 ? -4.396 1.634 35.050 1.00 87.50 746 ALA A N 1
ATOM 5871 C CA . ALA A 1 746 ? -5.386 0.862 34.314 1.00 87.50 746 ALA A CA 1
ATOM 5872 C C . ALA A 1 746 ? -4.920 0.592 32.875 1.00 87.50 746 ALA A C 1
ATOM 5874 O O . ALA A 1 746 ? -4.998 -0.543 32.415 1.00 87.50 746 ALA A O 1
ATOM 5875 N N . TRP A 1 747 ? -4.374 1.603 32.192 1.00 92.50 747 TRP A N 1
ATOM 5876 C CA . TRP A 1 747 ? -3.794 1.438 30.857 1.00 92.50 747 TRP A CA 1
ATOM 5877 C C . TRP A 1 747 ? -2.583 0.506 30.848 1.00 92.50 747 TRP A C 1
ATOM 5879 O O . TRP A 1 747 ? -2.513 -0.363 29.983 1.00 92.50 747 TRP A O 1
ATOM 5889 N N . LYS A 1 748 ? -1.689 0.603 31.841 1.00 92.38 748 LYS A N 1
ATOM 5890 C CA . LYS A 1 748 ? -0.568 -0.340 32.005 1.00 92.38 748 LYS A CA 1
ATOM 5891 C C . LYS A 1 748 ? -1.067 -1.779 32.099 1.00 92.38 748 LYS A C 1
ATOM 5893 O O . LYS A 1 748 ? -0.578 -2.639 31.380 1.00 92.38 748 LYS A O 1
ATOM 5898 N N . ALA A 1 749 ? -2.090 -2.032 32.918 1.00 85.50 749 ALA A N 1
ATOM 5899 C CA . ALA A 1 749 ? -2.662 -3.368 33.070 1.00 85.50 749 ALA A CA 1
ATOM 5900 C C . ALA A 1 749 ? -3.243 -3.926 31.756 1.00 85.50 749 ALA A C 1
ATOM 5902 O O . ALA A 1 749 ? -3.090 -5.116 31.486 1.00 85.50 749 ALA A O 1
ATOM 5903 N N . VAL A 1 750 ? -3.881 -3.083 30.934 1.00 87.81 750 VAL A N 1
ATOM 5904 C CA . VAL A 1 750 ? -4.411 -3.498 29.623 1.00 87.81 750 VAL A CA 1
ATOM 5905 C C . VAL A 1 750 ? -3.294 -3.753 28.617 1.00 87.81 750 VAL A C 1
ATOM 5907 O O . VAL A 1 750 ? -3.310 -4.782 27.950 1.00 87.81 750 VAL A O 1
ATOM 5910 N N . LEU A 1 751 ? -2.318 -2.851 28.517 1.00 91.56 751 LEU A N 1
ATOM 5911 C CA . LEU A 1 751 ? -1.188 -3.000 27.597 1.00 91.56 751 LEU A CA 1
ATOM 5912 C C . LEU A 1 751 ? -0.350 -4.240 27.940 1.00 91.56 751 LEU A C 1
ATOM 5914 O O . LEU A 1 751 ? 0.070 -4.962 27.044 1.00 91.56 751 LEU A O 1
ATOM 5918 N N . SER A 1 752 ? -0.192 -4.553 29.227 1.00 88.50 752 SER A N 1
ATOM 5919 C CA . SER A 1 752 ? 0.490 -5.757 29.708 1.00 88.50 752 SER A CA 1
ATOM 5920 C C . SER A 1 752 ? -0.307 -7.060 29.541 1.00 88.50 752 SER A C 1
ATOM 5922 O O . SER A 1 752 ? 0.146 -8.093 30.030 1.00 88.50 752 SER A O 1
ATOM 5924 N N . ALA A 1 753 ? -1.463 -7.078 28.865 1.00 80.00 753 ALA A N 1
ATOM 5925 C CA . ALA A 1 753 ? -2.279 -8.294 28.735 1.00 80.00 753 ALA A CA 1
ATOM 5926 C C . ALA A 1 753 ? -1.508 -9.482 28.121 1.00 80.00 753 ALA A C 1
ATOM 5928 O O . ALA A 1 753 ? -1.719 -10.631 28.514 1.00 80.00 753 ALA A O 1
ATOM 5929 N N . ASN A 1 754 ? -0.557 -9.200 27.223 1.00 80.69 754 ASN A N 1
ATOM 5930 C CA . ASN A 1 754 ? 0.293 -10.206 26.579 1.00 80.69 754 ASN A CA 1
ATOM 5931 C C . ASN A 1 754 ? 1.650 -10.419 27.276 1.00 80.69 754 ASN A C 1
ATOM 5933 O O . ASN A 1 754 ? 2.465 -11.197 26.779 1.00 80.69 754 ASN A O 1
ATOM 5937 N N . ARG A 1 755 ? 1.898 -9.767 28.422 1.00 83.69 755 ARG A N 1
ATOM 5938 C CA . ARG A 1 755 ? 3.176 -9.814 29.152 1.00 83.69 755 ARG A CA 1
ATOM 5939 C C . ARG A 1 755 ? 3.594 -11.256 29.458 1.00 83.69 755 ARG A C 1
ATOM 5941 O O . ARG A 1 755 ? 2.792 -12.071 29.932 1.00 83.69 755 ARG A O 1
ATOM 5948 N N . ARG A 1 756 ? 4.858 -11.567 29.181 1.00 80.75 756 ARG A N 1
ATOM 5949 C CA . ARG A 1 756 ? 5.501 -12.857 29.456 1.00 80.75 756 ARG A CA 1
ATOM 5950 C C . ARG A 1 756 ? 6.264 -12.822 30.780 1.00 80.75 756 ARG A C 1
ATOM 5952 O O . ARG A 1 756 ? 6.421 -11.767 31.406 1.00 80.75 756 ARG A O 1
ATOM 5959 N N . GLU A 1 757 ? 6.707 -13.994 31.224 1.00 66.69 757 GLU A N 1
ATOM 5960 C CA . GLU A 1 757 ? 7.713 -14.086 32.283 1.00 66.69 757 GLU A CA 1
ATOM 5961 C C . GLU A 1 757 ? 8.940 -13.268 31.831 1.00 66.69 757 GLU A C 1
ATOM 5963 O O . GLU A 1 757 ? 9.248 -13.269 30.647 1.00 66.69 757 GLU A O 1
ATOM 5968 N N . GLU A 1 758 ? 9.566 -12.507 32.739 1.00 68.56 758 GLU A N 1
ATOM 5969 C CA . GLU A 1 758 ? 10.665 -11.534 32.488 1.00 68.56 758 GLU A CA 1
ATOM 5970 C C . GLU A 1 758 ? 10.284 -10.070 32.191 1.00 68.56 758 GLU A C 1
ATOM 5972 O O . GLU A 1 758 ? 11.161 -9.211 32.189 1.00 68.56 758 GLU A O 1
ATOM 5977 N N . GLY A 1 759 ? 8.997 -9.724 32.078 1.00 78.25 759 GLY A N 1
ATOM 5978 C CA . GLY A 1 759 ? 8.586 -8.316 31.910 1.00 78.25 759 GLY A CA 1
ATOM 5979 C C . GLY A 1 759 ? 8.631 -7.793 30.479 1.00 78.25 759 GLY A C 1
ATOM 5980 O O . GLY A 1 759 ? 8.714 -6.591 30.253 1.00 78.25 759 GLY A O 1
ATOM 5981 N N . ILE A 1 760 ? 8.525 -8.720 29.532 1.00 86.00 760 ILE A N 1
ATOM 5982 C CA . ILE A 1 760 ? 8.499 -8.472 28.094 1.00 86.00 760 ILE A CA 1
ATOM 5983 C C . ILE A 1 760 ? 7.052 -8.561 27.607 1.00 86.00 760 ILE A C 1
ATOM 5985 O O . ILE A 1 760 ? 6.357 -9.541 27.894 1.00 86.00 760 ILE A O 1
ATOM 5989 N N . THR A 1 761 ? 6.584 -7.557 26.867 1.00 91.19 761 THR A N 1
ATOM 5990 C CA . THR A 1 761 ? 5.211 -7.499 26.344 1.00 91.19 761 THR A CA 1
ATOM 5991 C C . THR A 1 761 ? 5.211 -7.445 24.811 1.00 91.19 761 THR A C 1
ATOM 5993 O O . THR A 1 761 ? 5.546 -6.404 24.252 1.00 91.19 761 THR A O 1
ATOM 5996 N N . PRO A 1 762 ? 4.838 -8.530 24.108 1.00 90.56 762 PRO A N 1
ATOM 5997 C CA . PRO A 1 762 ? 4.846 -8.577 22.649 1.00 90.56 762 PRO A CA 1
ATOM 5998 C C . PRO A 1 762 ? 3.634 -7.885 22.010 1.00 90.56 762 PRO A C 1
ATOM 6000 O O . PRO A 1 762 ? 2.493 -8.068 22.448 1.00 90.56 762 PRO A O 1
ATOM 6003 N N . PHE A 1 763 ? 3.893 -7.176 20.909 1.00 92.50 763 PHE A N 1
ATOM 6004 C CA . PHE A 1 763 ? 2.908 -6.562 20.013 1.00 92.50 763 PHE A CA 1
ATOM 6005 C C . PHE A 1 763 ? 3.111 -7.095 18.585 1.00 92.50 763 PHE A C 1
ATOM 6007 O O . PHE A 1 763 ? 3.728 -6.431 17.752 1.00 92.50 763 PHE A O 1
ATOM 6014 N N . PRO A 1 764 ? 2.642 -8.322 18.290 1.00 86.50 764 PRO A N 1
ATOM 6015 C CA . PRO A 1 764 ? 2.837 -8.934 16.982 1.00 86.50 764 PRO A CA 1
ATOM 6016 C C . PRO A 1 764 ? 2.005 -8.234 15.914 1.00 86.50 764 PRO A C 1
ATOM 6018 O O . PRO A 1 764 ? 0.774 -8.305 15.949 1.00 86.50 764 PRO A O 1
ATOM 6021 N N . ARG A 1 765 ? 2.677 -7.641 14.922 1.00 90.62 765 ARG A N 1
ATOM 6022 C CA . ARG A 1 765 ? 2.030 -7.237 13.670 1.00 90.62 765 ARG A CA 1
ATOM 6023 C C . ARG A 1 765 ? 1.627 -8.457 12.854 1.00 90.62 765 ARG A C 1
ATOM 6025 O O . ARG A 1 765 ? 0.462 -8.613 12.496 1.00 90.62 765 ARG A O 1
ATOM 6032 N N . VAL A 1 766 ? 2.601 -9.317 12.575 1.00 86.81 766 VAL A N 1
ATOM 6033 C CA . VAL A 1 766 ? 2.423 -10.576 11.849 1.00 86.81 766 VAL A CA 1
ATOM 6034 C C . VAL A 1 766 ? 2.218 -11.691 12.867 1.00 86.81 766 VAL A C 1
ATOM 6036 O O . VAL A 1 766 ? 2.990 -11.805 13.819 1.00 86.81 766 VAL A O 1
ATOM 6039 N N . LEU A 1 767 ? 1.167 -12.498 12.710 1.00 78.81 767 LEU A N 1
ATOM 6040 C CA . LEU A 1 767 ? 0.864 -13.557 13.664 1.00 78.81 767 LEU A CA 1
ATOM 6041 C C . LEU A 1 767 ? 1.532 -14.881 13.265 1.00 78.81 767 LEU A C 1
ATOM 6043 O O . LEU A 1 767 ? 1.405 -15.380 12.148 1.00 78.81 767 LEU A O 1
ATOM 6047 N N . GLY A 1 768 ? 2.201 -15.498 14.239 1.00 63.91 768 GLY A N 1
ATOM 6048 C CA . GLY A 1 768 ? 2.805 -16.824 14.114 1.00 63.91 768 GLY A CA 1
ATOM 6049 C C . GLY A 1 768 ? 4.130 -16.867 13.338 1.00 63.91 768 GLY A C 1
ATOM 6050 O O . GLY A 1 768 ? 4.463 -15.989 12.552 1.00 63.91 768 GLY A O 1
ATOM 6051 N N . GLY A 1 769 ? 4.871 -17.963 13.526 1.00 61.06 769 GLY A N 1
ATOM 6052 C CA . GLY A 1 769 ? 6.248 -18.130 13.041 1.00 61.06 769 GLY A CA 1
ATOM 6053 C C . GLY A 1 769 ? 7.274 -17.962 14.167 1.00 61.06 769 GLY A C 1
ATOM 6054 O O . GLY A 1 769 ? 7.007 -17.293 15.162 1.00 61.06 769 GLY A O 1
ATOM 6055 N N . ASN A 1 770 ? 8.446 -18.585 14.025 1.00 62.69 770 ASN A N 1
ATOM 6056 C CA . ASN A 1 770 ? 9.564 -18.435 14.966 1.00 62.69 770 ASN A CA 1
ATOM 6057 C C . ASN A 1 770 ? 10.295 -17.108 14.700 1.00 62.69 770 ASN A C 1
ATOM 6059 O O . ASN A 1 770 ? 11.456 -17.112 14.295 1.00 62.69 770 ASN A O 1
ATOM 6063 N N . GLN A 1 771 ? 9.585 -15.986 14.835 1.00 75.12 771 GLN A N 1
ATOM 6064 C CA . GLN A 1 771 ? 10.188 -14.659 14.739 1.00 75.12 771 GLN A CA 1
ATOM 6065 C C . GLN A 1 771 ? 11.020 -14.384 15.987 1.00 75.12 771 GLN A C 1
ATOM 6067 O O . GLN A 1 771 ? 10.615 -14.716 17.103 1.00 75.12 771 GLN A O 1
ATOM 6072 N N . GLU A 1 772 ? 12.182 -13.772 15.787 1.00 83.12 772 GLU A N 1
ATOM 6073 C CA . GLU A 1 772 ? 12.998 -13.289 16.891 1.00 83.12 772 GLU A CA 1
ATOM 6074 C C . GLU A 1 772 ? 12.298 -12.108 17.564 1.00 83.12 772 GLU A C 1
ATOM 6076 O O . GLU A 1 772 ? 11.775 -11.217 16.894 1.00 83.12 772 GLU A O 1
ATOM 6081 N N . GLU A 1 773 ? 12.253 -12.118 18.892 1.00 84.88 773 GLU A N 1
ATOM 6082 C CA . GLU A 1 773 ? 11.697 -11.012 19.666 1.00 84.88 773 GLU A CA 1
ATOM 6083 C C . GLU A 1 773 ? 12.730 -9.909 19.785 1.00 84.88 773 GLU A C 1
ATOM 6085 O O . GLU A 1 773 ? 13.878 -10.170 20.142 1.00 84.88 773 GLU A O 1
ATOM 6090 N N . SER A 1 774 ? 12.323 -8.674 19.514 1.00 86.62 774 SER A N 1
ATOM 6091 C CA . SER A 1 774 ? 13.254 -7.558 19.529 1.00 86.62 774 SER A CA 1
ATOM 6092 C C . SER A 1 774 ? 12.618 -6.289 20.078 1.00 86.62 774 SER A C 1
ATOM 6094 O O . SER A 1 774 ? 11.466 -5.950 19.784 1.00 86.62 774 SER A O 1
ATOM 6096 N N . TYR A 1 775 ? 13.393 -5.583 20.899 1.00 87.75 775 TYR A N 1
ATOM 6097 C CA . TYR A 1 775 ? 13.119 -4.191 21.239 1.00 87.75 775 TYR A CA 1
ATOM 6098 C C . TYR A 1 775 ? 13.385 -3.303 20.022 1.00 87.75 775 TYR A C 1
ATOM 6100 O O . TYR A 1 775 ? 13.878 -3.783 18.999 1.00 87.75 775 TYR A O 1
ATOM 6108 N N . VAL A 1 776 ? 13.077 -2.008 20.124 1.00 85.38 776 VAL A N 1
ATOM 6109 C CA . VAL A 1 776 ? 13.421 -1.090 19.041 1.00 85.38 776 VAL A CA 1
ATOM 6110 C C . VAL A 1 776 ? 14.935 -1.095 18.810 1.00 85.38 776 VAL A C 1
ATOM 6112 O O . VAL A 1 776 ? 15.713 -0.855 19.734 1.00 85.38 776 VAL A O 1
ATOM 6115 N N . SER A 1 777 ? 15.353 -1.411 17.588 1.00 77.75 777 SER A N 1
ATOM 6116 C CA . SER A 1 777 ? 16.760 -1.523 17.200 1.00 77.75 777 SER A CA 1
ATOM 6117 C C . SER A 1 777 ? 16.984 -0.873 15.844 1.00 77.75 777 SER A C 1
ATOM 6119 O O . SER A 1 777 ? 16.150 -0.995 14.955 1.00 77.75 777 SER A O 1
ATOM 6121 N N . ASN A 1 778 ? 18.122 -0.204 15.673 1.00 80.69 778 ASN A N 1
ATOM 6122 C CA . ASN A 1 778 ? 18.581 0.322 14.386 1.00 80.69 778 ASN A CA 1
ATOM 6123 C C . ASN A 1 778 ? 19.899 -0.312 13.909 1.00 80.69 778 ASN A C 1
ATOM 6125 O O . ASN A 1 778 ? 20.432 0.075 12.873 1.00 80.69 778 ASN A O 1
ATOM 6129 N N . SER A 1 779 ? 20.451 -1.272 14.657 1.00 82.19 779 SER A N 1
ATOM 6130 C CA . SER A 1 779 ? 21.743 -1.879 14.321 1.00 82.19 779 SER A CA 1
ATOM 6131 C C . SER A 1 779 ? 21.629 -3.085 13.392 1.00 82.19 779 SER A C 1
ATOM 6133 O O . SER A 1 779 ? 22.632 -3.493 12.814 1.00 82.19 779 SER A O 1
ATOM 6135 N N . ASP A 1 780 ? 20.438 -3.678 13.285 1.00 87.94 780 ASP A N 1
ATOM 6136 C CA . ASP A 1 780 ? 20.202 -4.919 12.551 1.00 87.94 780 ASP A CA 1
ATOM 6137 C C . ASP A 1 780 ? 18.946 -4.805 11.676 1.00 87.94 780 ASP A C 1
ATOM 6139 O O . ASP A 1 780 ? 17.825 -4.685 12.171 1.00 87.94 780 ASP A O 1
ATOM 6143 N N . GLN A 1 781 ? 19.155 -4.841 10.362 1.00 87.56 781 GLN A N 1
ATOM 6144 C CA . GLN A 1 781 ? 18.103 -4.718 9.357 1.00 87.56 781 GLN A CA 1
ATOM 6145 C C . GLN A 1 781 ? 17.119 -5.895 9.386 1.00 87.56 781 GLN A C 1
ATOM 6147 O O . GLN A 1 781 ? 15.920 -5.683 9.208 1.00 87.56 781 GLN A O 1
ATOM 6152 N N . ASP A 1 782 ? 17.580 -7.116 9.666 1.00 88.00 782 ASP A N 1
ATOM 6153 C CA . ASP A 1 782 ? 16.694 -8.281 9.750 1.00 88.00 782 ASP A CA 1
ATOM 6154 C C . ASP A 1 782 ? 15.748 -8.155 10.946 1.00 88.00 782 ASP A C 1
ATOM 6156 O O . ASP A 1 782 ? 14.556 -8.460 10.838 1.00 88.00 782 ASP A O 1
ATOM 6160 N N . LEU A 1 783 ? 16.235 -7.620 12.071 1.00 89.38 783 LEU A N 1
ATOM 6161 C CA . LEU A 1 783 ? 15.368 -7.331 13.210 1.00 89.38 783 LEU A CA 1
ATOM 6162 C C . LEU A 1 783 ? 14.345 -6.243 12.865 1.00 89.38 783 LEU A C 1
ATOM 6164 O O . LEU A 1 783 ? 13.173 -6.386 13.205 1.00 89.38 783 LEU A O 1
ATOM 6168 N N . ILE A 1 784 ? 14.725 -5.192 12.140 1.00 92.06 784 ILE A N 1
ATOM 6169 C CA . ILE A 1 784 ? 13.794 -4.113 11.768 1.00 92.06 784 ILE A CA 1
ATOM 6170 C C . ILE A 1 784 ? 12.634 -4.636 10.907 1.00 92.06 784 ILE A C 1
ATOM 6172 O O . ILE A 1 784 ? 11.478 -4.254 11.118 1.00 92.06 784 ILE A O 1
ATOM 6176 N N . TRP A 1 785 ? 12.926 -5.542 9.972 1.00 92.00 785 TRP A N 1
ATOM 6177 C CA . TRP A 1 785 ? 11.995 -5.955 8.920 1.00 92.00 785 TRP A CA 1
ATOM 6178 C C . TRP A 1 785 ? 11.348 -7.333 9.106 1.00 92.00 785 TRP A C 1
ATOM 6180 O O . TRP A 1 785 ? 10.383 -7.635 8.401 1.00 92.00 785 TRP A O 1
ATOM 6190 N N . ALA A 1 786 ? 11.828 -8.159 10.040 1.00 87.62 786 ALA A N 1
ATOM 6191 C CA . ALA A 1 786 ? 11.320 -9.519 10.237 1.00 87.62 786 ALA A CA 1
ATOM 6192 C C . ALA A 1 786 ? 11.157 -9.959 11.711 1.00 87.62 786 ALA A C 1
ATOM 6194 O O . ALA A 1 786 ? 10.768 -11.110 11.944 1.00 87.62 786 ALA A O 1
ATOM 6195 N N . SER A 1 787 ? 11.411 -9.084 12.696 1.00 88.62 787 SER A N 1
ATOM 6196 C CA . SER A 1 787 ? 11.232 -9.405 14.127 1.00 88.62 787 SER A CA 1
ATOM 6197 C C . SER A 1 787 ? 9.795 -9.251 14.637 1.00 88.62 787 SER A C 1
ATOM 6199 O O . SER A 1 787 ? 8.919 -8.681 13.988 1.00 88.62 787 SER A O 1
ATOM 6201 N N . LEU A 1 788 ? 9.575 -9.742 15.856 1.00 89.31 788 LEU A N 1
ATOM 6202 C CA . LEU A 1 788 ? 8.413 -9.470 16.690 1.00 89.31 788 LEU A CA 1
ATOM 6203 C C . LEU A 1 788 ? 8.730 -8.319 17.663 1.00 89.31 788 LEU A C 1
ATOM 6205 O O . LEU A 1 788 ? 9.531 -8.502 18.584 1.00 89.31 788 LEU A O 1
ATOM 6209 N N . ARG A 1 789 ? 8.081 -7.152 17.513 1.00 92.25 789 ARG A N 1
ATOM 6210 C CA . ARG A 1 789 ? 8.255 -6.019 18.442 1.00 92.25 789 ARG A CA 1
ATOM 6211 C C . ARG A 1 789 ? 7.755 -6.371 19.844 1.00 92.25 789 ARG A C 1
ATOM 6213 O O . ARG A 1 789 ? 6.603 -6.774 20.032 1.00 92.25 789 ARG A O 1
ATOM 6220 N N . VAL A 1 790 ? 8.608 -6.154 20.840 1.00 93.62 790 VAL A N 1
ATOM 6221 C CA . VAL A 1 790 ? 8.275 -6.289 22.266 1.00 93.62 790 VAL A CA 1
ATOM 6222 C C . VAL A 1 790 ? 8.561 -5.001 23.026 1.00 93.62 790 VAL A C 1
ATOM 6224 O O . VAL A 1 790 ? 9.504 -4.307 22.673 1.00 93.62 790 VAL A O 1
ATOM 6227 N N . LEU A 1 791 ? 7.769 -4.686 24.054 1.00 95.00 791 LEU A N 1
ATOM 6228 C CA . LEU A 1 791 ? 7.981 -3.546 24.953 1.00 95.00 791 LEU A CA 1
ATOM 6229 C C . LEU A 1 791 ? 8.385 -4.005 26.356 1.00 95.00 791 LEU A C 1
ATOM 6231 O O . LEU A 1 791 ? 7.839 -4.996 26.858 1.00 95.00 791 LEU A O 1
ATOM 6235 N N . ASP A 1 792 ? 9.281 -3.260 27.002 1.00 93.19 792 ASP A N 1
ATOM 6236 C CA . ASP A 1 792 ? 9.576 -3.440 28.428 1.00 93.19 792 ASP A CA 1
ATOM 6237 C C . ASP A 1 792 ? 8.560 -2.720 29.341 1.00 93.19 792 ASP A C 1
ATOM 6239 O O . ASP A 1 792 ? 7.723 -1.927 28.903 1.00 93.19 792 ASP A O 1
ATOM 6243 N N . ASP A 1 793 ? 8.609 -3.000 30.648 1.00 91.81 793 ASP A N 1
ATOM 6244 C CA . ASP A 1 793 ? 7.700 -2.391 31.633 1.00 91.81 793 ASP A CA 1
ATOM 6245 C C . ASP A 1 793 ? 7.807 -0.845 31.694 1.00 91.81 793 ASP A C 1
ATOM 6247 O O . ASP A 1 793 ? 6.849 -0.177 32.099 1.00 91.81 793 ASP A O 1
ATOM 6251 N N . GLY A 1 794 ? 8.956 -0.269 31.325 1.00 94.25 794 GLY A N 1
ATOM 6252 C CA . GLY A 1 794 ? 9.186 1.174 31.265 1.00 94.25 794 GLY A CA 1
ATOM 6253 C C . GLY A 1 794 ? 8.516 1.811 30.049 1.00 94.25 794 GLY A C 1
ATOM 6254 O O . GLY A 1 794 ? 7.771 2.777 30.210 1.00 94.25 794 GLY A O 1
ATOM 6255 N N . GLU A 1 795 ? 8.704 1.225 28.867 1.00 96.50 795 GLU A N 1
ATOM 6256 C CA . GLU A 1 795 ? 8.016 1.595 27.623 1.00 96.50 795 GLU A CA 1
ATOM 6257 C C . GLU A 1 795 ? 6.488 1.467 27.768 1.00 96.50 795 GLU A C 1
ATOM 6259 O O . GLU A 1 795 ? 5.733 2.337 27.332 1.00 96.50 795 GLU A O 1
ATOM 6264 N N . ILE A 1 796 ? 6.000 0.425 28.451 1.00 96.38 796 ILE A N 1
ATOM 6265 C CA . ILE A 1 796 ? 4.568 0.272 28.762 1.00 96.38 796 ILE A CA 1
ATOM 6266 C C . ILE A 1 796 ? 4.065 1.412 29.657 1.00 96.38 796 ILE A C 1
ATOM 6268 O O . ILE A 1 796 ? 2.952 1.911 29.464 1.00 96.38 796 ILE A O 1
ATOM 6272 N N . ALA A 1 797 ? 4.860 1.831 30.647 1.00 96.31 797 ALA A N 1
ATOM 6273 C CA . ALA A 1 797 ? 4.489 2.922 31.541 1.00 96.31 797 ALA A CA 1
ATOM 6274 C C . ALA A 1 797 ? 4.420 4.268 30.804 1.00 96.31 797 ALA A C 1
ATOM 6276 O O . ALA A 1 797 ? 3.419 4.973 30.943 1.00 96.31 797 ALA A O 1
ATOM 6277 N N . THR A 1 798 ? 5.423 4.599 29.986 1.00 98.06 798 THR A N 1
ATOM 6278 C CA . THR A 1 798 ? 5.435 5.850 29.210 1.00 98.06 798 THR A CA 1
ATOM 6279 C C . THR A 1 798 ? 4.317 5.880 28.172 1.00 98.06 798 THR A C 1
ATOM 6281 O O . THR A 1 798 ? 3.630 6.897 28.047 1.00 98.06 798 THR A O 1
ATOM 6284 N N . LEU A 1 799 ? 4.048 4.757 27.495 1.00 98.44 799 LEU A N 1
ATOM 6285 C CA . LEU A 1 799 ? 2.923 4.640 26.568 1.00 98.44 799 LEU A CA 1
ATOM 6286 C C . LEU A 1 799 ? 1.584 4.860 27.283 1.00 98.44 799 LEU A C 1
ATOM 6288 O O . LEU A 1 799 ? 0.756 5.641 26.817 1.00 98.44 799 LEU A O 1
ATOM 6292 N N . ALA A 1 800 ? 1.367 4.237 28.443 1.00 98.25 800 ALA A N 1
ATOM 6293 C CA . ALA A 1 800 ? 0.144 4.429 29.221 1.00 98.25 800 ALA A CA 1
ATOM 6294 C C . ALA A 1 800 ? -0.057 5.890 29.666 1.00 98.25 800 ALA A C 1
ATOM 6296 O O . ALA A 1 800 ? -1.174 6.413 29.601 1.00 98.25 800 ALA A O 1
ATOM 6297 N N . GLU A 1 801 ? 1.009 6.568 30.098 1.00 98.69 801 GLU A N 1
ATOM 6298 C CA . GLU A 1 801 ? 0.973 7.992 30.441 1.00 98.69 801 GLU A CA 1
ATOM 6299 C C . GLU A 1 801 ? 0.597 8.856 29.233 1.00 98.69 801 GLU A C 1
ATOM 6301 O O . GLU A 1 801 ? -0.289 9.713 29.342 1.00 98.69 801 GLU A O 1
ATOM 6306 N N . ALA A 1 802 ? 1.210 8.602 28.076 1.00 98.69 802 ALA A N 1
ATOM 6307 C CA . ALA A 1 802 ? 0.928 9.319 26.838 1.00 98.69 802 ALA A CA 1
ATOM 6308 C C . ALA A 1 802 ? -0.510 9.081 26.342 1.00 98.69 802 ALA A C 1
ATOM 6310 O O . ALA A 1 802 ? -1.184 10.033 25.937 1.00 98.69 802 ALA A O 1
ATOM 6311 N N . ILE A 1 803 ? -1.034 7.854 26.456 1.00 98.62 803 ILE A N 1
ATOM 6312 C CA . ILE A 1 803 ? -2.437 7.552 26.134 1.00 98.62 803 ILE A CA 1
ATOM 6313 C C . ILE A 1 803 ? -3.366 8.368 27.036 1.00 98.62 803 ILE A C 1
ATOM 6315 O O . ILE A 1 803 ? -4.272 9.035 26.540 1.00 98.62 803 ILE A O 1
ATOM 6319 N N . VAL A 1 804 ? -3.127 8.396 28.352 1.00 98.50 804 VAL A N 1
ATOM 6320 C CA . VAL A 1 804 ? -3.939 9.196 29.285 1.00 98.50 804 VAL A CA 1
ATOM 6321 C C . VAL A 1 804 ? -3.897 10.687 28.942 1.00 98.50 804 VAL A C 1
ATOM 6323 O O . VAL A 1 804 ? -4.914 11.374 29.076 1.00 98.50 804 VAL A O 1
ATOM 6326 N N . GLN A 1 805 ? -2.753 11.210 28.494 1.00 98.44 805 GLN A N 1
ATOM 6327 C CA . GLN A 1 805 ? -2.661 12.592 28.021 1.00 98.44 805 GLN A CA 1
ATOM 6328 C C . GLN A 1 805 ? -3.550 12.823 26.793 1.00 98.44 805 GLN A C 1
ATOM 6330 O O . GLN A 1 805 ? -4.329 13.778 26.790 1.00 98.44 805 GLN A O 1
ATOM 6335 N N . GLN A 1 806 ? -3.508 11.935 25.796 1.00 98.12 806 GLN A N 1
ATOM 6336 C CA . GLN A 1 806 ? -4.355 12.037 24.603 1.00 98.12 806 GLN A CA 1
ATOM 6337 C C . GLN A 1 806 ? -5.846 11.898 24.938 1.00 98.12 806 GLN A C 1
ATOM 6339 O O . GLN A 1 806 ? -6.660 12.677 24.442 1.00 98.12 806 GLN A O 1
ATOM 6344 N N . VAL A 1 807 ? -6.211 10.996 25.854 1.00 97.94 807 VAL A N 1
ATOM 6345 C CA . VAL A 1 807 ? -7.584 10.860 26.367 1.00 97.94 807 VAL A CA 1
ATOM 6346 C C . VAL A 1 807 ? -8.058 12.156 27.026 1.00 97.94 807 VAL A C 1
ATOM 6348 O O . VAL A 1 807 ? -9.168 12.604 26.759 1.00 97.94 807 VAL A O 1
ATOM 6351 N N . LYS A 1 808 ? -7.226 12.811 27.844 1.00 97.56 808 LYS A N 1
ATOM 6352 C CA . LYS A 1 808 ? -7.578 14.098 28.475 1.00 97.56 808 LYS A CA 1
ATOM 6353 C C . LYS A 1 808 ? -7.714 15.245 27.471 1.00 97.56 808 LYS A C 1
ATOM 6355 O O . LYS A 1 808 ? -8.471 16.174 27.728 1.00 97.56 808 LYS A O 1
ATOM 6360 N N . GLN A 1 809 ? -6.971 15.204 26.366 1.00 96.56 809 GLN A N 1
ATOM 6361 C CA . GLN A 1 809 ? -6.973 16.257 25.343 1.00 96.56 809 GLN A CA 1
ATOM 6362 C C . GLN A 1 809 ? -8.101 16.111 24.315 1.00 96.56 809 GLN A C 1
ATOM 6364 O O . GLN A 1 809 ? -8.561 17.115 23.774 1.00 96.56 809 GLN A O 1
ATOM 6369 N N . ARG A 1 810 ? -8.505 14.875 24.004 1.00 96.00 810 ARG A N 1
ATOM 6370 C CA . ARG A 1 810 ? -9.431 14.553 22.902 1.00 96.00 810 ARG A CA 1
ATOM 6371 C C . ARG A 1 810 ? -10.755 13.961 23.366 1.00 96.00 810 ARG A C 1
ATOM 6373 O O . ARG A 1 810 ? -11.708 13.942 22.587 1.00 96.00 810 ARG A O 1
ATOM 6380 N N . GLY A 1 811 ? -10.778 13.408 24.575 1.00 91.88 811 GLY A N 1
ATOM 6381 C CA . GLY A 1 811 ? -11.921 12.715 25.134 1.00 91.88 811 GLY A CA 1
ATOM 6382 C C . GLY A 1 811 ? -12.914 13.644 25.851 1.00 91.88 811 GLY A C 1
ATOM 6383 O O . GLY A 1 811 ? -12.645 14.829 26.047 1.00 91.88 811 GLY A O 1
ATOM 6384 N N . PRO A 1 812 ? -14.057 13.098 26.295 1.00 94.44 812 PRO A N 1
ATOM 6385 C CA . PRO A 1 812 ? -14.428 11.696 26.143 1.00 94.44 812 PRO A CA 1
ATOM 6386 C C . PRO A 1 812 ? -14.768 11.344 24.685 1.00 94.44 812 PRO A C 1
ATOM 6388 O O . PRO A 1 812 ? -15.536 12.045 24.033 1.00 94.44 812 PRO A O 1
ATOM 6391 N N . PHE A 1 813 ? -14.200 10.247 24.190 1.00 95.88 813 PHE A N 1
ATOM 6392 C CA . PHE A 1 813 ? -14.527 9.655 22.900 1.00 95.88 813 PHE A CA 1
ATOM 6393 C C . PHE A 1 813 ? -15.927 9.061 22.949 1.00 95.88 813 PHE A C 1
ATOM 6395 O O . PHE A 1 813 ? -16.280 8.356 23.903 1.00 95.88 813 PHE A O 1
ATOM 6402 N N . LEU A 1 814 ? -16.722 9.344 21.921 1.00 93.12 814 LEU A N 1
ATOM 6403 C CA . LEU A 1 814 ? -18.111 8.894 21.869 1.00 93.12 814 LEU A CA 1
ATOM 6404 C C . LEU A 1 814 ? -18.230 7.438 21.423 1.00 93.12 814 LEU A C 1
ATOM 6406 O O . LEU A 1 814 ? -19.140 6.744 21.877 1.00 93.12 814 LEU A O 1
ATOM 6410 N N . SER A 1 815 ? -17.320 6.977 20.569 1.00 94.31 815 SER A N 1
ATOM 6411 C CA . SER A 1 815 ? -17.340 5.651 19.955 1.00 94.31 815 SER A CA 1
ATOM 6412 C C . SER A 1 815 ? -15.923 5.095 19.765 1.00 94.31 815 SER A C 1
ATOM 6414 O O . SER A 1 815 ? -14.938 5.776 20.060 1.00 94.31 815 SER A O 1
ATOM 6416 N N . MET A 1 816 ? -15.804 3.840 19.321 1.00 95.25 816 MET A N 1
ATOM 6417 C CA . MET A 1 816 ? -14.495 3.251 19.030 1.00 95.25 816 MET A CA 1
ATOM 6418 C C . MET A 1 816 ? -13.887 3.863 17.770 1.00 95.25 816 MET A C 1
ATOM 6420 O O . MET A 1 816 ? -12.692 4.144 17.777 1.00 95.25 816 MET A O 1
ATOM 6424 N N . SER A 1 817 ? -14.687 4.143 16.734 1.00 95.75 817 SER A N 1
ATOM 6425 C CA . SER A 1 817 ? -14.191 4.888 15.567 1.00 95.75 817 SER A CA 1
ATOM 6426 C C . SER A 1 817 ? -13.626 6.251 15.974 1.00 95.75 817 SER A C 1
ATOM 6428 O O . SER A 1 817 ? -12.543 6.605 15.525 1.00 95.75 817 SER A O 1
ATOM 6430 N N . ASP A 1 818 ? -14.297 6.973 16.878 1.00 95.94 818 ASP A N 1
ATOM 6431 C CA . ASP A 1 818 ? -13.848 8.286 17.365 1.00 95.94 818 ASP A CA 1
ATOM 6432 C C . ASP A 1 818 ? -12.499 8.238 18.108 1.00 95.94 818 ASP A C 1
ATOM 6434 O O . ASP A 1 818 ? -11.711 9.179 18.063 1.00 95.94 818 ASP A O 1
ATOM 6438 N N . PHE A 1 819 ? -12.229 7.134 18.809 1.00 97.25 819 PHE A N 1
ATOM 6439 C CA . PHE A 1 819 ? -10.957 6.902 19.496 1.00 97.25 819 PHE A CA 1
ATOM 6440 C C . PHE A 1 819 ? -9.827 6.522 18.534 1.00 97.25 819 PHE A C 1
ATOM 6442 O O . PHE A 1 819 ? -8.692 6.978 18.694 1.00 97.25 819 PHE A O 1
ATOM 6449 N N . VAL A 1 820 ? -10.140 5.672 17.553 1.00 97.56 820 VAL A N 1
ATOM 6450 C CA . VAL A 1 820 ? -9.171 5.151 16.585 1.00 97.56 820 VAL A CA 1
ATOM 6451 C C . VAL A 1 820 ? -8.803 6.217 15.554 1.00 97.56 820 VAL A C 1
ATOM 6453 O O . VAL A 1 820 ? -7.624 6.384 15.256 1.00 97.56 820 VAL A O 1
ATOM 6456 N N . ASN A 1 821 ? -9.772 6.959 15.021 1.00 97.81 821 ASN A N 1
ATOM 6457 C CA . ASN A 1 821 ? -9.536 7.934 13.960 1.00 97.81 821 ASN A CA 1
ATOM 6458 C C . ASN A 1 821 ? -8.943 9.258 14.459 1.00 97.81 821 ASN A C 1
ATOM 6460 O O . ASN A 1 821 ? -9.068 9.659 15.619 1.00 97.81 821 ASN A O 1
ATOM 6464 N N . ARG A 1 822 ? -8.315 9.983 13.527 1.00 97.38 822 ARG A N 1
ATOM 6465 C CA . ARG A 1 822 ? -7.998 11.409 13.684 1.00 97.38 822 ARG A CA 1
ATOM 6466 C C . ARG A 1 822 ? -9.282 12.249 13.726 1.00 97.38 822 ARG A C 1
ATOM 6468 O O . ARG A 1 822 ? -10.333 11.832 13.242 1.00 97.38 822 ARG A O 1
ATOM 6475 N N . ARG A 1 823 ? -9.203 13.464 14.275 1.00 96.38 823 ARG A N 1
ATOM 6476 C CA . ARG A 1 823 ? -10.320 14.423 14.229 1.00 96.38 823 ARG A CA 1
ATOM 6477 C C . ARG A 1 823 ? -10.376 15.072 12.843 1.00 96.38 823 ARG A C 1
ATOM 6479 O O . ARG A 1 823 ? -9.349 15.488 12.326 1.00 96.38 823 ARG A O 1
ATOM 6486 N N . LEU A 1 824 ? -11.562 15.226 12.264 1.00 96.56 824 LEU A N 1
ATOM 6487 C CA . LEU A 1 824 ? -11.736 15.979 11.015 1.00 96.56 824 LEU A CA 1
ATOM 6488 C C . LEU A 1 824 ? -11.701 17.490 11.294 1.00 96.56 824 LEU A C 1
ATOM 6490 O O . LEU A 1 824 ? -12.712 18.185 11.274 1.00 96.56 824 LEU A O 1
ATOM 6494 N N . THR A 1 825 ? -10.523 17.990 11.656 1.00 94.75 825 THR A N 1
ATOM 6495 C CA . THR A 1 825 ? -10.283 19.377 12.065 1.00 94.75 825 THR A CA 1
ATOM 6496 C C . THR A 1 825 ? -8.911 19.831 11.600 1.00 94.75 825 THR A C 1
ATOM 6498 O O . THR A 1 825 ? -7.980 19.031 11.544 1.00 94.75 825 THR A O 1
ATOM 6501 N N . PHE A 1 826 ? -8.743 21.134 11.405 1.00 89.75 826 PHE A N 1
ATOM 6502 C CA . PHE A 1 826 ? -7.418 21.728 11.248 1.00 89.75 826 PHE A CA 1
ATOM 6503 C C . PHE A 1 826 ? -6.582 21.554 12.532 1.00 89.75 826 PHE A C 1
ATOM 6505 O O . PHE A 1 826 ? -7.099 21.672 13.645 1.00 89.75 826 PHE A O 1
ATOM 6512 N N . GLY A 1 827 ? -5.279 21.296 12.392 1.00 90.00 827 GLY A N 1
ATOM 6513 C CA . GLY A 1 827 ? -4.324 21.238 13.507 1.00 90.00 827 GLY A CA 1
ATOM 6514 C C . GLY A 1 827 ? -3.926 19.830 13.965 1.00 90.00 827 GLY A C 1
ATOM 6515 O O . GLY A 1 827 ? -4.230 18.825 13.332 1.00 90.00 827 GLY A O 1
ATOM 6516 N N . VAL A 1 828 ? -3.208 19.751 15.091 1.00 92.00 828 VAL A N 1
ATOM 6517 C CA . VAL A 1 828 ? -2.482 18.537 15.527 1.00 92.00 828 VAL A CA 1
ATOM 6518 C C . VAL A 1 828 ? -3.395 17.313 15.681 1.00 92.00 828 VAL A C 1
ATOM 6520 O O . VAL A 1 828 ? -3.014 16.202 15.317 1.00 92.00 828 VAL A O 1
ATOM 6523 N N . GLN A 1 829 ? -4.627 17.504 16.165 1.00 95.31 829 GLN A N 1
ATOM 6524 C CA . GLN A 1 829 ? -5.576 16.400 16.349 1.00 95.31 829 GLN A CA 1
ATOM 6525 C C . GLN A 1 829 ? -6.110 15.822 15.034 1.00 95.31 829 GLN A C 1
ATOM 6527 O O . GLN A 1 829 ? -6.587 14.685 15.028 1.00 95.31 829 GLN A O 1
ATOM 6532 N N . GLY A 1 830 ? -6.009 16.579 13.941 1.00 95.75 830 GLY A N 1
ATOM 6533 C CA . GLY A 1 830 ? -6.391 16.120 12.615 1.00 95.75 830 GLY A CA 1
ATOM 6534 C C . GLY A 1 830 ? -5.288 15.444 11.825 1.00 95.75 830 GLY A C 1
ATOM 6535 O O . GLY A 1 830 ? -5.578 14.977 10.733 1.00 95.75 830 GLY A O 1
ATOM 6536 N N . ARG A 1 831 ? -4.061 15.357 12.358 1.00 95.69 831 ARG A N 1
ATOM 6537 C CA . ARG A 1 831 ? -2.946 14.649 11.708 1.00 95.69 831 ARG A CA 1
ATOM 6538 C C . ARG A 1 831 ? -2.947 13.148 11.986 1.00 95.69 831 ARG A C 1
ATOM 6540 O O . ARG A 1 831 ? -2.485 12.375 11.160 1.00 95.69 831 ARG A O 1
ATOM 6547 N N . LYS A 1 832 ? -3.413 12.750 13.175 1.00 96.44 832 LYS A N 1
ATOM 6548 C CA . LYS A 1 832 ? -3.444 11.352 13.626 1.00 96.44 832 LYS A CA 1
ATOM 6549 C C . LYS A 1 832 ? -4.392 11.119 14.801 1.00 96.44 832 LYS A C 1
ATOM 6551 O O . LYS A 1 832 ? -4.781 12.068 15.501 1.00 96.44 832 LYS A O 1
ATOM 6556 N N . GLY A 1 833 ? -4.764 9.858 14.999 1.00 96.81 833 GLY A N 1
ATOM 6557 C CA . GLY A 1 833 ? -5.615 9.363 16.080 1.00 96.81 833 GLY A CA 1
ATOM 6558 C C . GLY A 1 833 ? -4.944 9.388 17.453 1.00 96.81 833 GLY A C 1
ATOM 6559 O O . GLY A 1 833 ? -3.797 9.812 17.614 1.00 96.81 833 GLY A O 1
ATOM 6560 N N . ALA A 1 834 ? -5.695 8.987 18.480 1.00 97.56 834 ALA A N 1
ATOM 6561 C CA . ALA A 1 834 ? -5.266 9.129 19.870 1.00 97.56 834 ALA A CA 1
ATOM 6562 C C . ALA A 1 834 ? -4.111 8.189 20.249 1.00 97.56 834 ALA A C 1
ATOM 6564 O O . ALA A 1 834 ? -3.213 8.608 20.977 1.00 97.56 834 ALA A O 1
ATOM 6565 N N . LEU A 1 835 ? -4.125 6.940 19.772 1.00 97.94 835 LEU A N 1
ATOM 6566 C CA . LEU A 1 835 ? -3.075 5.968 20.083 1.00 97.94 835 LEU A CA 1
ATOM 6567 C C . LEU A 1 835 ? -1.801 6.247 19.284 1.00 97.94 835 LEU A C 1
ATOM 6569 O O . LEU A 1 835 ? -0.730 6.231 19.877 1.00 97.94 835 LEU A O 1
ATOM 6573 N N . GLU A 1 836 ? -1.905 6.575 17.994 1.00 97.75 836 GLU A N 1
ATOM 6574 C CA . GLU A 1 836 ? -0.733 6.939 17.183 1.00 97.75 836 GLU A CA 1
ATOM 6575 C C . GLU A 1 836 ? -0.009 8.161 17.779 1.00 97.75 836 GLU A C 1
ATOM 6577 O O . GLU A 1 836 ? 1.196 8.124 18.015 1.00 97.75 836 GLU A O 1
ATOM 6582 N N . ALA A 1 837 ? -0.755 9.207 18.164 1.00 98.12 837 ALA A N 1
ATOM 6583 C CA . ALA A 1 837 ? -0.183 10.361 18.865 1.00 98.12 837 ALA A CA 1
ATOM 6584 C C . ALA A 1 837 ? 0.450 9.993 20.221 1.00 98.12 837 ALA A C 1
ATOM 6586 O O . ALA A 1 837 ? 1.409 10.630 20.651 1.00 98.12 837 ALA A O 1
ATOM 6587 N N . ALA A 1 838 ? -0.095 8.999 20.929 1.00 98.56 838 ALA A N 1
ATOM 6588 C CA . ALA A 1 838 ? 0.464 8.547 22.198 1.00 98.56 838 ALA A CA 1
ATOM 6589 C C . ALA A 1 838 ? 1.774 7.767 22.011 1.00 98.56 838 ALA A C 1
ATOM 6591 O O . ALA A 1 838 ? 2.693 7.963 22.800 1.00 98.56 838 ALA A O 1
ATOM 6592 N N . ILE A 1 839 ? 1.870 6.928 20.975 1.00 98.50 839 ILE A N 1
ATOM 6593 C CA . ILE A 1 839 ? 3.088 6.182 20.623 1.00 98.50 839 ILE A CA 1
ATOM 6594 C C . ILE A 1 839 ? 4.232 7.155 20.322 1.00 98.50 839 ILE A C 1
ATOM 6596 O O . ILE A 1 839 ? 5.316 7.017 20.892 1.00 98.50 839 ILE A O 1
ATOM 6600 N N . GLU A 1 840 ? 3.966 8.174 19.501 1.00 97.19 840 GLU A N 1
ATOM 6601 C CA . GLU A 1 840 ? 4.948 9.213 19.173 1.00 97.19 840 GLU A CA 1
ATOM 6602 C C . GLU A 1 840 ? 5.362 10.022 20.408 1.00 97.19 840 GLU A C 1
ATOM 6604 O O . GLU A 1 840 ? 6.551 10.158 20.689 1.00 97.19 840 GLU A O 1
ATOM 6609 N N . ASN A 1 841 ? 4.400 10.496 21.210 1.00 97.69 841 ASN A N 1
ATOM 6610 C CA . ASN A 1 841 ? 4.696 11.259 22.429 1.00 97.69 841 ASN A CA 1
ATOM 6611 C C . ASN A 1 841 ? 5.468 10.448 23.481 1.00 97.69 841 ASN A C 1
ATOM 6613 O O . ASN A 1 841 ? 6.206 11.027 24.278 1.00 97.69 841 ASN A O 1
ATOM 6617 N N . ALA A 1 842 ? 5.271 9.129 23.520 1.00 97.94 842 ALA A N 1
ATOM 6618 C CA . ALA A 1 842 ? 5.997 8.232 24.412 1.00 97.94 842 ALA A CA 1
ATOM 6619 C C . ALA A 1 842 ? 7.418 7.912 23.913 1.00 97.94 842 ALA A C 1
ATOM 6621 O O . ALA A 1 842 ? 8.207 7.362 24.681 1.00 97.94 842 ALA A O 1
ATOM 6622 N N . GLY A 1 843 ? 7.755 8.257 22.663 1.00 96.75 843 GLY A N 1
ATOM 6623 C CA . GLY A 1 843 ? 9.076 8.030 22.075 1.00 96.75 843 GLY A CA 1
ATOM 6624 C C . GLY A 1 843 ? 9.395 6.557 21.807 1.00 96.75 843 GLY A C 1
ATOM 6625 O O . GLY A 1 843 ? 10.567 6.199 21.720 1.00 96.75 843 GLY A O 1
ATOM 6626 N N . ILE A 1 844 ? 8.372 5.701 21.678 1.00 96.19 844 ILE A N 1
ATOM 6627 C CA . ILE A 1 844 ? 8.522 4.235 21.564 1.00 96.19 844 ILE A CA 1
ATOM 6628 C C . ILE A 1 844 ? 9.325 3.822 20.323 1.00 96.19 844 ILE A C 1
ATOM 6630 O O . ILE A 1 844 ? 10.014 2.802 20.338 1.00 96.19 844 ILE A O 1
ATOM 6634 N N . ASN A 1 845 ? 9.255 4.621 19.257 1.00 97.19 845 ASN A N 1
ATOM 6635 C CA . ASN A 1 845 ? 9.971 4.384 18.005 1.00 97.19 845 ASN A CA 1
ATOM 6636 C C . ASN A 1 845 ? 11.184 5.311 17.826 1.00 97.19 845 ASN A C 1
ATOM 6638 O O . ASN A 1 845 ? 11.814 5.289 16.771 1.00 97.19 845 ASN A O 1
ATOM 6642 N N . GLY A 1 846 ? 11.561 6.082 18.856 1.00 95.62 846 GLY A N 1
ATOM 6643 C CA . GLY A 1 846 ? 12.511 7.193 18.732 1.00 95.62 846 GLY A CA 1
ATOM 6644 C C . GLY A 1 846 ? 13.888 6.812 18.174 1.00 95.62 846 GLY A C 1
ATOM 6645 O O . GLY A 1 846 ? 14.545 7.638 17.543 1.00 95.62 846 GLY A O 1
ATOM 6646 N N . VAL A 1 847 ? 14.312 5.555 18.352 1.00 94.81 847 VAL A N 1
ATOM 6647 C CA . VAL A 1 847 ? 15.547 5.011 17.760 1.00 94.81 847 VAL A CA 1
ATOM 6648 C C . VAL A 1 847 ? 15.473 4.978 16.229 1.00 94.81 847 VAL A C 1
ATOM 6650 O O . VAL A 1 847 ? 16.442 5.348 15.579 1.00 94.81 847 VAL A O 1
ATOM 6653 N N . LEU A 1 848 ? 14.334 4.585 15.649 1.00 95.62 848 LEU A N 1
ATOM 6654 C CA . LEU A 1 848 ? 14.117 4.569 14.197 1.00 95.62 848 LEU A CA 1
ATOM 6655 C C . LEU A 1 848 ? 13.714 5.947 13.656 1.00 95.62 848 LEU A C 1
ATOM 6657 O O . LEU A 1 848 ? 14.081 6.292 12.537 1.00 95.62 848 LEU A O 1
ATOM 6661 N N . ASP A 1 849 ? 13.007 6.756 14.451 1.00 95.69 849 ASP A N 1
ATOM 6662 C CA . ASP A 1 849 ? 12.621 8.122 14.061 1.00 95.69 849 ASP A CA 1
ATOM 6663 C C . ASP A 1 849 ? 13.837 9.049 13.875 1.00 95.69 849 ASP A C 1
ATOM 6665 O O . ASP A 1 849 ? 13.767 10.032 13.141 1.00 95.69 849 ASP A O 1
ATOM 6669 N N . THR A 1 850 ? 14.956 8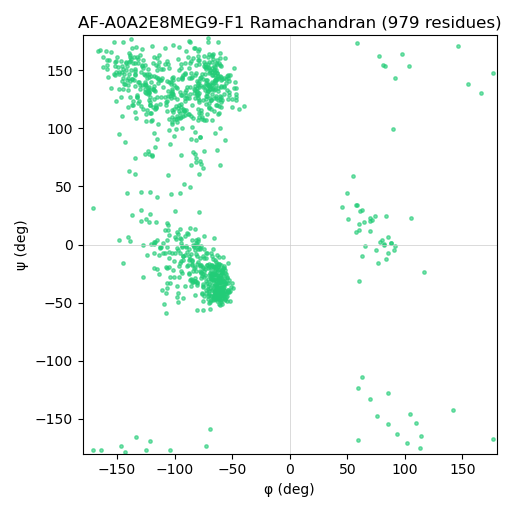.743 14.540 1.00 94.25 850 THR A N 1
ATOM 6670 C CA . THR A 1 850 ? 16.199 9.535 14.493 1.00 94.25 850 THR A CA 1
ATOM 6671 C C . THR A 1 850 ? 17.348 8.841 13.758 1.00 94.25 850 THR A C 1
ATOM 6673 O O . THR A 1 850 ? 18.445 9.397 13.671 1.00 94.25 850 THR A O 1
ATOM 6676 N N . ASP A 1 851 ? 17.120 7.641 13.220 1.00 94.56 851 ASP A N 1
ATOM 6677 C CA . ASP A 1 851 ? 18.141 6.895 12.493 1.00 94.56 851 ASP A CA 1
ATOM 6678 C C . ASP A 1 851 ? 18.457 7.544 11.140 1.00 94.56 851 ASP A C 1
ATOM 6680 O O . ASP A 1 851 ? 17.555 7.898 10.395 1.00 94.56 851 ASP A O 1
ATOM 6684 N N . SER A 1 852 ? 19.733 7.641 10.769 1.00 91.50 852 SER A N 1
ATOM 6685 C CA . SER A 1 852 ? 20.152 8.309 9.524 1.00 91.50 852 SER A CA 1
ATOM 6686 C C . SER A 1 852 ? 19.614 7.689 8.225 1.00 91.50 852 SER A C 1
ATOM 6688 O O . SER A 1 852 ? 19.644 8.339 7.182 1.00 91.50 852 SER A O 1
ATOM 6690 N N . LEU A 1 853 ? 19.198 6.419 8.240 1.00 91.62 853 LEU A N 1
ATOM 6691 C CA . LEU A 1 853 ? 18.572 5.773 7.088 1.00 91.62 853 LEU A CA 1
ATOM 6692 C C . LEU A 1 853 ? 17.060 6.024 7.054 1.00 91.62 853 LEU A C 1
ATOM 6694 O O . LEU A 1 853 ? 16.477 6.075 5.972 1.00 91.62 853 LEU A O 1
ATOM 6698 N N . TYR A 1 854 ? 16.434 6.177 8.222 1.00 94.44 854 TYR A N 1
ATOM 6699 C CA . TYR A 1 854 ? 14.979 6.174 8.373 1.00 94.44 854 TYR A CA 1
ATOM 6700 C C . TYR A 1 854 ? 14.368 7.498 8.818 1.00 94.44 854 TYR A C 1
ATOM 6702 O O . TYR A 1 854 ? 13.144 7.632 8.785 1.00 94.44 854 TYR A O 1
ATOM 6710 N N . SER A 1 855 ? 15.176 8.477 9.209 1.00 93.94 855 SER A N 1
ATOM 6711 C CA . SER A 1 855 ? 14.714 9.823 9.517 1.00 93.94 855 SER A CA 1
ATOM 6712 C C . SER A 1 855 ? 14.014 10.429 8.302 1.00 93.94 855 SER A C 1
ATOM 6714 O O . SER A 1 855 ? 14.425 10.199 7.160 1.00 93.94 855 SER A O 1
ATOM 6716 N N . LEU A 1 856 ? 12.948 11.182 8.565 1.00 93.50 856 LEU A N 1
ATOM 6717 C CA . LEU A 1 856 ? 12.143 11.865 7.559 1.00 93.50 856 LEU A CA 1
ATOM 6718 C C . LEU A 1 856 ? 11.948 13.326 7.986 1.00 93.50 856 LEU A C 1
ATOM 6720 O O . LEU A 1 856 ? 11.457 13.614 9.078 1.00 93.50 856 LEU A O 1
ATOM 6724 N N . GLU A 1 857 ? 12.338 14.255 7.126 1.00 92.25 857 GLU A N 1
ATOM 6725 C CA . GLU A 1 857 ? 12.240 15.696 7.303 1.00 92.25 857 GLU A CA 1
ATOM 6726 C C . GLU A 1 857 ? 10.826 16.178 6.949 1.00 92.25 857 GLU A C 1
ATOM 6728 O O . GLU A 1 857 ? 10.506 16.510 5.812 1.00 92.25 857 GLU A O 1
ATOM 6733 N N . ASN A 1 858 ? 9.940 16.200 7.948 1.00 93.62 858 ASN A N 1
ATOM 6734 C CA . ASN A 1 858 ? 8.522 16.577 7.817 1.00 93.62 858 ASN A CA 1
ATOM 6735 C C . ASN A 1 858 ? 8.109 17.763 8.704 1.00 93.62 858 ASN A C 1
ATOM 6737 O O . ASN A 1 858 ? 6.957 17.876 9.128 1.00 93.62 858 ASN A O 1
ATOM 6741 N N . GLN A 1 859 ? 9.042 18.647 9.050 1.00 92.38 859 GLN A N 1
ATOM 6742 C CA . GLN A 1 859 ? 8.741 19.751 9.972 1.00 92.38 859 GLN A CA 1
ATOM 6743 C C . GLN A 1 859 ? 8.065 20.942 9.281 1.00 92.38 859 GLN A C 1
ATOM 6745 O O . GLN A 1 859 ? 7.363 21.719 9.932 1.00 92.38 859 GLN A O 1
ATOM 6750 N N . THR A 1 860 ? 8.246 21.075 7.968 1.00 92.19 860 THR A N 1
ATOM 6751 C CA . THR A 1 860 ? 7.718 22.167 7.144 1.00 92.19 860 THR A CA 1
ATOM 6752 C C . THR A 1 860 ? 7.189 21.633 5.818 1.00 92.19 860 THR A C 1
ATOM 6754 O O . THR A 1 860 ? 7.588 20.554 5.384 1.00 92.19 860 THR A O 1
ATOM 6757 N N . SER A 1 861 ? 6.291 22.388 5.184 1.00 93.25 861 SER A N 1
ATOM 6758 C CA . SER A 1 861 ? 5.887 22.163 3.792 1.00 93.25 861 SER A CA 1
ATOM 6759 C C . SER A 1 861 ? 7.092 22.311 2.852 1.00 93.25 861 SER A C 1
ATOM 6761 O O . SER A 1 861 ? 8.060 22.997 3.198 1.00 93.25 861 SER A O 1
ATOM 6763 N N . LEU A 1 862 ? 7.025 21.685 1.672 1.00 90.81 862 LEU A N 1
ATOM 6764 C CA . LEU A 1 862 ? 7.980 21.962 0.593 1.00 90.81 862 LEU A CA 1
ATOM 6765 C C . LEU A 1 862 ? 7.821 23.410 0.123 1.00 90.81 862 LEU A C 1
ATOM 6767 O O . LEU A 1 862 ? 6.762 24.012 0.308 1.00 90.81 862 LEU A O 1
ATOM 6771 N N . ALA A 1 863 ? 8.872 23.972 -0.468 1.00 89.00 863 ALA A N 1
ATOM 6772 C CA . ALA A 1 863 ? 8.745 25.259 -1.132 1.00 89.00 863 ALA A CA 1
ATOM 6773 C C . ALA A 1 863 ? 8.158 25.066 -2.533 1.00 89.00 863 ALA A C 1
ATOM 6775 O O . ALA A 1 863 ? 8.454 24.066 -3.190 1.00 89.00 863 ALA A O 1
ATOM 6776 N N . ASP A 1 864 ? 7.383 26.053 -2.987 1.00 86.56 864 ASP A N 1
ATOM 6777 C CA . ASP A 1 864 ? 6.782 26.063 -4.318 1.00 86.56 864 ASP A CA 1
ATOM 6778 C C . ASP A 1 864 ? 7.825 25.735 -5.394 1.00 86.56 864 ASP A C 1
ATOM 6780 O O . ASP A 1 864 ? 8.945 26.268 -5.405 1.00 86.56 864 ASP A O 1
ATOM 6784 N N . TYR A 1 865 ? 7.435 24.862 -6.316 1.00 85.06 865 TYR A N 1
ATOM 6785 C CA . TYR A 1 865 ? 8.257 24.450 -7.440 1.00 85.06 865 TYR A CA 1
ATOM 6786 C C . TYR A 1 865 ? 7.534 24.762 -8.748 1.00 85.06 865 TYR A C 1
ATOM 6788 O O . TYR A 1 865 ? 6.419 24.305 -8.979 1.00 85.06 865 TYR A O 1
ATOM 6796 N N . ASP A 1 866 ? 8.181 25.549 -9.607 1.00 83.62 866 ASP A N 1
ATOM 6797 C CA . ASP A 1 866 ? 7.659 25.865 -10.935 1.00 83.62 866 ASP A CA 1
ATOM 6798 C C . ASP A 1 866 ? 8.058 24.753 -11.909 1.00 83.62 866 ASP A C 1
ATOM 6800 O O . ASP A 1 866 ? 9.217 24.651 -12.330 1.00 83.62 866 ASP A O 1
ATOM 6804 N N . HIS A 1 867 ? 7.108 23.866 -12.207 1.00 83.31 867 HIS A N 1
ATOM 6805 C CA . HIS A 1 867 ? 7.358 22.730 -13.079 1.00 83.31 867 HIS A CA 1
ATOM 6806 C C . HIS A 1 867 ? 7.302 23.150 -14.559 1.00 83.31 867 HIS A C 1
ATOM 6808 O O . HIS A 1 867 ? 6.309 23.726 -15.004 1.00 83.31 867 HIS A O 1
ATOM 6814 N N . PRO A 1 868 ? 8.295 22.769 -15.381 1.00 79.81 868 PRO A N 1
ATOM 6815 C CA . PRO A 1 868 ? 8.412 23.229 -16.771 1.00 79.81 868 PRO A CA 1
ATOM 6816 C C . PRO A 1 868 ? 7.319 22.720 -17.739 1.00 79.81 868 PRO A C 1
ATOM 6818 O O . PRO A 1 868 ? 7.211 23.213 -18.857 1.00 79.81 868 PRO A O 1
ATOM 6821 N N . ASP A 1 869 ? 6.486 21.768 -17.314 1.00 83.75 869 ASP A N 1
ATOM 6822 C CA . ASP A 1 869 ? 5.296 21.294 -18.047 1.00 83.75 869 ASP A CA 1
ATOM 6823 C C . ASP A 1 869 ? 3.972 21.852 -17.484 1.00 83.75 869 ASP A C 1
ATOM 6825 O O . ASP A 1 869 ? 2.992 21.123 -17.332 1.00 83.75 869 ASP A O 1
ATOM 6829 N N . ASN A 1 870 ? 3.943 23.147 -17.157 1.00 89.06 870 ASN A N 1
ATOM 6830 C CA . ASN A 1 870 ? 2.727 23.919 -16.853 1.00 89.06 870 ASN A CA 1
ATOM 6831 C C . ASN A 1 870 ? 1.784 23.270 -15.820 1.00 89.06 870 ASN A C 1
ATOM 6833 O O . ASN A 1 870 ? 0.565 23.229 -16.018 1.00 89.06 870 ASN A O 1
ATOM 6837 N N . ILE A 1 871 ? 2.348 22.754 -14.730 1.00 89.00 871 ILE A N 1
ATOM 6838 C CA . ILE A 1 871 ? 1.582 22.239 -13.590 1.00 89.00 871 ILE A CA 1
ATOM 6839 C C . ILE A 1 871 ? 1.298 23.410 -12.652 1.00 89.00 871 ILE A C 1
ATOM 6841 O O . ILE A 1 871 ? 2.220 24.140 -12.304 1.00 89.00 871 ILE A O 1
ATOM 6845 N N . GLU A 1 872 ? 0.039 23.596 -12.251 1.00 90.38 872 GLU A N 1
ATOM 6846 C CA . GLU A 1 872 ? -0.367 24.720 -11.392 1.00 90.38 872 GLU A CA 1
ATOM 6847 C C . GLU A 1 872 ? 0.292 24.668 -10.004 1.00 90.38 872 GLU A C 1
ATOM 6849 O O . GLU A 1 872 ? 0.777 25.686 -9.517 1.00 90.38 872 GLU A O 1
ATOM 6854 N N . ASP A 1 873 ? 0.338 23.481 -9.395 1.00 90.25 873 ASP A N 1
ATOM 6855 C CA . ASP A 1 873 ? 1.040 23.208 -8.140 1.00 90.25 873 ASP A CA 1
ATOM 6856 C C . ASP A 1 873 ? 1.599 21.780 -8.185 1.00 90.25 873 ASP A C 1
ATOM 6858 O O . ASP A 1 873 ? 0.849 20.802 -8.176 1.00 90.25 873 ASP A O 1
ATOM 6862 N N . SER A 1 874 ? 2.924 21.648 -8.263 1.00 88.00 874 SER A N 1
ATOM 6863 C CA . SER A 1 874 ? 3.616 20.354 -8.288 1.00 88.00 874 SER A CA 1
ATOM 6864 C C . SER A 1 874 ? 4.102 19.908 -6.900 1.00 88.00 874 SER A C 1
ATOM 6866 O O . SER A 1 874 ? 4.925 18.996 -6.789 1.00 88.00 874 SER A O 1
ATOM 6868 N N . THR A 1 875 ? 3.617 20.559 -5.840 1.00 90.81 875 THR A N 1
ATOM 6869 C CA . THR A 1 875 ? 3.972 20.337 -4.429 1.00 90.81 875 THR A CA 1
ATOM 6870 C C . THR A 1 875 ? 2.751 20.056 -3.540 1.00 90.81 875 THR A C 1
ATOM 6872 O O . THR A 1 875 ? 2.806 20.212 -2.319 1.00 90.81 875 THR A O 1
ATOM 6875 N N . ARG A 1 876 ? 1.641 19.598 -4.141 1.00 91.50 876 ARG A N 1
ATOM 6876 C CA . ARG A 1 876 ? 0.342 19.384 -3.472 1.00 91.50 876 ARG A CA 1
ATOM 6877 C C . ARG A 1 876 ? 0.358 18.335 -2.353 1.00 91.50 876 ARG A C 1
ATOM 6879 O O . ARG A 1 876 ? -0.483 18.407 -1.453 1.00 91.50 876 ARG A O 1
ATOM 6886 N N . MET A 1 877 ? 1.265 17.356 -2.391 1.00 93.06 877 MET A N 1
ATOM 6887 C CA . MET A 1 877 ? 1.384 16.341 -1.342 1.00 93.06 877 MET A CA 1
ATOM 6888 C C . MET A 1 877 ? 2.141 16.936 -0.155 1.00 93.06 877 MET A C 1
ATOM 6890 O O . MET A 1 877 ? 3.354 17.151 -0.197 1.00 93.06 877 MET A O 1
ATOM 6894 N N . GLU A 1 878 ? 1.421 17.167 0.938 1.00 95.12 878 GLU A N 1
ATOM 6895 C CA . GLU A 1 878 ? 1.928 17.955 2.054 1.00 95.12 878 GLU A CA 1
ATOM 6896 C C . GLU A 1 878 ? 3.009 17.213 2.859 1.00 95.12 878 GLU A C 1
ATOM 6898 O O . GLU A 1 878 ? 2.737 16.256 3.592 1.00 95.12 878 GLU A O 1
ATOM 6903 N N . GLN A 1 879 ? 4.241 17.721 2.790 1.00 94.81 879 GLN A N 1
ATOM 6904 C CA . GLN A 1 879 ? 5.405 17.166 3.485 1.00 94.81 879 GLN A CA 1
ATOM 6905 C C . GLN A 1 879 ? 5.193 17.045 4.995 1.00 94.81 879 GLN A C 1
ATOM 6907 O O . GLN A 1 879 ? 5.530 16.018 5.582 1.00 94.81 879 GLN A O 1
ATOM 6912 N N . SER A 1 880 ? 4.590 18.053 5.634 1.00 94.62 880 SER A N 1
ATOM 6913 C CA . SER A 1 880 ? 4.422 18.069 7.093 1.00 94.62 880 SER A CA 1
ATOM 6914 C C . SER A 1 880 ? 3.339 17.126 7.629 1.00 94.62 880 SER A C 1
ATOM 6916 O O . SER A 1 880 ? 3.153 17.005 8.848 1.00 94.62 880 SER A O 1
ATOM 6918 N N . LEU A 1 881 ? 2.613 16.462 6.726 1.00 95.69 881 LEU A N 1
ATOM 6919 C CA . LEU A 1 881 ? 1.634 15.425 7.035 1.00 95.69 881 LEU A CA 1
ATOM 6920 C C . LEU A 1 881 ? 2.179 14.005 6.839 1.00 95.69 881 LEU A C 1
ATOM 6922 O O . LEU A 1 881 ? 1.511 13.051 7.238 1.00 95.69 881 LEU A O 1
ATOM 6926 N N . LYS A 1 882 ? 3.389 13.847 6.286 1.00 95.62 882 LYS A N 1
ATOM 6927 C CA . LYS A 1 882 ? 4.045 12.542 6.149 1.00 95.62 882 LYS A CA 1
ATOM 6928 C C . LYS A 1 882 ? 4.332 11.897 7.518 1.00 95.62 882 LYS A C 1
ATOM 6930 O O . LYS A 1 882 ? 4.479 12.611 8.519 1.00 95.62 882 LYS A O 1
ATOM 6935 N N . PRO A 1 883 ? 4.447 10.555 7.585 1.00 95.31 883 PRO A N 1
ATOM 6936 C CA . PRO A 1 883 ? 4.785 9.841 8.817 1.00 95.31 883 PRO A CA 1
ATOM 6937 C C . PRO A 1 883 ? 6.103 10.318 9.443 1.00 95.31 883 PRO A C 1
ATOM 6939 O O . PRO A 1 883 ? 6.950 10.893 8.765 1.00 95.31 883 PRO A O 1
ATOM 6942 N N . GLN A 1 884 ? 6.298 10.029 10.732 1.00 94.38 884 GLN A N 1
ATOM 6943 C CA . GLN A 1 884 ? 7.486 10.450 11.490 1.00 94.38 884 GLN A CA 1
ATOM 6944 C C . GLN A 1 884 ? 8.802 9.822 10.988 1.00 94.38 884 GLN A C 1
ATOM 6946 O O . GLN A 1 884 ? 9.875 10.371 11.222 1.00 94.38 884 GLN A O 1
ATOM 6951 N N . SER A 1 885 ? 8.728 8.675 10.306 1.00 95.81 885 SER A N 1
ATOM 6952 C CA . SER A 1 885 ? 9.887 7.903 9.855 1.00 95.81 885 SER A CA 1
ATOM 6953 C C . SER A 1 885 ? 9.599 7.175 8.542 1.00 95.81 885 SER A C 1
ATOM 6955 O O . SER A 1 885 ? 8.486 6.692 8.309 1.00 95.81 885 SER A O 1
ATOM 6957 N N . LYS A 1 886 ? 10.633 6.997 7.713 1.00 95.56 886 LYS A N 1
ATOM 6958 C CA . LYS A 1 886 ? 10.605 6.127 6.526 1.00 95.56 886 LYS A CA 1
ATOM 6959 C C . LYS A 1 886 ? 10.373 4.657 6.910 1.00 95.56 886 LYS A C 1
ATOM 6961 O O . LYS A 1 886 ? 9.783 3.917 6.128 1.00 95.56 886 LYS A O 1
ATOM 6966 N N . ALA A 1 887 ? 10.758 4.256 8.130 1.00 95.31 887 ALA A N 1
ATOM 6967 C CA . ALA A 1 887 ? 10.545 2.915 8.684 1.00 95.31 887 ALA A CA 1
ATOM 6968 C C . ALA A 1 887 ? 9.136 2.681 9.255 1.00 95.31 887 ALA A C 1
ATOM 6970 O O . ALA A 1 887 ? 8.873 1.584 9.763 1.00 95.31 887 ALA A O 1
ATOM 6971 N N . TRP A 1 888 ? 8.234 3.672 9.201 1.00 96.19 888 TRP A N 1
ATOM 6972 C CA . TRP A 1 888 ? 6.848 3.482 9.633 1.00 96.19 888 TRP A CA 1
ATOM 6973 C C . TRP A 1 888 ? 6.246 2.279 8.897 1.00 96.19 888 TRP A C 1
ATOM 6975 O O . TRP A 1 888 ? 6.295 2.212 7.671 1.00 96.19 888 TRP A O 1
ATOM 6985 N N . GLY A 1 889 ? 5.717 1.301 9.636 1.00 94.25 889 GLY A N 1
ATOM 6986 C CA . GLY A 1 889 ? 5.186 0.063 9.057 1.00 94.25 889 GLY A CA 1
ATOM 6987 C C . GLY A 1 889 ? 6.215 -1.058 8.809 1.00 94.25 889 GLY A C 1
ATOM 6988 O O . GLY A 1 889 ? 5.840 -2.116 8.297 1.00 94.25 889 GLY A O 1
ATOM 6989 N N . SER A 1 890 ? 7.473 -0.905 9.239 1.00 94.38 890 SER A N 1
ATOM 6990 C CA . SER A 1 890 ? 8.428 -2.020 9.422 1.00 94.38 890 SER A CA 1
ATOM 6991 C C . SER A 1 890 ? 8.104 -2.837 10.681 1.00 94.38 890 SER A C 1
ATOM 6993 O O . SER A 1 890 ? 7.471 -2.315 11.602 1.00 94.38 890 SER A O 1
ATOM 6995 N N . ALA A 1 891 ? 8.479 -4.119 10.735 1.00 91.38 891 ALA A N 1
ATOM 6996 C CA . ALA A 1 891 ? 8.041 -5.060 11.777 1.00 91.38 891 ALA A CA 1
ATOM 6997 C C . ALA A 1 891 ? 8.389 -4.617 13.216 1.00 91.38 891 ALA A C 1
ATOM 6999 O O . ALA A 1 891 ? 7.633 -4.881 14.152 1.00 91.38 891 ALA A O 1
ATOM 7000 N N . ASN A 1 892 ? 9.502 -3.902 13.381 1.00 91.50 892 ASN A N 1
ATOM 7001 C CA . ASN A 1 892 ? 9.996 -3.416 14.668 1.00 91.50 892 ASN A CA 1
ATOM 7002 C C . ASN A 1 892 ? 9.491 -1.998 15.040 1.00 91.50 892 ASN A C 1
ATOM 7004 O O . ASN A 1 892 ? 9.656 -1.564 16.180 1.00 91.50 892 ASN A O 1
ATOM 7008 N N . TYR A 1 893 ? 8.835 -1.292 14.111 1.00 95.81 893 TYR A N 1
ATOM 7009 C CA . TYR A 1 893 ? 8.213 0.018 14.337 1.00 95.81 893 TYR A CA 1
ATOM 7010 C C . TYR A 1 893 ? 6.782 -0.160 14.853 1.00 95.81 893 TYR A C 1
ATOM 7012 O O . TYR A 1 893 ? 5.926 -0.622 14.104 1.00 95.81 893 TYR A O 1
ATOM 7020 N N . LEU A 1 894 ? 6.487 0.202 16.104 1.00 96.94 894 LEU A N 1
ATOM 7021 C CA . LEU A 1 894 ? 5.151 0.020 16.682 1.00 96.94 894 LEU A CA 1
ATOM 7022 C C . LEU A 1 894 ? 4.155 1.028 16.089 1.00 96.94 894 LEU A C 1
ATOM 7024 O O . LEU A 1 894 ? 4.394 2.230 16.154 1.00 96.94 894 LEU A O 1
ATOM 7028 N N . THR A 1 895 ? 3.019 0.552 15.584 1.00 97.44 895 THR A N 1
ATOM 7029 C CA . THR A 1 895 ? 1.917 1.393 15.084 1.00 97.44 895 THR A CA 1
ATOM 7030 C C . THR A 1 895 ? 0.665 1.249 15.947 1.00 97.44 895 THR A C 1
ATOM 7032 O O . THR A 1 895 ? 0.491 0.273 16.686 1.00 97.44 895 THR A O 1
ATOM 7035 N N . GLN A 1 896 ? -0.270 2.192 15.817 1.00 97.50 896 GLN A N 1
ATOM 7036 C CA . GLN A 1 896 ? -1.590 2.094 16.437 1.00 97.50 896 GLN A CA 1
ATOM 7037 C C . GLN A 1 896 ? -2.321 0.783 16.090 1.00 97.50 896 GLN A C 1
ATOM 7039 O O . GLN A 1 896 ? -2.975 0.199 16.960 1.00 97.50 896 GLN A O 1
ATOM 7044 N N . ALA A 1 897 ? -2.215 0.307 14.845 1.00 96.88 897 ALA A N 1
ATOM 7045 C CA . ALA A 1 897 ? -2.873 -0.921 14.408 1.00 96.88 897 ALA A CA 1
ATOM 7046 C C . ALA A 1 897 ? -2.339 -2.155 15.158 1.00 96.88 897 ALA A C 1
ATOM 7048 O O . ALA A 1 897 ? -3.130 -3.017 15.536 1.00 96.88 897 ALA A O 1
ATOM 7049 N N . ASP A 1 898 ? -1.041 -2.201 15.481 1.00 96.19 898 ASP A N 1
ATOM 7050 C CA . ASP A 1 898 ? -0.433 -3.295 16.255 1.00 96.19 898 ASP A CA 1
ATOM 7051 C C . ASP A 1 898 ? -0.972 -3.343 17.693 1.00 96.19 898 ASP A C 1
ATOM 7053 O O . ASP A 1 898 ? -1.309 -4.408 18.219 1.00 96.19 898 ASP A O 1
ATOM 7057 N N . VAL A 1 899 ? -1.138 -2.174 18.323 1.00 96.75 899 VAL A N 1
ATOM 7058 C CA . VAL A 1 899 ? -1.761 -2.067 19.652 1.00 96.75 899 VAL A CA 1
ATOM 7059 C C . VAL A 1 899 ? -3.224 -2.518 19.590 1.00 96.75 899 VAL A C 1
ATOM 7061 O O . VAL A 1 899 ? -3.665 -3.331 20.404 1.00 96.75 899 VAL A O 1
ATOM 7064 N N . LEU A 1 900 ? -3.991 -2.052 18.601 1.00 96.31 900 LEU A N 1
ATOM 7065 C CA . LEU A 1 900 ? -5.392 -2.449 18.415 1.00 96.31 900 LEU A CA 1
ATOM 7066 C C . LEU A 1 900 ? -5.544 -3.934 18.053 1.00 96.31 900 LEU A C 1
ATOM 7068 O O . LEU A 1 900 ? -6.536 -4.564 18.429 1.00 96.31 900 LEU A O 1
ATOM 7072 N N . GLN A 1 901 ? -4.570 -4.528 17.371 1.00 92.25 901 GLN A N 1
ATOM 7073 C CA . GLN A 1 901 ? -4.534 -5.963 17.115 1.00 92.25 901 GLN A CA 1
ATOM 7074 C C . GLN A 1 901 ? -4.389 -6.744 18.422 1.00 92.25 901 GLN A C 1
ATOM 7076 O O . GLN A 1 901 ? -5.126 -7.706 18.633 1.00 92.25 901 GLN A O 1
ATOM 7081 N N . ALA A 1 902 ? -3.519 -6.286 19.325 1.00 89.31 902 ALA A N 1
ATOM 7082 C CA . ALA A 1 902 ? -3.276 -6.934 20.609 1.00 89.31 902 ALA A CA 1
ATOM 7083 C C . ALA A 1 902 ? -4.439 -6.789 21.609 1.00 89.31 902 ALA A C 1
ATOM 7085 O O . ALA A 1 902 ? -4.799 -7.764 22.268 1.00 89.31 902 ALA A O 1
ATOM 7086 N N . ILE A 1 903 ? -5.023 -5.590 21.746 1.00 90.00 903 ILE A N 1
ATOM 7087 C CA . ILE A 1 903 ? -5.984 -5.290 22.830 1.00 90.00 903 ILE A CA 1
ATOM 7088 C C . ILE A 1 903 ? -7.355 -4.788 22.357 1.00 90.00 903 ILE A C 1
ATOM 7090 O O . ILE A 1 903 ? -8.277 -4.692 23.166 1.00 90.00 903 ILE A O 1
ATOM 7094 N N . GLY A 1 904 ? -7.536 -4.488 21.068 1.00 90.44 904 GLY A N 1
ATOM 7095 C CA . GLY A 1 904 ? -8.721 -3.795 20.540 1.00 90.44 904 GLY A CA 1
ATOM 7096 C C . GLY A 1 904 ? -10.045 -4.529 20.756 1.00 90.44 904 GLY A C 1
ATOM 7097 O O . GLY A 1 904 ? -11.066 -3.887 20.992 1.00 90.44 904 GLY A O 1
ATOM 7098 N N . SER A 1 905 ? -10.033 -5.866 20.783 1.00 87.12 905 SER A N 1
ATOM 7099 C CA . SER A 1 905 ? -11.215 -6.700 21.074 1.00 87.12 905 SER A CA 1
ATOM 7100 C C . SER A 1 905 ? -11.757 -6.532 22.501 1.00 87.12 905 SER A C 1
ATOM 7102 O O . SER A 1 905 ? -12.859 -6.981 22.811 1.00 87.12 905 SER A O 1
ATOM 7104 N N . SER A 1 906 ? -10.972 -5.897 23.373 1.00 86.31 906 SER A N 1
ATOM 7105 C CA . SER A 1 906 ? -11.279 -5.667 24.783 1.00 86.31 906 SER A CA 1
ATOM 7106 C C . SER A 1 906 ? -11.679 -4.222 25.096 1.00 86.31 906 SER A C 1
ATOM 7108 O O . SER A 1 906 ? -12.046 -3.926 26.236 1.00 86.31 906 SER A O 1
ATOM 7110 N N . LEU A 1 907 ? -11.572 -3.325 24.113 1.00 91.12 907 LEU A N 1
ATOM 7111 C CA . LEU A 1 907 ? -11.800 -1.894 24.269 1.00 91.12 907 LEU A CA 1
ATOM 7112 C C . LEU A 1 907 ? -13.262 -1.521 23.997 1.00 91.12 907 LEU A C 1
ATOM 7114 O O . LEU A 1 907 ? -13.944 -2.117 23.166 1.00 91.12 907 LEU A O 1
ATOM 7118 N N . SER A 1 908 ? -13.734 -0.494 24.697 1.00 91.38 908 SER A N 1
ATOM 7119 C CA . SER A 1 908 ? -15.046 0.121 24.508 1.00 91.38 908 SER A CA 1
ATOM 7120 C C . SER A 1 908 ? -14.960 1.626 24.764 1.00 91.38 908 SER A C 1
ATOM 7122 O O . SER A 1 908 ? -14.207 2.072 25.623 1.00 91.38 908 SER A O 1
ATOM 7124 N N . ALA A 1 909 ? -15.774 2.426 24.076 1.00 91.31 909 ALA A N 1
ATOM 7125 C CA . ALA A 1 909 ? -15.930 3.853 24.380 1.00 91.31 909 ALA A CA 1
ATOM 7126 C C . ALA A 1 909 ? -16.872 4.124 25.565 1.00 91.31 909 ALA A C 1
ATOM 7128 O O . ALA A 1 909 ? -16.896 5.224 26.120 1.00 91.31 909 ALA A O 1
ATOM 7129 N N . ARG A 1 910 ? -17.657 3.122 25.979 1.00 86.12 910 ARG A N 1
ATOM 7130 C CA . ARG A 1 910 ? -18.648 3.244 27.051 1.00 86.12 910 ARG A CA 1
ATOM 7131 C C . ARG A 1 910 ? -18.426 2.196 28.131 1.00 86.12 910 ARG A C 1
ATOM 7133 O O . ARG A 1 910 ? -18.153 1.033 27.846 1.00 86.12 910 ARG A O 1
ATOM 7140 N N . SER A 1 911 ? -18.587 2.624 29.379 1.00 87.94 911 SER A N 1
ATOM 7141 C CA . SER A 1 911 ? -18.712 1.708 30.510 1.00 87.94 911 SER A CA 1
ATOM 7142 C C . SER A 1 911 ? -20.156 1.234 30.597 1.00 87.94 911 SER A C 1
ATOM 7144 O O . SER A 1 911 ? -21.072 2.046 30.506 1.00 87.94 911 SER A O 1
ATOM 7146 N N . ASP A 1 912 ? -20.354 -0.059 30.822 1.00 90.50 912 ASP A N 1
ATOM 7147 C CA . ASP A 1 912 ? -21.677 -0.644 31.066 1.00 90.50 912 ASP A CA 1
ATOM 7148 C C . ASP A 1 912 ? -21.816 -1.175 32.496 1.00 90.50 912 ASP A C 1
ATOM 7150 O O . ASP A 1 912 ? -22.886 -1.618 32.894 1.00 90.50 912 ASP A O 1
ATOM 7154 N N . THR A 1 913 ? -20.759 -1.085 33.301 1.00 87.94 913 THR A N 1
ATOM 7155 C CA . THR A 1 913 ? -20.776 -1.422 34.724 1.00 87.94 913 THR A CA 1
ATOM 7156 C C . THR A 1 913 ? -20.344 -0.212 35.537 1.00 87.94 913 THR A C 1
ATOM 7158 O O . THR A 1 913 ? -19.331 0.421 35.241 1.00 87.94 913 THR A O 1
ATOM 7161 N N . PHE A 1 914 ? -21.120 0.111 36.568 1.00 87.38 914 PHE A N 1
ATOM 7162 C CA . PHE A 1 914 ? -20.966 1.315 37.371 1.00 87.38 914 PHE A CA 1
ATOM 7163 C C . PHE A 1 914 ? -20.958 0.962 38.851 1.00 87.38 914 PHE A C 1
ATOM 7165 O O . PHE A 1 914 ? -21.827 0.232 39.324 1.00 87.38 914 PHE A O 1
ATOM 7172 N N . VAL A 1 915 ? -20.015 1.535 39.595 1.00 85.19 915 VAL A N 1
ATOM 7173 C CA . VAL A 1 915 ? -20.047 1.536 41.059 1.00 85.19 915 VAL A CA 1
ATOM 7174 C C . VAL A 1 915 ? -20.628 2.872 41.503 1.00 85.19 915 VAL A C 1
ATOM 7176 O O . VAL A 1 915 ? -20.005 3.918 41.336 1.00 85.19 915 VAL A O 1
ATOM 7179 N N . ILE A 1 916 ? -21.839 2.845 42.048 1.00 87.44 916 ILE A N 1
ATOM 7180 C CA . ILE A 1 916 ? -22.545 4.028 42.533 1.00 87.44 916 ILE A CA 1
ATOM 7181 C C . ILE A 1 916 ? -22.411 4.068 44.049 1.00 87.44 916 ILE A C 1
ATOM 7183 O O . ILE A 1 916 ? -22.962 3.220 44.750 1.00 87.44 916 ILE A O 1
ATOM 7187 N N . ARG A 1 917 ? -21.702 5.074 44.561 1.00 87.69 917 ARG A N 1
ATOM 7188 C CA . ARG A 1 917 ? -21.635 5.367 45.995 1.00 87.69 917 ARG A CA 1
ATOM 7189 C C . ARG A 1 917 ? -22.535 6.540 46.315 1.00 87.69 917 ARG A C 1
ATOM 7191 O O . ARG A 1 917 ? -22.467 7.571 45.651 1.00 87.69 917 ARG A O 1
ATOM 7198 N N . THR A 1 918 ? -23.370 6.389 47.332 1.00 88.62 918 THR A N 1
ATOM 7199 C CA . THR A 1 918 ? -24.284 7.450 47.755 1.00 88.62 918 THR A CA 1
ATOM 7200 C C . THR A 1 918 ? -24.160 7.728 49.241 1.00 88.62 918 THR A C 1
ATOM 7202 O O . THR A 1 918 ? -23.769 6.866 50.030 1.00 88.62 918 THR A O 1
ATOM 7205 N N . TYR A 1 919 ? -24.492 8.964 49.598 1.00 89.44 919 TYR A N 1
ATOM 7206 C CA . TYR A 1 919 ? -24.527 9.471 50.955 1.00 89.44 919 TYR A CA 1
ATOM 7207 C C . TYR A 1 919 ? -25.898 10.079 51.228 1.00 89.44 919 TYR A C 1
ATOM 7209 O O . TYR A 1 919 ? -26.383 10.887 50.437 1.00 89.44 919 TYR A O 1
ATOM 7217 N N . GLY A 1 920 ? -26.501 9.713 52.354 1.00 89.56 920 GLY A N 1
ATOM 7218 C CA . GLY A 1 920 ? -27.734 10.316 52.840 1.00 89.56 920 GLY A CA 1
ATOM 7219 C C . GLY A 1 920 ? -27.566 10.876 54.246 1.00 89.56 920 GLY A C 1
ATOM 7220 O O . GLY A 1 920 ? -27.047 10.192 55.130 1.00 89.56 920 GLY A O 1
ATOM 7221 N N . GLU A 1 921 ? -28.065 12.095 54.467 1.00 91.94 921 GLU A N 1
ATOM 7222 C CA . GLU A 1 921 ? -28.270 12.661 55.803 1.00 91.94 921 GLU A CA 1
ATOM 7223 C C . GLU A 1 921 ? -29.759 12.774 56.112 1.00 91.94 921 GLU A C 1
ATOM 7225 O O . GLU A 1 921 ? -30.540 13.272 55.303 1.00 91.94 921 GLU A O 1
ATOM 7230 N N . SER A 1 922 ? -30.144 12.375 57.322 1.00 91.69 922 SER A N 1
ATOM 7231 C CA . SER A 1 922 ? -31.416 12.804 57.904 1.00 91.69 922 SER A CA 1
ATOM 7232 C C . SER A 1 922 ? -31.180 14.085 58.694 1.00 91.69 922 SER A C 1
ATOM 7234 O O . SER A 1 922 ? -30.287 14.118 59.542 1.00 91.69 922 SER A O 1
ATOM 7236 N N . VAL A 1 923 ? -31.976 15.126 58.454 1.00 92.00 923 VAL A N 1
ATOM 7237 C CA . VAL A 1 923 ? -31.871 16.435 59.118 1.00 92.00 923 VAL A CA 1
ATOM 7238 C C . VAL A 1 923 ? -33.146 16.745 59.897 1.00 92.00 923 VAL A C 1
ATOM 7240 O O . VAL A 1 923 ? -34.255 16.585 59.395 1.00 92.00 923 VAL A O 1
ATOM 7243 N N . ALA A 1 924 ? -32.991 17.207 61.137 1.00 87.00 924 ALA A N 1
ATOM 7244 C CA . ALA A 1 924 ? -34.093 17.710 61.947 1.00 87.00 924 ALA A CA 1
ATOM 7245 C C . ALA A 1 924 ? -34.620 19.051 61.402 1.00 87.00 924 ALA A C 1
ATOM 7247 O O . ALA A 1 924 ? -33.922 19.759 60.681 1.00 87.00 924 ALA A O 1
ATOM 7248 N N . VAL A 1 925 ? -35.822 19.457 61.831 1.00 85.81 925 VAL A N 1
ATOM 7249 C CA . VAL A 1 925 ? -36.480 20.723 61.427 1.00 85.81 925 VAL A CA 1
ATOM 7250 C C . VAL A 1 925 ? -35.616 21.967 61.705 1.00 85.81 925 VAL A C 1
ATOM 7252 O O . VAL A 1 925 ? -35.751 22.981 61.032 1.00 85.81 925 VAL A O 1
ATOM 7255 N N . ASN A 1 926 ? -34.693 21.892 62.668 1.00 88.44 926 ASN A N 1
ATOM 7256 C CA . ASN A 1 926 ? -33.742 22.962 62.989 1.00 88.44 926 ASN A CA 1
ATOM 7257 C C . ASN A 1 926 ? -32.420 22.897 62.192 1.00 88.44 926 ASN A C 1
ATOM 7259 O O . ASN A 1 926 ? -31.470 23.588 62.549 1.00 88.44 926 ASN A O 1
ATOM 7263 N N . GLY A 1 927 ? -32.325 22.037 61.174 1.00 87.06 927 GLY A N 1
ATOM 7264 C CA . GLY A 1 927 ? -31.127 21.843 60.353 1.00 87.06 927 GLY A CA 1
ATOM 7265 C C . GLY A 1 927 ? -30.046 20.954 60.980 1.00 87.06 927 GLY A C 1
ATOM 7266 O O . GLY A 1 927 ? -28.983 20.785 60.388 1.00 87.06 927 GLY A O 1
ATOM 7267 N N . LYS A 1 928 ? -30.273 20.361 62.162 1.00 90.81 928 LYS A N 1
ATOM 7268 C CA . LYS A 1 928 ? -29.294 19.464 62.795 1.00 90.81 928 LYS A CA 1
ATOM 7269 C C . LYS A 1 928 ? -29.339 18.069 62.166 1.00 90.81 928 LYS A C 1
ATOM 7271 O O . LYS A 1 928 ? -30.374 17.408 62.221 1.00 90.81 928 LYS A O 1
ATOM 7276 N N . VAL A 1 929 ? -28.208 17.593 61.645 1.00 90.75 929 VAL A N 1
ATOM 7277 C CA . VAL A 1 929 ? -28.056 16.214 61.148 1.00 90.75 929 VAL A CA 1
ATOM 7278 C C . VAL A 1 929 ? -28.311 15.215 62.287 1.00 90.75 929 VAL A C 1
ATOM 7280 O O . VAL A 1 929 ? -27.692 15.297 63.349 1.00 90.75 929 VAL A O 1
ATOM 7283 N N . GLN A 1 930 ? -29.243 14.288 62.071 1.00 92.38 930 GLN A N 1
ATOM 7284 C CA . GLN A 1 930 ? -29.651 13.233 63.004 1.00 92.38 930 GLN A CA 1
ATOM 7285 C C . GLN A 1 930 ? -29.023 11.875 62.685 1.00 92.38 930 GLN A C 1
ATOM 7287 O O . GLN A 1 930 ? -28.840 11.063 63.588 1.00 92.38 930 GLN A O 1
ATOM 7292 N N . GLY A 1 931 ? -28.700 11.617 61.420 1.00 88.62 931 GLY A N 1
ATOM 7293 C CA . GLY A 1 931 ? -28.161 10.336 60.982 1.00 88.62 931 GLY A CA 1
ATOM 7294 C C . GLY A 1 931 ? -27.497 10.450 59.622 1.00 88.62 931 GLY A C 1
ATOM 7295 O O . GLY A 1 931 ? -27.855 11.317 58.828 1.00 88.62 931 GLY A O 1
ATOM 7296 N N . ARG A 1 932 ? -26.523 9.573 59.390 1.00 90.56 932 ARG A N 1
ATOM 7297 C CA . ARG A 1 932 ? -25.744 9.473 58.159 1.00 90.56 932 ARG A CA 1
ATOM 7298 C C . ARG A 1 932 ? -25.739 8.028 57.699 1.00 90.56 932 ARG A C 1
ATOM 7300 O O . ARG A 1 932 ? -25.565 7.138 58.530 1.00 90.56 932 ARG A O 1
ATOM 7307 N N . ALA A 1 933 ? -25.913 7.809 56.407 1.00 91.12 933 ALA A N 1
ATOM 7308 C CA . ALA A 1 933 ? -25.796 6.495 55.801 1.00 91.12 933 ALA A CA 1
ATOM 7309 C C . ALA A 1 933 ? -25.021 6.597 54.493 1.00 91.12 933 ALA A C 1
ATOM 7311 O O . ALA A 1 933 ? -25.188 7.555 53.738 1.00 91.12 933 ALA A O 1
ATOM 7312 N N . TRP A 1 934 ? -24.202 5.586 54.232 1.00 92.31 934 TRP A N 1
ATOM 7313 C CA . TRP A 1 934 ? -23.459 5.448 52.992 1.00 92.31 934 TRP A CA 1
ATOM 7314 C C . TRP A 1 934 ? -23.704 4.066 52.425 1.00 92.31 934 TRP A C 1
ATOM 7316 O O . TRP A 1 934 ? -23.698 3.083 53.166 1.00 92.31 934 TRP A O 1
ATOM 7326 N N . CYS A 1 935 ? -23.915 3.975 51.123 1.00 91.69 935 CYS A N 1
ATOM 7327 C CA . CYS A 1 935 ? -24.030 2.692 50.451 1.00 91.69 935 CYS A CA 1
ATOM 7328 C C . CYS A 1 935 ? -23.324 2.710 49.105 1.00 91.69 935 CYS A C 1
ATOM 7330 O O . CYS A 1 935 ? -23.099 3.760 48.504 1.00 91.69 935 CYS A O 1
ATOM 7332 N N . GLU A 1 936 ? -22.976 1.514 48.661 1.00 90.69 936 GLU A N 1
ATOM 7333 C CA . GLU A 1 936 ? -22.380 1.225 47.371 1.00 90.69 936 GLU A CA 1
ATOM 7334 C C . GLU A 1 936 ? -23.276 0.225 46.647 1.00 90.69 936 GLU A C 1
ATOM 7336 O O . GLU A 1 936 ? -23.652 -0.804 47.212 1.00 90.69 936 GLU A O 1
ATOM 7341 N N . ALA A 1 937 ? -23.610 0.530 45.399 1.00 90.81 937 ALA A N 1
ATOM 7342 C CA . ALA A 1 937 ? -24.309 -0.367 44.497 1.00 90.81 937 ALA A CA 1
ATOM 7343 C C . ALA A 1 937 ? -23.465 -0.585 43.242 1.00 90.81 937 ALA A C 1
ATOM 7345 O O . ALA A 1 937 ? -22.999 0.383 42.642 1.00 90.81 937 ALA A O 1
ATOM 7346 N N . VAL A 1 938 ? -23.301 -1.836 42.818 1.00 88.56 938 VAL A N 1
ATOM 7347 C CA . VAL A 1 938 ? -22.767 -2.153 41.490 1.00 88.56 938 VAL A CA 1
ATOM 7348 C C . VAL A 1 938 ? -23.950 -2.351 40.557 1.00 88.56 938 VAL A C 1
ATOM 7350 O O . VAL A 1 938 ? -24.787 -3.225 40.785 1.00 88.56 938 VAL A O 1
ATOM 7353 N N . VAL A 1 939 ? -24.041 -1.522 39.524 1.00 92.19 939 VAL A N 1
ATOM 7354 C CA . VAL A 1 939 ? -25.133 -1.530 38.550 1.00 92.19 939 VAL A CA 1
ATOM 7355 C C . VAL A 1 939 ? -24.564 -1.855 37.178 1.00 92.19 939 VAL A C 1
ATOM 7357 O O . VAL A 1 939 ? -23.568 -1.265 36.768 1.00 92.19 939 VAL A O 1
ATOM 7360 N N . GLN A 1 940 ? -25.201 -2.775 36.462 1.00 90.94 940 GLN A N 1
ATOM 7361 C CA . GLN A 1 940 ? -24.753 -3.240 35.156 1.00 90.94 940 GLN A CA 1
ATOM 7362 C C . GLN A 1 940 ? -25.849 -3.082 34.106 1.00 90.94 940 GLN A C 1
ATOM 7364 O O . GLN A 1 940 ? -26.986 -3.507 34.313 1.00 90.94 940 GLN A O 1
ATOM 7369 N N . ARG A 1 941 ? -25.497 -2.491 32.968 1.00 92.31 941 ARG A N 1
ATOM 7370 C CA . ARG A 1 941 ? -26.322 -2.445 31.766 1.00 92.31 941 ARG A CA 1
ATOM 7371 C C . ARG A 1 941 ? -26.297 -3.805 31.079 1.00 92.31 941 ARG A C 1
ATOM 7373 O O . ARG A 1 941 ? -25.248 -4.416 30.912 1.00 92.31 941 ARG A O 1
ATOM 7380 N N . MET A 1 942 ? -27.469 -4.258 30.662 1.00 92.62 942 MET A N 1
ATOM 7381 C CA . MET A 1 942 ? -27.656 -5.509 29.939 1.00 92.62 942 MET A CA 1
ATOM 7382 C C . MET A 1 942 ? -27.938 -5.220 28.462 1.00 92.62 942 MET A C 1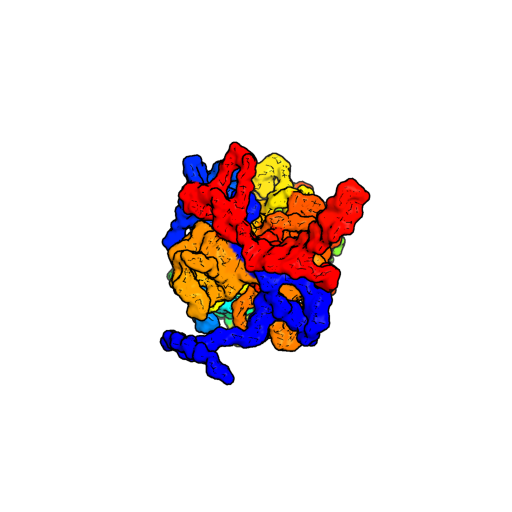
ATOM 7384 O O . MET A 1 942 ? -28.483 -4.159 28.144 1.00 92.62 942 MET A O 1
ATOM 7388 N N . PRO A 1 943 ? -27.652 -6.156 27.541 1.00 92.62 943 PRO A N 1
ATOM 7389 C CA . PRO A 1 943 ? -28.068 -6.017 26.150 1.00 92.62 943 PRO A CA 1
ATOM 7390 C C . PRO A 1 943 ? -29.593 -6.075 25.993 1.00 92.62 943 PRO A C 1
ATOM 7392 O O . PRO A 1 943 ? -30.107 -5.686 24.959 1.00 92.62 943 PRO A O 1
ATOM 7395 N N . VAL A 1 944 ? -30.354 -6.486 27.007 1.00 90.81 944 VAL A N 1
ATOM 7396 C CA . VAL A 1 944 ? -31.815 -6.610 26.912 1.00 90.81 944 VAL A CA 1
ATOM 7397 C C . VAL A 1 944 ? -32.495 -5.227 26.896 1.00 90.81 944 VAL A C 1
ATOM 7399 O O . VAL A 1 944 ? -32.286 -4.445 27.833 1.00 90.81 944 VAL A O 1
ATOM 7402 N N . PRO A 1 945 ? -33.336 -4.900 25.896 1.00 90.31 945 PRO A N 1
ATOM 7403 C CA . PRO A 1 945 ? -34.085 -3.643 25.871 1.00 90.31 945 PRO A CA 1
ATOM 7404 C C . PRO A 1 945 ? -35.124 -3.557 27.005 1.00 90.31 945 PRO A C 1
ATOM 7406 O O . PRO A 1 945 ? -35.659 -4.562 27.487 1.00 90.31 945 PRO A O 1
ATOM 7409 N N . VAL A 1 946 ? -35.418 -2.337 27.471 1.00 89.44 946 VAL A N 1
ATOM 7410 C CA . VAL A 1 946 ? -36.522 -2.104 28.422 1.00 89.44 946 VAL A CA 1
ATOM 7411 C C . VAL A 1 946 ? -37.857 -2.310 27.711 1.00 89.44 946 VAL A C 1
ATOM 7413 O O . VAL A 1 946 ? -38.685 -3.082 28.197 1.00 89.44 946 VAL A O 1
ATOM 7416 N N . ARG A 1 947 ? -38.018 -1.665 26.548 1.00 87.31 947 ARG A N 1
ATOM 7417 C CA . ARG A 1 947 ? -39.125 -1.855 25.603 1.00 87.31 947 ARG A CA 1
ATOM 7418 C C . ARG A 1 947 ? -38.533 -2.308 24.264 1.00 87.31 947 ARG A C 1
ATOM 7420 O O . ARG A 1 947 ? -37.846 -1.498 23.643 1.00 87.31 947 ARG A O 1
ATOM 7427 N N . PRO A 1 948 ? -38.667 -3.590 23.889 1.00 88.12 948 PRO A N 1
ATOM 7428 C CA . PRO A 1 948 ? -38.168 -4.076 22.608 1.00 88.12 948 PRO A CA 1
ATOM 7429 C C . PRO A 1 948 ? -38.994 -3.535 21.438 1.00 88.12 948 PRO A C 1
ATOM 7431 O O . PRO A 1 948 ? -40.204 -3.375 21.571 1.00 88.12 948 PRO A O 1
ATOM 7434 N N . ASP A 1 949 ? -38.340 -3.323 20.301 1.00 86.81 949 ASP A N 1
ATOM 7435 C CA . ASP A 1 949 ? -38.987 -3.142 18.999 1.00 86.81 949 ASP A CA 1
ATOM 7436 C C . ASP A 1 949 ? -39.564 -4.468 18.453 1.00 86.81 949 ASP A C 1
ATOM 7438 O O . ASP A 1 949 ? -39.546 -5.504 19.130 1.00 86.81 949 ASP A O 1
ATOM 7442 N N . ALA A 1 950 ? -40.058 -4.465 17.208 1.00 86.88 950 ALA A N 1
ATOM 7443 C CA . ALA A 1 950 ? -40.647 -5.659 16.599 1.00 86.88 950 ALA A CA 1
ATOM 7444 C C . ALA A 1 950 ? -39.650 -6.825 16.440 1.00 86.88 950 ALA A C 1
ATOM 7446 O O . ALA A 1 950 ? -40.074 -7.980 16.374 1.00 86.88 950 ALA A O 1
ATOM 7447 N N . SER A 1 951 ? -38.340 -6.548 16.420 1.00 86.31 951 SER A N 1
ATOM 7448 C CA . SER A 1 951 ? -37.306 -7.582 16.353 1.00 86.31 951 SER A CA 1
ATOM 7449 C C . SER A 1 951 ? -37.084 -8.286 17.697 1.00 86.31 951 SER A C 1
ATOM 7451 O O . SER A 1 951 ? -36.612 -9.421 17.736 1.00 86.31 951 SER A O 1
ATOM 7453 N N . GLY A 1 952 ? -37.404 -7.625 18.817 1.00 87.06 952 GLY A N 1
ATOM 7454 C CA . GLY A 1 952 ? -37.078 -8.102 20.163 1.00 87.06 952 GLY A CA 1
ATOM 7455 C C . GLY A 1 952 ? -35.659 -7.757 20.637 1.00 87.06 952 GLY A C 1
ATOM 7456 O O . GLY A 1 952 ? -35.375 -7.895 21.828 1.00 87.06 952 GLY A O 1
ATOM 7457 N N . ILE A 1 953 ? -34.776 -7.300 19.740 1.00 87.44 953 ILE A N 1
ATOM 7458 C CA . ILE A 1 953 ? -33.330 -7.145 19.989 1.00 87.44 953 ILE A CA 1
ATOM 7459 C C . ILE A 1 953 ? -32.974 -5.706 20.388 1.00 87.44 953 ILE A C 1
ATOM 7461 O O . ILE A 1 953 ? -32.169 -5.474 21.304 1.00 87.44 953 ILE A O 1
ATOM 7465 N N . ASN A 1 954 ? -33.575 -4.717 19.724 1.00 88.12 954 ASN A N 1
ATOM 7466 C CA . ASN A 1 954 ? -33.273 -3.306 19.939 1.00 88.12 954 ASN A CA 1
ATOM 7467 C C . ASN A 1 954 ? -34.392 -2.583 20.699 1.00 88.12 954 ASN A C 1
ATOM 7469 O O . ASN A 1 954 ? -35.521 -3.068 20.752 1.00 88.12 954 ASN A O 1
ATOM 7473 N N . PRO A 1 955 ? -34.087 -1.449 21.360 1.00 86.56 955 PRO A N 1
ATOM 7474 C CA . PRO A 1 955 ? -35.118 -0.618 21.967 1.00 86.56 955 PRO A CA 1
ATOM 7475 C C . PRO A 1 955 ? -36.014 0.027 20.904 1.00 86.56 955 PRO A C 1
ATOM 7477 O O . PRO A 1 955 ? -35.506 0.542 19.910 1.00 86.56 955 PRO A O 1
ATOM 7480 N N . GLU A 1 956 ? -37.319 0.070 21.156 1.00 81.50 956 GLU A N 1
ATOM 7481 C CA . GLU A 1 956 ? -38.285 0.792 20.321 1.00 81.50 956 GLU A CA 1
ATOM 7482 C C . GLU A 1 956 ? -37.950 2.297 20.239 1.00 81.50 956 GLU A C 1
ATOM 7484 O O . GLU A 1 956 ? -37.637 2.946 21.247 1.00 81.50 956 GLU A O 1
ATOM 7489 N N . LYS A 1 957 ? -38.013 2.872 19.031 1.00 73.75 957 LYS A N 1
ATOM 7490 C CA . LYS A 1 957 ? -37.792 4.304 18.785 1.00 73.75 957 LYS A CA 1
ATOM 7491 C C . LYS A 1 957 ? -39.074 5.101 19.074 1.00 73.75 957 LYS A C 1
ATOM 7493 O O . LYS A 1 957 ? -39.790 5.491 18.162 1.00 73.75 957 LYS A O 1
ATOM 7498 N N . GLU A 1 958 ? -39.396 5.362 20.342 1.00 65.31 958 GLU A N 1
ATOM 7499 C CA . GLU A 1 958 ? -40.580 6.181 20.669 1.00 65.31 958 GLU A CA 1
ATOM 7500 C C . GLU A 1 958 ? -40.399 7.670 20.312 1.00 65.31 958 GLU A C 1
ATOM 7502 O O . GLU A 1 958 ? -39.429 8.319 20.718 1.00 65.31 958 GLU A O 1
ATOM 7507 N N . SER A 1 959 ? -41.399 8.255 19.642 1.00 54.66 959 SER A N 1
ATOM 7508 C CA . SER A 1 959 ? -41.562 9.705 19.484 1.00 54.66 959 SER A CA 1
ATOM 7509 C C . SER A 1 959 ? -42.221 10.309 20.737 1.00 54.66 959 SER A C 1
ATOM 7511 O O . SER A 1 959 ? -43.410 10.625 20.748 1.00 54.66 959 SER A O 1
ATOM 7513 N N . GLY A 1 960 ? -41.460 10.424 21.828 1.00 54.84 960 GLY A N 1
ATOM 7514 C CA . GLY A 1 960 ? -41.912 11.003 23.101 1.00 54.84 960 GLY A CA 1
ATOM 7515 C C . GLY A 1 960 ? -41.118 10.468 24.297 1.00 54.84 960 GLY A C 1
ATOM 7516 O O . GLY A 1 960 ? -40.798 9.289 24.359 1.00 54.84 960 GLY A O 1
ATOM 7517 N N . LEU A 1 961 ? -40.744 11.332 25.245 1.00 52.19 961 LEU A N 1
ATOM 7518 C CA . LEU A 1 961 ? -39.950 10.939 26.419 1.00 52.19 961 LEU A CA 1
ATOM 7519 C C . LEU A 1 961 ? -40.796 10.195 27.479 1.00 52.19 961 LEU A C 1
ATOM 7521 O O . LEU A 1 961 ? -41.942 10.593 27.701 1.00 52.19 961 LEU A O 1
ATOM 7525 N N . PRO A 1 962 ? -40.218 9.216 28.219 1.00 51.88 962 PRO A N 1
ATOM 7526 C CA . PRO A 1 962 ? -38.810 8.802 28.192 1.00 51.88 962 PRO A CA 1
ATOM 7527 C C . PRO A 1 962 ? -38.566 7.486 27.430 1.00 51.88 962 PRO A C 1
ATOM 7529 O O . PRO A 1 962 ? -39.108 6.432 27.779 1.00 51.88 962 PRO A O 1
ATOM 7532 N N . ASN A 1 963 ? -37.628 7.536 26.480 1.00 65.25 963 ASN A N 1
ATOM 7533 C CA . ASN A 1 963 ? -36.974 6.359 25.915 1.00 65.25 963 ASN A CA 1
ATOM 7534 C C . ASN A 1 963 ? -35.996 5.782 26.960 1.00 65.25 963 ASN A C 1
ATOM 7536 O O . ASN A 1 963 ? -34.958 6.377 27.249 1.00 65.25 963 ASN A O 1
ATOM 7540 N N . PHE A 1 964 ? -36.350 4.644 27.565 1.00 66.31 964 PHE A N 1
ATOM 7541 C CA . PHE A 1 964 ? -35.569 4.016 28.642 1.00 66.31 964 PHE A CA 1
ATOM 7542 C C . PHE A 1 964 ? -34.387 3.163 28.144 1.00 66.31 964 PHE A C 1
ATOM 7544 O O . PHE A 1 964 ? -33.615 2.662 28.961 1.00 66.31 964 PHE A O 1
ATOM 7551 N N . GLY A 1 965 ? -34.226 2.981 26.828 1.00 85.06 965 GLY A N 1
ATOM 7552 C CA . GLY A 1 965 ? -33.115 2.232 26.243 1.00 85.06 965 GLY A CA 1
ATOM 7553 C C . GLY A 1 965 ? -33.036 0.772 26.711 1.00 85.06 965 GLY A C 1
ATOM 7554 O O . GLY A 1 965 ? -33.979 -0.005 26.542 1.00 85.06 965 GLY A O 1
ATOM 7555 N N . ARG A 1 966 ? -31.883 0.379 27.271 1.00 89.38 966 ARG A N 1
ATOM 7556 C CA . ARG A 1 966 ? -31.602 -0.997 27.724 1.00 89.38 966 ARG A CA 1
ATOM 7557 C C . ARG A 1 966 ? -31.649 -1.132 29.245 1.00 89.38 966 ARG A C 1
ATOM 7559 O O . ARG A 1 966 ? -31.399 -0.172 29.970 1.00 89.38 966 ARG A O 1
ATOM 7566 N N . ARG A 1 967 ? -31.982 -2.334 29.720 1.00 91.12 967 ARG A N 1
ATOM 7567 C CA . ARG A 1 967 ? -32.166 -2.640 31.143 1.00 91.12 967 ARG A CA 1
ATOM 7568 C C . ARG A 1 967 ? -30.862 -2.488 31.916 1.00 91.12 967 ARG A C 1
ATOM 7570 O O . ARG A 1 967 ? -29.794 -2.843 31.425 1.00 91.12 967 ARG A O 1
ATOM 7577 N N . PHE A 1 968 ? -30.988 -2.050 33.161 1.00 92.38 968 PHE A N 1
ATOM 7578 C CA . PHE A 1 968 ? -29.930 -2.113 34.159 1.00 92.38 968 PHE A CA 1
ATOM 7579 C C . PHE A 1 968 ? -30.343 -3.069 35.275 1.00 92.38 968 PHE A C 1
ATOM 7581 O O . PHE A 1 968 ? -31.513 -3.108 35.660 1.00 92.38 968 PHE A O 1
ATOM 7588 N N . ILE A 1 969 ? -29.383 -3.820 35.801 1.00 92.19 969 ILE A N 1
ATOM 7589 C CA . ILE A 1 969 ? -29.559 -4.689 36.963 1.00 92.19 969 ILE A CA 1
ATOM 7590 C C . ILE A 1 969 ? -28.609 -4.262 38.079 1.00 92.19 969 ILE A C 1
ATOM 7592 O O . ILE A 1 969 ? -27.488 -3.827 37.822 1.00 92.19 969 ILE A O 1
ATOM 7596 N N . VAL A 1 970 ? -29.060 -4.379 39.327 1.00 92.44 970 VAL A N 1
ATOM 7597 C CA . VAL A 1 970 ? -28.196 -4.204 40.501 1.00 92.44 970 VAL A CA 1
ATOM 7598 C C . VAL A 1 970 ? -27.508 -5.540 40.758 1.00 92.44 970 VAL A C 1
ATOM 7600 O O . VAL A 1 970 ? -28.158 -6.494 41.175 1.00 92.44 970 VAL A O 1
ATOM 7603 N N . GLN A 1 971 ? -26.207 -5.607 40.484 1.00 88.31 971 GLN A N 1
ATOM 7604 C CA . GLN A 1 971 ? -25.380 -6.796 40.703 1.00 88.31 971 GLN A CA 1
ATOM 7605 C C . GLN A 1 971 ? -25.109 -7.019 42.191 1.00 88.31 971 GLN A C 1
ATOM 7607 O O . GLN A 1 971 ? -25.170 -8.139 42.693 1.00 88.31 971 GLN A O 1
ATOM 7612 N N . SER A 1 972 ? -24.824 -5.940 42.918 1.00 88.62 972 SER A N 1
ATOM 7613 C CA . SER A 1 972 ? -24.601 -5.993 44.358 1.00 88.62 972 SER A CA 1
ATOM 7614 C C . SER A 1 972 ? -24.972 -4.672 45.021 1.00 88.62 972 SER A C 1
ATOM 7616 O O . SER A 1 972 ? -24.959 -3.611 44.395 1.00 88.62 972 SER A O 1
ATOM 7618 N N . PHE A 1 973 ? -25.325 -4.746 46.301 1.00 91.69 973 PHE A N 1
ATOM 7619 C CA . PHE A 1 973 ? -25.594 -3.592 47.147 1.00 91.69 973 PHE A CA 1
ATOM 7620 C C . PHE A 1 973 ? -25.027 -3.853 48.538 1.00 91.69 973 PHE A C 1
ATOM 7622 O O . PHE A 1 973 ? -25.264 -4.918 49.114 1.00 91.69 973 PHE A O 1
ATOM 7629 N N . ARG A 1 974 ? -24.311 -2.879 49.099 1.00 89.25 974 ARG A N 1
ATOM 7630 C CA . ARG A 1 974 ? -23.810 -2.945 50.475 1.00 89.25 974 ARG A CA 1
ATOM 7631 C C . ARG A 1 974 ? -23.822 -1.582 51.153 1.00 89.25 974 ARG A C 1
ATOM 7633 O O . ARG A 1 974 ? -23.667 -0.547 50.511 1.00 89.25 974 ARG A O 1
ATOM 7640 N N . TRP A 1 975 ? -23.975 -1.595 52.472 1.00 91.50 975 TRP A N 1
ATOM 7641 C CA . TRP A 1 975 ? -23.760 -0.416 53.309 1.00 91.50 975 TRP A CA 1
ATOM 7642 C C . TRP A 1 975 ? -22.261 -0.231 53.554 1.00 91.50 975 TRP A C 1
ATOM 7644 O O . TRP A 1 975 ? -21.557 -1.213 53.782 1.00 91.50 975 TRP A O 1
ATOM 7654 N N . LEU A 1 976 ? -21.795 1.014 53.499 1.00 86.25 976 LEU A N 1
ATOM 7655 C CA . LEU A 1 976 ? -20.408 1.395 53.753 1.00 86.25 976 LEU A CA 1
ATOM 7656 C C . LEU A 1 976 ? -20.269 1.997 55.152 1.00 86.25 976 LEU A C 1
ATOM 7658 O O . LEU A 1 976 ? -21.139 2.744 55.615 1.00 86.25 976 LEU A O 1
ATOM 7662 N N . SER A 1 977 ? -19.150 1.714 55.812 1.00 82.88 977 SER A N 1
ATOM 7663 C CA . SER A 1 977 ? -18.742 2.444 57.008 1.00 82.88 977 SER A CA 1
ATOM 7664 C C . SER A 1 977 ? -18.088 3.788 56.638 1.00 82.88 977 SER A C 1
ATOM 7666 O O . SER A 1 977 ? -17.560 3.941 55.536 1.00 82.88 977 SER A O 1
ATOM 7668 N N . PRO A 1 978 ? -18.039 4.769 57.563 1.00 74.00 978 PRO A N 1
ATOM 7669 C CA . PRO A 1 978 ? -17.336 6.034 57.330 1.00 74.00 978 PRO A CA 1
ATOM 7670 C C . PRO A 1 978 ? -15.846 5.886 56.979 1.00 74.00 978 PRO A C 1
ATOM 7672 O O . PRO A 1 978 ? -15.246 6.837 56.497 1.00 74.00 978 PRO A O 1
ATOM 7675 N N . GLN A 1 979 ? -15.232 4.737 57.281 1.00 74.81 979 GLN A N 1
ATOM 7676 C CA . GLN A 1 979 ? -13.816 4.458 57.025 1.00 74.81 979 GLN A CA 1
ATOM 7677 C C . GLN A 1 979 ? -13.555 3.885 55.623 1.00 74.81 979 GLN A C 1
ATOM 7679 O O . GLN A 1 979 ? -12.397 3.747 55.243 1.00 74.81 979 GLN A O 1
ATOM 7684 N N . GLU A 1 980 ? -14.602 3.514 54.882 1.00 64.88 980 GLU A N 1
ATOM 7685 C CA . GLU A 1 980 ? -14.512 2.917 53.539 1.00 64.88 980 GLU A CA 1
ATOM 7686 C C . GLU A 1 980 ? -14.659 3.944 52.401 1.00 64.88 980 GLU A C 1
ATOM 7688 O O . GLU A 1 980 ? -14.743 3.560 51.231 1.00 64.88 980 GLU A O 1
ATOM 7693 N N . ILE A 1 981 ? -14.737 5.232 52.748 1.00 63.84 981 ILE A N 1
ATOM 7694 C CA . ILE A 1 981 ? -14.964 6.349 51.821 1.00 63.84 981 ILE A CA 1
ATOM 7695 C C . ILE A 1 981 ? -13.656 7.007 51.435 1.00 63.84 981 ILE A C 1
ATOM 7697 O O . ILE A 1 981 ? -12.869 7.320 52.359 1.00 63.84 981 ILE A O 1
#

pLDDT: mean 85.08, std 14.22, range [22.2, 98.69]

Foldseek 3Di:
DDDDDDDDDDDPPDDPPPDPVLVCLFLALSLLCLQDVPDPVSSVVCVVQADRFFWFFQFQLPVTFHFFAVQLVLPDPAWFQWADFDDPDTHHTFDLQFFLFDQRDQVSCVVVVHHPQQAQCAFQGAGPLAVSQQLCLQVQDAPPDDADEWFFAQWDQDQDCPPDVQFLQLANTAHGRRRNRHFGFAWFFFWWKKFKDKAKEADPPPFPAGMAIKMWIKIKTKTWRQAQGKYKAAKKKKKFAWFQFFKKKFWWWDQDPVRDIDTPGMDIFTGWDAQDLAFDDAPCPTPSNVPLRTRIAMEIEHIDIAGAQFMAMWTAQAEEARDNFWSDVHYTYQLHALFQQGTYMHQPRHGDRRHHTDGFFMFGDFGQPRPVNPTDFWTGHFAKMWMFRPPPDPTAHSSNSSNGHTRAIAGPDLLRRRFTAGRAGADPDPDPVNTDGHYYAYSPSTGDDDFGWLQRMWHKGFAALDDDCCQQPPDVWVCVVPCLLSFAQQFAFWASRARYFFADLQAFWGWASPPRNGTDQTDGQRMTIDDGDPCSGSVVQQADADPSGGTADSRGRRPDFANGFHFAARHHPVQRDAFQLNCLRGPRGNYTRAHNRQELWAFQNLLLPLVNLLDFQRDDDPVCQQQLNLALQSSFAAPPCNRDVDSNSSSVSVCVSVSVSSNRHHPDTSSNLRSLVSDFSNYAHQQDDLVLLQVCLVPVSVGAHSLNQWHFDNPDHSVQCSGRSRVSQGIMGGSQAALLSLNLSSQLSLQCSQPDPPQKGWLFSHDDDPAAEDAQDDPHRNCQRTHTAIDGSLLSSQLSNLSSVLSVVQDLQSWSSSQSYANSDRDDSSRGHSSQRSCVSSCRNVNQLPDPSKHRDQCAFGDFDDHNRNHNGSRSRGSNSGDSISSVSHNHGDGSSSSCSRRVSRYTSDGQKDWDKDKDFDADPVRHTPDIWIKIWIKGWHQQFPDRGPSRRWQDPDPDDDRPTTDMDTPDMDTDDPVRD

Solvent-accessible surface area (backbone atoms only — not comparable to full-atom values): 50988 Å² total; per-residue (Å²): 133,92,77,88,80,88,82,85,89,63,102,77,80,73,81,82,73,78,53,73,73,63,54,29,44,40,63,35,72,46,9,50,52,76,72,39,90,79,45,72,65,58,50,63,79,46,51,87,50,58,63,66,76,24,39,22,54,48,50,13,66,83,87,56,54,57,15,30,28,47,38,41,57,48,71,45,100,62,67,45,73,59,45,62,39,53,94,95,36,63,50,80,48,52,44,47,83,26,27,44,28,75,50,38,45,59,70,49,13,53,74,72,74,47,61,54,90,80,40,45,33,62,39,59,25,33,18,46,22,17,59,25,44,39,61,46,49,4,76,80,31,52,99,84,51,73,67,42,70,52,34,57,48,61,62,47,74,74,73,74,74,55,99,62,85,61,43,44,68,62,55,60,14,32,55,43,57,56,73,39,34,65,57,56,48,65,64,26,80,36,29,34,33,30,34,49,43,52,37,33,26,66,46,64,91,88,49,97,23,52,22,35,70,25,48,36,37,44,54,39,40,29,43,28,25,44,29,71,55,33,34,31,41,63,43,24,36,37,38,35,23,30,67,7,49,37,28,26,34,29,42,31,31,38,72,45,100,86,71,48,78,46,78,79,53,71,48,64,41,61,41,47,35,43,56,46,36,66,76,57,82,58,69,86,76,10,64,39,65,70,38,68,56,28,12,32,35,56,33,21,37,57,60,46,72,38,46,47,10,27,27,35,35,25,25,30,67,45,59,44,72,63,45,54,62,40,29,57,71,28,52,26,27,38,57,36,68,96,46,60,48,29,25,34,30,50,76,82,53,54,64,88,73,47,33,84,43,44,64,50,29,37,43,42,21,58,25,36,83,78,40,93,67,76,33,44,76,58,26,20,26,26,29,32,36,37,37,26,51,48,74,88,66,85,66,35,39,72,77,57,55,22,60,32,47,31,50,31,40,36,24,63,34,91,30,40,28,45,38,43,39,55,31,60,14,68,54,90,64,90,47,73,92,71,35,49,75,42,48,84,39,56,76,72,85,53,64,53,84,69,72,54,56,31,84,37,49,46,41,39,31,43,53,31,64,68,72,55,62,39,70,43,63,42,94,78,42,80,43,53,85,46,59,56,80,71,59,66,25,65,34,59,56,15,18,71,76,27,35,41,34,45,58,60,50,36,43,52,51,62,61,42,75,29,93,45,63,48,58,35,45,45,50,24,64,67,31,31,41,74,52,66,37,66,73,69,11,61,74,49,52,42,49,43,74,56,98,64,32,22,30,32,32,71,47,45,55,23,65,50,78,39,83,29,46,35,65,31,46,70,50,30,56,92,70,59,65,61,28,80,24,59,49,19,45,49,80,73,59,51,45,25,69,43,42,42,48,31,31,43,32,25,69,40,54,29,51,23,30,81,84,12,28,52,53,54,44,50,72,63,57,73,77,37,50,57,31,57,32,51,36,24,51,43,54,14,36,53,92,51,57,82,51,30,91,49,55,45,50,35,11,53,21,44,30,53,61,54,73,47,40,32,62,66,24,52,82,68,54,33,58,20,51,38,39,29,56,52,43,53,33,46,40,45,58,61,43,44,53,61,65,50,32,31,45,24,44,75,38,61,90,80,35,76,38,84,46,70,40,60,38,70,44,92,88,32,51,26,69,39,46,42,29,42,72,41,16,29,61,28,36,34,30,56,30,39,36,41,66,62,51,74,44,41,70,40,41,32,28,55,69,44,39,60,47,44,91,92,51,42,24,62,40,57,74,49,77,80,79,96,53,55,76,35,59,74,60,80,88,44,53,42,49,29,20,47,22,31,20,36,40,45,66,63,58,41,46,40,33,19,47,27,35,27,50,35,30,69,74,69,43,78,37,78,31,45,26,60,40,44,27,37,44,66,32,76,60,78,55,20,46,27,8,40,54,46,51,8,42,61,72,41,47,72,46,46,66,48,40,66,27,94,66,20,46,43,80,31,89,50,66,76,75,91,52,89,44,91,38,54,30,76,54,26,57,42,35,27,35,51,49,48,67,69,17,34,47,40,72,31,36,32,39,84,49,40,23,25,52,32,41,72,46,43,78,44,55,31,38,59,77,28,45,43,81,48,73,49,78,47,73,45,62,44,100,88,69,48,75,75,46,77,50,36,36,40,33,35,37,33,47,44,49,51,32,64,52,49,27,76,62,57,59,34,48,46,87,67,96,60,88,82,72,70,46,50,35,71,46,77,79,45,75,46,79,48,59,90,85,77,112

Mean predicted aligned error: 9.43 Å

Secondary structure (DSSP, 8-state):
----------TT-------HHHHHTSSSTTGGGGTSSS-HHHHHHTGGGS-TT-EE--B-SSSSSB-EEHHHHHHSSS-BPPEEEETTEEE--B-TT-BSSS-SSHHHHHHTT--STT-SSSSSSPBHHHHHHHHHHTTT--TTPPPEEPBPPPB-------SS--S-TT-SSPBPSS---S--B--EEEEEEEEEEEEEEEPPTT-SSSEEEEEEEEEEEEEE--BSS-EEE-SEEEEEE---EEEEEEEEEEE-TTS-EEEEEEEEEEEE-BT-----S-GGGSHHHH-TTBTEEEEEEPPEEE-TT-EEEEEESS-EE--SS-GGGSEEETTS---TTS-EEE-SSTTTT-BSSB-SEEEE----TTTTTT--SB-----EEEEEE-TT-S---HHHHTTSPEEEEEE-STTTTSSPPBPP-S-S---GGGSEEPEE--SSS----SPPPGGG-EEEEEPPSS--HHHHHSTT-GGGG-GGGG---TTTS--TT-SEE---TTS----B--SSS--B--EETTEEEPPP-STTSTTTTPPEEETTEEE--TTS-TTSS-S----BPPP-TTT----GGGGGGS---SBTTS-SS-SS--PPPGGGHHHHTTSSS----HHHHHTTT-SHHHH---S-GGG-SSTTHHHHHHHHHTTTGGGTS-SSS-HHHHHHHHHHHHEE---S-HHHHHHHHH-TTT---SSTTEEEPTT--HHHHHSTTTHHHHEEEETPEETT---HHHHHHHHGGGPPTTSEEE--SS-SS-PPEE-S-SS-HHHHHHSEEEEEHHHHHHHHHHHHHHHHHH-S-SSHHHHHSPPSSSSGGGTS-HHHHHHHHHTTTHHHHT-TTTB---SSPPPP---TTT-S-S--S-GGGS-SBTTTTSTTS--HHHHHHHHGGGEESS--EEEEEEEEEEE-TTS-EEEEEEEEEEEEEEEEESSB-TTSSSB---SSS----EEEEEEEEEEEPTT--

Sequence (981 aa):
MNVSVEVMEGESGTRLELEEDTKKKLITDRSLDLVGKNSQRWRKDHFHSSTIHSQGVLADVRDGGLKANLTTFLNIDRDLASLGTGENEYVPGLAVGDNLVGYANKEDAERRGGDWDSSRFKKTSPKFGLLRDWARLGREITLESPPVTVRIPKSEPDFSTPDVLVGSSQNLNPATLSSYDQANLAPVLVEGSMFVTHSIHLNPPGSEFKYNIRSHTFPRVVLWNPYNVPLTLGDSMAMIQVNGRRGFRTDAWMRTSLGREVQLGYASWLSWGGRNPVVEGEITSSSSYNDAYTGSYYFKLKETTIEAGKCLVFLPDRAAEYDSEDLTNNSLSSSANYDQALNYYQSSSEYGGGMDWYPKYFWYAPSDAFFDGEGQTVQGDDSQMILKKLGTSSTVAPEDFDVLEQVAAVSCSLQYGAGKEPAEAWSHDFAPAQGVRMEFLDRVNPVITFPPDRRTRQGYRMRWFREHDSHLSILGNPLVQQPEFWEESPIGSWNVRAAYAARSPFDNLAGNLGDSLASGPWFFGLYSKDLYDEAVGWQDQTPIRKGGENFGNPFGPPNEGADKYVLFDVPRRDLGVISLAQFQHAKLSEFVWHPSYPMGNSLVDPRLSLEGMSGTVPKMEEEEGELGGFIGKAIGWSENSERGQGKEIWAEHGRGFFLETPEEDHVVYDLSYELNHTLWDRYFLSSGTEEELRLMARDRDKCRLPNARMLPLAGSKGDELADFHGAASGLILDGAFNVNSTSVEAWKAVLSANRREEGITPFPRVLGGNQEESYVSNSDQDLIWASLRVLDDGEIATLAEAIVQQVKQRGPFLSMSDFVNRRLTFGVQGRKGALEAAIENAGINGVLDTDSLYSLENQTSLADYDHPDNIEDSTRMEQSLKPQSKAWGSANYLTQADVLQAIGSSLSARSDTFVIRTYGESVAVNGKVQGRAWCEAVVQRMPVPVRPDASGINPEKESGLPNFGRRFIVQSFRWLSPQEI

Radius of gyration: 32.69 Å; Cα contacts (8 Å, |Δi|>4): 2419; chains: 1; bounding box: 92×64×114 Å